Protein 8B1V (pdb70)

Structure (mmCIF, N/CA/C/O backbone):
data_8B1V
#
_entry.id   8B1V
#
_cell.length_a   72.888
_cell.length_b   79.624
_cell.length_c   130.801
_cell.angle_alpha   90.000
_cell.angle_beta   90.000
_cell.angle_gamma   90.000
#
_symmetry.space_group_name_H-M   'P 21 21 21'
#
loop_
_entity.id
_entity.type
_entity.pdbx_description
1 polymer 'Dihydroprecondylocarpine acetate synthase 2'
2 non-polymer 'precondylocarpine acetate'
3 non-polymer 'ZINC ION'
4 water water
#
loop_
_atom_site.group_PDB
_atom_site.id
_atom_site.type_symbol
_atom_site.label_atom_id
_atom_site.label_alt_id
_atom_site.label_comp_id
_atom_site.label_asym_id
_atom_site.label_entity_id
_atom_site.label_seq_id
_atom_site.pdbx_PDB_ins_code
_atom_site.Cartn_x
_atom_site.Cartn_y
_atom_site.Cartn_z
_atom_site.occupancy
_atom_site.B_iso_or_equiv
_atom_site.auth_seq_id
_atom_site.auth_comp_id
_atom_site.auth_asym_id
_atom_site.auth_atom_id
_atom_site.pdbx_PDB_model_num
ATOM 1 N N . SER A 1 5 ? 96.47213 41.81023 87.67761 1.000 62.50041 5 SER A N 1
ATOM 2 C CA . SER A 1 5 ? 95.84261 41.98826 86.37210 1.000 66.53936 5 SER A CA 1
ATOM 3 C C . SER A 1 5 ? 95.22135 40.68396 85.87977 1.000 64.95496 5 SER A C 1
ATOM 4 O O . SER A 1 5 ? 95.76275 39.60372 86.12517 1.000 64.78255 5 SER A O 1
ATOM 7 N N . PRO A 1 6 ? 94.07916 40.78755 85.19077 1.000 67.91981 6 PRO A N 1
ATOM 8 C CA . PRO A 1 6 ? 93.42936 39.57076 84.67127 1.000 56.26353 6 PRO A CA 1
ATOM 9 C C . PRO A 1 6 ? 94.32504 38.72381 83.78036 1.000 52.18703 6 PRO A C 1
ATOM 10 O O . PRO A 1 6 ? 94.27102 37.48986 83.86072 1.000 49.25014 6 PRO A O 1
ATOM 14 N N . GLU A 1 7 ? 95.16815 39.34310 82.94741 1.000 51.70569 7 GLU A N 1
ATOM 15 C CA . GLU A 1 7 ? 96.02671 38.56238 82.06145 1.000 51.26257 7 GLU A CA 1
ATOM 16 C C . GLU A 1 7 ? 97.15619 37.86256 82.81245 1.000 53.98943 7 GLU A C 1
ATOM 17 O O . GLU A 1 7 ? 97.68434 36.85863 82.31863 1.000 50.67962 7 GLU A O 1
ATOM 21 N N . GLU A 1 8 ? 97.53085 38.35923 83.99209 1.000 58.18453 8 GLU A N 1
ATOM 22 C CA . GLU A 1 8 ? 98.58306 37.75187 84.79866 1.000 58.33999 8 GLU A CA 1
ATOM 23 C C . GLU A 1 8 ? 98.04930 36.83180 85.88945 1.000 59.35865 8 GLU A C 1
ATOM 24 O O . GLU A 1 8 ? 98.83571 36.09476 86.49493 1.000 58.41914 8 GLU A O 1
ATOM 25 N N . GLU A 1 9 ? 96.73754 36.85967 86.14613 1.000 56.93350 9 GLU A N 1
ATOM 26 C CA . GLU A 1 9 ? 96.15559 36.11316 87.25934 1.000 51.49558 9 GLU A CA 1
ATOM 27 C C . GLU A 1 9 ? 96.45102 34.61986 87.17534 1.000 49.65522 9 GLU A C 1
ATOM 28 O O . GLU A 1 9 ? 96.67868 33.96760 88.20054 1.000 52.88309 9 GLU A O 1
ATOM 34 N N . HIS A 1 10 ? 96.44884 34.06175 85.97605 1.000 45.93750 10 HIS A N 1
ATOM 35 C CA . HIS A 1 10 ? 96.53995 32.62876 85.75340 1.000 43.75585 10 HIS A CA 1
ATOM 36 C C . HIS A 1 10 ? 97.61990 32.34671 84.72036 1.000 44.52503 10 HIS A C 1
ATOM 37 O O . HIS A 1 10 ? 98.04603 33.25500 83.99930 1.000 49.33861 10 HIS A O 1
ATOM 44 N N . PRO A 1 11 ? 98.09132 31.09608 84.62239 1.000 43.74450 11 PRO A N 1
ATOM 45 C CA . PRO A 1 11 ? 99.21936 30.81724 83.71168 1.000 49.24514 11 PRO A CA 1
ATOM 46 C C . PRO A 1 11 ? 98.86247 30.80309 82.22706 1.000 55.65566 11 PRO A C 1
ATOM 47 O O . PRO A 1 11 ? 99.71851 31.15717 81.40596 1.000 48.71689 11 PRO A O 1
ATOM 51 N N . VAL A 1 12 ? 97.65735 30.37918 81.84300 1.000 45.72157 12 VAL A N 1
ATOM 52 C CA . VAL A 1 12 ? 97.30007 30.20866 80.43519 1.000 48.33571 12 VAL A CA 1
ATOM 53 C C . VAL A 1 12 ? 96.51398 31.42230 79.96071 1.000 48.16730 12 VAL A C 1
ATOM 54 O O . VAL A 1 12 ? 95.48512 31.77358 80.54907 1.000 43.94725 12 VAL A O 1
ATOM 58 N N . LYS A 1 13 ? 96.98653 32.04944 78.88466 1.000 49.64817 13 LYS A N 1
ATOM 59 C CA . LYS A 1 13 ? 96.34620 33.24857 78.36273 1.000 47.65427 13 LYS A CA 1
ATOM 60 C C . LYS A 1 13 ? 95.03676 32.90874 77.65588 1.000 43.80227 13 LYS A C 1
ATOM 61 O O . LYS A 1 13 ? 94.88980 31.84915 77.04161 1.000 43.10379 13 LYS A O 1
ATOM 65 N N . ALA A 1 14 ? 94.07460 33.82348 77.75664 1.000 42.96238 14 ALA A N 1
ATOM 66 C CA . ALA A 1 14 ? 92.78956 33.65879 77.09126 1.000 40.70556 14 ALA A CA 1
ATOM 67 C C . ALA A 1 14 ? 92.27345 35.02838 76.67436 1.000 38.92728 14 ALA A C 1
ATOM 68 O O . ALA A 1 14 ? 92.77030 36.06631 77.11758 1.000 39.90409 14 ALA A O 1
ATOM 70 N N . TYR A 1 15 ? 91.25662 35.02467 75.81706 1.000 37.05445 15 TYR A N 1
ATOM 71 C CA . TYR A 1 15 ? 90.70818 36.27557 75.31946 1.000 40.25413 15 TYR A CA 1
ATOM 72 C C . TYR A 1 15 ? 89.24079 36.08522 74.97164 1.000 36.49791 15 TYR A C 1
ATOM 73 O O . TYR A 1 15 ? 88.78743 34.97159 74.70140 1.000 33.12799 15 TYR A O 1
ATOM 82 N N . GLY A 1 16 ? 88.50201 37.18503 75.01556 1.000 34.22208 16 GLY A N 1
ATOM 83 C CA . GLY A 1 16 ? 87.10144 37.18448 74.65194 1.000 39.24906 16 GLY A CA 1
ATOM 84 C C . GLY A 1 16 ? 86.56060 38.59601 74.60308 1.000 38.68488 16 GLY A C 1
ATOM 85 O O . GLY A 1 16 ? 87.29767 39.53932 74.30539 1.000 37.62568 16 GLY A O 1
ATOM 86 N N . TRP A 1 17 ? 85.27594 38.75472 74.89394 1.000 35.44345 17 TRP A N 1
ATOM 87 C CA . TRP A 1 17 ? 84.65115 40.06240 75.00454 1.000 36.70945 17 TRP A CA 1
ATOM 88 C C . TRP A 1 17 ? 84.03792 40.19539 76.38708 1.000 37.81682 17 TRP A C 1
ATOM 89 O O . TRP A 1 17 ? 83.48560 39.23194 76.92786 1.000 38.73927 17 TRP A O 1
ATOM 100 N N . ALA A 1 18 ? 84.13566 41.39243 76.95324 1.000 38.90082 18 ALA A N 1
ATOM 101 C CA . ALA A 1 18 ? 83.73638 41.62045 78.32852 1.000 39.30497 18 ALA A CA 1
ATOM 102 C C . ALA A 1 18 ? 83.10491 42.99442 78.45801 1.000 39.22026 18 ALA A C 1
ATOM 103 O O . ALA A 1 18 ? 83.41965 43.91301 77.69813 1.000 43.37430 18 ALA A O 1
ATOM 105 N N . VAL A 1 19 ? 82.19273 43.11913 79.41641 1.000 37.36795 19 VAL A N 1
ATOM 106 C CA . VAL A 1 19 ? 81.71836 44.42628 79.85579 1.000 42.02122 19 VAL A CA 1
ATOM 107 C C . VAL A 1 19 ? 82.75964 44.98090 80.82165 1.000 45.76175 19 VAL A C 1
ATOM 108 O O . VAL A 1 19 ? 82.86342 44.52598 81.96305 1.000 42.96332 19 VAL A O 1
ATOM 112 N N . LYS A 1 20 ? 83.54470 45.95466 80.35959 1.000 44.88990 20 LYS A N 1
ATOM 113 C CA . LYS A 1 20 ? 84.56965 46.54865 81.21091 1.000 48.81284 20 LYS A CA 1
ATOM 114 C C . LYS A 1 20 ? 83.97736 47.61341 82.12919 1.000 47.44932 20 LYS A C 1
ATOM 115 O O . LYS A 1 20 ? 84.34708 47.69929 83.30507 1.000 48.76187 20 LYS A O 1
ATOM 121 N N . ASP A 1 21 ? 83.02731 48.39747 81.62288 1.000 45.03984 21 ASP A N 1
ATOM 122 C CA . ASP A 1 21 ? 82.37498 49.46887 82.37056 1.000 50.16871 21 ASP A CA 1
ATOM 123 C C . ASP A 1 21 ? 80.93069 49.05026 82.62371 1.000 49.00492 21 ASP A C 1
ATOM 124 O O . ASP A 1 21 ? 80.09923 49.09228 81.71071 1.000 48.37613 21 ASP A O 1
ATOM 129 N N . ARG A 1 22 ? 80.63110 48.66196 83.86720 1.000 44.83601 22 ARG A N 1
ATOM 130 C CA . ARG A 1 22 ? 79.31444 48.11577 84.17742 1.000 48.08671 22 ARG A CA 1
ATOM 131 C C . ARG A 1 22 ? 78.19505 49.12698 83.97491 1.000 49.27502 22 ARG A C 1
ATOM 132 O O . ARG A 1 22 ? 77.04061 48.72628 83.80318 1.000 49.09614 22 ARG A O 1
ATOM 140 N N . THR A 1 23 ? 78.50394 50.42239 83.97555 1.000 48.64555 23 THR A N 1
ATOM 141 C CA . THR A 1 23 ? 77.46469 51.43258 83.83649 1.000 45.20010 23 THR A CA 1
ATOM 142 C C . THR A 1 23 ? 77.00831 51.61407 82.39170 1.000 45.50502 23 THR A C 1
ATOM 143 O O . THR A 1 23 ? 75.93926 52.18896 82.16473 1.000 48.61607 23 THR A O 1
ATOM 147 N N . THR A 1 24 ? 77.79560 51.16912 81.41234 1.000 45.62508 24 THR A N 1
ATOM 148 C CA . THR A 1 24 ? 77.37335 51.24307 80.01834 1.000 50.68238 24 THR A CA 1
ATOM 149 C C . THR A 1 24 ? 76.84743 49.92014 79.48146 1.000 48.75654 24 THR A C 1
ATOM 150 O O . THR A 1 24 ? 75.93179 49.92353 78.65421 1.000 49.23488 24 THR A O 1
ATOM 154 N N . GLY A 1 25 ? 77.39468 48.79386 79.93449 1.000 49.14219 25 GLY A N 1
ATOM 155 C CA . GLY A 1 25 ? 76.98553 47.49784 79.43597 1.000 45.14108 25 GLY A CA 1
ATOM 156 C C . GLY A 1 25 ? 77.55712 47.12002 78.08940 1.000 46.79260 25 GLY A C 1
ATOM 157 O O . GLY A 1 25 ? 77.11507 46.12658 77.50221 1.000 45.08580 25 GLY A O 1
ATOM 158 N N . ILE A 1 26 ? 78.52906 47.86972 77.58431 1.000 44.69399 26 ILE A N 1
ATOM 159 C CA . ILE A 1 26 ? 79.09332 47.63339 76.26225 1.000 46.37542 26 ILE A CA 1
ATOM 160 C C . ILE A 1 26 ? 80.21430 46.61275 76.37707 1.000 43.27372 26 ILE A C 1
ATOM 161 O O . ILE A 1 26 ? 81.13412 46.77785 77.18528 1.000 44.00116 26 ILE A O 1
ATOM 166 N N . LEU A 1 27 ? 80.14971 45.56557 75.55724 1.000 40.59034 27 LEU A N 1
ATOM 167 C CA . LEU A 1 27 ? 81.20013 44.55867 75.51328 1.000 40.21545 27 LEU A CA 1
ATOM 168 C C . LEU A 1 27 ? 82.28580 44.98366 74.53422 1.000 43.94412 27 LEU A C 1
ATOM 169 O O . LEU A 1 27 ? 82.00005 45.58741 73.49765 1.000 40.93465 27 LEU A O 1
ATOM 174 N N . SER A 1 28 ? 83.53112 44.66635 74.86894 1.000 40.50007 28 SER A N 1
ATOM 175 C CA . SER A 1 28 ? 84.66858 45.00230 74.02663 1.000 42.85391 28 SER A CA 1
ATOM 176 C C . SER A 1 28 ? 85.70663 43.90218 74.17024 1.000 44.39074 28 SER A C 1
ATOM 177 O O . SER A 1 28 ? 85.68793 43.15460 75.15600 1.000 41.13701 28 SER A O 1
ATOM 180 N N . PRO A 1 29 ? 86.62143 43.77229 73.20630 1.000 39.33130 29 PRO A N 1
ATOM 181 C CA . PRO A 1 29 ? 87.66509 42.74398 73.30696 1.000 42.47749 29 PRO A CA 1
ATOM 182 C C . PRO A 1 29 ? 88.42331 42.83287 74.62563 1.000 44.06510 29 PRO A C 1
ATOM 183 O O . PRO A 1 29 ? 88.64953 43.91805 75.16648 1.000 43.42308 29 PRO A O 1
ATOM 187 N N . PHE A 1 30 ? 88.80654 41.66869 75.14559 1.000 43.17543 30 PHE A N 1
ATOM 188 C CA . PHE A 1 30 ? 89.29213 41.55463 76.51463 1.000 42.72423 30 PHE A CA 1
ATOM 189 C C . PHE A 1 30 ? 90.29012 40.41209 76.61539 1.000 44.97848 30 PHE A C 1
ATOM 190 O O . PHE A 1 30 ? 89.97613 39.28227 76.23133 1.000 41.71370 30 PHE A O 1
ATOM 198 N N . LYS A 1 31 ? 91.48722 40.70937 77.11962 1.000 45.26095 31 LYS A N 1
ATOM 199 C CA . LYS A 1 31 ? 92.50335 39.69750 77.37669 1.000 47.17273 31 LYS A CA 1
ATOM 200 C C . LYS A 1 31 ? 92.46751 39.31277 78.84780 1.000 41.81875 31 LYS A C 1
ATOM 201 O O . LYS A 1 31 ? 92.27507 40.16648 79.71744 1.000 41.79486 31 LYS A O 1
ATOM 205 N N . PHE A 1 32 ? 92.63456 38.02484 79.11927 1.000 40.56383 32 PHE A N 1
ATOM 206 C CA . PHE A 1 32 ? 92.68146 37.54492 80.49372 1.000 43.44497 32 PHE A CA 1
ATOM 207 C C . PHE A 1 32 ? 93.41972 36.20991 80.49204 1.000 42.24811 32 PHE A C 1
ATOM 208 O O . PHE A 1 32 ? 94.17396 35.91081 79.55920 1.000 43.09427 32 PHE A O 1
ATOM 216 N N . SER A 1 33 ? 93.21076 35.41177 81.53443 1.000 41.22645 33 SER A N 1
ATOM 217 C CA . SER A 1 33 ? 93.91880 34.14958 81.66647 1.000 41.19776 33 SER A CA 1
ATOM 218 C C . SER A 1 33 ? 93.01370 33.13989 82.35167 1.000 38.92761 33 SER A C 1
ATOM 219 O O . SER A 1 33 ? 92.04808 33.49908 83.02698 1.000 41.61968 33 SER A O 1
ATOM 222 N N . ARG A 1 34 ? 93.33930 31.86632 82.16303 1.000 40.92265 34 ARG A N 1
ATOM 223 C CA . ARG A 1 34 ? 92.60496 30.76988 82.76920 1.000 38.22874 34 ARG A CA 1
ATOM 224 C C . ARG A 1 34 ? 93.57431 29.86552 83.51728 1.000 46.62522 34 ARG A C 1
ATOM 225 O O . ARG A 1 34 ? 94.74753 29.74321 83.14882 1.000 43.11501 34 ARG A O 1
ATOM 233 N N . ARG A 1 35 ? 93.07274 29.24275 84.58062 1.000 40.14794 35 ARG A N 1
ATOM 234 C CA . ARG A 1 35 ? 93.89692 28.37875 85.41114 1.000 47.91449 35 ARG A CA 1
ATOM 235 C C . ARG A 1 35 ? 94.48892 27.23436 84.59276 1.000 45.56784 35 ARG A C 1
ATOM 236 O O . ARG A 1 35 ? 93.98060 26.85753 83.53406 1.000 42.35677 35 ARG A O 1
ATOM 244 N N . ALA A 1 36 ? 95.59761 26.69352 85.09250 1.000 44.07383 36 ALA A N 1
ATOM 245 C CA . ALA A 1 36 ? 96.16353 25.48800 84.50974 1.000 45.64563 36 ALA A CA 1
ATOM 246 C C . ALA A 1 36 ? 95.20470 24.31407 84.68809 1.000 44.98438 36 ALA A C 1
ATOM 247 O O . ALA A 1 36 ? 94.32516 24.31534 85.55528 1.000 46.78911 36 ALA A O 1
ATOM 249 N N . THR A 1 37 ? 95.37839 23.30410 83.84204 1.000 43.64542 37 THR A N 1
ATOM 250 C CA . THR A 1 37 ? 94.52180 22.12245 83.86957 1.000 47.23137 37 THR A CA 1
ATOM 251 C C . THR A 1 37 ? 94.82319 21.29094 85.11039 1.000 51.56168 37 THR A C 1
ATOM 252 O O . THR A 1 37 ? 95.91141 20.72004 85.23554 1.000 49.14031 37 THR A O 1
ATOM 256 N N . GLY A 1 38 ? 93.87175 21.23622 86.03738 1.000 49.68522 38 GLY A N 1
ATOM 257 C CA . GLY A 1 38 ? 93.97969 20.34828 87.17409 1.000 46.89172 38 GLY A CA 1
ATOM 258 C C . GLY A 1 38 ? 93.76551 18.89782 86.77664 1.000 47.98536 38 GLY A C 1
ATOM 259 O O . GLY A 1 38 ? 93.44492 18.56286 85.63599 1.000 45.75053 38 GLY A O 1
ATOM 260 N N . ASP A 1 39 ? 93.91468 18.01733 87.77101 1.000 50.00633 39 ASP A N 1
ATOM 261 C CA . ASP A 1 39 ? 93.79819 16.58268 87.51965 1.000 52.28385 39 ASP A CA 1
ATOM 262 C C . ASP A 1 39 ? 92.40132 16.18778 87.05681 1.000 49.43503 39 ASP A C 1
ATOM 263 O O . ASP A 1 39 ? 92.25042 15.20306 86.32461 1.000 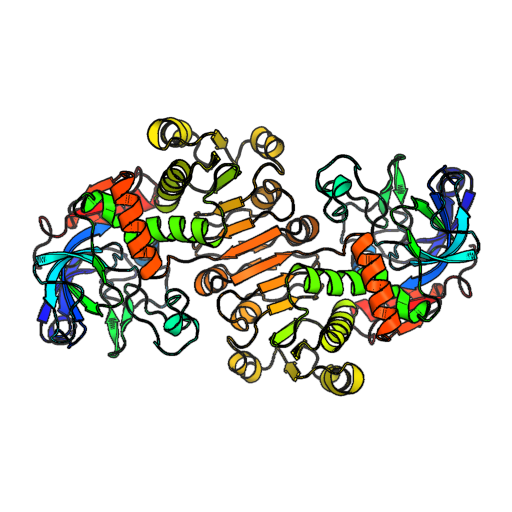50.92563 39 ASP A O 1
ATOM 268 N N . ASN A 1 40 ? 91.36808 16.91383 87.48803 1.000 47.89215 40 ASN A N 1
ATOM 269 C CA . ASN A 1 40 ? 89.99457 16.60315 87.10694 1.000 48.75807 40 ASN A CA 1
ATOM 270 C C . ASN A 1 40 ? 89.39798 17.65656 86.17834 1.000 47.10170 40 ASN A C 1
ATOM 271 O O . ASN A 1 40 ? 88.17418 17.71637 86.01961 1.000 44.29223 40 ASN A O 1
ATOM 276 N N . ASP A 1 41 ? 90.23945 18.46804 85.54631 1.000 45.07209 41 ASP A N 1
ATOM 277 C CA . ASP A 1 41 ? 89.80746 19.57685 84.71029 1.000 42.22724 41 ASP A CA 1
ATOM 278 C C . ASP A 1 41 ? 89.80073 19.17419 83.24243 1.000 43.67642 41 ASP A C 1
ATOM 279 O O . ASP A 1 41 ? 90.51983 18.26429 82.82266 1.000 43.05766 41 ASP A O 1
ATOM 284 N N . ILE A 1 42 ? 88.97020 19.86297 82.46471 1.000 39.49651 42 ILE A N 1
ATOM 285 C CA . ILE A 1 42 ? 88.91793 19.70237 81.01650 1.000 40.75415 42 ILE A CA 1
ATOM 286 C C . ILE A 1 42 ? 89.05336 21.08360 80.39371 1.000 44.52258 42 ILE A C 1
ATOM 287 O O . ILE A 1 42 ? 88.32066 22.00744 80.76675 1.000 39.89144 42 ILE A O 1
ATOM 292 N N . ARG A 1 43 ? 90.02579 21.23993 79.49537 1.000 38.78615 43 ARG A N 1
ATOM 293 C CA . ARG A 1 43 ? 90.14799 22.45041 78.69531 1.000 42.24707 43 ARG A CA 1
ATOM 294 C C . ARG A 1 43 ? 89.26017 22.30529 77.46984 1.000 41.02081 43 ARG A C 1
ATOM 295 O O . ARG A 1 43 ? 89.26470 21.25776 76.81388 1.000 38.96843 43 ARG A O 1
ATOM 303 N N . ILE A 1 44 ? 88.49410 23.34892 77.17121 1.000 38.19803 44 ILE A N 1
ATOM 304 C CA . ILE A 1 44 ? 87.49460 23.30248 76.11298 1.000 38.12924 44 ILE A CA 1
ATOM 305 C C . ILE A 1 44 ? 87.73070 24.47769 75.17976 1.000 34.64906 44 ILE A C 1
ATOM 306 O O . ILE A 1 44 ? 87.69230 25.63451 75.61374 1.000 34.58540 44 ILE A O 1
ATOM 311 N N . LYS A 1 45 ? 87.98454 24.18234 73.90712 1.000 38.21378 45 LYS A N 1
ATOM 312 C CA . LYS A 1 45 ? 87.98372 25.20431 72.86814 1.000 36.99917 45 LYS A CA 1
ATOM 313 C C . LYS A 1 45 ? 86.53471 25.48860 72.49198 1.000 29.28563 45 LYS A C 1
ATOM 314 O O . LYS A 1 45 ? 85.82680 24.59367 72.02435 1.000 33.16242 45 LYS A O 1
ATOM 318 N N . ILE A 1 46 ? 86.07858 26.71007 72.73684 1.000 32.76785 46 ILE A N 1
ATOM 319 C CA . ILE A 1 46 ? 84.66464 27.03206 72.56875 1.000 31.79206 46 ILE A CA 1
ATOM 320 C C . ILE A 1 46 ? 84.33749 27.23621 71.09511 1.000 32.89144 46 ILE A C 1
ATOM 321 O O . ILE A 1 46 ? 85.00350 28.00587 70.39236 1.000 33.98092 46 ILE A O 1
ATOM 326 N N . LEU A 1 47 ? 83.29829 26.54453 70.62987 1.000 33.15236 47 LEU A N 1
ATOM 327 C CA . LEU A 1 47 ? 82.76690 26.68934 69.28163 1.000 35.29760 47 LEU A CA 1
ATOM 328 C C . LEU A 1 47 ? 81.59217 27.65623 69.22111 1.000 37.56219 47 LEU A C 1
ATOM 329 O O . LEU A 1 47 ? 81.57975 28.57317 68.39255 1.000 35.22788 47 LEU A O 1
ATOM 334 N N . TYR A 1 48 ? 80.60786 27.47637 70.09890 1.000 31.51277 48 TYR A N 1
ATOM 335 C CA . TYR A 1 48 ? 79.39822 28.28026 70.08555 1.000 32.97398 48 TYR A CA 1
ATOM 336 C C . TYR A 1 48 ? 79.02280 28.63281 71.51346 1.000 31.84904 48 TYR A C 1
ATOM 337 O O . TYR A 1 48 ? 79.22171 27.83090 72.42902 1.000 32.14353 48 TYR A O 1
ATOM 346 N N . CYS A 1 49 ? 78.48740 29.83419 71.70101 1.000 33.17231 49 CYS A N 1
ATOM 347 C CA . CYS A 1 49 ? 77.93034 30.23837 72.98691 1.000 31.92033 49 CYS A CA 1
ATOM 348 C C . CYS A 1 49 ? 76.56741 30.87846 72.76469 1.000 32.82742 49 CYS A C 1
ATOM 349 O O . CYS A 1 49 ? 76.46393 31.90669 72.08689 1.000 31.91363 49 CYS A O 1
ATOM 352 N N . GLY A 1 50 ? 75.52498 30.26521 73.32089 1.000 29.99930 50 GLY A N 1
ATOM 353 C CA . GLY A 1 50 ? 74.21331 30.87774 73.28202 1.000 32.08299 50 GLY A CA 1
ATOM 354 C C . GLY A 1 50 ? 74.13181 32.08170 74.20118 1.000 32.45048 50 GLY A C 1
ATOM 355 O O . GLY A 1 50 ? 74.83339 32.17622 75.20799 1.000 31.95595 50 GLY A O 1
ATOM 356 N N . ILE A 1 51 ? 73.26238 33.02227 73.83853 1.000 30.05418 51 ILE A N 1
ATOM 357 C CA . ILE A 1 51 ? 73.00624 34.22404 74.62817 1.000 30.99633 51 ILE A CA 1
ATOM 358 C C . ILE A 1 51 ? 71.61374 34.12081 75.23689 1.000 34.93192 51 ILE A C 1
ATOM 359 O O . ILE A 1 51 ? 70.62837 33.91582 74.51688 1.000 30.70472 51 ILE A O 1
ATOM 364 N N . CYS A 1 52 ? 71.52551 34.26786 76.55725 1.000 32.33072 52 CYS A N 1
ATOM 365 C CA . CYS A 1 52 ? 70.24738 34.16048 77.24566 1.000 32.48529 52 CYS A CA 1
ATOM 366 C C . CYS A 1 52 ? 69.87622 35.49751 77.86940 1.000 33.29050 52 CYS A C 1
ATOM 367 O O . CYS A 1 52 ? 70.68579 36.42422 77.95186 1.000 28.55549 52 CYS A O 1
ATOM 370 N N . HIS A 1 53 ? 68.63014 35.57375 78.34241 1.000 30.92460 53 HIS A N 1
ATOM 371 C CA . HIS A 1 53 ? 68.15074 36.81616 78.93417 1.000 36.65993 53 HIS A CA 1
ATOM 372 C C . HIS A 1 53 ? 68.92900 37.18459 80.19440 1.000 35.68651 53 HIS A C 1
ATOM 373 O O . HIS A 1 53 ? 69.03531 38.37047 80.52785 1.000 36.27382 53 HIS A O 1
ATOM 380 N N . THR A 1 54 ? 69.48139 36.19558 80.90500 1.000 32.91519 54 THR A N 1
ATOM 381 C CA . THR A 1 54 ? 70.30427 36.50847 82.07402 1.000 33.06908 54 THR A CA 1
ATOM 382 C C . THR A 1 54 ? 71.57489 37.25754 81.67461 1.000 37.67811 54 THR A C 1
ATOM 383 O O . THR A 1 54 ? 72.01029 38.17178 82.38607 1.000 34.63029 54 THR A O 1
ATOM 387 N N . ASP A 1 55 ? 72.17992 36.89476 80.53459 1.000 31.81315 55 ASP A N 1
ATOM 388 C CA . ASP A 1 55 ? 73.30101 37.67967 80.01709 1.000 31.26383 55 ASP A CA 1
ATOM 389 C C . ASP A 1 55 ? 72.89599 39.13298 79.80132 1.000 34.73026 55 ASP A C 1
ATOM 390 O O . ASP A 1 55 ? 73.64870 40.05469 80.14079 1.000 34.22038 55 ASP A O 1
ATOM 395 N N . LEU A 1 56 ? 71.70972 39.35630 79.23277 1.000 31.79964 56 LEU A N 1
ATOM 396 C CA . LEU A 1 56 ? 71.23064 40.71797 79.01449 1.000 34.64318 56 LEU A CA 1
ATOM 397 C C . LEU A 1 56 ? 71.01316 41.43846 80.33916 1.000 36.96311 56 LEU A C 1
ATOM 398 O O . LEU A 1 56 ? 71.40134 42.60122 80.49853 1.000 37.25462 56 LEU A O 1
ATOM 403 N N . THR A 1 57 ? 70.37660 40.76261 81.29894 1.000 31.89638 57 THR A N 1
ATOM 404 C CA . THR A 1 57 ? 70.14808 41.36858 82.60753 1.000 38.48534 57 THR A CA 1
ATOM 405 C C . THR A 1 57 ? 71.46482 41.73146 83.28470 1.000 38.28656 57 THR A C 1
ATOM 406 O O . THR A 1 57 ? 71.57726 42.79254 83.91066 1.000 40.43883 57 THR A O 1
ATOM 410 N N . SER A 1 58 ? 72.47509 40.86544 83.16134 1.000 36.17133 58 SER A N 1
ATOM 411 C CA . SER A 1 58 ? 73.80385 41.18612 83.67290 1.000 37.47812 58 SER A CA 1
ATOM 412 C C . SER A 1 58 ? 74.37143 42.40870 82.96631 1.000 44.20987 58 SER A C 1
ATOM 413 O O . SER A 1 58 ? 74.91230 43.32029 83.60321 1.000 40.24768 58 SER A O 1
ATOM 416 N N . VAL A 1 59 ? 74.25579 42.43761 81.63732 1.000 40.74019 59 VAL A N 1
ATOM 417 C CA . VAL A 1 59 ? 74.78599 43.53996 80.84658 1.000 39.60923 59 VAL A CA 1
ATOM 418 C C . VAL A 1 59 ? 74.05657 44.84290 81.15581 1.000 41.35409 59 VAL A C 1
ATOM 419 O O . VAL A 1 59 ? 74.65352 45.92573 81.09243 1.000 43.48902 59 VAL A O 1
ATOM 423 N N . LYS A 1 60 ? 72.78453 44.77066 81.54277 1.000 38.81051 60 LYS A N 1
ATOM 424 C CA . LYS A 1 60 ? 72.04675 45.96969 81.92358 1.000 44.63759 60 LYS A CA 1
ATOM 425 C C . LYS A 1 60 ? 72.32596 46.40848 83.35426 1.000 42.86610 60 LYS A C 1
ATOM 426 O O . LYS A 1 60 ? 71.60366 47.26978 83.86930 1.000 48.96340 60 LYS A O 1
ATOM 432 N N . ASN A 1 61 ? 73.34049 45.82825 83.99907 1.000 43.71122 61 ASN A N 1
ATOM 433 C CA . ASN A 1 61 ? 73.79024 46.25148 85.32772 1.000 46.12800 61 ASN A CA 1
ATOM 434 C C . ASN A 1 61 ? 72.68384 46.09173 86.36803 1.000 47.45562 61 ASN A C 1
ATOM 435 O O . ASN A 1 61 ? 72.47403 46.95728 87.22113 1.000 49.60154 61 ASN A O 1
ATOM 440 N N . GLU A 1 62 ? 71.96333 44.97378 86.29821 1.000 44.60721 62 GLU A N 1
ATOM 441 C CA . GLU A 1 62 ? 70.86865 44.71557 87.21983 1.000 44.60781 62 GLU A CA 1
ATOM 442 C C . GLU A 1 62 ? 71.20276 43.68357 88.29005 1.000 46.31854 62 GLU A C 1
ATOM 443 O O . GLU A 1 62 ? 70.38825 43.47250 89.19521 1.000 48.60625 62 GLU A O 1
ATOM 449 N N . TYR A 1 63 ? 72.37150 43.04913 88.22106 1.000 42.30505 63 TYR A N 1
ATOM 450 C CA . TYR A 1 63 ? 72.85516 42.12728 89.24925 1.000 45.88123 63 TYR A CA 1
ATOM 451 C C . TYR A 1 63 ? 74.02656 42.79965 89.96148 1.000 47.93917 63 TYR A C 1
ATOM 452 O O . TYR A 1 63 ? 75.14565 42.83291 89.44095 1.000 46.48178 63 TYR A O 1
ATOM 461 N N . GLU A 1 64 ? 73.76111 43.34009 91.15413 1.000 52.93517 64 GLU A N 1
ATOM 462 C CA . GLU A 1 64 ? 74.79401 44.06615 91.89131 1.000 50.77219 64 GLU A CA 1
ATOM 463 C C . GLU A 1 64 ? 75.98323 43.17485 92.23347 1.000 48.57529 64 GLU A C 1
ATOM 464 O O . GLU A 1 64 ? 77.13537 43.62239 92.18800 1.000 53.08322 64 GLU A O 1
ATOM 467 N N . PHE A 1 65 ? 75.72798 41.90857 92.56658 1.000 48.63863 65 PHE A N 1
ATOM 468 C CA . PHE A 1 65 ? 76.76369 41.03136 93.10458 1.000 46.96112 65 PHE A CA 1
ATOM 469 C C . PHE A 1 65 ? 77.82107 40.62408 92.08261 1.000 47.16141 65 PHE A C 1
ATOM 470 O O . PHE A 1 65 ? 78.85214 40.07217 92.48159 1.000 45.50850 65 PHE A O 1
ATOM 478 N N . LEU A 1 66 ? 77.59945 40.86586 90.79242 1.000 43.20854 66 LEU A N 1
ATOM 479 C CA . LEU A 1 66 ? 78.55657 40.44111 89.77975 1.000 41.02693 66 LEU A CA 1
ATOM 480 C C . LEU A 1 66 ? 79.78505 41.34187 89.78098 1.000 40.75551 66 LEU A C 1
ATOM 481 O O . LEU A 1 66 ? 79.68771 42.55539 89.97953 1.000 41.37365 66 LEU A O 1
ATOM 486 N N . SER A 1 67 ? 80.94603 40.74144 89.53986 1.000 36.51565 67 SER A N 1
ATOM 487 C CA . SER A 1 67 ? 82.19835 41.47611 89.44850 1.000 45.52986 67 SER A CA 1
ATOM 488 C C . SER A 1 67 ? 82.56028 41.73950 87.99263 1.000 48.30310 67 SER A C 1
ATOM 489 O O . SER A 1 67 ? 82.30946 40.90961 87.11208 1.000 47.57423 67 SER A O 1
ATOM 492 N N . TYR A 1 68 ? 83.16181 42.89955 87.75164 1.000 45.82135 68 TYR A N 1
ATOM 493 C CA . TYR A 1 68 ? 83.55208 43.34942 86.43047 1.000 46.66375 68 TYR A CA 1
ATOM 494 C C . TYR A 1 68 ? 85.06288 43.54061 86.37431 1.000 53.02421 68 TYR A C 1
ATOM 495 O O . TYR A 1 68 ? 85.67416 43.91463 87.37970 1.000 53.15923 68 TYR A O 1
ATOM 504 N N . PRO A 1 69 ? 85.70293 43.29299 85.21519 1.000 49.72921 69 PRO A N 1
ATOM 505 C CA . PRO A 1 69 ? 85.13771 42.98862 83.88936 1.000 49.73558 69 PRO A CA 1
ATOM 506 C C . PRO A 1 69 ? 84.36820 41.66641 83.81768 1.000 47.97699 69 PRO A C 1
ATOM 507 O O . PRO A 1 69 ? 84.78848 40.65237 84.37902 1.000 49.35125 69 PRO A O 1
ATOM 511 N N . LEU A 1 70 ? 83.23465 41.69912 83.12498 1.000 42.18739 70 LEU A N 1
ATOM 512 C CA . LEU A 1 70 ? 82.28459 40.59514 83.10187 1.000 41.68982 70 LEU A CA 1
ATOM 513 C C . LEU A 1 70 ? 82.29267 39.94517 81.72476 1.000 38.09279 70 LEU A C 1
ATOM 514 O O . LEU A 1 70 ? 81.97287 40.59617 80.72446 1.000 36.75030 70 LEU A O 1
ATOM 519 N N . VAL A 1 71 ? 82.67899 38.6750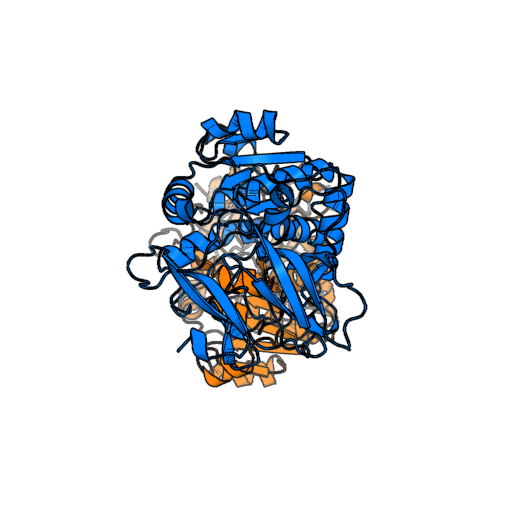6 81.67455 1.000 36.70314 71 VAL A N 1
ATOM 520 C CA . VAL A 1 71 ? 82.55314 37.87458 80.46019 1.000 37.52038 71 VAL A CA 1
ATOM 521 C C . VAL A 1 71 ? 81.32048 36.99341 80.62599 1.000 37.87552 71 VAL A C 1
ATOM 522 O O . VAL A 1 71 ? 81.36517 35.99780 81.36456 1.000 34.60117 71 VAL A O 1
ATOM 526 N N . PRO A 1 72 ? 80.19948 37.32396 79.98620 1.000 38.32673 72 PRO A N 1
ATOM 527 C CA . PRO A 1 72 ? 78.99157 36.51035 80.15941 1.000 33.50910 72 PRO A CA 1
ATOM 528 C C . PRO A 1 72 ? 78.96047 35.33274 79.20050 1.000 34.64393 72 PRO A C 1
ATOM 529 O O . PRO A 1 72 ? 79.98412 34.98960 78.60075 1.000 34.40705 72 PRO A O 1
ATOM 533 N N . GLY A 1 73 ? 77.79990 34.69897 79.05761 1.000 34.10980 73 GLY A N 1
ATOM 534 C CA . GLY A 1 73 ? 77.68769 33.51224 78.23175 1.000 31.89718 73 GLY A CA 1
ATOM 535 C C . GLY A 1 73 ? 77.76437 32.24523 79.06045 1.000 37.48210 73 GLY A C 1
ATOM 536 O O . GLY A 1 73 ? 78.79026 31.97175 79.69509 1.000 33.17422 73 GLY A O 1
ATOM 537 N N . MET A 1 74 ? 76.67600 31.46715 79.07558 1.000 31.72319 74 MET A N 1
ATOM 538 C CA . MET A 1 74 ? 76.61473 30.25241 79.87984 1.000 36.89193 74 MET A CA 1
ATOM 539 C C . MET A 1 74 ? 75.94152 29.10733 79.12936 1.000 37.39312 74 MET A C 1
ATOM 540 O O . MET A 1 74 ? 75.36600 28.20636 79.75247 1.000 39.54961 74 MET A O 1
ATOM 545 N N . GLU A 1 75 ? 76.00305 29.12078 77.79134 1.000 30.41570 75 GLU A N 1
ATOM 546 C CA . GLU A 1 75 ? 75.45532 28.04827 76.95587 1.000 31.48360 75 GLU A CA 1
ATOM 547 C C . GLU A 1 75 ? 76.56266 27.63895 75.98413 1.000 33.46526 75 GLU A C 1
ATOM 548 O O . GLU A 1 75 ? 76.51514 27.97369 74.80044 1.000 35.49795 75 GLU A O 1
ATOM 554 N N . ILE A 1 76 ? 77.55242 26.90408 76.49336 1.000 30.87055 76 ILE A N 1
ATOM 555 C CA . ILE A 1 76 ? 78.81769 26.67389 75.79994 1.000 31.58888 76 ILE A CA 1
ATOM 556 C C . ILE A 1 76 ? 78.82743 25.28483 75.17622 1.000 32.17512 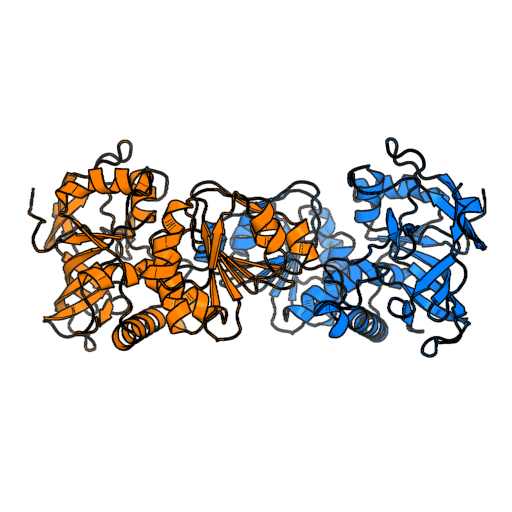76 ILE A C 1
ATOM 557 O O . ILE A 1 76 ? 78.55299 24.28558 75.85117 1.000 34.15787 76 ILE A O 1
ATOM 562 N N . VAL A 1 77 ? 79.17915 25.22105 73.89524 1.000 31.82398 77 VAL A N 1
ATOM 563 C CA . VAL A 1 77 ? 79.49331 23.97787 73.20355 1.000 34.82663 77 VAL A CA 1
ATOM 564 C C . VAL A 1 77 ? 80.90625 24.11588 72.65470 1.000 32.70473 77 VAL A C 1
ATOM 565 O O . VAL A 1 77 ? 81.25924 25.16175 72.09776 1.000 35.30009 77 VAL A O 1
ATOM 569 N N . GLY A 1 78 ? 81.71740 23.08146 72.82791 1.000 34.10894 78 GLY A N 1
ATOM 570 C CA . GLY A 1 78 ? 83.09844 23.19248 72.42344 1.000 36.89462 78 GLY A CA 1
ATOM 571 C C . GLY A 1 78 ? 83.74441 21.84923 72.16985 1.000 37.23671 78 GLY A C 1
ATOM 572 O O . GLY A 1 78 ? 83.06933 20.82552 72.03282 1.000 34.40037 78 GLY A O 1
ATOM 573 N N . ILE A 1 79 ? 85.07501 21.87970 72.09867 1.000 34.50831 79 ILE A N 1
ATOM 574 C CA . ILE A 1 79 ? 85.90475 20.70237 71.86682 1.000 36.16829 79 ILE A CA 1
ATOM 575 C C . ILE A 1 79 ? 86.89716 20.57351 73.01731 1.000 35.68711 79 ILE A C 1
ATOM 576 O O . ILE A 1 79 ? 87.56892 21.54768 73.37622 1.000 35.71473 79 ILE A O 1
ATOM 581 N N . ALA A 1 80 ? 86.98722 19.37684 73.59315 1.000 40.13400 80 ALA A N 1
ATOM 582 C CA . ALA A 1 80 ? 87.99316 19.10681 74.61430 1.000 39.23259 80 ALA A CA 1
ATOM 583 C C . ALA A 1 80 ? 89.38221 19.07033 73.98332 1.000 40.53457 80 ALA A C 1
ATOM 584 O O . ALA A 1 80 ? 89.66730 18.21531 73.13908 1.000 43.64953 80 ALA A O 1
ATOM 586 N N . THR A 1 81 ? 90.25457 19.98441 74.40256 1.000 39.76360 81 THR A N 1
ATOM 587 C CA . THR A 1 81 ? 91.61872 20.02663 73.89451 1.000 46.14257 81 THR A CA 1
ATOM 588 C C . THR A 1 81 ? 92.64126 19.48085 74.87943 1.000 48.12265 81 THR A C 1
ATOM 589 O O . THR A 1 81 ? 93.79107 19.25579 74.48847 1.000 47.14983 81 THR A O 1
ATOM 593 N N . GLU A 1 82 ? 92.25150 19.26216 76.13572 1.000 45.32619 82 GLU A N 1
ATOM 594 C CA . GLU A 1 82 ? 93.16845 18.81697 77.17682 1.000 46.96972 82 GLU A CA 1
ATOM 595 C C . GLU A 1 82 ? 92.38062 18.32826 78.38658 1.000 50.36670 82 GLU A C 1
ATOM 596 O O . GLU A 1 82 ? 91.42784 18.98988 78.81195 1.000 46.80663 82 GLU A O 1
ATOM 602 N N . VAL A 1 83 ? 92.73335 17.15670 78.92081 1.000 49.56250 83 VAL A N 1
ATOM 603 C CA . VAL A 1 83 ? 92.07867 16.60775 80.10392 1.000 50.75473 83 VAL A CA 1
ATOM 604 C C . VAL A 1 83 ? 93.13465 16.25290 81.14457 1.000 58.44257 83 VAL A C 1
ATOM 605 O O . VAL A 1 83 ? 94.26137 15.87041 80.81166 1.000 55.75256 83 VAL A O 1
ATOM 609 N N . GLY A 1 84 ? 92.77234 16.42626 82.41449 1.000 53.52808 84 GLY A N 1
ATOM 610 C CA . GLY A 1 84 ? 93.63579 16.02994 83.51238 1.000 50.11818 84 GLY A CA 1
ATOM 611 C C . GLY A 1 84 ? 93.84597 14.52591 83.57318 1.000 53.78553 84 GLY A C 1
ATOM 612 O O . GLY A 1 84 ? 93.15355 13.73004 82.93872 1.000 51.45251 84 GLY A O 1
ATOM 613 N N . SER A 1 85 ? 94.83710 14.13506 84.38264 1.000 58.60606 85 SER A N 1
ATOM 614 C CA . SER A 1 85 ? 95.21371 12.72559 84.47385 1.000 56.10548 85 SER A CA 1
ATOM 615 C C . SER A 1 85 ? 94.07073 11.87269 85.01084 1.000 58.90153 85 SER A C 1
ATOM 616 O O . SER A 1 85 ? 93.89905 10.71889 84.59769 1.000 56.88362 85 SER A O 1
ATOM 619 N N . LYS A 1 86 ? 93.28527 12.41525 85.93945 1.000 57.10627 86 LYS A N 1
ATOM 620 C CA . LYS A 1 86 ? 92.20670 11.65474 86.55613 1.000 57.26396 86 LYS A CA 1
ATOM 621 C C . LYS A 1 86 ? 90.92407 11.65263 85.73136 1.000 58.23013 86 LYS A C 1
ATOM 622 O O . LYS A 1 86 ? 89.96162 10.98183 86.12094 1.000 60.43972 86 LYS A O 1
ATOM 626 N N . VAL A 1 87 ? 90.88146 12.36696 84.60869 1.000 58.97200 87 VAL A N 1
ATOM 627 C CA . VAL A 1 87 ? 89.68299 12.40411 83.77459 1.000 56.40404 87 VAL A CA 1
ATOM 628 C C . VAL A 1 87 ? 89.67195 11.18444 82.86360 1.000 54.77264 87 VAL A C 1
ATOM 629 O O . VAL A 1 87 ? 90.65549 10.90689 82.16773 1.000 59.49204 87 VAL A O 1
ATOM 633 N N . THR A 1 88 ? 88.55223 10.45952 82.84984 1.000 58.56868 88 THR A N 1
ATOM 634 C CA . THR A 1 88 ? 88.45319 9.26115 82.02375 1.000 60.29362 88 THR A CA 1
ATOM 635 C C . THR A 1 88 ? 87.24361 9.27529 81.09296 1.000 60.04537 88 THR A C 1
ATOM 636 O O . THR A 1 88 ? 87.31455 8.73959 79.98214 1.000 67.78780 88 THR A O 1
ATOM 640 N N . LYS A 1 89 ? 86.13102 9.87854 81.52242 1.000 56.73285 89 LYS A N 1
ATOM 641 C CA . LYS A 1 89 ? 84.89512 9.77523 80.74800 1.000 58.90984 89 LYS A CA 1
ATOM 642 C C . LYS A 1 89 ? 84.94561 10.54875 79.43288 1.000 57.48554 89 LYS A C 1
ATOM 643 O O . LYS A 1 89 ? 84.16249 10.24888 78.52488 1.000 58.08430 89 LYS A O 1
ATOM 649 N N . ILE A 1 90 ? 85.83218 11.53232 79.30817 1.000 55.23580 90 ILE A N 1
ATOM 650 C CA . ILE A 1 90 ? 85.90715 12.38876 78.13013 1.000 58.72992 90 ILE A CA 1
ATOM 651 C C . ILE A 1 90 ? 87.32328 12.32068 77.57667 1.000 56.64967 90 ILE A C 1
ATOM 652 O O . ILE A 1 90 ? 88.29617 12.44381 78.33106 1.000 52.61520 90 ILE A O 1
ATOM 656 N N . LYS A 1 91 ? 87.43436 12.13690 76.26194 1.000 54.03429 91 LYS A N 1
ATOM 657 C CA . LYS A 1 91 ? 88.71346 12.04204 75.57541 1.000 54.87487 91 LYS A CA 1
ATOM 658 C C . LYS A 1 91 ? 89.00050 13.33034 74.81306 1.000 52.92245 91 LYS A C 1
ATOM 659 O O . LYS A 1 91 ? 88.08091 14.02213 74.36591 1.000 51.45829 91 LYS A O 1
ATOM 663 N N . VAL A 1 92 ? 90.29175 13.65807 74.69085 1.000 53.13647 92 VAL A N 1
ATOM 664 C CA . VAL A 1 92 ? 90.70033 14.81762 73.90512 1.000 51.52271 92 VAL A CA 1
ATOM 665 C C . VAL A 1 92 ? 90.12646 14.72014 72.49543 1.000 48.05063 92 VAL A C 1
ATOM 666 O O . VAL A 1 92 ? 90.10235 13.64541 71.88583 1.000 47.47543 92 VAL A O 1
ATOM 670 N N . GLY A 1 93 ? 89.62924 15.85070 71.98685 1.000 44.97760 93 GLY A N 1
ATOM 671 C CA . GLY A 1 93 ? 89.03318 15.91149 70.66947 1.000 46.14991 93 GLY A CA 1
ATOM 672 C C . GLY A 1 93 ? 87.53440 15.69959 70.63203 1.000 48.00836 93 GLY A C 1
ATOM 673 O O . GLY A 1 93 ? 86.91981 15.92220 69.57962 1.000 44.16172 93 GLY A O 1
ATOM 674 N N . GLU A 1 94 ? 86.92805 15.27988 71.74059 1.000 47.65504 94 GLU A N 1
ATOM 675 C CA . GLU A 1 94 ? 85.49113 15.04863 71.78592 1.000 46.95756 94 GLU A CA 1
ATOM 676 C C . GLU A 1 94 ? 84.71625 16.36084 71.80270 1.000 44.51945 94 GLU A C 1
ATOM 677 O O . GLU A 1 94 ? 85.17726 17.38171 72.32295 1.000 43.31912 94 GLU A O 1
ATOM 683 N N . LYS A 1 95 ? 83.52450 16.32224 71.21816 1.000 44.21695 95 LYS A N 1
ATOM 684 C CA . LYS A 1 95 ? 82.58685 17.42776 71.33374 1.000 45.09366 95 LYS A CA 1
ATOM 685 C C . LYS A 1 95 ? 81.96269 17.39926 72.72530 1.000 40.44118 95 LYS A C 1
ATOM 686 O O . LYS A 1 95 ? 81.45856 16.36130 73.16497 1.000 38.32334 95 LYS A O 1
ATOM 692 N N . VAL A 1 96 ? 82.02665 18.52676 73.43258 1.000 38.71045 96 VAL A N 1
ATOM 693 C CA . VAL A 1 96 ? 81.54225 18.61555 74.80483 1.000 38.81774 96 VAL A CA 1
ATOM 694 C C . VAL A 1 96 ? 80.67437 19.85971 74.95837 1.000 39.14840 96 VAL A C 1
ATOM 695 O O . VAL A 1 96 ? 80.61398 20.72563 74.08324 1.000 37.32560 96 VAL A O 1
ATOM 699 N N . ALA A 1 97 ? 79.97201 19.91634 76.08672 1.000 35.98151 97 ALA A N 1
ATOM 700 C CA . ALA A 1 97 ? 79.19073 21.07956 76.46982 1.000 35.22190 97 ALA A CA 1
ATOM 701 C C . ALA A 1 97 ? 79.36232 21.29425 77.96597 1.000 38.32545 97 ALA A C 1
ATOM 702 O O . ALA A 1 97 ? 79.72048 20.37487 78.70572 1.000 37.12056 97 ALA A O 1
ATOM 704 N N . VAL A 1 98 ? 79.12557 22.52633 78.40519 1.000 37.56034 98 VAL A N 1
ATOM 705 C CA . VAL A 1 98 ? 79.31951 22.91442 79.79703 1.000 32.55158 98 VAL A CA 1
ATOM 706 C C . VAL A 1 98 ? 77.96548 23.17037 80.44194 1.000 36.40424 98 VAL A C 1
ATOM 707 O O . VAL A 1 98 ? 77.07419 23.77268 79.83080 1.000 32.81930 98 VAL A O 1
ATOM 711 N N . ALA A 1 99 ? 77.81167 22.70188 81.67861 1.000 38.62759 99 ALA A N 1
ATOM 712 C CA . ALA A 1 99 ? 76.64001 23.04342 82.46599 1.000 36.37450 99 ALA A CA 1
ATOM 713 C C . ALA A 1 99 ? 76.58520 24.55048 82.70857 1.000 36.45005 99 ALA A C 1
ATOM 714 O O . ALA A 1 99 ? 77.58484 25.26659 82.59306 1.000 37.87184 99 ALA A O 1
ATOM 716 N N . ALA A 1 100 ? 75.38716 25.03304 83.03661 1.000 37.59095 100 ALA A N 1
ATOM 717 C CA . ALA A 1 100 ? 75.18666 26.43957 83.36519 1.000 39.69998 100 ALA A CA 1
ATOM 718 C C . ALA A 1 100 ? 75.79694 26.83209 84.70852 1.000 39.02102 100 ALA A C 1
ATOM 719 O O . ALA A 1 100 ? 75.67799 27.99546 85.10864 1.000 41.61540 100 ALA A O 1
ATOM 721 N N . TYR A 1 101 ? 76.42874 25.90469 85.41858 1.000 32.74021 101 TYR A N 1
ATOM 722 C CA . TYR A 1 101 ? 77.11339 26.21994 86.66258 1.000 34.25088 101 TYR A CA 1
ATOM 723 C C . TYR A 1 101 ? 78.42520 25.44860 86.69493 1.000 36.49916 101 TYR A C 1
ATOM 724 O O . TYR A 1 101 ? 78.58969 24.43591 86.01102 1.000 35.74670 101 TYR A O 1
ATOM 733 N N . LEU A 1 102 ? 79.36621 25.94243 87.49733 1.000 37.38798 102 LEU A N 1
ATOM 734 C CA . LEU A 1 102 ? 80.75857 25.53072 87.38785 1.000 37.17903 102 LEU A CA 1
ATOM 735 C C . LEU A 1 102 ? 81.27372 24.74957 88.58883 1.000 38.52388 102 LEU A C 1
ATOM 736 O O . LEU A 1 102 ? 82.37040 24.18229 88.51022 1.000 38.71575 102 LEU A O 1
ATOM 741 N N . GLY A 1 103 ? 80.53744 24.71231 89.68940 1.000 35.52253 103 GLY A N 1
ATOM 742 C CA . GLY A 1 103 ? 81.00235 23.99619 90.86183 1.000 35.56980 103 GLY A CA 1
ATOM 743 C C . GLY A 1 103 ? 79.95893 24.03253 91.95629 1.000 36.80131 103 GLY A C 1
ATOM 744 O O . GLY A 1 103 ? 79.02187 24.83950 91.92727 1.000 32.66215 103 GLY A O 1
ATOM 745 N N . THR A 1 104 ? 80.14153 23.13082 92.92472 1.000 35.97289 104 THR A N 1
ATOM 746 C CA . THR A 1 104 ? 79.26037 22.98826 94.07788 1.000 35.69000 104 THR A CA 1
ATOM 747 C C . THR A 1 104 ? 80.10275 22.61936 95.29530 1.000 39.76678 104 THR A C 1
ATOM 748 O O . THR A 1 104 ? 81.30804 22.37442 95.19000 1.000 37.24813 104 THR A O 1
ATOM 752 N N . CYS A 1 105 ? 79.46447 22.60505 96.47198 1.000 41.36151 105 CYS A N 1
ATOM 753 C CA . CYS A 1 105 ? 80.21099 22.32483 97.69939 1.000 44.57473 105 CYS A CA 1
ATOM 754 C C . CYS A 1 105 ? 80.73245 20.89183 97.73686 1.000 43.60805 105 CYS A C 1
ATOM 755 O O . CYS A 1 105 ? 81.78775 20.63532 98.32632 1.000 43.45010 105 CYS A O 1
ATOM 758 N N . GLY A 1 106 ? 80.01695 19.94955 97.12396 1.000 42.59015 106 GLY A N 1
ATOM 759 C CA . GLY A 1 106 ? 80.43262 18.56228 97.10610 1.000 45.26216 106 GLY A CA 1
ATOM 760 C C . GLY A 1 106 ? 80.05067 17.74125 98.32552 1.000 47.56743 106 GLY A C 1
ATOM 761 O O . GLY A 1 106 ? 80.19965 16.51296 98.28914 1.000 49.29393 106 GLY A O 1
ATOM 762 N N . LYS A 1 107 ? 79.54954 18.36414 9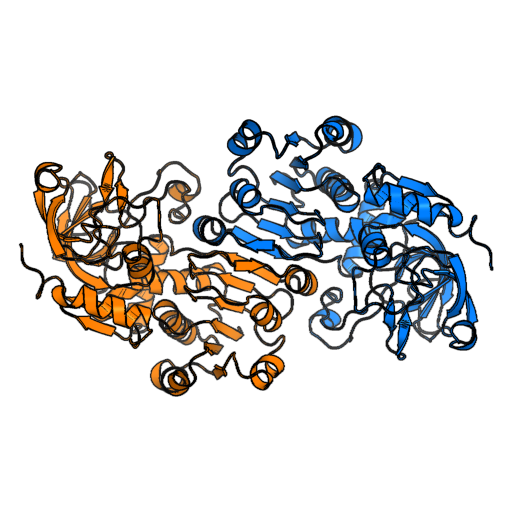9.39631 1.000 43.70525 107 LYS A N 1
ATOM 763 C CA . LYS A 1 107 ? 79.28490 17.66784 100.65474 1.000 50.37477 107 LYS A CA 1
ATOM 764 C C . LYS A 1 107 ? 77.81089 17.56945 101.02897 1.000 52.83320 107 LYS A C 1
ATOM 765 O O . LYS A 1 107 ? 77.42444 16.61499 101.70760 1.000 56.32179 107 LYS A O 1
ATOM 768 N N . CYS A 1 108 ? 76.98429 18.53240 100.62888 1.000 48.67659 108 CYS A N 1
ATOM 769 C CA . CYS A 1 108 ? 75.59784 18.57488 101.07025 1.000 41.96663 108 CYS A CA 1
ATOM 770 C C . CYS A 1 108 ? 74.78380 17.44101 100.44186 1.000 41.21250 108 CYS A C 1
ATOM 771 O O . CYS A 1 108 ? 75.26183 16.68720 99.58978 1.000 45.69877 108 CYS A O 1
ATOM 774 N N . TYR A 1 109 ? 73.53008 17.32302 100.89292 1.000 39.88915 109 TYR A N 1
ATOM 775 C CA . TYR A 1 109 ? 72.63494 16.28167 100.38944 1.000 41.00299 109 TYR A CA 1
ATOM 776 C C . TYR A 1 109 ? 72.49018 16.35857 98.87376 1.000 41.43284 109 TYR A C 1
ATOM 777 O O . TYR A 1 109 ? 72.50510 15.33361 98.18253 1.000 43.47761 109 TYR A O 1
ATOM 786 N N . ASN A 1 110 ? 72.29845 17.56789 98.34554 1.000 39.55228 110 ASN A N 1
ATOM 787 C CA . ASN A 1 110 ? 72.08631 17.73083 96.90936 1.000 41.53536 110 ASN A CA 1
ATOM 788 C C . ASN A 1 110 ? 73.28890 17.24001 96.10849 1.000 41.20278 110 ASN A C 1
ATOM 789 O O . ASN A 1 110 ? 73.13506 16.54427 95.09690 1.000 43.27332 110 ASN A O 1
ATOM 794 N N . CYS A 1 111 ? 74.49812 17.61012 96.53696 1.000 36.42014 111 CYS A N 1
ATOM 795 C CA . CYS A 1 111 ? 75.70190 17.20173 95.81411 1.000 45.00918 111 CYS A CA 1
ATOM 796 C C . CYS A 1 111 ? 75.88294 15.69002 95.84526 1.000 46.33888 111 CYS A C 1
ATOM 797 O O . CYS A 1 111 ? 76.15861 15.06290 94.81494 1.000 43.56670 111 CYS A O 1
ATOM 800 N N . VAL A 1 112 ? 75.73296 15.08947 97.02871 1.000 44.54026 112 VAL A N 1
ATOM 801 C CA . VAL A 1 112 ? 76.03349 13.67659 97.21924 1.000 47.13200 112 VAL A CA 1
ATOM 802 C C . VAL A 1 112 ? 75.02852 12.77906 96.50843 1.000 45.19467 112 VAL A C 1
ATOM 803 O O . VAL A 1 112 ? 75.36395 11.64438 96.14449 1.000 49.97069 112 VAL A O 1
ATOM 807 N N . ASN A 1 113 ? 73.81677 13.27142 96.24761 1.000 43.48462 113 ASN A N 1
ATOM 808 C CA . ASN A 1 113 ? 72.79501 12.49567 95.55430 1.000 44.38652 113 ASN A CA 1
ATOM 809 C C . ASN A 1 113 ? 72.58674 12.96189 94.11636 1.000 47.28956 113 ASN A C 1
ATOM 810 O O . ASN A 1 113 ? 71.55865 12.64451 93.50959 1.000 46.60720 113 ASN A O 1
ATOM 815 N N . ASP A 1 114 ? 73.54652 13.70530 93.56184 1.000 46.98625 114 ASP A N 1
ATOM 816 C CA . ASP A 1 114 ? 73.53192 14.10242 92.14986 1.000 46.33430 114 ASP A CA 1
ATOM 817 C C . ASP A 1 114 ? 72.32692 14.98125 91.81829 1.000 43.71823 114 ASP A C 1
ATOM 818 O O . ASP A 1 114 ? 71.71743 14.86130 90.75373 1.000 44.64040 114 ASP A O 1
ATOM 823 N N . LEU A 1 115 ? 71.99322 15.87852 92.73911 1.000 39.95389 115 LEU A N 1
ATOM 824 C CA . LEU A 1 115 ? 71.00593 16.93338 92.55260 1.000 43.21079 115 LEU A CA 1
ATOM 825 C C . LEU A 1 115 ? 71.68230 18.28402 92.73688 1.000 40.00062 115 LEU A C 1
ATOM 826 O O . LEU A 1 115 ? 71.12978 19.20894 93.33905 1.000 38.57056 115 LEU A O 1
ATOM 831 N N . GLU A 1 116 ? 72.90022 18.40280 92.21066 1.000 36.46807 116 GLU A N 1
ATOM 832 C CA . GLU A 1 116 ? 73.82842 19.42313 92.67821 1.000 39.36777 116 GLU A CA 1
ATOM 833 C C . GLU A 1 116 ? 73.52327 20.81334 92.14189 1.000 36.52023 116 GLU A C 1
ATOM 834 O O . GLU A 1 116 ? 74.07484 21.78608 92.66681 1.000 34.66772 116 GLU A O 1
ATOM 840 N N . ASN A 1 117 ? 72.66592 20.94098 91.12235 1.000 35.73655 117 ASN A N 1
ATOM 841 C CA . ASN A 1 117 ? 72.23277 22.27156 90.70625 1.000 36.22466 117 ASN A CA 1
ATOM 842 C C . ASN A 1 117 ? 71.51474 23.01007 91.82943 1.000 34.27984 117 ASN A C 1
ATOM 843 O O . ASN A 1 117 ? 71.44610 24.24377 91.80213 1.000 36.25412 117 ASN A O 1
ATOM 848 N N . TYR A 1 118 ? 70.99484 22.28950 92.82516 1.000 35.18437 118 TYR A N 1
ATOM 849 C CA . TYR A 1 118 ? 70.33049 22.89791 93.97117 1.000 37.70709 118 TYR A CA 1
ATOM 850 C C . TYR A 1 118 ? 71.23088 22.95736 95.20274 1.000 41.75425 118 TYR A C 1
ATOM 851 O O . TYR A 1 118 ? 70.72977 23.09388 96.32520 1.000 37.55747 118 TYR A O 1
ATOM 860 N N . CYS A 1 119 ? 72.54406 22.84298 95.01506 1.000 36.71086 119 CYS A N 1
ATOM 861 C CA . CYS A 1 119 ? 73.48077 23.09444 96.10035 1.000 36.05502 119 CYS A CA 1
ATOM 862 C C . CYS A 1 119 ? 73.35362 24.53986 96.56991 1.000 38.96508 119 CYS A C 1
ATOM 863 O O . CYS A 1 119 ? 73.34140 25.45754 95.73638 1.000 36.46397 119 CYS A O 1
ATOM 866 N N . PRO A 1 120 ? 73.26071 24.78729 97.87968 1.000 39.06446 120 PRO A N 1
ATOM 867 C CA . PRO A 1 120 ? 73.19779 26.17930 98.35916 1.000 39.94109 120 PRO A CA 1
ATOM 868 C C . PRO A 1 120 ? 74.42852 26.99265 98.00504 1.000 39.44622 120 PRO A C 1
ATOM 869 O O . PRO A 1 120 ? 74.34567 28.22696 97.96868 1.000 43.07368 120 PRO A O 1
ATOM 873 N N . GLU A 1 121 ? 75.56680 26.34679 97.74510 1.000 31.40584 121 GLU A N 1
ATOM 874 C CA . GLU A 1 121 ? 76.79837 27.03357 97.37957 1.000 35.00947 121 GLU A CA 1
ATOM 875 C C . GLU A 1 121 ? 77.17644 26.79001 95.92054 1.000 37.19605 121 GLU A C 1
ATOM 876 O O . GLU A 1 121 ? 78.35702 26.79514 95.56949 1.000 35.88714 121 GLU A O 1
ATOM 882 N N . VAL A 1 122 ? 76.17935 26.56431 95.06138 1.000 37.18885 122 VAL A N 1
ATOM 883 C CA . VAL A 1 122 ? 76.44979 26.37104 93.64133 1.000 34.37468 122 VAL A CA 1
ATOM 884 C C . VAL A 1 122 ? 77.14542 27.60354 93.07118 1.000 34.20845 122 VAL A C 1
ATOM 885 O O . VAL A 1 122 ? 76.84393 28.74700 93.43916 1.000 32.48975 122 VAL A O 1
ATOM 889 N N . ILE A 1 123 ? 78.11056 27.37028 92.18783 1.000 33.72659 123 ILE A N 1
ATOM 890 C CA . ILE A 1 123 ? 78.90529 28.43270 91.58397 1.000 36.07368 123 ILE A CA 1
ATOM 891 C C . ILE A 1 123 ? 78.36521 28.68228 90.18024 1.000 33.25525 123 ILE A C 1
ATOM 892 O O . ILE A 1 123 ? 78.43091 27.79676 89.32141 1.000 31.81467 123 ILE A O 1
ATOM 897 N N . ILE A 1 124 ? 77.82293 29.87958 89.94383 1.000 33.33124 124 ILE A N 1
ATOM 898 C CA . ILE A 1 124 ? 77.14809 30.17868 88.68075 1.000 34.12016 124 ILE A CA 1
ATOM 899 C C . ILE A 1 124 ? 78.16333 30.34945 87.55493 1.000 35.39807 124 ILE A C 1
ATOM 900 O O . ILE A 1 124 ? 79.37723 30.37225 87.78994 1.000 32.60683 124 ILE A O 1
ATOM 905 N N . GLY A 1 125 ? 77.66577 30.49270 86.32298 1.000 31.89085 125 GLY A N 1
ATOM 906 C CA . GLY A 1 125 ? 78.51243 30.37694 85.14639 1.000 31.12615 125 GLY A CA 1
ATOM 907 C C . GLY A 1 125 ? 79.55234 31.46747 84.98622 1.000 31.87653 125 GLY A C 1
ATOM 908 O O . GLY A 1 125 ? 80.54674 31.25316 84.28334 1.000 34.60396 125 GLY A O 1
ATOM 909 N N . TYR A 1 126 ? 79.34329 32.63437 85.59477 1.000 34.31974 126 TYR A N 1
ATOM 910 C CA . TYR A 1 126 ? 80.29984 33.72407 85.44356 1.000 31.74544 126 TYR A CA 1
ATOM 911 C C . TYR A 1 126 ? 80.04666 34.78865 86.50100 1.000 31.83246 126 TYR A C 1
ATOM 912 O O . TYR A 1 126 ? 78.96638 34.86421 87.08798 1.000 32.82476 126 TYR A O 1
ATOM 921 N N . GLY A 1 127 ? 81.07685 35.60005 86.74672 1.000 35.35976 127 GLY A N 1
ATOM 922 C CA . GLY A 1 127 ? 80.94677 36.80763 87.53120 1.000 34.71445 127 GLY A CA 1
ATOM 923 C C . GLY A 1 127 ? 81.13356 36.66045 89.02788 1.000 37.28687 127 GLY A C 1
ATOM 924 O O . GLY A 1 127 ? 81.09146 37.67391 89.73455 1.000 38.49271 127 GLY A O 1
ATOM 925 N N . THR A 1 128 ? 81.33137 35.44957 89.53264 1.000 35.42756 128 THR A N 1
ATOM 926 C CA . THR A 1 128 ? 81.51420 35.17841 90.95012 1.000 35.63290 128 THR A CA 1
ATOM 927 C C . THR A 1 128 ? 82.76548 34.33699 91.15481 1.000 39.20877 128 THR A C 1
ATOM 928 O O . THR A 1 128 ? 83.29797 33.76315 90.19797 1.000 34.31012 128 THR A O 1
ATOM 932 N N . PRO A 1 129 ? 83.28485 34.26748 92.38724 1.000 37.15064 129 PRO A N 1
ATOM 933 C CA . PRO A 1 129 ? 84.53724 33.53123 92.60711 1.000 36.36094 129 PRO A CA 1
ATOM 934 C C . PRO A 1 129 ? 84.36477 32.02792 92.44824 1.000 33.45004 129 PRO A C 1
ATOM 935 O O . PRO A 1 129 ? 83.33994 31.45510 92.82358 1.000 35.62471 129 PRO A O 1
ATOM 939 N N . TYR A 1 130 ? 85.39318 31.39413 91.88949 1.000 33.43075 130 TYR A N 1
ATOM 940 C CA . TYR A 1 130 ? 85.51022 29.94384 91.84404 1.000 34.72031 130 TYR A CA 1
ATOM 941 C C . TYR A 1 130 ? 86.07787 29.42844 93.17376 1.000 39.71161 130 TYR A C 1
ATOM 942 O O . TYR A 1 130 ? 86.33916 30.19689 94.10276 1.000 37.37193 130 TYR A O 1
ATOM 951 N N . HIS A 1 131 ? 86.26483 28.10527 93.27390 1.000 38.01256 131 HIS A N 1
ATOM 952 C CA . HIS A 1 131 ? 86.88714 27.51396 94.46032 1.000 38.72252 131 HIS A CA 1
ATOM 953 C C . HIS A 1 131 ? 88.26901 28.10081 94.74858 1.000 43.59223 131 HIS A C 1
ATOM 954 O O . HIS A 1 131 ? 88.70991 28.10004 95.90486 1.000 41.68688 131 HIS A O 1
ATOM 961 N N . ASP A 1 132 ? 88.97747 28.58145 93.72498 1.000 37.79795 132 ASP A N 1
ATOM 962 C CA . ASP A 1 132 ? 90.29972 29.16705 93.91119 1.000 37.71933 132 ASP A CA 1
ATOM 963 C C . ASP A 1 132 ? 90.25097 30.66917 94.17775 1.000 40.41002 132 ASP A C 1
ATOM 964 O O . ASP A 1 132 ? 91.30405 31.31537 94.21625 1.000 40.04732 132 ASP A O 1
ATOM 969 N N . GLY A 1 133 ? 89.05700 31.23169 94.36585 1.000 39.02359 133 GLY A N 1
ATOM 970 C CA . GLY A 1 133 ? 88.89295 32.62593 94.71850 1.000 36.60121 133 GLY A CA 1
ATOM 971 C C . GLY A 1 133 ? 88.91060 33.60673 93.56796 1.000 41.39192 133 GLY A C 1
ATOM 972 O O . GLY A 1 133 ? 88.71720 34.80670 93.80438 1.000 43.45325 133 GLY A O 1
ATOM 973 N N . THR A 1 134 ? 89.12921 33.14905 92.33690 1.000 38.45489 134 THR A N 1
ATOM 974 C CA . THR A 1 134 ? 89.17883 34.02507 91.17411 1.000 42.40416 134 THR A CA 1
ATOM 975 C C . THR A 1 134 ? 87.81967 34.08202 90.48108 1.000 42.42180 134 THR A C 1
ATOM 976 O O . THR A 1 134 ? 87.05248 33.11619 90.49272 1.000 38.50268 134 THR A O 1
ATOM 980 N N . ILE A 1 135 ? 87.51984 35.24633 89.90104 1.000 42.92585 135 ILE A N 1
ATOM 981 C CA . ILE A 1 135 ? 86.24028 35.45923 89.23493 1.000 40.77644 135 ILE A CA 1
ATOM 982 C C . ILE A 1 135 ? 86.15126 34.58626 87.98927 1.000 40.88303 135 ILE A C 1
ATOM 983 O O . ILE A 1 135 ? 87.11965 34.44911 87.22791 1.000 39.49015 135 ILE A O 1
ATOM 988 N N . ASN A 1 136 ? 84.98030 33.99232 87.77268 1.000 39.98154 136 ASN A N 1
ATOM 989 C CA . ASN A 1 136 ? 84.77034 33.14318 86.60948 1.000 38.36387 136 ASN A CA 1
ATOM 990 C C . ASN A 1 136 ? 84.41857 33.97077 85.38169 1.000 34.58390 136 ASN A C 1
ATOM 991 O O . ASN A 1 136 ? 83.62169 34.91001 85.45013 1.000 35.68393 136 ASN A O 1
ATOM 996 N N . TYR A 1 137 ? 85.03726 33.62645 84.26023 1.000 38.43757 137 TYR A N 1
ATOM 997 C CA . TYR A 1 137 ? 84.70686 34.20586 82.96820 1.000 32.71103 137 TYR A CA 1
ATOM 998 C C . TYR A 1 137 ? 83.92596 33.18998 82.14765 1.000 34.90338 137 TYR A C 1
ATOM 999 O O . TYR A 1 137 ? 84.28110 32.00663 82.10210 1.000 33.42165 137 TYR A O 1
ATOM 1008 N N . GLY A 1 138 ? 82.85816 33.66009 81.50377 1.000 33.91289 138 GLY A N 1
ATOM 1009 C CA . GLY A 1 138 ? 81.91743 32.78679 80.83112 1.000 32.10963 138 GLY A CA 1
ATOM 1010 C C . GLY A 1 138 ? 82.32947 32.40630 79.42674 1.000 33.15613 138 GLY A C 1
ATOM 1011 O O . GLY A 1 138 ? 83.51673 32.37861 79.07875 1.000 34.22914 138 GLY A O 1
ATOM 1012 N N . GLY A 1 139 ? 81.32239 32.12513 78.59804 1.000 33.79705 139 GLY A N 1
ATOM 1013 C CA . GLY A 1 139 ? 81.51577 31.49195 77.31110 1.000 32.78274 139 GLY A CA 1
ATOM 1014 C C . GLY A 1 139 ? 81.84066 32.39059 76.14671 1.000 32.40618 139 GLY A C 1
ATOM 1015 O O . GLY A 1 139 ? 82.15511 31.87817 75.06945 1.000 32.98216 139 GLY A O 1
ATOM 1016 N N . LEU A 1 140 ? 81.77164 33.71314 76.30737 1.000 29.36174 140 LEU A N 1
ATOM 1017 C CA . LEU A 1 140 ? 82.17670 34.62526 75.23492 1.000 31.53152 140 LEU A CA 1
ATOM 1018 C C . LEU A 1 140 ? 83.69856 34.78256 75.24628 1.000 31.94495 140 LEU A C 1
ATOM 1019 O O . LEU A 1 140 ? 84.25071 35.86878 75.41245 1.000 33.89007 140 LEU A O 1
ATOM 1024 N N . SER A 1 141 ? 84.37438 33.65622 75.04108 1.000 32.24287 141 SER A N 1
ATOM 1025 C CA . SER A 1 141 ? 85.82480 33.59460 75.14709 1.000 34.26214 141 SER A CA 1
ATOM 1026 C C . SER A 1 141 ? 86.31723 32.42574 74.30411 1.000 33.99267 141 SER A C 1
ATOM 1027 O O . SER A 1 141 ? 85.53338 31.58508 73.85823 1.000 34.06808 141 SER A O 1
ATOM 1030 N N . ASN A 1 142 ? 87.63599 32.38529 74.08065 1.000 35.25978 142 ASN A N 1
ATOM 1031 C CA . ASN A 1 142 ? 88.19187 31.40519 73.15266 1.000 35.20572 142 ASN A CA 1
ATOM 1032 C C . ASN A 1 142 ? 88.24603 30.00510 73.74556 1.000 35.23013 142 ASN A C 1
ATOM 1033 O O . ASN A 1 142 ? 88.11566 29.01903 73.01058 1.000 35.66836 142 ASN A O 1
ATOM 1038 N N . GLU A 1 143 ? 88.43513 29.89380 75.05630 1.000 36.32472 143 GLU A N 1
ATOM 1039 C CA . GLU A 1 143 ? 88.57025 28.60014 75.70337 1.000 38.03583 143 GLU A CA 1
ATOM 1040 C C . GLU A 1 143 ? 88.13433 28.74845 77.15087 1.000 34.42912 143 GLU A C 1
ATOM 1041 O O . GLU A 1 143 ? 88.14090 29.84832 77.70778 1.000 36.66252 143 GLU A O 1
ATOM 1047 N N . THR A 1 144 ? 87.76219 27.62584 77.75986 1.000 33.98816 144 THR A N 1
ATOM 1048 C CA . THR A 1 144 ? 87.44388 27.59712 79.18001 1.000 34.35408 144 THR A CA 1
ATOM 1049 C C . THR A 1 144 ? 88.00874 26.32347 79.79332 1.000 36.89047 144 THR A C 1
ATOM 1050 O O . THR A 1 144 ? 88.38865 25.38512 79.08821 1.000 36.51183 144 THR A O 1
ATOM 1054 N N . VAL A 1 145 ? 88.08800 26.32466 81.12359 1.000 35.77761 145 VAL A N 1
ATOM 1055 C CA . VAL A 1 145 ? 88.55000 25.18937 81.91854 1.000 37.90416 145 VAL A CA 1
ATOM 1056 C C . VAL A 1 145 ? 87.45209 24.86414 82.91957 1.000 32.47656 145 VAL A C 1
ATOM 1057 O O . VAL A 1 145 ? 87.04126 25.73659 83.69372 1.000 33.93363 145 VAL A O 1
ATOM 1061 N N . VAL A 1 146 ? 86.98095 23.61865 82.91163 1.000 31.66759 146 VAL A N 1
ATOM 1062 C CA . VAL A 1 146 ? 85.85400 23.20736 83.74100 1.000 36.16014 146 VAL A CA 1
ATOM 1063 C C . VAL A 1 146 ? 86.17134 21.87728 84.40856 1.000 37.87154 146 VAL A C 1
ATOM 1064 O O . VAL A 1 146 ? 86.73404 20.97447 83.78059 1.000 36.44790 146 VAL A O 1
ATOM 1068 N N . ASN A 1 147 ? 85.79864 21.75570 85.68248 1.000 37.38986 147 ASN A N 1
ATOM 1069 C CA . ASN A 1 147 ? 85.83392 20.45987 86.34442 1.000 36.98040 147 ASN A CA 1
ATOM 1070 C C . ASN A 1 147 ? 84.94192 19.47115 85.60221 1.000 37.80713 147 ASN A C 1
ATOM 1071 O O . ASN A 1 147 ? 83.83137 19.80773 85.18030 1.000 39.55542 147 ASN A O 1
ATOM 1076 N N . GLU A 1 148 ? 85.43652 18.23771 85.45381 1.000 41.39093 148 GLU A N 1
ATOM 1077 C CA . GLU A 1 148 ? 84.79832 17.26227 84.57100 1.000 41.67957 148 GLU A CA 1
ATOM 1078 C C . GLU A 1 148 ? 83.36194 16.94660 84.97663 1.000 44.39843 148 GLU A C 1
ATOM 1079 O O . GLU A 1 148 ? 82.55149 16.56914 84.11956 1.000 41.39559 148 GLU A O 1
ATOM 1085 N N . ARG A 1 149 ? 83.01991 17.08480 86.26377 1.000 40.00183 149 ARG A N 1
ATOM 1086 C CA . ARG A 1 149 ? 81.65199 16.78652 86.68387 1.000 41.52462 149 ARG A CA 1
ATOM 1087 C C . ARG A 1 149 ? 80.63664 17.65662 85.95301 1.000 38.58877 149 ARG A C 1
ATOM 1088 O O . ARG A 1 149 ? 79.48693 17.24583 85.75791 1.000 38.91203 149 ARG A O 1
ATOM 1096 N N . PHE A 1 150 ? 81.04247 18.85246 85.53516 1.000 32.29205 150 PHE A N 1
ATOM 1097 C CA . PHE A 1 150 ? 80.14172 19.82413 84.93398 1.000 34.32595 150 PHE A CA 1
ATOM 1098 C C . PHE A 1 150 ? 80.33119 19.92697 83.42279 1.000 35.97765 150 PHE A C 1
ATOM 1099 O O . PHE A 1 150 ? 79.90617 20.91035 82.80696 1.000 35.32919 150 PHE A O 1
ATOM 1107 N N . VAL A 1 151 ? 80.95685 18.92152 82.81643 1.000 36.51657 151 VAL A N 1
ATOM 1108 C CA . VAL A 1 151 ? 81.13462 18.83728 81.37112 1.000 36.21328 151 VAL A CA 1
ATOM 1109 C C . VAL A 1 151 ? 80.31307 17.66309 80.86552 1.000 39.43999 151 VAL A C 1
ATOM 1110 O O . VAL A 1 151 ? 80.38053 16.56452 81.42923 1.000 37.86331 151 VAL A O 1
ATOM 1114 N N . LEU A 1 152 ? 79.55243 17.88836 79.79807 1.000 33.29633 152 LEU A N 1
ATOM 1115 C CA . LEU A 1 152 ? 78.69457 16.87086 79.21423 1.000 36.70199 152 LEU A CA 1
ATOM 1116 C C . LEU A 1 152 ? 79.26730 16.41484 77.87912 1.000 38.49776 152 LEU A C 1
ATOM 1117 O O . LEU A 1 152 ? 79.98471 17.16003 77.20765 1.000 36.25685 152 LEU A O 1
ATOM 1122 N N . ARG A 1 153 ? 78.93682 15.18481 77.49673 1.000 38.46688 153 ARG A N 1
ATOM 1123 C CA . ARG A 1 153 ? 79.29248 14.67727 76.17809 1.000 44.37278 153 ARG A CA 1
ATOM 1124 C C . ARG A 1 153 ? 78.22757 15.12354 75.18611 1.000 39.18550 153 ARG A C 1
ATOM 1125 O O . ARG A 1 153 ? 77.04023 14.84161 75.37795 1.000 40.88503 153 ARG A O 1
ATOM 1131 N N . PHE A 1 154 ? 78.64770 15.82344 74.13173 1.000 42.70085 154 PHE A N 1
ATOM 1132 C CA . PHE A 1 154 ? 77.70589 16.39557 73.17858 1.000 39.68243 154 PHE A CA 1
ATOM 1133 C C . PHE A 1 154 ? 77.40252 15.38516 72.08137 1.000 42.02217 154 PHE A C 1
ATOM 1134 O O . PHE A 1 154 ? 78.32819 14.94617 71.38759 1.000 43.87543 154 PHE A O 1
ATOM 1142 N N . PRO A 1 155 ? 76.14346 14.99286 71.89556 1.000 42.49568 155 PRO A N 1
ATOM 1143 C CA . PRO A 1 155 ? 75.81785 13.96676 70.89566 1.000 47.42055 155 PRO A CA 1
ATOM 1144 C C . PRO A 1 155 ? 76.26175 14.34816 69.48907 1.000 47.49225 155 PRO A C 1
ATOM 1145 O O . PRO A 1 155 ? 76.15956 15.50353 69.07067 1.000 47.24852 155 PRO A O 1
ATOM 1149 N N . GLU A 1 156 ? 76.76946 13.34795 68.76375 1.000 49.67440 156 GLU A N 1
ATOM 1150 C CA . GLU A 1 156 ? 77.21606 13.56124 67.38988 1.000 50.78771 156 GLU A CA 1
ATOM 1151 C C . GLU A 1 156 ? 76.07742 14.04643 66.49913 1.000 48.67761 156 GLU A C 1
ATOM 1152 O O . GLU A 1 156 ? 76.29075 14.86901 65.60140 1.000 53.93613 156 GLU A O 1
ATOM 1155 N N . LYS A 1 157 ? 74.86530 13.53918 66.71895 1.000 46.30723 157 LYS A N 1
ATOM 1156 C CA . LYS A 1 157 ? 73.72867 13.84530 65.85715 1.000 52.17741 157 LYS A CA 1
ATOM 1157 C C . LYS A 1 157 ? 73.15020 15.23841 66.07865 1.000 52.48032 157 LYS A C 1
ATOM 1158 O O . LYS A 1 157 ? 72.25240 15.63870 65.33020 1.000 52.38783 157 LYS A O 1
ATOM 1163 N N . LEU A 1 158 ? 73.64540 15.99009 67.05766 1.000 48.80837 158 LEU A N 1
ATOM 1164 C CA . LEU A 1 158 ? 73.05934 17.26832 67.44411 1.000 46.96155 158 LEU A CA 1
ATOM 1165 C C . LEU A 1 158 ? 73.85312 18.42401 66.84805 1.000 41.37701 158 LEU A C 1
ATOM 1166 O O . LEU A 1 158 ? 75.08460 18.43861 66.91852 1.000 47.10088 158 LEU A O 1
ATOM 1171 N N . SER A 1 159 ? 73.14800 19.37552 66.25251 1.000 42.46049 159 SER A N 1
ATOM 1172 C CA . SER A 1 159 ? 73.77152 20.59889 65.76880 1.000 41.81633 159 SER A CA 1
ATOM 1173 C C . SER A 1 159 ? 74.48198 21.31196 66.91373 1.000 45.29003 159 SER A C 1
ATOM 1174 O O . SER A 1 159 ? 73.84839 21.59370 67.94416 1.000 42.36034 159 SER A O 1
ATOM 1177 N N . PRO A 1 160 ? 75.78031 21.60021 66.79594 1.000 44.57049 160 PRO A N 1
ATOM 1178 C CA . PRO A 1 160 ? 76.45021 22.35084 67.87051 1.000 40.51261 160 PRO A CA 1
ATOM 1179 C C . PRO A 1 160 ? 75.85034 23.72615 68.09778 1.000 40.22662 160 PRO A C 1
ATOM 1180 O O . PRO A 1 160 ? 75.68653 24.13914 69.25020 1.000 40.04062 160 PRO A O 1
ATOM 1184 N N . ALA A 1 161 ? 75.49578 24.44379 67.02971 1.000 37.76831 161 ALA A N 1
ATOM 1185 C CA . ALA A 1 161 ? 74.92414 25.77590 67.19656 1.000 36.31338 161 ALA A CA 1
ATOM 1186 C C . ALA A 1 161 ? 73.49648 25.70196 67.72911 1.000 38.21507 161 ALA A C 1
ATOM 1187 O O . ALA A 1 161 ? 73.15312 26.37391 68.71092 1.000 34.23592 161 ALA A O 1
ATOM 1189 N N . GLY A 1 162 ? 72.64875 24.88909 67.09279 1.000 35.02334 162 GLY A N 1
ATOM 1190 C CA . GLY A 1 162 ? 71.27222 24.74112 67.53575 1.000 36.58128 162 GLY A CA 1
ATOM 1191 C C . GLY A 1 162 ? 71.12440 24.05281 68.87519 1.000 38.79602 162 GLY A C 1
ATOM 1192 O O . GLY A 1 162 ? 70.11343 24.25634 69.55850 1.000 35.39050 162 GLY A O 1
ATOM 1193 N N . GLY A 1 163 ? 72.10979 23.24166 69.26764 1.000 36.91399 163 GLY A N 1
ATOM 1194 C CA . GLY A 1 163 ? 72.06850 22.59588 70.56470 1.000 37.98978 163 GLY A CA 1
ATOM 1195 C C . GLY A 1 163 ? 72.59886 23.43381 71.70535 1.000 36.67424 163 GLY A C 1
ATOM 1196 O O . GLY A 1 163 ? 72.34180 23.10455 72.86647 1.000 35.95347 163 GLY A O 1
ATOM 1197 N N . ALA A 1 164 ? 73.34896 24.49460 71.40659 1.000 37.77651 164 ALA A N 1
ATOM 1198 C CA . ALA A 1 164 ? 73.95842 25.28879 72.47211 1.000 34.86766 164 ALA A CA 1
ATOM 1199 C C . ALA A 1 164 ? 72.94611 25.87891 73.45194 1.000 33.69548 164 ALA A C 1
ATOM 1200 O O . ALA A 1 164 ? 73.22651 25.85428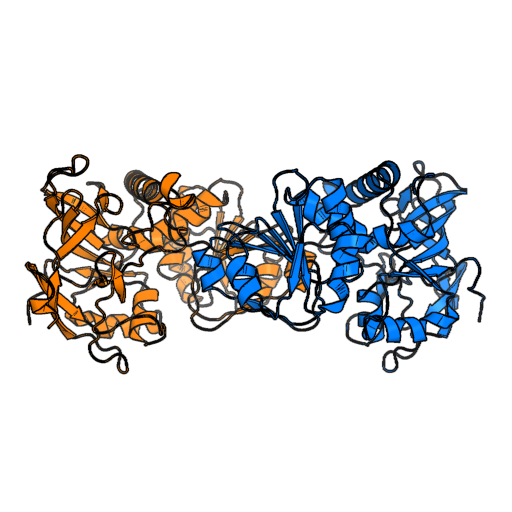 74.66342 1.000 32.68382 164 ALA A O 1
ATOM 1202 N N . PRO A 1 165 ? 71.79937 26.43334 73.02975 1.000 33.99214 165 PRO A N 1
ATOM 1203 C CA . PRO A 1 165 ? 70.83269 26.94922 74.01594 1.000 32.29543 165 PRO A CA 1
ATOM 1204 C C . PRO A 1 165 ? 70.17749 25.87484 74.86578 1.000 36.51567 165 PRO A C 1
ATOM 1205 O O . PRO A 1 165 ? 69.45562 26.22107 75.81063 1.000 36.01876 165 PRO A O 1
ATOM 1209 N N . LEU A 1 166 ? 70.37384 24.59334 74.55284 1.000 33.57309 166 LEU A N 1
ATOM 1210 C CA . LEU A 1 166 ? 69.87324 23.53785 75.42291 1.000 33.49365 166 LEU A CA 1
ATOM 1211 C C . LEU A 1 166 ? 70.56566 23.53885 76.77949 1.000 36.33930 166 LEU A C 1
ATOM 1212 O O . LEU A 1 166 ? 70.00730 23.00744 77.74556 1.000 36.53000 166 LEU A O 1
ATOM 1217 N N . LEU A 1 167 ? 71.76563 24.11840 76.87311 1.000 34.80534 167 LEU A N 1
ATOM 1218 C CA . LEU A 1 167 ? 72.56878 24.00531 78.08548 1.000 36.90832 167 LEU A CA 1
ATOM 1219 C C . LEU A 1 167 ? 72.09109 24.90392 79.22132 1.000 37.31076 167 LEU A C 1
ATOM 1220 O O . LEU A 1 167 ? 72.53835 24.71616 80.35825 1.000 39.50321 167 LEU A O 1
ATOM 1225 N N . SER A 1 168 ? 71.22683 25.88426 78.95749 1.000 34.54908 168 SER A N 1
ATOM 1226 C CA . SER A 1 168 ? 70.62760 26.62708 80.06180 1.000 40.20971 168 SER A CA 1
ATOM 1227 C C . SER A 1 168 ? 69.11667 26.72759 79.87336 1.000 39.43835 168 SER A C 1
ATOM 1228 O O . SER A 1 168 ? 68.35537 26.28928 80.74007 1.000 39.59955 168 SER A O 1
ATOM 1231 N N . ALA A 1 169 ? 68.66588 27.29251 78.74965 1.000 37.36687 169 ALA A N 1
ATOM 1232 C CA . ALA A 1 169 ? 67.22954 27.37472 78.49666 1.000 38.21321 169 ALA A CA 1
ATOM 1233 C C . ALA A 1 169 ? 66.61340 25.98644 78.34520 1.000 39.00278 169 ALA A C 1
ATOM 1234 O O . ALA A 1 169 ? 65.57314 25.68826 78.94286 1.000 39.06402 169 ALA A O 1
ATOM 1236 N N . GLY A 1 170 ? 67.24551 25.12091 77.54776 1.000 36.80037 170 GLY A N 1
ATOM 1237 C CA . GLY A 1 170 ? 66.66967 23.80707 77.29221 1.000 36.15616 170 GLY A CA 1
ATOM 1238 C C . GLY A 1 170 ? 66.55926 22.94991 78.54150 1.000 36.82077 170 GLY A C 1
ATOM 1239 O O . GLY A 1 170 ? 65.52004 22.33769 78.79978 1.000 34.87738 170 GLY A O 1
ATOM 1240 N N . ILE A 1 171 ? 67.63203 22.89586 79.33555 1.000 34.11637 171 ILE A N 1
ATOM 1241 C CA . ILE A 1 171 ? 67.63646 22.04470 80.52250 1.000 35.96274 171 ILE A CA 1
ATOM 1242 C C . ILE A 1 171 ? 66.66810 22.57388 81.57356 1.000 36.89772 171 ILE A C 1
ATOM 1243 O O . ILE A 1 171 ? 66.04716 21.79080 82.30367 1.000 38.08346 171 ILE A O 1
ATOM 1248 N N . THR A 1 172 ? 66.50923 23.89671 81.66319 1.000 35.57430 172 THR A N 1
ATOM 1249 C CA . THR A 1 172 ? 65.55687 24.47009 82.60867 1.000 36.25306 172 THR A CA 1
ATOM 1250 C C . THR A 1 172 ? 64.13677 24.00900 82.30623 1.000 36.14739 172 THR A C 1
ATOM 1251 O O . THR A 1 172 ? 63.38720 23.62876 83.21363 1.000 38.88808 172 THR A O 1
ATOM 1255 N N . ALA A 1 173 ? 63.75019 24.04075 81.03047 1.000 35.90726 173 ALA A N 1
ATOM 1256 C CA . ALA A 1 173 ? 62.42468 23.57329 80.63602 1.000 37.55025 173 ALA A CA 1
ATOM 1257 C C . ALA A 1 173 ? 62.30046 22.06470 80.81178 1.000 37.14247 173 ALA A C 1
ATOM 1258 O O . ALA A 1 173 ? 61.30543 21.56989 81.35465 1.000 41.17252 173 ALA A O 1
ATOM 1260 N N . TYR A 1 174 ? 63.30289 21.32001 80.34337 1.000 34.84644 174 TYR A N 1
ATOM 1261 C CA . TYR A 1 174 ? 63.25973 19.86319 80.39885 1.000 35.03747 174 TYR A CA 1
ATOM 1262 C C . TYR A 1 174 ? 63.16286 19.36463 81.83700 1.000 39.75403 174 TYR A C 1
ATOM 1263 O O . TYR A 1 174 ? 62.31578 18.52239 82.15676 1.000 39.16159 174 TYR A O 1
ATOM 1272 N N . SER A 1 175 ? 64.02007 19.88083 82.72302 1.000 39.52224 175 SER A N 1
ATOM 1273 C CA . SER A 1 175 ? 64.02980 19.41088 84.10707 1.000 39.97137 175 SER A CA 1
ATOM 1274 C C . SER A 1 175 ? 62.72940 19.75070 84.82085 1.000 41.03829 175 SER A C 1
ATOM 1275 O O . SER A 1 175 ? 62.16952 18.91467 85.53775 1.000 43.48232 175 SER A O 1
ATOM 1278 N N . ALA A 1 176 ? 62.25049 20.98798 84.66536 1.000 40.06238 176 ALA A N 1
ATOM 1279 C CA . ALA A 1 176 ? 60.99262 21.37544 85.29810 1.000 38.23617 176 ALA A CA 1
ATOM 1280 C C . ALA A 1 176 ? 59.85762 20.44211 84.89077 1.000 45.09411 176 ALA A C 1
ATOM 1281 O O . ALA A 1 176 ? 59.02285 20.06667 85.72201 1.000 44.34497 176 ALA A O 1
ATOM 1283 N N . MET A 1 177 ? 59.81604 20.04945 83.61646 1.000 38.97151 177 MET A N 1
ATOM 1284 C CA . MET A 1 177 ? 58.76419 19.15367 83.15087 1.000 42.77140 177 MET A CA 1
ATOM 1285 C C . MET A 1 177 ? 58.97391 17.73866 83.67730 1.000 45.34776 177 MET A C 1
ATOM 1286 O O . MET A 1 177 ? 58.03008 17.09618 84.15033 1.000 47.11450 177 MET A O 1
ATOM 1291 N N . ARG A 1 178 ? 60.20963 17.23661 83.60410 1.000 42.64910 178 ARG A N 1
ATOM 1292 C CA . ARG A 1 178 ? 60.49295 15.88579 84.08183 1.000 42.84010 178 ARG A CA 1
ATOM 1293 C C . ARG A 1 178 ? 60.27804 15.76427 85.58639 1.000 44.55301 178 ARG A C 1
ATOM 1294 O O . ARG A 1 178 ? 59.72902 14.76434 86.06207 1.000 45.82043 178 ARG A O 1
ATOM 1302 N N . ASN A 1 179 ? 60.70633 16.76991 86.35196 1.000 40.54019 179 ASN A N 1
ATOM 1303 C CA . ASN A 1 179 ? 60.63967 16.67336 87.80754 1.000 45.56955 179 ASN A CA 1
ATOM 1304 C C . ASN A 1 179 ? 59.20970 16.71136 88.33214 1.000 45.50906 179 ASN A C 1
ATOM 1305 O O . ASN A 1 179 ? 58.94225 16.19611 89.42363 1.000 45.39849 179 ASN A O 1
ATOM 1310 N N . HIS A 1 180 ? 58.28000 17.31074 87.58976 1.000 44.70265 180 HIS A N 1
ATOM 1311 C CA . HIS A 1 180 ? 56.92323 17.50318 88.08940 1.000 48.19773 180 HIS A CA 1
ATOM 1312 C C . HIS A 1 180 ? 55.88690 16.76949 87.24856 1.000 48.11929 180 HIS A C 1
ATOM 1313 O O . HIS A 1 180 ? 54.70586 17.12314 87.28052 1.000 51.25871 180 HIS A O 1
ATOM 1320 N N . GLY A 1 181 ? 56.30770 15.74596 86.50945 1.000 47.31330 181 GLY A N 1
ATOM 1321 C CA . GLY A 1 181 ? 55.38042 14.91733 85.75755 1.000 51.42520 181 GLY A CA 1
ATOM 1322 C C . GLY A 1 181 ? 54.60885 15.64301 84.67980 1.000 51.20567 181 GLY A C 1
ATOM 1323 O O . GLY A 1 181 ? 53.48685 15.24129 84.35328 1.000 55.44405 181 GLY A O 1
ATOM 1324 N N . LEU A 1 182 ? 55.18532 16.69869 84.10355 1.000 50.04786 182 LEU A N 1
ATOM 1325 C CA . LEU A 1 182 ? 54.58589 17.40117 82.97517 1.000 48.56570 182 LEU A CA 1
ATOM 1326 C C . LEU A 1 182 ? 55.09872 16.88187 81.64233 1.000 50.11725 182 LEU A C 1
ATOM 1327 O O . LEU A 1 182 ? 55.21980 17.65120 80.68040 1.000 51.12148 182 LEU A O 1
ATOM 1332 N N . ASP A 1 183 ? 55.41888 15.58877 81.57260 1.000 48.75234 183 ASP A N 1
ATOM 1333 C CA . ASP A 1 183 ? 56.04656 14.98061 80.40731 1.000 49.29259 183 ASP A CA 1
ATOM 1334 C C . ASP A 1 183 ? 55.27014 13.76670 79.91013 1.000 53.73577 183 ASP A C 1
ATOM 1335 O O . ASP A 1 183 ? 55.84806 12.89750 79.24875 1.000 54.96774 183 ASP A O 1
ATOM 1340 N N . LYS A 1 184 ? 53.97725 13.68874 80.21409 1.000 55.84378 184 LYS A N 1
ATOM 1341 C CA . LYS A 1 184 ? 53.15887 12.53603 79.88415 1.000 60.97192 184 LYS A CA 1
ATOM 1342 C C . LYS A 1 184 ? 51.95030 12.95572 79.05764 1.000 55.91446 184 LYS A C 1
ATOM 1343 O O . LYS A 1 184 ? 51.33874 13.99275 79.33923 1.000 56.39068 184 LYS A O 1
ATOM 1345 N N . PRO A 1 185 ? 51.60381 12.19958 78.01789 1.000 56.88023 185 PRO A N 1
ATOM 1346 C CA . PRO A 1 185 ? 50.37071 12.49414 77.27991 1.000 57.54609 185 PRO A CA 1
ATOM 1347 C C . PRO A 1 185 ? 49.18144 12.53009 78.22778 1.000 54.75749 185 PRO A C 1
ATOM 1348 O O . PRO A 1 185 ? 49.12086 11.78369 79.20735 1.000 58.55186 185 PRO A O 1
ATOM 1352 N N . GLY A 1 186 ? 48.24066 13.42506 77.94191 1.000 54.08362 186 GLY A N 1
ATOM 1353 C CA . GLY A 1 186 ? 47.10161 13.65460 78.79626 1.000 55.77269 186 GLY A CA 1
ATOM 1354 C C . GLY A 1 186 ? 47.18992 14.92420 79.61484 1.000 58.93598 186 GLY A C 1
ATOM 1355 O O . GLY A 1 186 ? 46.16541 15.38983 80.12723 1.000 61.22249 186 GLY A O 1
ATOM 1356 N N . ILE A 1 187 ? 48.38491 15.49184 79.74461 1.000 56.78729 187 ILE A N 1
ATOM 1357 C CA . ILE A 1 187 ? 48.60572 16.71135 80.51225 1.000 52.94055 187 ILE A CA 1
ATOM 1358 C C . ILE A 1 187 ? 48.31083 17.90918 79.61984 1.000 53.28200 187 ILE A C 1
ATOM 1359 O O . ILE A 1 187 ? 48.72885 17.94537 78.45534 1.000 51.98919 187 ILE A O 1
ATOM 1364 N N . HIS A 1 188 ? 47.57107 18.88082 80.15152 1.000 46.57228 188 HIS A N 1
ATOM 1365 C CA . HIS A 1 188 ? 47.38340 20.16743 79.49032 1.000 47.29845 188 HIS A CA 1
ATOM 1366 C C . HIS A 1 188 ? 48.31183 21.18206 80.15239 1.000 47.09194 188 HIS A C 1
ATOM 1367 O O . HIS A 1 188 ? 48.10579 21.55667 81.31310 1.000 43.11930 188 HIS A O 1
ATOM 1374 N N . LEU A 1 189 ? 49.33513 21.61479 79.41787 1.000 41.88983 189 LEU A N 1
ATOM 1375 C CA . LEU A 1 189 ? 50.37493 22.49954 79.92776 1.000 38.23189 189 LEU A CA 1
ATOM 1376 C C . LEU A 1 189 ? 50.26757 23.87515 79.28407 1.000 42.43697 189 LEU A C 1
ATOM 1377 O O . LEU A 1 189 ? 50.10309 23.99089 78.06440 1.000 41.72154 189 LEU A O 1
ATOM 1382 N N . GLY A 1 190 ? 50.39241 24.91496 80.10142 1.000 37.31530 190 GLY A N 1
ATOM 1383 C CA . GLY A 1 190 ? 50.49611 26.28148 79.61195 1.000 39.45145 190 GLY A CA 1
ATOM 1384 C C . GLY A 1 190 ? 51.92953 26.77491 79.71871 1.000 39.37452 190 GLY A C 1
ATOM 1385 O O . GLY A 1 190 ? 52.63148 26.47058 80.68357 1.000 35.77966 190 GLY A O 1
ATOM 1386 N N . VAL A 1 191 ? 52.36310 27.52313 78.70695 1.000 37.92600 191 VAL A N 1
ATOM 1387 C CA . VAL A 1 191 ? 53.69553 28.12045 78.67483 1.000 36.19465 191 VAL A CA 1
ATOM 1388 C C . VAL A 1 191 ? 53.51814 29.62754 78.56476 1.000 39.90295 191 VAL A C 1
ATOM 1389 O O . VAL A 1 191 ? 53.01372 30.12701 77.54914 1.000 40.78738 191 VAL A O 1
ATOM 1393 N N . VAL A 1 192 ? 53.90386 30.34961 79.61297 1.000 34.17948 192 VAL A N 1
ATOM 1394 C CA . VAL A 1 192 ? 53.78046 31.80367 79.64834 1.000 35.24327 192 VAL A CA 1
ATOM 1395 C C . VAL A 1 192 ? 55.08604 32.42554 79.17593 1.000 39.80399 192 VAL A C 1
ATOM 1396 O O . VAL A 1 192 ? 56.15355 32.16298 79.74349 1.000 35.45642 192 VAL A O 1
ATOM 1400 N N . GLY A 1 193 ? 54.99881 33.25832 78.14291 1.000 35.39452 193 GLY A N 1
ATOM 1401 C CA . GLY A 1 193 ? 56.17014 33.90612 77.59483 1.000 39.48362 193 GLY A CA 1
ATOM 1402 C C . GLY A 1 193 ? 56.80714 33.05626 76.52164 1.000 40.66110 193 GLY A C 1
ATOM 1403 O O . GLY A 1 193 ? 57.17225 31.90438 76.76957 1.000 41.59845 193 GLY A O 1
ATOM 1404 N N . LEU A 1 194 ? 56.95103 33.60550 75.32340 1.000 38.46727 194 LEU A N 1
ATOM 1405 C CA . LEU A 1 194 ? 57.50630 32.86353 74.20471 1.000 40.71038 194 LEU A CA 1
ATOM 1406 C C . LEU A 1 194 ? 58.84429 33.47879 73.80541 1.000 43.13572 194 LEU A C 1
ATOM 1407 O O . LEU A 1 194 ? 58.99109 34.09570 72.74799 1.000 41.45265 194 LEU A O 1
ATOM 1412 N N . GLY A 1 195 ? 59.82534 33.32479 74.69128 1.000 39.60868 195 GLY A N 1
ATOM 1413 C CA . GLY A 1 195 ? 61.18872 33.70116 74.38620 1.000 30.32425 195 GLY A CA 1
ATOM 1414 C C . GLY A 1 195 ? 62.05381 32.47192 74.22239 1.000 34.06028 195 GLY A C 1
ATOM 1415 O O . GLY A 1 195 ? 61.55740 31.41665 73.81731 1.000 34.33429 195 GLY A O 1
ATOM 1416 N N . GLY A 1 196 ? 63.34030 32.58276 74.56067 1.000 35.05804 196 GLY A N 1
ATOM 1417 C CA . GLY A 1 196 ? 64.23083 31.44021 74.41699 1.000 33.23644 196 GLY A CA 1
ATOM 1418 C C . GLY A 1 196 ? 63.76854 30.24720 75.23104 1.000 35.87414 196 GLY A C 1
ATOM 1419 O O . GLY A 1 196 ? 63.61631 29.13997 74.70750 1.000 31.55250 196 GLY A O 1
ATOM 1420 N N . LEU A 1 197 ? 63.53070 30.46246 76.52645 1.000 32.05305 197 LEU A N 1
ATOM 1421 C CA . LEU A 1 197 ? 63.07643 29.38061 77.39533 1.000 35.06484 197 LEU A CA 1
ATOM 1422 C C . LEU A 1 197 ? 61.71863 28.84855 76.94735 1.000 32.09777 197 LEU A C 1
ATOM 1423 O O . LEU A 1 197 ? 61.51809 27.63208 76.84411 1.000 33.36995 197 LEU A O 1
ATOM 1428 N N . GLY A 1 198 ? 60.77482 29.75232 76.67346 1.000 32.56894 198 GLY A N 1
ATOM 1429 C CA . GLY A 1 198 ? 59.42445 29.33184 76.32788 1.000 33.80927 198 GLY A CA 1
ATOM 1430 C C . GLY A 1 198 ? 59.35335 28.51844 75.04789 1.000 33.22133 198 GLY A C 1
ATOM 1431 O O . GLY A 1 198 ? 58.62016 27.52758 74.97072 1.000 32.53537 198 GLY A O 1
ATOM 1432 N N . HIS A 1 199 ? 60.08860 28.93661 74.01519 1.000 31.32985 199 HIS A N 1
ATOM 1433 C CA . HIS A 1 199 ? 60.00922 28.22318 72.74281 1.000 32.36345 199 HIS A CA 1
ATOM 1434 C C . HIS A 1 199 ? 60.60916 26.82831 72.85917 1.000 34.94800 199 HIS A C 1
ATOM 1435 O O . HIS A 1 199 ? 60.14616 25.89786 72.19033 1.000 32.61996 199 HIS A O 1
ATOM 1442 N N . LEU A 1 200 ? 61.58926 26.64750 73.74700 1.000 31.56175 200 LEU A N 1
ATOM 1443 C CA . LEU A 1 200 ? 62.11314 25.31047 74.00111 1.000 34.06300 200 LEU A CA 1
ATOM 1444 C C . LEU A 1 200 ? 61.16987 24.49212 74.87468 1.000 35.90151 200 LEU A C 1
ATOM 1445 O O . LEU A 1 200 ? 61.09387 23.26693 74.72008 1.000 37.03915 200 LEU A O 1
ATOM 1450 N N . ALA A 1 201 ? 60.45243 25.14466 75.79297 1.000 34.02775 201 ALA A N 1
ATOM 1451 C CA . ALA A 1 201 ? 59.44923 24.43891 76.58004 1.000 35.18664 201 ALA A CA 1
ATOM 1452 C C . ALA A 1 201 ? 58.36780 23.84227 75.68377 1.000 35.32685 201 ALA A C 1
ATOM 1453 O O . ALA A 1 201 ? 57.92111 22.71321 75.90960 1.000 37.34031 201 ALA A O 1
ATOM 1455 N N . VAL A 1 202 ? 57.93834 24.58558 74.65819 1.000 37.12027 202 VAL A N 1
ATOM 1456 C CA . VAL A 1 202 ? 56.94255 24.06642 73.71662 1.000 35.14186 202 VAL A CA 1
ATOM 1457 C C . VAL A 1 202 ? 57.49509 22.87372 72.94498 1.000 36.67752 202 VAL A C 1
ATOM 1458 O O . VAL A 1 202 ? 56.80989 21.86052 72.76122 1.000 42.01450 202 VAL A O 1
ATOM 1462 N N . LYS A 1 203 ? 58.73169 22.98395 72.45498 1.000 35.20045 203 LYS A N 1
ATOM 1463 C CA . LYS A 1 203 ? 59.30131 21.89672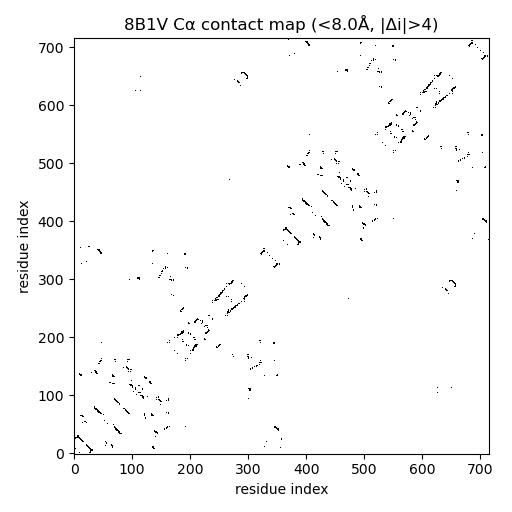 71.66458 1.000 37.97851 203 LYS A CA 1
ATOM 1464 C C . LYS A 1 203 ? 59.43682 20.62344 72.49034 1.000 40.63224 203 LYS A C 1
ATOM 1465 O O . LYS A 1 203 ? 59.11932 19.52688 72.01226 1.000 37.81450 203 LYS A O 1
ATOM 1471 N N . PHE A 1 204 ? 59.91909 20.74518 73.73042 1.000 36.38236 204 PHE A N 1
ATOM 1472 C CA . PHE A 1 204 ? 60.08757 19.56498 74.57077 1.000 39.14220 204 PHE A CA 1
ATOM 1473 C C . PHE A 1 204 ? 58.74119 18.94716 74.92809 1.000 41.95357 204 PHE A C 1
ATOM 1474 O O . PHE A 1 204 ? 58.59810 17.71891 74.94209 1.000 42.70040 204 PHE A O 1
ATOM 1482 N N . ALA A 1 205 ? 57.73969 19.78172 75.21008 1.000 38.52478 205 ALA A N 1
ATOM 1483 C CA . ALA A 1 205 ? 56.43529 19.25642 75.59455 1.000 44.79390 205 ALA A CA 1
ATOM 1484 C C . ALA A 1 205 ? 55.75559 18.55100 74.42787 1.000 42.57092 205 ALA A C 1
ATOM 1485 O O . ALA A 1 205 ? 55.09357 17.52606 74.61958 1.000 43.41009 205 ALA A O 1
ATOM 1487 N N . LYS A 1 206 ? 55.89652 19.08583 73.21283 1.000 41.11513 206 LYS A N 1
ATOM 1488 C CA . LYS A 1 206 ? 55.37098 18.38436 72.04670 1.000 44.21304 206 LYS A CA 1
ATOM 1489 C C . LYS A 1 206 ? 56.06011 17.03821 71.86681 1.000 45.11977 206 LYS A C 1
ATOM 1490 O O . LYS A 1 206 ? 55.41423 16.04161 71.52356 1.000 47.55616 206 LYS A O 1
ATOM 1495 N N . ALA A 1 207 ? 57.37243 16.98639 72.10515 1.000 41.56963 207 ALA A N 1
ATOM 1496 C CA . ALA A 1 207 ? 58.08531 15.71767 72.01722 1.000 45.54629 207 ALA A CA 1
ATOM 1497 C C . ALA A 1 207 ? 57.62255 14.73717 73.08709 1.000 50.03172 207 ALA A C 1
ATOM 1498 O O . ALA A 1 207 ? 57.70120 13.52006 72.88329 1.000 53.38407 207 ALA A O 1
ATOM 1500 N N . PHE A 1 208 ? 57.14507 15.24103 74.22742 1.000 45.45830 208 PHE A N 1
ATOM 1501 C CA . PHE A 1 208 ? 56.60896 14.38826 75.28066 1.000 47.86163 208 PHE A CA 1
ATOM 1502 C C . PHE A 1 208 ? 55.18398 13.92934 75.00607 1.000 49.64753 208 PHE A C 1
ATOM 1503 O O . PHE A 1 208 ? 54.68986 13.04824 75.71783 1.000 57.79958 208 PHE A O 1
ATOM 1511 N N . GLY A 1 209 ? 54.51505 14.49924 74.00630 1.000 48.24021 209 GLY A N 1
ATOM 1512 C CA . GLY A 1 209 ? 53.11351 14.20652 73.77980 1.000 49.07094 209 GLY A CA 1
ATOM 1513 C C . GLY A 1 209 ? 52.16124 15.04075 74.60238 1.000 51.95105 209 GLY A C 1
ATOM 1514 O O . GLY A 1 209 ? 50.97955 14.69751 74.70344 1.000 51.46318 209 GLY A O 1
ATOM 1515 N N . VAL A 1 210 ? 52.64151 16.13143 75.19037 1.000 46.59995 210 VAL A N 1
ATOM 1516 C CA . VAL A 1 210 ? 51.82596 16.99057 76.03862 1.000 44.36238 210 VAL A CA 1
ATOM 1517 C C . VAL A 1 210 ? 51.05610 17.97537 75.17163 1.000 44.03527 210 VAL A C 1
ATOM 1518 O O . VAL A 1 210 ? 51.57217 18.47994 74.16707 1.000 46.56585 210 VAL A O 1
ATOM 1522 N N . ARG A 1 211 ? 49.81150 18.24799 75.55340 1.000 43.67298 211 ARG A N 1
ATOM 1523 C CA . ARG A 1 211 ? 49.02884 19.29142 74.90830 1.000 46.67293 211 ARG A CA 1
ATOM 1524 C C . ARG A 1 211 ? 49.43838 20.64739 75.47476 1.000 45.16386 211 ARG A C 1
ATOM 1525 O O . ARG A 1 211 ? 49.40273 20.85260 76.69268 1.000 43.96308 211 ARG A O 1
ATOM 1533 N N . VAL A 1 212 ? 49.81728 21.57697 74.59837 1.000 38.95875 212 VAL A N 1
ATOM 1534 C CA . VAL A 1 212 ? 50.45125 22.82656 75.00907 1.000 41.75675 212 VAL A CA 1
ATOM 1535 C C . VAL A 1 212 ? 49.65158 24.00960 74.48998 1.000 46.38383 212 VAL A C 1
ATOM 1536 O O . VAL A 1 212 ? 49.35095 24.08806 73.29224 1.000 43.58453 212 VAL A O 1
ATOM 1540 N N . THR A 1 213 ? 49.33286 24.93549 75.38863 1.000 40.86936 213 THR A N 1
ATOM 1541 C CA . THR A 1 213 ? 48.83324 26.25773 75.03778 1.000 40.62577 213 THR A CA 1
ATOM 1542 C C . THR A 1 213 ? 49.89629 27.29533 75.36383 1.000 42.35975 213 THR A C 1
ATOM 1543 O O . THR A 1 213 ? 50.40494 27.33746 76.49012 1.000 39.34647 213 THR A O 1
ATOM 1547 N N . VAL A 1 214 ? 50.23824 28.12071 74.38446 1.000 39.19150 214 VAL A N 1
ATOM 1548 C CA . VAL A 1 214 ? 51.14043 29.23947 74.61420 1.000 41.42118 214 VAL A CA 1
ATOM 1549 C C . VAL A 1 214 ? 50.31762 30.41223 75.12382 1.000 39.87486 214 VAL A C 1
ATOM 1550 O O . VAL A 1 214 ? 49.29725 30.77277 74.52645 1.000 41.18307 214 VAL A O 1
ATOM 1554 N N . ILE A 1 215 ? 50.75013 30.99698 76.23460 1.000 40.50482 215 ILE A N 1
ATOM 1555 C CA . ILE A 1 215 ? 50.09263 32.14834 76.84019 1.000 38.60855 215 ILE A CA 1
ATOM 1556 C C . ILE A 1 215 ? 51.02227 33.33601 76.65029 1.000 43.76733 215 ILE A C 1
ATOM 1557 O O . ILE A 1 215 ? 52.12509 33.37077 77.21045 1.000 44.41705 215 ILE A O 1
ATOM 1562 N N . SER A 1 216 ? 50.57798 34.31710 75.87018 1.000 46.07975 216 SER A N 1
ATOM 1563 C CA . SER A 1 216 ? 51.44701 35.39043 75.41787 1.000 47.01984 216 SER A CA 1
ATOM 1564 C C . SER A 1 216 ? 50.71096 36.71845 75.46592 1.000 51.64982 216 SER A C 1
ATOM 1565 O O . SER A 1 216 ? 49.48011 36.77319 75.39714 1.000 49.52946 216 SER A O 1
ATOM 1568 N N . THR A 1 217 ? 51.48822 37.78973 75.59486 1.000 55.36335 217 THR A N 1
ATOM 1569 C CA . THR A 1 217 ? 50.99249 39.14901 75.44808 1.000 57.13804 217 THR A CA 1
ATOM 1570 C C . THR A 1 217 ? 51.23770 39.71649 74.05175 1.000 57.21803 217 THR A C 1
ATOM 1571 O O . THR A 1 217 ? 50.86076 40.86111 73.78582 1.000 55.39296 217 THR A O 1
ATOM 1575 N N . THR A 1 218 ? 51.82624 38.93181 73.14693 1.000 56.79379 218 THR A N 1
ATOM 1576 C CA . THR A 1 218 ? 52.16347 39.38052 71.79782 1.000 56.97606 218 THR A CA 1
ATOM 1577 C C . THR A 1 218 ? 51.33303 38.60432 70.78216 1.000 57.65350 218 THR A C 1
ATOM 1578 O O . THR A 1 218 ? 51.70017 37.47817 70.40960 1.000 56.77294 218 THR A O 1
ATOM 1582 N N . PRO A 1 219 ? 50.21074 39.15316 70.30832 1.000 57.71655 219 PRO A N 1
ATOM 1583 C CA . PRO A 1 219 ? 49.36100 38.39284 69.37387 1.000 57.53439 219 PRO A CA 1
ATOM 1584 C C . PRO A 1 219 ? 50.04013 38.03780 68.05950 1.000 53.38890 219 PRO A C 1
ATOM 1585 O O . PRO A 1 219 ? 49.67131 37.03370 67.43680 1.000 53.02474 219 PRO A O 1
ATOM 1589 N N . SER A 1 220 ? 51.02677 38.81639 67.61628 1.000 54.99446 220 SER A N 1
ATOM 1590 C CA . SER A 1 220 ? 51.72454 38.48077 66.38081 1.000 57.24472 220 SER A CA 1
ATOM 1591 C C . SER A 1 220 ? 52.55698 37.20833 66.49458 1.000 57.42855 220 SER A C 1
ATOM 1592 O O . SER A 1 220 ? 53.09619 36.75191 65.48066 1.000 55.98932 220 SER A O 1
ATOM 1595 N N . LYS A 1 221 ? 52.68694 36.63615 67.69009 1.000 52.93365 221 LYS A N 1
ATOM 1596 C CA . LYS A 1 221 ? 53.45059 35.41315 67.89044 1.000 48.68121 221 LYS A CA 1
ATOM 1597 C C . LYS A 1 221 ? 52.61442 34.15502 67.68851 1.000 47.62945 221 LYS A C 1
ATOM 1598 O O . LYS A 1 221 ? 53.16375 33.04800 67.75422 1.000 42.88826 221 LYS A O 1
ATOM 1604 N N . LYS A 1 222 ? 51.30880 34.30392 67.43274 1.000 46.31028 222 LYS A N 1
ATOM 1605 C CA . LYS A 1 222 ? 50.42433 33.15012 67.27635 1.000 44.97993 222 LYS A CA 1
ATOM 1606 C C . LYS A 1 222 ? 50.91466 32.20971 66.18181 1.000 46.33023 222 LYS A C 1
ATOM 1607 O O . LYS A 1 222 ? 50.94948 30.98706 66.36715 1.000 43.29886 222 LYS A O 1
ATOM 1613 N N . ASP A 1 223 ? 51.28896 32.76304 65.02640 1.000 45.73305 223 ASP A N 1
ATOM 1614 C CA . ASP A 1 223 ? 51.67539 31.92500 63.89571 1.000 48.40121 223 ASP A CA 1
ATOM 1615 C C . ASP A 1 223 ? 52.94023 31.13341 64.20332 1.000 47.90788 223 ASP A C 1
ATOM 1616 O O . ASP A 1 223 ? 53.01711 29.93249 63.91866 1.000 47.17457 223 ASP A O 1
ATOM 1621 N N . GLU A 1 224 ? 53.95084 31.79392 64.77132 1.000 47.96535 224 GLU A N 1
ATOM 1622 C CA . GLU A 1 224 ? 55.14435 31.07622 65.20749 1.000 49.74501 224 GLU A CA 1
ATOM 1623 C C . GLU A 1 224 ? 54.80034 29.99720 66.22791 1.000 45.05357 224 GLU A C 1
ATOM 1624 O O . GLU A 1 224 ? 55.30393 28.86944 66.14443 1.000 45.38774 224 GLU A O 1
ATOM 1630 N N . ALA A 1 225 ? 53.93322 30.32245 67.19044 1.000 45.29100 225 ALA A N 1
ATOM 1631 C CA . ALA A 1 225 ? 53.58506 29.36636 68.23795 1.000 41.78445 225 ALA A CA 1
ATOM 1632 C C . ALA A 1 225 ? 52.92113 28.12222 67.65898 1.000 46.47770 225 ALA A C 1
ATOM 1633 O O . ALA A 1 225 ? 53.30716 26.99105 67.97751 1.000 46.22868 225 ALA A O 1
ATOM 1635 N N . ILE A 1 226 ? 51.93470 28.31099 66.78279 1.000 44.25569 226 ILE A N 1
ATOM 1636 C CA . ILE A 1 226 ? 51.17200 27.17718 66.27167 1.000 44.13049 226 ILE A CA 1
ATOM 1637 C C . ILE A 1 226 ? 51.88711 26.52018 65.09840 1.000 45.03114 226 ILE A C 1
ATOM 1638 O O . ILE A 1 226 ? 52.11440 25.30510 65.09727 1.000 46.48925 226 ILE A O 1
ATOM 1643 N N . ASN A 1 227 ? 52.25990 27.30550 64.08532 1.000 43.47015 227 ASN A N 1
ATOM 1644 C CA . ASN A 1 227 ? 52.79522 26.71717 62.86133 1.000 45.73357 227 ASN A CA 1
ATOM 1645 C C . ASN A 1 227 ? 54.22793 26.22589 63.03396 1.000 49.29795 227 ASN A C 1
ATOM 1646 O O . ASN A 1 227 ? 54.56496 25.12645 62.58013 1.000 50.39456 227 ASN A O 1
ATOM 1651 N N . ASN A 1 228 ? 55.08590 27.01640 63.67744 1.000 43.77867 228 ASN A N 1
ATOM 1652 C CA . ASN A 1 228 ? 56.49917 26.66242 63.75010 1.000 46.93408 228 ASN A CA 1
ATOM 1653 C C . ASN A 1 228 ? 56.81892 25.78995 64.95840 1.000 44.76100 228 ASN A C 1
ATOM 1654 O O . ASN A 1 228 ? 57.53577 24.79350 64.83398 1.000 46.79796 228 ASN A O 1
ATOM 1659 N N . LEU A 1 229 ? 56.30704 26.14888 66.13113 1.000 42.09214 229 LEU A N 1
ATOM 1660 C CA . LEU A 1 229 ? 56.59423 25.37995 67.33309 1.000 43.12480 229 LEU A CA 1
ATOM 1661 C C . LEU A 1 229 ? 55.64563 24.20783 67.53090 1.000 44.10126 229 LEU A C 1
ATOM 1662 O O . LEU A 1 229 ? 55.98870 23.26461 68.25306 1.000 45.78523 229 LEU A O 1
ATOM 1667 N N . GLY A 1 230 ? 54.46997 24.24157 66.91070 1.000 44.31654 230 GLY A N 1
ATOM 1668 C CA . GLY A 1 230 ? 53.53751 23.13986 67.02202 1.000 44.69727 230 GLY A CA 1
ATOM 1669 C C . GLY A 1 230 ? 52.66977 23.16345 68.25613 1.000 46.18909 230 GLY A C 1
ATOM 1670 O O . GLY A 1 230 ? 52.16392 22.11356 68.66299 1.000 45.32491 230 GLY A O 1
ATOM 1671 N N . ALA A 1 231 ? 52.47141 24.32970 68.86262 1.000 41.73086 231 ALA A N 1
ATOM 1672 C CA . ALA A 1 231 ? 51.58532 24.42319 70.00959 1.000 45.01677 231 ALA A CA 1
ATOM 1673 C C . ALA A 1 231 ? 50.15003 24.12777 69.58755 1.000 50.65380 231 ALA A C 1
ATOM 1674 O O . ALA A 1 231 ? 49.72973 24.43611 68.46904 1.000 41.31929 231 ALA A O 1
ATOM 1676 N N . ASP A 1 232 ? 49.39975 23.50118 70.49394 1.000 48.85336 232 ASP A N 1
ATOM 1677 C CA . ASP A 1 232 ? 48.01850 23.14068 70.20069 1.000 46.28038 232 ASP A CA 1
ATOM 1678 C C . ASP A 1 232 ? 47.07633 24.33412 70.24653 1.000 49.35518 232 ASP A C 1
ATOM 1679 O O . ASP A 1 232 ? 46.03869 24.31131 69.57360 1.000 48.76018 232 ASP A O 1
ATOM 1684 N N . ALA A 1 233 ? 47.42216 25.38217 70.99049 1.000 42.49378 233 ALA A N 1
ATOM 1685 C CA . ALA A 1 233 ? 46.56163 26.55188 71.08444 1.000 42.39166 233 ALA A CA 1
ATOM 1686 C C . ALA A 1 233 ? 47.39464 27.75784 71.48857 1.000 42.85475 233 ALA A C 1
ATOM 1687 O O . ALA A 1 233 ? 48.50708 27.62714 72.00679 1.000 40.78120 233 ALA A O 1
ATOM 1689 N N . PHE A 1 234 ? 46.82101 28.93579 71.26429 1.000 38.24133 234 PHE A N 1
ATOM 1690 C CA . PHE A 1 234 ? 47.45061 30.20811 71.58374 1.000 41.84658 234 PHE A CA 1
ATOM 1691 C C . PHE A 1 234 ? 46.44436 31.04241 72.35352 1.000 44.61751 234 PHE A C 1
ATOM 1692 O O . PHE A 1 234 ? 45.31226 31.22630 71.89793 1.000 43.97770 234 PHE A O 1
ATOM 1700 N N . LEU A 1 235 ? 46.85591 31.53773 73.51736 1.000 45.04538 235 LEU A N 1
ATOM 1701 C CA . LEU A 1 235 ? 45.99041 32.29768 74.41103 1.000 43.22527 235 LEU A CA 1
ATOM 1702 C C . LEU A 1 235 ? 46.55008 33.70752 74.52789 1.000 45.79481 235 LEU A C 1
ATOM 1703 O O . LEU A 1 235 ? 47.61372 33.90763 75.12142 1.000 50.52758 235 LEU A O 1
ATOM 1708 N N . PHE A 1 236 ? 45.82966 34.68340 73.98438 1.000 53.28839 236 PHE A N 1
ATOM 1709 C CA . PHE A 1 236 ? 46.18911 36.08480 74.16263 1.000 55.29554 236 PHE A CA 1
ATOM 1710 C C . PHE A 1 236 ? 45.76633 36.51560 75.56112 1.000 55.48940 236 PHE A C 1
ATOM 1711 O O . PHE A 1 236 ? 44.57297 36.52186 75.87748 1.000 55.88158 236 PHE A O 1
ATOM 1719 N N . SER A 1 237 ? 46.74175 36.86352 76.40256 1.000 57.39147 237 SER A N 1
ATOM 1720 C CA . SER A 1 237 ? 46.45751 37.08505 77.81586 1.000 59.29090 237 SER A CA 1
ATOM 1721 C C . SER A 1 237 ? 45.69657 38.37615 78.08237 1.000 62.27530 237 SER A C 1
ATOM 1722 O O . SER A 1 237 ? 45.15117 38.53339 79.18002 1.000 66.26923 237 SER A O 1
ATOM 1725 N N . ARG A 1 238 ? 45.63681 39.29166 77.12025 1.000 63.61696 238 ARG A N 1
ATOM 1726 C CA . ARG A 1 238 ? 44.84857 40.50495 77.27529 1.000 65.22151 238 ARG A CA 1
ATOM 1727 C C . ARG A 1 238 ? 43.40658 40.33065 76.81735 1.000 67.30346 238 ARG A C 1
ATOM 1728 O O . ARG A 1 238 ? 42.58990 41.23464 77.02747 1.000 69.15162 238 ARG A O 1
ATOM 1731 N N . ASP A 1 239 ? 43.07707 39.19135 76.21282 1.000 66.68597 239 ASP A N 1
ATOM 1732 C CA . ASP A 1 239 ? 41.71301 38.88123 75.79099 1.000 65.04799 239 ASP A CA 1
ATOM 1733 C C . ASP A 1 239 ? 40.95509 38.29607 76.97541 1.000 65.54774 239 ASP A C 1
ATOM 1734 O O . ASP A 1 239 ? 41.10887 37.11718 77.30395 1.000 66.56439 239 ASP A O 1
ATOM 1739 N N . ASP A 1 240 ? 40.12576 39.12431 77.61842 1.000 64.99317 240 ASP A N 1
ATOM 1740 C CA . ASP A 1 240 ? 39.38534 38.67614 78.79470 1.000 63.92270 240 ASP A CA 1
ATOM 1741 C C . ASP A 1 240 ? 38.47042 37.49872 78.47640 1.000 63.60367 240 ASP A C 1
ATOM 1742 O O . ASP A 1 240 ? 38.25966 36.62921 79.33033 1.000 63.54925 240 ASP A O 1
ATOM 1744 N N . LYS A 1 241 ? 37.91238 37.45605 77.26446 1.000 63.58973 241 LYS A N 1
ATOM 1745 C CA . LYS A 1 241 ? 37.05209 36.33999 76.88140 1.000 65.42111 241 LYS A CA 1
ATOM 1746 C C . LYS A 1 241 ? 37.84257 35.03846 76.79975 1.000 62.75553 241 LYS A C 1
ATOM 1747 O O . LYS A 1 241 ? 37.39906 33.99900 77.30202 1.000 61.09424 241 LYS A O 1
ATOM 1749 N N . GLN A 1 242 ? 39.00932 35.07423 76.14855 1.000 63.00018 242 GLN A N 1
ATOM 1750 C CA . GLN A 1 242 ? 39.85822 33.88878 76.06224 1.000 58.32541 242 GLN A CA 1
ATOM 1751 C C . GLN A 1 242 ? 40.28738 33.41115 77.44556 1.000 58.92383 242 GLN A C 1
ATOM 1752 O O . GLN A 1 242 ? 40.25862 32.20795 77.73302 1.000 56.77338 242 GLN A O 1
ATOM 1758 N N . MET A 1 243 ? 40.68898 34.34384 78.31475 1.000 56.87402 243 MET A N 1
ATOM 1759 C CA . MET A 1 243 ? 41.14747 33.98071 79.65389 1.000 58.12509 243 MET A CA 1
ATOM 1760 C C . MET A 1 243 ? 40.03474 33.34283 80.47709 1.000 56.76336 243 MET A C 1
ATOM 1761 O O . MET A 1 243 ? 40.23860 32.30140 81.11270 1.000 53.72622 243 MET A O 1
ATOM 1766 N N . ARG A 1 244 ? 38.84636 33.95224 80.47702 1.000 56.62532 244 ARG A N 1
ATOM 1767 C CA . ARG A 1 244 ? 37.74116 33.39652 81.25070 1.000 57.50656 244 ARG A CA 1
ATOM 1768 C C . ARG A 1 244 ? 37.32481 32.02744 80.73110 1.000 57.97368 244 ARG A C 1
ATOM 1769 O O . ARG A 1 244 ? 36.89928 31.17011 81.51416 1.000 54.54525 244 ARG A O 1
ATOM 1771 N N . ALA A 1 245 ? 37.44926 31.79639 79.42205 1.000 53.03131 245 ALA A N 1
ATOM 1772 C CA . ALA A 1 245 ? 37.06421 30.50687 78.86288 1.000 52.69562 245 ALA A CA 1
ATOM 1773 C C . ALA A 1 245 ? 38.03803 29.39972 79.23958 1.000 56.13707 245 ALA A C 1
ATOM 1774 O O . ALA A 1 245 ? 37.67232 28.22080 79.17104 1.000 53.51705 245 ALA A O 1
ATOM 1776 N N . ALA A 1 246 ? 39.25897 29.74968 79.64362 1.000 55.38684 246 ALA A N 1
ATOM 1777 C CA . ALA A 1 246 ? 40.28467 28.77483 79.98254 1.000 51.18210 246 ALA A CA 1
ATOM 1778 C C . ALA A 1 246 ? 40.43185 28.57467 81.48610 1.000 51.35331 246 ALA A C 1
ATOM 1779 O O . ALA A 1 246 ? 41.36547 27.89056 81.91886 1.000 50.03197 246 ALA A O 1
ATOM 1781 N N . ILE A 1 247 ? 39.53629 29.15874 82.28819 1.000 49.61607 247 ILE A N 1
ATOM 1782 C CA . ILE A 1 247 ? 39.62963 29.03476 83.73903 1.000 50.41895 247 ILE A CA 1
ATOM 1783 C C . ILE A 1 247 ? 39.54142 27.57036 84.13442 1.000 46.71302 247 ILE A C 1
ATOM 1784 O O . ILE A 1 247 ? 38.65207 26.83714 83.68482 1.000 46.60140 247 ILE A O 1
ATOM 1789 N N . GLY A 1 248 ? 40.49658 27.12666 84.94662 1.000 43.79465 248 GLY A N 1
ATOM 1790 C CA . GLY A 1 248 ? 40.46477 25.77205 85.45008 1.000 42.13457 248 GLY A CA 1
ATOM 1791 C C . GLY A 1 248 ? 40.77963 24.70560 84.43179 1.000 45.80079 248 GLY A C 1
ATOM 1792 O O . GLY A 1 248 ? 40.48262 23.53451 84.67531 1.000 51.07165 248 GLY A O 1
ATOM 1793 N N . THR A 1 249 ? 41.37928 25.06720 83.29370 1.000 41.88721 249 THR A N 1
ATOM 1794 C CA . THR A 1 249 ? 41.60883 24.10013 82.22977 1.000 44.94624 249 THR A CA 1
ATOM 1795 C C . THR A 1 249 ? 43.03679 23.57139 82.17308 1.000 46.27124 249 THR A C 1
ATOM 1796 O O . THR A 1 249 ? 43.28721 22.61515 81.43233 1.000 46.95363 249 THR A O 1
ATOM 1800 N N . PHE A 1 250 ? 43.96398 24.13382 82.94663 1.000 44.12710 250 PHE A N 1
ATOM 1801 C CA . PHE A 1 250 ? 45.37413 23.76165 82.88915 1.000 41.47836 250 PHE A CA 1
ATOM 1802 C C . PHE A 1 250 ? 45.75389 22.90999 84.09171 1.000 42.91650 250 PHE A C 1
ATOM 1803 O O . PHE A 1 250 ? 45.41280 23.24662 85.23064 1.000 40.15609 250 PHE A O 1
ATOM 1811 N N . ASP A 1 251 ? 46.46858 21.81211 83.83251 1.000 42.56811 251 ASP A N 1
ATOM 1812 C CA . ASP A 1 251 ? 47.06359 21.04330 84.92064 1.000 42.83285 251 ASP A CA 1
ATOM 1813 C C . ASP A 1 251 ? 48.28299 21.75475 85.49020 1.000 44.40403 251 ASP A C 1
ATOM 1814 O O . ASP A 1 251 ? 48.52285 21.72276 86.70407 1.000 39.71935 251 ASP A O 1
ATOM 1819 N N . ALA A 1 252 ? 49.06364 22.40254 84.63148 1.000 37.59121 252 ALA A N 1
ATOM 1820 C CA . ALA A 1 252 ? 50.25020 23.11362 85.07527 1.000 40.72352 252 ALA A CA 1
ATOM 1821 C C . ALA A 1 252 ? 50.56723 24.21834 84.08600 1.000 40.68056 252 ALA A C 1
ATOM 1822 O O . ALA A 1 252 ? 50.20120 24.14559 82.90939 1.000 37.98083 252 ALA A O 1
ATOM 1824 N N . ILE A 1 253 ? 51.22691 25.25481 84.58727 1.000 37.41063 253 ILE A N 1
ATOM 1825 C CA . ILE A 1 253 ? 51.71069 26.36082 83.77400 1.000 35.98722 253 ILE A CA 1
ATOM 1826 C C . ILE A 1 253 ? 53.18316 26.57687 84.09321 1.000 41.32399 253 ILE A C 1
ATOM 1827 O O . ILE A 1 253 ? 53.56893 26.59755 85.26882 1.000 38.89879 253 ILE A O 1
ATOM 1832 N N . ILE A 1 254 ? 54.00534 26.72180 83.05496 1.000 39.05785 254 ILE A N 1
ATOM 1833 C CA . ILE A 1 254 ? 55.42033 27.04362 83.21345 1.000 38.73514 254 ILE A CA 1
ATOM 1834 C C . ILE A 1 254 ? 55.60145 28.51336 82.85321 1.000 42.10669 254 ILE A C 1
ATOM 1835 O O . ILE A 1 254 ? 55.33413 28.91804 81.71505 1.000 37.48705 254 ILE A O 1
ATOM 1840 N N . ASP A 1 255 ? 56.05956 29.31347 83.81703 1.000 38.26756 255 ASP A N 1
ATOM 1841 C CA . ASP A 1 255 ? 56.14885 30.76430 83.67286 1.000 38.14042 255 ASP A CA 1
ATOM 1842 C C . ASP A 1 255 ? 57.60181 31.14566 83.40920 1.000 42.61871 255 ASP A C 1
ATOM 1843 O O . ASP A 1 255 ? 58.45902 30.98528 84.28451 1.000 41.18240 255 ASP A O 1
ATOM 1848 N N . THR A 1 256 ? 57.87055 31.67440 82.21381 1.000 40.84298 256 THR A N 1
ATOM 1849 C CA . THR A 1 256 ? 59.22325 32.01439 81.79269 1.000 43.57796 256 THR A CA 1
ATOM 1850 C C . THR A 1 256 ? 59.49835 33.51339 81.78518 1.000 47.41328 256 THR A C 1
ATOM 1851 O O . THR A 1 256 ? 60.60764 33.91831 81.42036 1.000 49.48424 256 THR A O 1
ATOM 1855 N N . LEU A 1 257 ? 58.53067 34.34221 82.17483 1.000 45.73117 257 LEU A N 1
ATOM 1856 C CA . LEU A 1 257 ? 58.65132 35.78653 82.00315 1.000 51.47203 257 LEU A CA 1
ATOM 1857 C C . LEU A 1 257 ? 59.69945 36.38090 82.93729 1.000 59.65884 257 LEU A C 1
ATOM 1858 O O . LEU A 1 257 ? 59.81188 35.99078 84.10365 1.000 53.66438 257 LEU A O 1
ATOM 1863 N N . ALA A 1 258 ? 60.44914 37.35616 82.42109 1.000 54.11083 258 ALA A N 1
ATOM 1864 C CA . ALA A 1 258 ? 61.45074 38.07997 83.19288 1.000 61.36805 258 ALA A CA 1
ATOM 1865 C C . ALA A 1 258 ? 60.96708 39.44941 83.65696 1.000 63.71689 258 ALA A C 1
ATOM 1866 O O . ALA A 1 258 ? 61.77154 40.24026 84.15927 1.000 67.02244 258 ALA A O 1
ATOM 1868 N N . VAL A 1 259 ? 59.67894 39.74937 83.49936 1.000 62.55710 259 VAL A N 1
ATOM 1869 C CA . VAL A 1 259 ? 59.11421 41.02535 83.91458 1.000 64.32452 259 VAL A CA 1
ATOM 1870 C C . VAL A 1 259 ? 58.03688 40.76685 84.95955 1.000 66.28563 259 VAL A C 1
ATOM 1871 O O . VAL A 1 259 ? 57.52457 39.65416 85.10109 1.000 63.45688 259 VAL A O 1
ATOM 1875 N N . VAL A 1 260 ? 57.69249 41.82216 85.69801 1.000 66.96318 260 VAL A N 1
ATOM 1876 C CA . VAL A 1 260 ? 56.62247 41.72302 86.68081 1.000 66.10918 260 VAL A CA 1
ATOM 1877 C C . VAL A 1 260 ? 55.29514 41.53910 85.96130 1.000 65.93268 260 VAL A C 1
ATOM 1878 O O . VAL A 1 260 ? 55.01639 42.19917 84.95117 1.000 68.25985 260 VAL A O 1
ATOM 1882 N N . HIS A 1 261 ? 54.47250 40.63151 86.47208 1.000 59.74672 261 HIS A N 1
ATOM 1883 C CA . HIS A 1 261 ? 53.21883 40.28035 85.82478 1.000 59.94384 261 HIS A CA 1
ATOM 1884 C C . HIS A 1 261 ? 52.24087 39.81840 86.89152 1.000 60.99054 261 HIS A C 1
ATOM 1885 O O . HIS A 1 261 ? 52.65384 39.38907 87.97545 1.000 57.27080 261 HIS A O 1
ATOM 1892 N N . PRO A 1 262 ? 50.93802 39.90990 86.62571 1.000 59.46911 262 PRO A N 1
ATOM 1893 C CA . PRO A 1 262 ? 49.94859 39.40594 87.58855 1.000 58.40974 262 PRO A CA 1
ATOM 1894 C C . PRO A 1 262 ? 49.95847 37.88473 87.62371 1.000 55.79235 262 PRO A C 1
ATOM 1895 O O . PRO A 1 262 ? 49.97192 37.22625 86.58130 1.000 56.78881 262 PRO A O 1
ATOM 1899 N N . ILE A 1 263 ? 49.95004 37.32931 88.83341 1.000 52.43283 263 ILE A N 1
ATOM 1900 C CA . ILE A 1 263 ? 50.02598 35.88438 89.00775 1.000 46.91830 263 ILE A CA 1
ATOM 1901 C C . ILE A 1 263 ? 48.62578 35.30921 89.19935 1.000 47.06721 263 ILE A C 1
ATOM 1902 O O . ILE A 1 263 ? 48.35729 34.16173 88.82214 1.000 47.50057 263 ILE A O 1
ATOM 1907 N N . ALA A 1 264 ? 47.70923 36.11973 89.73446 1.000 47.42718 264 ALA A N 1
ATOM 1908 C CA . ALA A 1 264 ? 46.35267 35.63737 89.99439 1.000 50.71687 264 ALA A CA 1
ATOM 1909 C C . ALA A 1 264 ? 45.63468 35.15459 88.74126 1.000 49.28074 264 ALA A C 1
ATOM 1910 O O . ALA A 1 264 ? 44.99361 34.08945 88.80150 1.000 48.02276 264 ALA A O 1
ATOM 1912 N N . PRO A 1 265 ? 45.66456 35.86525 87.60331 1.000 49.45609 265 PRO A N 1
ATOM 1913 C CA . PRO A 1 265 ? 45.04240 35.29551 86.39627 1.000 43.85177 265 PRO A CA 1
ATOM 1914 C C . PRO A 1 265 ? 45.62315 33.94527 86.01299 1.000 47.67450 265 PRO A C 1
ATOM 1915 O O . PRO A 1 265 ? 44.88624 33.06531 85.55166 1.000 46.99113 265 PRO A O 1
ATOM 1919 N N . LEU A 1 266 ? 46.93060 33.74822 86.21210 1.000 47.42034 266 LEU A N 1
ATOM 1920 C CA . LEU A 1 266 ? 47.53305 32.45871 85.88943 1.000 43.64756 266 LEU A CA 1
ATOM 1921 C C . LEU A 1 266 ? 47.05019 31.37241 86.84116 1.000 44.51100 266 LEU A C 1
ATOM 1922 O O . LEU A 1 266 ? 46.81156 30.23329 86.42260 1.000 42.92251 266 LEU A O 1
ATOM 1927 N N . LEU A 1 267 ? 46.88935 31.70577 88.12349 1.000 41.03094 267 LEU A N 1
ATOM 1928 C CA . LEU A 1 267 ? 46.36611 30.72546 89.06630 1.000 44.82153 267 LEU A CA 1
ATOM 1929 C C . LEU A 1 267 ? 44.92861 30.34652 88.73209 1.000 42.76435 267 LEU A C 1
ATOM 1930 O O . LEU A 1 267 ? 44.54746 29.18107 88.88139 1.000 45.11408 267 LEU A O 1
ATOM 1935 N N . ASP A 1 268 ? 44.13476 31.29974 88.23518 1.000 47.26701 268 ASP A N 1
ATOM 1936 C CA . ASP A 1 268 ? 42.75447 31.00026 87.86108 1.000 47.29995 268 ASP A CA 1
ATOM 1937 C C . ASP A 1 268 ? 42.68669 30.03065 86.68878 1.000 45.05224 268 ASP A C 1
ATOM 1938 O O . ASP A 1 268 ? 41.73893 29.24456 86.59008 1.000 44.03074 268 ASP A O 1
ATOM 1943 N N . LEU A 1 269 ? 43.68400 30.06091 85.80360 1.000 40.29506 269 LEU A N 1
ATOM 1944 C CA . LEU A 1 269 ? 43.72711 29.12376 84.68946 1.000 44.28359 269 LEU A CA 1
ATOM 1945 C C . LEU A 1 269 ? 43.96745 27.69155 85.14508 1.000 40.93839 269 LEU A C 1
ATOM 1946 O O . LEU A 1 269 ? 43.61575 26.75406 84.41904 1.000 42.37206 269 LEU A O 1
ATOM 1951 N N . LEU A 1 270 ? 44.53739 27.49825 86.32996 1.000 39.50963 270 LEU A N 1
ATOM 1952 C CA . LEU A 1 270 ? 44.85606 26.15983 86.79609 1.000 37.58824 270 LEU A CA 1
ATOM 1953 C C . LEU A 1 270 ? 43.63260 25.49183 87.40908 1.000 40.64156 270 LEU A C 1
ATOM 1954 O O . LEU A 1 270 ? 42.82506 26.13432 88.08387 1.000 38.08643 270 LEU A O 1
ATOM 1959 N N . ARG A 1 271 ? 43.51966 24.18449 87.20090 1.000 41.11422 271 ARG A N 1
ATOM 1960 C CA . ARG A 1 271 ? 42.55142 23.41672 87.95787 1.000 42.97976 271 ARG A CA 1
ATOM 1961 C C . ARG A 1 271 ? 42.99896 23.34199 89.41377 1.000 45.78900 271 ARG A C 1
ATOM 1962 O O . ARG A 1 271 ? 44.12833 23.70629 89.76268 1.000 38.19652 271 ARG A O 1
ATOM 1970 N N . SER A 1 272 ? 42.10145 22.85518 90.26961 1.000 45.42352 272 SER A N 1
ATOM 1971 C CA . SER A 1 272 ? 42.45739 22.65109 91.66550 1.000 43.21713 272 SER A CA 1
ATOM 1972 C C . SER A 1 272 ? 43.67708 21.74742 91.76137 1.000 40.54778 272 SER A C 1
ATOM 1973 O O . SER A 1 272 ? 43.80698 20.77342 91.01476 1.000 42.09719 272 SER A O 1
ATOM 1976 N N . HIS A 1 273 ? 44.59073 22.10633 92.66275 1.000 39.54654 273 HIS A N 1
ATOM 1977 C CA . HIS A 1 273 ? 45.85525 21.42061 92.91472 1.000 42.40532 273 HIS A CA 1
ATOM 1978 C C . HIS A 1 273 ? 46.83840 21.53286 91.75708 1.000 41.73178 273 HIS A C 1
ATOM 1979 O O . HIS A 1 273 ? 47.85181 20.82884 91.75742 1.000 39.93010 273 HIS A O 1
ATOM 1986 N N . GLY A 1 274 ? 46.56396 22.38272 90.76698 1.000 40.93384 274 GLY A N 1
ATOM 1987 C CA . GLY A 1 274 ? 47.50645 22.61186 89.69104 1.000 36.77356 274 GLY A CA 1
ATOM 1988 C C . GLY A 1 274 ? 48.77276 23.29760 90.17370 1.000 39.55123 274 GLY A C 1
ATOM 1989 O O . GLY A 1 274 ? 48.85660 23.83670 91.27811 1.000 39.00001 274 GLY A O 1
ATOM 1990 N N . LYS A 1 275 ? 49.76739 23.32191 89.29244 1.000 41.34713 275 LYS A N 1
ATOM 1991 C CA . LYS A 1 275 ? 51.10311 23.80045 89.61889 1.000 39.28164 275 LYS A CA 1
ATOM 1992 C C . LYS A 1 275 ? 51.46563 24.96315 88.71006 1.000 40.97793 275 LYS A C 1
ATOM 1993 O O . LYS A 1 275 ? 51.26870 24.88846 87.49298 1.000 37.97038 275 LYS A O 1
ATOM 1999 N N . LEU A 1 276 ? 51.99228 26.02987 89.29836 1.000 36.83572 276 LEU A N 1
ATOM 2000 C CA . LEU A 1 276 ? 52.58965 27.13160 88.54888 1.000 37.42494 276 LEU A CA 1
ATOM 2001 C C . LEU A 1 276 ? 54.09721 27.06315 88.77834 1.000 38.75949 276 LEU A C 1
ATOM 2002 O O . LEU A 1 276 ? 54.58149 27.39698 89.86378 1.000 36.27623 276 LEU A O 1
ATOM 2007 N N . VAL A 1 277 ? 54.83264 26.60836 87.76432 1.000 34.39854 277 VAL A N 1
ATOM 2008 C CA . VAL A 1 277 ? 56.28337 26.45908 87.85294 1.000 37.82719 277 VAL A CA 1
ATOM 2009 C C . VAL A 1 277 ? 56.95103 27.74364 87.37849 1.000 39.11849 277 VAL A C 1
ATOM 2010 O O . VAL A 1 277 ? 56.82056 28.13059 86.21187 1.000 38.22676 277 VAL A O 1
ATOM 2014 N N . LEU A 1 278 ? 57.66902 28.40272 88.28374 1.000 33.50174 278 LEU A N 1
ATOM 2015 C CA . LEU A 1 278 ? 58.36704 29.64287 87.97714 1.000 37.25144 278 LEU A CA 1
ATOM 2016 C C . LEU A 1 278 ? 59.80944 29.33401 87.59317 1.000 38.85039 278 LEU A C 1
ATOM 2017 O O . LEU A 1 278 ? 60.58409 28.84250 88.42107 1.000 38.54817 278 LEU A O 1
ATOM 2022 N N . VAL A 1 279 ? 60.16700 29.62816 86.34529 1.000 36.76840 279 VAL A N 1
ATOM 2023 C CA . VAL A 1 279 ? 61.54279 29.48575 85.88547 1.000 38.62945 279 VAL A CA 1
ATOM 2024 C C . VAL A 1 279 ? 62.15006 30.80220 85.42403 1.000 40.88847 279 VAL A C 1
ATOM 2025 O O . VAL A 1 279 ? 63.38209 30.88469 85.28822 1.000 40.57465 279 VAL A O 1
ATOM 2029 N N . GLY A 1 280 ? 61.34572 31.82964 85.16463 1.000 46.25131 280 GLY A N 1
ATOM 2030 C CA . GLY A 1 280 ? 61.88694 33.14012 84.89557 1.000 49.82631 280 GLY A CA 1
ATOM 2031 C C . GLY A 1 280 ? 62.28064 33.85814 86.16819 1.000 50.35774 280 GLY A C 1
ATOM 2032 O O . GLY A 1 280 ? 61.77829 33.57557 87.25458 1.000 51.26888 280 GLY A O 1
ATOM 2033 N N . ALA A 1 281 ? 63.21650 34.79832 86.03052 1.000 55.78013 281 ALA A N 1
ATOM 2034 C CA . ALA A 1 281 ? 63.77769 35.53346 87.16231 1.000 62.68896 281 ALA A CA 1
ATOM 2035 C C . ALA A 1 281 ? 63.50729 37.02244 86.98126 1.000 65.80501 281 ALA A C 1
ATOM 2036 O O . ALA A 1 281 ? 64.38958 37.77091 86.53424 1.000 70.38283 281 ALA A O 1
ATOM 2038 N N . PRO A 1 282 ? 62.30095 37.48753 87.30962 1.000 67.10467 282 PRO A N 1
ATOM 2039 C CA . PRO A 1 282 ? 62.04961 38.93307 87.30717 1.000 71.72362 282 PRO A CA 1
ATOM 2040 C C . PRO A 1 282 ? 62.95813 39.63035 88.30767 1.000 74.64261 282 PRO A C 1
ATOM 2041 O O . PRO A 1 282 ? 63.16297 39.15017 89.42432 1.000 73.51095 282 PRO A O 1
ATOM 2045 N N . SER A 1 283 ? 63.51646 40.77057 87.89230 1.000 80.44887 283 SER A N 1
ATOM 2046 C CA . SER A 1 283 ? 64.42606 41.50074 88.77100 1.000 82.18349 283 SER A CA 1
ATOM 2047 C C . SER A 1 283 ? 63.68535 42.14619 89.93686 1.000 80.81464 283 SER A C 1
ATOM 2048 O O . SER A 1 283 ? 64.26569 42.32877 91.01288 1.000 81.53543 283 SER A O 1
ATOM 2051 N N . LYS A 1 284 ? 62.42363 42.50394 89.74188 1.000 80.39198 284 LYS A N 1
ATOM 2052 C CA . LYS A 1 284 ? 61.53934 43.04986 90.75640 1.000 81.81204 284 LYS A CA 1
ATOM 2053 C C . LYS A 1 284 ? 60.64805 41.94861 91.32911 1.000 79.30944 284 LYS A C 1
ATOM 2054 O O . LYS A 1 284 ? 60.40011 40.93357 90.67013 1.000 82.00031 284 LYS A O 1
ATOM 2057 N N . PRO A 1 285 ? 60.14669 42.10455 92.55614 1.000 78.00794 285 PRO A N 1
ATOM 2058 C CA . PRO A 1 285 ? 59.38550 41.02053 93.17576 1.000 76.00967 285 PRO A CA 1
ATOM 2059 C C . PRO A 1 285 ? 57.92728 40.95628 92.72628 1.000 73.40492 285 PRO A C 1
ATOM 2060 O O . PRO A 1 285 ? 57.35745 41.90533 92.18464 1.000 70.98386 285 PRO A O 1
ATOM 2064 N N . LEU A 1 286 ? 57.33895 39.78168 92.92934 1.000 69.11803 286 LEU A N 1
ATOM 2065 C CA . LEU A 1 286 ? 55.96950 39.50435 92.52558 1.000 62.79177 286 LEU A CA 1
ATOM 2066 C C . LEU A 1 286 ? 55.03341 39.52208 93.72897 1.000 62.40796 286 LEU A C 1
ATOM 2067 O O . LEU A 1 286 ? 55.45412 39.38981 94.88082 1.000 63.85005 286 LEU A O 1
ATOM 2072 N N . GLU A 1 287 ? 53.74663 39.68840 93.43897 1.000 56.28496 287 GLU A N 1
ATOM 2073 C CA . GLU A 1 287 ? 52.69774 39.71369 94.44949 1.000 61.60991 287 GLU A CA 1
ATOM 2074 C C . GLU A 1 287 ? 52.03517 38.34427 94.50728 1.000 61.39014 287 GLU A C 1
ATOM 2075 O O . GLU A 1 287 ? 51.71260 37.76606 93.46578 1.000 60.35807 287 GLU A O 1
ATOM 2077 N N . LEU A 1 288 ? 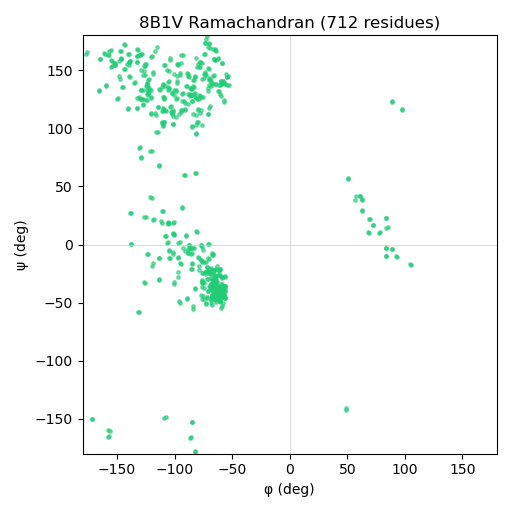51.86873 37.81682 95.72246 1.000 62.33870 288 LEU A N 1
ATOM 2078 C CA . LEU A 1 288 ? 51.30035 36.48929 95.92573 1.000 60.91009 288 LEU A CA 1
ATOM 2079 C C . LEU A 1 288 ? 49.80095 36.58587 96.17957 1.000 61.94367 288 LEU A C 1
ATOM 2080 O O . LEU A 1 288 ? 49.39480 37.13655 97.21535 1.000 62.87942 288 LEU A O 1
ATOM 2084 N N . PRO A 1 289 ? 48.94491 36.07821 95.28477 1.000 65.97678 289 PRO A N 1
ATOM 2085 C CA . PRO A 1 289 ? 47.50577 36.05821 95.58081 1.000 63.34201 289 PRO A CA 1
ATOM 2086 C C . PRO A 1 289 ? 47.18366 34.95536 96.57135 1.000 60.43108 289 PRO A C 1
ATOM 2087 O O . PRO A 1 289 ? 47.13357 33.78074 96.19236 1.000 60.65146 289 PRO A O 1
ATOM 2091 N N . THR A 1 290 ? 46.96798 35.30883 97.83754 1.000 57.40337 290 THR A N 1
ATOM 2092 C CA . THR A 1 290 ? 46.82049 34.28062 98.86168 1.000 56.80957 290 THR A CA 1
ATOM 2093 C C . THR A 1 290 ? 45.52627 33.49183 98.68425 1.000 52.31754 290 THR A C 1
ATOM 2094 O O . THR A 1 290 ? 45.54753 32.25587 98.64327 1.000 50.32901 290 THR A O 1
ATOM 2098 N N . ILE A 1 291 ? 44.39152 34.18514 98.54801 1.000 53.55239 291 ILE A N 1
ATOM 2099 C CA . ILE A 1 291 ? 43.09739 33.49894 98.48041 1.000 53.30772 291 ILE A CA 1
ATOM 2100 C C . ILE A 1 291 ? 43.00803 32.53326 97.29190 1.000 53.19783 291 ILE A C 1
ATOM 2101 O O . ILE A 1 291 ? 42.59220 31.38577 97.48920 1.000 49.41920 291 ILE A O 1
ATOM 2106 N N . PRO A 1 292 ? 43.34652 32.93803 96.05642 1.000 54.27141 292 PRO A N 1
ATOM 2107 C CA . PRO A 1 292 ? 43.32814 31.94091 94.96645 1.000 51.74261 292 PRO A CA 1
ATOM 2108 C C . PRO A 1 292 ? 44.24119 30.75575 95.22535 1.000 48.22283 292 PRO A C 1
ATOM 2109 O O . PRO A 1 292 ? 43.87361 29.61542 94.91515 1.000 45.89277 292 PRO A O 1
ATOM 2113 N N . LEU A 1 293 ? 45.42627 30.99237 95.79002 1.000 45.00379 293 LEU A N 1
ATOM 2114 C CA . LEU A 1 293 ? 46.33155 29.89016 96.09522 1.000 42.66647 293 LEU A CA 1
ATOM 2115 C C . LEU A 1 293 ? 45.73317 28.96134 97.14572 1.000 42.67361 293 LEU A C 1
ATOM 2116 O O . LEU A 1 293 ? 45.77693 27.73431 96.99962 1.000 42.69635 293 LEU A O 1
ATOM 2121 N N . LEU A 1 294 ? 45.17418 29.52989 98.21949 1.000 41.83323 294 LEU A N 1
ATOM 2122 C CA . LEU A 1 294 ? 44.58781 28.70660 99.27530 1.000 39.45806 294 LEU A CA 1
ATOM 2123 C C . LEU A 1 294 ? 43.34701 27.96943 98.78512 1.000 38.50358 294 LEU A C 1
ATOM 2124 O O . LEU A 1 294 ? 43.23887 26.74763 98.93763 1.000 39.08673 294 LEU A O 1
ATOM 2129 N N . SER A 1 295 ? 42.39738 28.70109 98.19275 1.000 43.67886 295 SER A N 1
ATOM 2130 C CA . SER A 1 295 ? 41.10252 28.11978 97.83920 1.000 43.32428 295 SER A CA 1
ATOM 2131 C C . SER A 1 295 ? 41.23374 27.04490 96.76887 1.000 43.46212 295 SER A C 1
ATOM 2132 O O . SER A 1 295 ? 40.40767 26.12632 96.70817 1.000 39.49806 295 SER A O 1
ATOM 2135 N N . GLY A 1 296 ? 42.22693 27.16429 95.89340 1.000 42.64242 296 GLY A N 1
ATOM 2136 C CA . GLY A 1 296 ? 42.45424 26.15953 94.87718 1.000 41.04272 296 GLY A CA 1
ATOM 2137 C C . GLY A 1 296 ? 43.40252 25.05642 95.27310 1.000 41.99636 296 GLY A C 1
ATOM 2138 O O . GLY A 1 296 ? 43.57805 24.10119 94.51106 1.000 39.38516 296 GLY A O 1
ATOM 2139 N N . GLY A 1 297 ? 44.02182 25.16084 96.44617 1.000 40.28397 297 GLY A N 1
ATOM 2140 C CA . GLY A 1 297 ? 45.06349 24.21666 96.82002 1.000 39.12997 297 GLY A CA 1
ATOM 2141 C C . GLY A 1 297 ? 46.19198 24.16911 95.81395 1.000 37.84080 297 GLY A C 1
ATOM 2142 O O . GLY A 1 297 ? 46.72856 23.09107 95.53459 1.000 39.19567 297 GLY A O 1
ATOM 2143 N N . LYS A 1 298 ? 46.56779 25.31810 95.26773 1.000 33.33904 298 LYS A N 1
ATOM 2144 C CA . LYS A 1 298 ? 47.51787 25.38310 94.16861 1.000 36.85551 298 LYS A CA 1
ATOM 2145 C C . LYS A 1 298 ? 48.93784 25.61859 94.68726 1.000 40.80206 298 LYS A C 1
ATOM 2146 O O . LYS A 1 298 ? 49.14918 26.01312 95.83756 1.000 37.93030 298 LYS A O 1
ATOM 2152 N N . SER A 1 299 ? 49.91862 25.34673 93.82468 1.000 36.34589 299 SER A N 1
ATOM 2153 C CA . SER A 1 299 ? 51.32753 25.37858 94.19786 1.000 37.91889 299 SER A CA 1
ATOM 2154 C C . SER A 1 299 ? 52.11064 26.33301 93.30619 1.000 41.74653 299 SER A C 1
ATOM 2155 O O . SER A 1 299 ? 51.89806 26.37833 92.08927 1.000 39.14551 299 SER A O 1
ATOM 2158 N N . LEU A 1 300 ? 53.01726 27.08977 93.92588 1.000 38.10121 300 LEU A N 1
ATOM 2159 C CA . LEU A 1 300 ? 54.02922 27.88787 93.23809 1.000 38.78341 300 LEU A CA 1
ATOM 2160 C C . LEU A 1 300 ? 55.37114 27.19823 93.45522 1.000 39.71699 300 LEU A C 1
ATOM 2161 O O . LEU A 1 300 ? 55.85635 27.12670 94.58735 1.000 40.75087 300 LEU A O 1
ATOM 2166 N N . ILE A 1 301 ? 55.97596 26.69931 92.38267 1.000 36.09038 301 ILE A N 1
ATOM 2167 C CA . ILE A 1 301 ? 57.18525 25.89030 92.47312 1.000 33.81050 301 ILE A CA 1
ATOM 2168 C C . ILE A 1 301 ? 58.29601 26.57466 91.69196 1.000 41.05214 301 ILE A C 1
ATOM 2169 O O . ILE A 1 301 ? 58.11217 26.92275 90.52101 1.000 38.57602 301 ILE A O 1
ATOM 2174 N N . GLY A 1 302 ? 59.43667 26.78415 92.34634 1.000 35.62679 302 GLY A N 1
ATOM 2175 C CA . GLY A 1 302 ? 60.61138 27.29180 91.67119 1.000 33.46469 302 GLY A CA 1
ATOM 2176 C C . GLY A 1 302 ? 61.45485 26.16869 91.09320 1.000 39.40564 302 GLY A C 1
ATOM 2177 O O . GLY A 1 302 ? 61.52167 25.07363 91.64326 1.000 37.45398 302 GLY A O 1
ATOM 2178 N N . SER A 1 303 ? 62.08991 26.45148 89.95590 1.000 38.96420 303 SER A N 1
ATOM 2179 C CA . SER A 1 303 ? 62.98171 25.49465 89.31467 1.000 39.67689 303 SER A CA 1
ATOM 2180 C C . SER A 1 303 ? 64.10030 26.24885 88.60886 1.000 39.31728 303 SER A C 1
ATOM 2181 O O . SER A 1 303 ? 63.86871 27.31648 88.03607 1.000 37.94723 303 SER A O 1
ATOM 2184 N N . ALA A 1 304 ? 65.30888 25.68491 88.64678 1.000 36.29945 304 ALA A N 1
ATOM 2185 C CA . ALA A 1 304 ? 66.48580 26.32665 88.06645 1.000 37.53924 304 ALA A CA 1
ATOM 2186 C C . ALA A 1 304 ? 67.35103 25.27460 87.39291 1.000 36.66170 304 ALA A C 1
ATOM 2187 O O . ALA A 1 304 ? 67.86498 24.37437 88.06314 1.000 37.89345 304 ALA A O 1
ATOM 2189 N N . ALA A 1 305 ? 67.51976 25.40076 86.07578 1.000 37.30019 305 ALA A N 1
ATOM 2190 C CA . ALA A 1 305 ? 68.35076 24.49208 85.29470 1.000 38.39378 305 ALA A CA 1
ATOM 2191 C C . ALA A 1 305 ? 68.02342 23.03364 85.59456 1.000 37.91890 305 ALA A C 1
ATOM 2192 O O . ALA A 1 305 ? 66.85786 22.68298 85.80064 1.000 41.11381 305 ALA A O 1
ATOM 2194 N N . GLY A 1 306 ? 69.04748 22.18666 85.63065 1.000 36.86787 306 GLY A N 1
ATOM 2195 C CA . GLY A 1 306 ? 68.88893 20.78665 85.97881 1.000 36.18511 306 GLY A CA 1
ATOM 2196 C C . GLY A 1 306 ? 70.23199 20.23659 86.39489 1.000 36.21102 306 GLY A C 1
ATOM 2197 O O . GLY A 1 306 ? 71.27117 20.85744 86.15318 1.000 38.25379 306 GLY A O 1
ATOM 2198 N N . ASN A 1 307 ? 70.20843 19.07475 87.04666 1.000 35.94383 307 ASN A N 1
ATOM 2199 C CA . ASN A 1 307 ? 71.46575 18.46176 87.45692 1.000 39.61612 307 ASN A CA 1
ATOM 2200 C C . ASN A 1 307 ? 72.19587 17.87594 86.24742 1.000 36.56091 307 ASN A C 1
ATOM 2201 O O . ASN A 1 307 ? 71.61855 17.69028 85.17257 1.000 39.06355 307 ASN A O 1
ATOM 2206 N N . VAL A 1 308 ? 73.49211 17.59376 86.42944 1.000 38.22768 308 VAL A N 1
ATOM 2207 C CA . VAL A 1 308 ? 74.33208 17.25663 85.27713 1.000 37.61161 308 VAL A CA 1
ATOM 2208 C C . VAL A 1 308 ? 73.93554 15.91683 84.66866 1.000 40.63223 308 VAL A C 1
ATOM 2209 O O . VAL A 1 308 ? 74.01826 15.74098 83.44730 1.000 41.55585 308 VAL A O 1
ATOM 2213 N N . LYS A 1 309 ? 73.49008 14.95767 85.48551 1.000 39.83584 309 LYS A N 1
ATOM 2214 C CA . LYS A 1 309 ? 73.01217 13.69180 84.93177 1.000 41.04016 309 LYS A CA 1
ATOM 2215 C C . LYS A 1 309 ? 71.74165 13.89385 84.11797 1.000 42.92781 309 LYS A C 1
ATOM 2216 O O . LYS A 1 309 ? 71.57347 13.28611 83.05325 1.000 45.34517 309 LYS A O 1
ATOM 2219 N N . GLN A 1 310 ? 70.83334 14.73754 84.61268 1.000 38.82174 310 GLN A N 1
ATOM 2220 C CA . GLN A 1 310 ? 69.63058 15.08886 83.86459 1.000 41.71399 310 GLN A CA 1
ATOM 2221 C C . GLN A 1 310 ? 69.96384 15.84477 82.58300 1.000 40.21194 310 GLN A C 1
ATOM 2222 O O . GLN A 1 310 ? 69.27809 15.67984 81.56765 1.000 41.82811 310 GLN A O 1
ATOM 2228 N N . THR A 1 311 ? 71.01238 16.67299 82.61132 1.000 38.44541 311 THR A N 1
ATOM 2229 C CA . THR A 1 311 ? 71.41425 17.41716 81.42189 1.000 41.37322 311 THR A CA 1
ATOM 2230 C C . THR A 1 311 ? 71.94665 16.48778 80.33732 1.000 44.01204 311 THR A C 1
ATOM 2231 O O . THR A 1 311 ? 71.60995 16.64784 79.15778 1.000 42.62821 311 THR A O 1
ATOM 2235 N N . GLN A 1 312 ? 72.78987 15.52022 80.71177 1.000 44.44546 312 GLN A N 1
ATOM 2236 C CA . GLN A 1 312 ? 73.25234 14.53148 79.74065 1.000 43.35551 312 GLN A CA 1
ATOM 2237 C C . GLN A 1 312 ? 72.08092 13.76409 79.14607 1.000 42.21106 312 GLN A C 1
ATOM 2238 O O . GLN A 1 312 ? 72.03618 13.51642 77.93473 1.000 46.05793 312 GLN A O 1
ATOM 2244 N N . GLU A 1 313 ? 71.12291 13.37936 79.99027 1.000 43.69627 313 GLU A N 1
ATOM 2245 C CA . GLU A 1 313 ? 69.93235 12.68581 79.51380 1.000 44.58320 313 GLU A CA 1
ATOM 2246 C C . GLU A 1 313 ? 69.12975 13.56215 78.55717 1.000 46.32747 313 GLU A C 1
ATOM 2247 O O . GLU A 1 313 ? 68.60622 13.07486 77.54667 1.000 47.84358 313 GLU A O 1
ATOM 2253 N N . MET A 1 314 ? 69.01815 14.85971 78.86077 1.000 42.64542 314 MET A N 1
ATOM 2254 C CA . MET A 1 314 ? 68.31960 15.77312 77.95955 1.000 43.10915 314 MET A CA 1
ATOM 2255 C C . MET A 1 314 ? 69.00868 15.86067 76.60181 1.000 42.25342 314 MET A C 1
ATOM 2256 O O . MET A 1 314 ? 68.34168 15.84912 75.56116 1.000 40.61538 314 MET A O 1
ATOM 2261 N N . LEU A 1 315 ? 70.34103 15.96740 76.58960 1.000 41.01668 315 LEU A N 1
ATOM 2262 C CA . LEU A 1 315 ? 71.05733 16.07873 75.31935 1.000 44.31946 315 LEU A CA 1
ATOM 2263 C C . LEU A 1 315 ? 70.82558 14.85165 74.44448 1.000 45.34257 315 LEU A C 1
ATOM 2264 O O . LEU A 1 315 ? 70.66771 14.97084 73.22287 1.000 44.50090 315 LEU A O 1
ATOM 2269 N N . ASP A 1 316 ? 70.80238 13.66336 75.05272 1.000 44.42620 316 ASP A N 1
ATOM 2270 C CA . ASP A 1 316 ? 70.53340 12.44458 74.29674 1.000 44.80499 316 ASP A CA 1
ATOM 2271 C C . ASP A 1 316 ? 69.09065 12.40902 73.80073 1.000 46.27368 316 ASP A C 1
ATOM 2272 O O . ASP A 1 316 ? 68.82420 11.94153 72.68788 1.000 46.66028 316 ASP A O 1
ATOM 2277 N N . PHE A 1 317 ? 68.14590 12.88114 74.62052 1.000 43.59592 317 PHE A N 1
ATOM 2278 C CA . PHE A 1 317 ? 66.75791 12.99283 74.18055 1.000 45.71505 317 PHE A CA 1
ATOM 2279 C C . PHE A 1 317 ? 66.62219 13.96066 73.01183 1.000 47.50725 317 PHE A C 1
ATOM 2280 O O . PHE A 1 317 ? 65.90325 13.68174 72.04540 1.000 49.94850 317 PHE A O 1
ATOM 2288 N N . ALA A 1 318 ? 67.30100 15.10853 73.08527 1.000 43.65014 318 ALA A N 1
ATOM 2289 C CA . ALA A 1 318 ? 67.20622 16.09361 72.01280 1.000 47.40976 318 ALA A CA 1
ATOM 2290 C C . ALA A 1 318 ? 67.79842 15.55698 70.71667 1.000 49.40531 318 ALA A C 1
ATOM 2291 O O . ALA A 1 318 ? 67.30031 15.86139 69.62616 1.000 49.41543 318 ALA A O 1
ATOM 2293 N N . ALA A 1 319 ? 68.86466 14.76179 70.81526 1.000 45.30201 319 ALA A N 1
ATOM 2294 C CA . ALA A 1 319 ? 69.47633 14.19423 69.61872 1.000 50.82929 319 ALA A CA 1
ATOM 2295 C C . ALA A 1 319 ? 68.55054 13.18521 68.95181 1.000 51.64809 319 ALA A C 1
ATOM 2296 O O . ALA A 1 319 ? 68.41902 13.17229 67.72267 1.000 55.80848 319 ALA A O 1
ATOM 2298 N N . GLU A 1 320 ? 67.89911 12.33265 69.74423 1.000 51.65157 320 GLU A N 1
ATOM 2299 C CA . GLU A 1 320 ? 67.03967 11.30708 69.16478 1.000 54.59224 320 GLU A CA 1
ATOM 2300 C C . GLU A 1 320 ? 65.74341 11.88907 68.61153 1.000 58.04226 320 GLU A C 1
ATOM 2301 O O . GLU A 1 320 ? 65.15114 11.30711 67.69586 1.000 59.45323 320 GLU A O 1
ATOM 2304 N N . HIS A 1 321 ? 65.29271 13.03178 69.13089 1.000 53.65859 321 HIS A N 1
ATOM 2305 C CA . HIS A 1 321 ? 64.04437 13.64169 68.68646 1.000 53.43090 321 HIS A CA 1
ATOM 2306 C C . HIS A 1 321 ? 64.26400 14.90088 67.85710 1.000 52.33164 321 HIS A C 1
ATOM 2307 O O . HIS A 1 321 ? 63.29150 15.58963 67.53179 1.000 53.67264 321 HIS A O 1
ATOM 2314 N N . ASP A 1 322 ? 65.51170 15.20988 67.50634 1.000 53.81843 322 ASP A N 1
ATOM 2315 C CA . ASP A 1 322 ? 65.86908 16.38435 66.70916 1.000 55.59589 322 ASP A CA 1
ATOM 2316 C C . ASP A 1 322 ? 65.23939 17.65954 67.27364 1.000 53.25910 322 ASP A C 1
ATOM 2317 O O . ASP A 1 322 ? 64.51034 18.38695 66.59495 1.000 52.36596 322 ASP A O 1
ATOM 2322 N N . ILE A 1 323 ? 65.53782 17.92238 68.54097 1.000 49.97188 323 ILE A N 1
ATOM 2323 C CA . ILE A 1 323 ? 65.10396 19.14053 69.21254 1.000 45.80392 323 ILE A CA 1
ATOM 2324 C C . ILE A 1 323 ? 66.29313 20.08840 69.26408 1.000 46.51169 323 ILE A C 1
ATOM 2325 O O . ILE A 1 323 ? 67.30210 19.80433 69.91850 1.000 48.39702 323 ILE A O 1
ATOM 2330 N N . THR A 1 324 ? 66.17972 21.20768 68.55659 1.000 43.79934 324 THR A N 1
ATOM 2331 C CA . THR A 1 324 ? 67.15106 22.28687 68.61169 1.000 42.53595 324 THR A CA 1
ATOM 2332 C C . THR A 1 324 ? 66.40876 23.60383 68.76694 1.000 42.37962 324 THR A C 1
ATOM 2333 O O . THR A 1 324 ? 65.20715 23.69681 68.50727 1.000 40.87214 324 THR A O 1
ATOM 2337 N N . ALA A 1 325 ? 67.13771 24.62872 69.19047 1.000 40.01526 325 ALA A N 1
ATOM 2338 C CA . ALA A 1 325 ? 66.55862 25.95920 69.26518 1.000 39.82841 325 ALA A CA 1
ATOM 2339 C C . ALA A 1 325 ? 66.50308 26.58845 67.87833 1.000 39.71147 325 ALA A C 1
ATOM 2340 O O . ALA A 1 325 ? 67.30578 26.26865 66.99545 1.000 36.74075 325 ALA A O 1
ATOM 2342 N N . ASN A 1 326 ? 65.54141 27.49267 67.69278 1.000 37.45702 326 ASN A N 1
ATOM 2343 C CA . ASN A 1 326 ? 65.49571 28.33809 66.50335 1.000 37.72411 326 ASN A CA 1
ATOM 2344 C C . ASN A 1 326 ? 66.45504 29.49644 66.73791 1.000 36.16483 326 ASN A C 1
ATOM 2345 O O . ASN A 1 326 ? 66.21535 30.34176 67.60596 1.000 34.82049 326 ASN A O 1
ATOM 2350 N N . ILE A 1 327 ? 67.55172 29.53347 65.98685 1.000 32.87961 327 ILE A N 1
ATOM 2351 C CA . ILE A 1 327 ? 68.67484 30.38321 66.35176 1.000 36.49902 327 ILE A CA 1
ATOM 2352 C C . ILE A 1 327 ? 69.03628 31.31275 65.20378 1.000 39.23599 327 ILE A C 1
ATOM 2353 O O . ILE A 1 327 ? 68.73387 31.05650 64.03559 1.000 36.01570 327 ILE A O 1
ATOM 2358 N N . GLU A 1 328 ? 69.65845 32.43139 65.56832 1.000 31.81827 328 GLU A N 1
ATOM 2359 C CA . GLU A 1 328 ? 70.41974 33.26751 64.64587 1.000 36.31665 328 GLU A CA 1
ATOM 2360 C C . GLU A 1 328 ? 71.88470 33.21849 65.07094 1.000 38.10664 328 GLU A C 1
ATOM 2361 O O . GLU A 1 328 ? 72.21799 33.61607 66.19251 1.000 31.03299 328 GLU A O 1
ATOM 2367 N N . VAL A 1 329 ? 72.74946 32.71375 64.19181 1.000 36.73219 329 VAL A N 1
ATOM 2368 C CA . VAL A 1 329 ? 74.18164 32.64378 64.47813 1.000 32.63253 329 VAL A CA 1
ATOM 2369 C C . VAL A 1 329 ? 74.81096 33.99802 64.18137 1.000 38.00758 329 VAL A C 1
ATOM 2370 O O . VAL A 1 329 ? 74.64076 34.54942 63.08720 1.000 36.91770 329 VAL A O 1
ATOM 2374 N N . ILE A 1 330 ? 75.52509 34.54809 65.15765 1.000 31.06225 330 ILE A N 1
ATOM 2375 C CA . ILE A 1 330 ? 76.06504 35.89856 65.02699 1.000 30.71454 330 ILE A CA 1
ATOM 2376 C C . ILE A 1 330 ? 77.56781 35.90968 65.28482 1.000 34.60781 330 ILE A C 1
ATOM 2377 O O . ILE A 1 330 ? 78.08963 35.02996 65.98845 1.000 32.16497 330 ILE A O 1
ATOM 2382 N N . PRO A 1 331 ? 78.30033 36.86390 64.71766 1.000 36.78043 331 PRO A N 1
ATOM 2383 C CA . PRO A 1 331 ? 79.69308 37.07286 65.11851 1.000 32.52144 331 PRO A CA 1
ATOM 2384 C C . PRO A 1 331 ? 79.76703 37.83348 66.43118 1.000 32.38104 331 PRO A C 1
ATOM 2385 O O . PRO A 1 331 ? 78.84109 38.55167 66.81637 1.000 32.63839 331 PRO A O 1
ATOM 2389 N N . ILE A 1 332 ? 80.90281 37.67105 67.11824 1.000 29.53452 332 ILE A N 1
ATOM 2390 C CA . ILE A 1 332 ? 80.99849 38.20885 68.47150 1.000 31.50795 332 ILE A CA 1
ATOM 2391 C C . ILE A 1 332 ? 80.93247 39.73134 68.44499 1.000 32.28956 332 ILE A C 1
ATOM 2392 O O . ILE A 1 332 ? 80.37018 40.34651 69.35515 1.000 32.57817 332 ILE A O 1
ATOM 2397 N N . ASP A 1 333 ? 81.43684 40.37196 67.38662 1.000 36.39068 333 ASP A N 1
ATOM 2398 C CA . ASP A 1 333 ? 81.39892 41.83110 67.38734 1.000 33.48810 333 ASP A CA 1
ATOM 2399 C C . ASP A 1 333 ? 80.01747 42.38998 67.06268 1.000 32.69042 333 ASP A C 1
ATOM 2400 O O . ASP A 1 333 ? 79.84399 43.61401 67.05727 1.000 34.64280 333 ASP A O 1
ATOM 2405 N N . TYR A 1 334 ? 79.03536 41.52912 66.81247 1.000 31.52356 334 TYR A N 1
ATOM 2406 C CA . TYR A 1 334 ? 77.63064 41.91463 66.74935 1.000 33.55255 334 TYR A CA 1
ATOM 2407 C C . TYR A 1 334 ? 76.94841 41.89851 68.12209 1.000 36.10319 334 TYR A C 1
ATOM 2408 O O . TYR A 1 334 ? 75.78626 42.30580 68.22671 1.000 34.34854 334 TYR A O 1
ATOM 2417 N N . ILE A 1 335 ? 77.65689 41.48480 69.18193 1.000 36.44529 335 ILE A N 1
ATOM 2418 C CA . ILE A 1 335 ? 77.00736 41.15796 70.45586 1.000 31.48493 335 ILE A CA 1
ATOM 2419 C C . ILE A 1 335 ? 76.25432 42.35205 71.03748 1.000 34.96789 335 ILE A C 1
ATOM 2420 O O . ILE A 1 335 ? 75.18118 42.18813 71.62946 1.000 33.84256 335 ILE A O 1
ATOM 2425 N N . ASN A 1 336 ? 76.78731 43.56637 70.88803 1.000 35.50057 336 ASN A N 1
ATOM 2426 C CA . ASN A 1 336 ? 76.11229 44.71230 71.49536 1.000 37.08339 336 ASN A CA 1
ATOM 2427 C C . ASN A 1 336 ? 74.79629 45.02232 70.79374 1.000 39.01243 336 ASN A C 1
ATOM 2428 O O . ASN A 1 336 ? 73.81873 45.41084 71.44485 1.000 38.47431 336 ASN A O 1
ATOM 2433 N N . THR A 1 337 ? 74.74466 44.84452 69.47327 1.000 35.32720 337 THR A N 1
ATOM 2434 C CA . THR A 1 337 ? 73.48744 45.03854 68.76083 1.000 37.25667 337 THR A CA 1
ATOM 2435 C C . THR A 1 337 ? 72.49892 43.92309 69.07738 1.000 35.29112 337 THR A C 1
ATOM 2436 O O . THR A 1 337 ? 71.29852 44.17608 69.23283 1.000 35.59072 337 THR A O 1
ATOM 2440 N N . ALA A 1 338 ? 72.98306 42.68135 69.16817 1.000 31.34447 338 ALA A N 1
ATOM 2441 C CA . ALA A 1 338 ? 72.10889 41.57496 69.54522 1.000 34.75762 338 ALA A CA 1
ATOM 2442 C C . ALA A 1 338 ? 71.49472 41.80433 70.91766 1.000 36.43885 338 ALA A C 1
ATOM 2443 O O . ALA A 1 338 ? 70.33512 41.44501 71.15402 1.000 34.85197 338 ALA A O 1
ATOM 2445 N N . MET A 1 339 ? 72.26400 42.38622 71.84355 1.000 34.63150 339 MET A N 1
ATOM 2446 C CA . MET A 1 339 ? 71.72681 42.65703 73.17012 1.000 36.57509 339 MET A CA 1
ATOM 2447 C C . MET A 1 339 ? 70.55264 43.62277 73.07899 1.000 38.97661 339 MET A C 1
ATOM 2448 O O . MET A 1 339 ? 69.54329 43.46164 73.77373 1.000 36.54092 339 MET A O 1
ATOM 2453 N N . GLU A 1 340 ? 70.67240 44.63727 72.21851 1.000 40.77338 340 GLU A N 1
ATOM 2454 C CA . GLU A 1 340 ? 69.56648 45.56193 71.99667 1.000 41.71609 340 GLU A CA 1
ATOM 2455 C C . GLU A 1 340 ? 68.36781 44.85364 71.38336 1.000 38.30748 340 GLU A C 1
ATOM 2456 O O . GLU A 1 340 ? 67.22528 45.09376 71.78891 1.000 41.61077 340 GLU A O 1
ATOM 2462 N N . ARG A 1 341 ? 68.60143 43.98503 70.39575 1.000 37.65787 341 ARG A N 1
ATOM 2463 C CA . ARG A 1 341 ? 67.48445 43.26809 69.78830 1.000 38.63428 341 ARG A CA 1
ATOM 2464 C C . ARG A 1 341 ? 66.84024 42.31508 70.78474 1.000 40.66843 341 ARG A C 1
ATOM 2465 O O . ARG A 1 341 ? 65.61235 42.16829 70.80903 1.000 41.73954 341 ARG A O 1
ATOM 2473 N N . LEU A 1 342 ? 67.65120 41.67601 71.62939 1.000 35.80186 342 LEU A N 1
ATOM 2474 C CA . LEU A 1 342 ? 67.10077 40.81851 72.67294 1.000 36.46062 342 LEU A CA 1
ATOM 2475 C C . LEU A 1 342 ? 66.27130 41.62742 73.66043 1.000 37.04974 342 LEU A C 1
ATOM 2476 O O . LEU A 1 342 ? 65.21644 41.17207 74.11748 1.000 39.47626 342 LEU A O 1
ATOM 2481 N N . ASP A 1 343 ? 66.73245 42.83614 73.99523 1.000 37.00072 343 ASP A N 1
ATOM 2482 C CA . ASP A 1 343 ? 65.98016 43.70225 74.89721 1.000 39.47058 343 ASP A CA 1
ATOM 2483 C C . ASP A 1 343 ? 64.60946 44.05075 74.32366 1.000 41.81970 343 ASP A C 1
ATOM 2484 O O . ASP A 1 343 ? 63.62536 44.14480 75.06630 1.000 41.16504 343 ASP A O 1
ATOM 2489 N N . LYS A 1 344 ? 64.52379 44.24448 73.00628 1.000 39.01396 344 LYS A N 1
ATOM 2490 C CA . LYS A 1 344 ? 63.26582 44.56984 72.34129 1.000 42.37924 344 LYS A CA 1
ATOM 2491 C C . LYS A 1 344 ? 62.46054 43.33688 71.94446 1.000 44.75789 344 LYS A C 1
ATOM 2492 O O . LYS A 1 344 ? 61.36636 43.48242 71.38906 1.000 46.56798 344 LYS A O 1
ATOM 2498 N N . GLY A 1 345 ? 62.96486 42.13441 72.21536 1.000 42.69439 345 GLY A N 1
ATOM 2499 C CA . GLY A 1 345 ? 62.30703 40.93187 71.74375 1.000 40.70660 345 GLY A CA 1
ATOM 2500 C C . GLY A 1 345 ? 62.36211 40.71480 70.24710 1.000 43.16518 345 GLY A C 1
ATOM 2501 O O . GLY A 1 345 ? 61.53740 39.97237 69.70932 1.000 45.88558 345 GLY A O 1
ATOM 2502 N N . ASP A 1 346 ? 63.32649 41.32120 69.55556 1.000 43.02970 346 ASP A N 1
ATOM 2503 C CA . ASP A 1 346 ? 63.43059 41.19705 68.10068 1.000 41.74561 346 ASP A CA 1
ATOM 2504 C C . ASP A 1 346 ? 64.33437 40.01543 67.72872 1.000 42.89633 346 ASP A C 1
ATOM 2505 O O . ASP A 1 346 ? 65.36555 40.15068 67.06726 1.000 44.55512 346 ASP A O 1
ATOM 2510 N N . ILE A 1 347 ? 63.92547 38.82861 68.17274 1.000 38.71334 347 ILE A N 1
ATOM 2511 C CA . ILE A 1 347 ? 64.67077 37.60630 67.88337 1.000 38.33226 347 ILE A CA 1
ATOM 2512 C C . ILE A 1 347 ? 63.73298 36.41916 68.06084 1.000 40.34759 347 ILE A C 1
ATOM 2513 O O . ILE A 1 347 ? 62.96493 36.35655 69.02467 1.000 40.50428 347 ILE A O 1
ATOM 2518 N N . ARG A 1 348 ? 63.80386 35.46813 67.11517 1.000 34.36715 348 ARG A N 1
ATOM 2519 C CA . ARG A 1 348 ? 62.94383 34.27714 67.09648 1.000 40.32436 348 ARG A CA 1
ATOM 2520 C C . ARG A 1 348 ? 63.83068 33.04348 66.90528 1.000 40.67261 348 ARG A C 1
ATOM 2521 O O . ARG A 1 348 ? 63.96096 32.55041 65.78235 1.000 38.02359 348 ARG A O 1
ATOM 2529 N N . PHE A 1 349 ? 64.41713 32.52071 67.98808 1.000 35.37364 349 PHE A N 1
ATOM 2530 C CA . PHE A 1 349 ? 64.15425 32.93713 69.36114 1.000 36.10438 349 PHE A CA 1
ATOM 2531 C C . PHE A 1 349 ? 65.44400 33.03994 70.19835 1.000 37.53718 349 PHE A C 1
ATOM 2532 O O . PHE A 1 349 ? 65.37889 33.34976 71.38498 1.000 36.58260 349 PHE A O 1
ATOM 2540 N N . ARG A 1 350 ? 66.59951 32.75856 69.58961 1.000 30.58104 350 ARG A N 1
ATOM 2541 C CA . ARG A 1 350 ? 67.85777 32.66632 70.32110 1.000 32.88202 350 ARG A CA 1
ATOM 2542 C C . ARG A 1 350 ? 69.01659 33.17245 69.47201 1.000 33.43044 350 ARG A C 1
ATOM 2543 O O . ARG A 1 350 ? 69.13217 32.81648 68.29765 1.000 32.13822 350 ARG A O 1
ATOM 2551 N N . PHE A 1 351 ? 69.88425 33.97999 70.08058 1.000 29.79126 351 PHE A N 1
ATOM 2552 C CA . PHE A 1 351 ? 71.18413 34.30176 69.50377 1.000 31.03998 351 PHE A CA 1
ATOM 2553 C C . PHE A 1 351 ? 72.20997 33.27811 69.97076 1.000 33.69427 351 PHE A C 1
ATOM 2554 O O . PHE A 1 351 ? 72.23590 32.90033 71.14706 1.000 31.91858 351 PHE A O 1
ATOM 2562 N N . VAL A 1 352 ? 73.04017 32.82110 69.03759 1.000 31.48352 352 VAL A N 1
ATOM 2563 C CA . VAL A 1 352 ? 74.17827 31.95665 69.32413 1.000 28.12069 352 VAL A CA 1
ATOM 2564 C C . VAL A 1 352 ? 75.40368 32.55992 68.65423 1.000 33.85766 352 VAL A C 1
ATOM 2565 O O . VAL A 1 352 ? 75.38924 32.82188 67.44633 1.000 31.00089 352 VAL A O 1
ATOM 2569 N N . VAL A 1 353 ? 76.45467 32.79188 69.42841 1.000 28.02283 353 VAL A N 1
ATOM 2570 C CA . VAL A 1 353 ? 77.66124 33.41648 68.90204 1.000 29.81560 353 VAL A CA 1
ATOM 2571 C C . VAL A 1 353 ? 78.57995 32.33721 68.34749 1.000 34.43575 353 VAL A C 1
ATOM 2572 O O . VAL A 1 353 ? 78.84840 31.33441 69.01631 1.000 31.77721 353 VAL A O 1
ATOM 2576 N N . ASP A 1 354 ? 79.04160 32.52842 67.11253 1.000 31.72108 354 ASP A N 1
ATOM 2577 C CA . ASP A 1 354 ? 80.04857 31.64984 66.51522 1.000 34.68874 354 ASP A CA 1
ATOM 2578 C C . ASP A 1 354 ? 81.40772 32.10606 67.02950 1.000 36.28906 354 ASP A C 1
ATOM 2579 O O . ASP A 1 354 ? 82.02815 33.01382 66.46678 1.000 39.53491 354 ASP A O 1
ATOM 2584 N N . ILE A 1 355 ? 81.88748 31.45754 68.08994 1.000 34.73022 355 ILE A N 1
ATOM 2585 C CA . ILE A 1 355 ? 83.11723 31.89466 68.74267 1.000 34.78778 355 ILE A CA 1
ATOM 2586 C C . ILE A 1 355 ? 84.33997 31.51792 67.91129 1.000 36.33642 355 ILE A C 1
ATOM 2587 O O . ILE A 1 355 ? 85.23994 32.33848 67.69634 1.000 38.00356 355 ILE A O 1
ATOM 2592 N N . GLU A 1 356 ? 84.39169 30.27387 67.42920 1.000 35.29543 356 GLU A N 1
ATOM 2593 C CA . GLU A 1 356 ? 85.60644 29.78094 66.78322 1.000 42.27650 356 GLU A CA 1
ATOM 2594 C C . GLU A 1 356 ? 85.98333 30.61565 65.56423 1.000 45.29158 356 GLU A C 1
ATOM 2595 O O . GLU A 1 356 ? 87.16756 30.88314 65.32856 1.000 42.16228 356 GLU A O 1
ATOM 2601 N N . ASN A 1 357 ? 84.99427 31.05011 64.78697 1.000 42.60101 357 ASN A N 1
ATOM 2602 C CA . ASN A 1 357 ? 85.27398 31.68580 63.50548 1.000 42.22567 357 ASN A CA 1
ATOM 2603 C C . ASN A 1 357 ? 85.32754 33.20637 63.56080 1.000 42.62859 357 ASN A C 1
ATOM 2604 O O . ASN A 1 357 ? 85.84049 33.82276 62.62046 1.000 39.45661 357 ASN A O 1
ATOM 2609 N N . THR A 1 358 ? 84.82258 33.83546 64.62310 1.000 35.74876 358 THR A N 1
ATOM 2610 C CA . THR A 1 358 ? 84.69821 35.28584 64.63176 1.000 34.18352 358 THR A CA 1
ATOM 2611 C C . THR A 1 358 ? 85.41081 35.98133 65.78132 1.000 39.52775 358 THR A C 1
ATOM 2612 O O . THR A 1 358 ? 85.50070 37.21505 65.76468 1.000 41.17146 358 THR A O 1
ATOM 2616 N N . LEU A 1 359 ? 85.93242 35.24603 66.76034 1.000 40.70028 359 LEU A N 1
ATOM 2617 C CA . LEU A 1 359 ? 86.65778 35.84639 67.87388 1.000 40.73965 359 LEU A CA 1
ATOM 2618 C C . LEU A 1 359 ? 88.14950 35.89358 67.56511 1.000 39.67989 359 LEU A C 1
ATOM 2619 O O . LEU A 1 359 ? 88.73657 34.88651 67.16011 1.000 41.65503 359 LEU A O 1
ATOM 2624 N N . THR A 1 360 ? 88.75123 37.05944 67.75540 1.000 43.92222 360 THR A N 1
ATOM 2625 C CA . THR A 1 360 ? 90.18394 37.27765 67.63028 1.000 51.32345 360 THR A CA 1
ATOM 2626 C C . THR A 1 360 ? 90.67084 38.06622 68.83710 1.000 48.90269 360 THR A C 1
ATOM 2627 O O . THR A 1 360 ? 89.88092 38.75602 69.49375 1.000 52.21067 360 THR A O 1
ATOM 2631 N N . PRO A 1 361 ? 91.96209 37.98363 69.16475 1.000 53.95169 361 PRO A N 1
ATOM 2632 C CA . PRO A 1 361 ? 92.47835 38.70364 70.34766 1.000 52.56092 361 PRO A CA 1
ATOM 2633 C C . PRO A 1 361 ? 92.38496 40.20789 70.16500 1.000 55.93698 361 PRO A C 1
ATOM 2634 O O . PRO A 1 361 ? 92.25634 40.70179 69.03319 1.000 57.24314 361 PRO A O 1
ATOM 2638 N N . PRO A 1 362 ? 92.41577 40.97742 71.26479 1.000 54.54758 362 PRO A N 1
ATOM 2639 C CA . PRO A 1 362 ? 92.46557 42.44132 71.19875 1.000 54.57298 362 PRO A CA 1
ATOM 2640 C C . PRO A 1 362 ? 93.80237 42.93619 70.65148 1.000 57.64179 362 PRO A C 1
ATOM 2641 O O . PRO A 1 362 ? 93.82146 43.61750 69.62859 1.000 65.87813 362 PRO A O 1
ATOM 2645 N N . SER B 1 5 ? 12.24633 41.03811 105.38272 1.000 64.60091 5 SER B N 1
ATOM 2646 C CA . SER B 1 5 ? 12.87172 41.05059 106.70316 1.000 62.44104 5 SER B CA 1
ATOM 2647 C C . SER B 1 5 ? 13.56415 39.72164 106.99239 1.000 59.64947 5 SER B C 1
ATOM 2648 O O . SER B 1 5 ? 13.09015 38.66503 106.57027 1.000 58.17457 5 SER B O 1
ATOM 2651 N N . PRO B 1 6 ? 14.69970 39.77801 107.69543 1.000 59.91217 6 PRO B N 1
ATOM 2652 C CA . PRO B 1 6 ? 15.40946 38.52913 108.02840 1.000 52.35823 6 PRO B CA 1
ATOM 2653 C C . PRO B 1 6 ? 14.55099 37.52915 108.78496 1.000 45.91043 6 PRO B C 1
ATOM 2654 O O . PRO B 1 6 ? 14.68078 36.31724 108.56782 1.000 46.86965 6 PRO B O 1
ATOM 2658 N N . GLU B 1 7 ? 13.67067 38.00073 109.66949 1.000 49.10007 7 GLU B N 1
ATOM 2659 C CA . GLU B 1 7 ? 12.84211 37.08591 110.44656 1.000 49.93712 7 GLU B CA 1
ATOM 2660 C C . GLU B 1 7 ? 11.74411 36.43221 109.61201 1.000 49.64127 7 GLU B C 1
ATOM 2661 O O . GLU B 1 7 ? 11.26363 35.35330 109.97846 1.000 47.92940 7 GLU B O 1
ATOM 2667 N N . GLU B 1 8 ? 11.34313 37.05058 108.50185 1.000 51.04150 8 GLU B N 1
ATOM 2668 C CA . GLU B 1 8 ? 10.30257 36.50894 107.63534 1.000 53.00256 8 GLU B CA 1
ATOM 2669 C C . GLU B 1 8 ? 10.85293 35.74100 106.43883 1.000 55.02558 8 GLU B C 1
ATOM 2670 O O . GLU B 1 8 ? 10.07663 35.08327 105.73502 1.000 51.42529 8 GLU B O 1
ATOM 2672 N N . GLU B 1 9 ? 12.16153 35.83119 106.18467 1.000 47.46459 9 GLU B N 1
ATOM 2673 C CA . GLU B 1 9 ? 12.75433 35.22409 104.99725 1.000 49.08081 9 GLU B CA 1
ATOM 2674 C C . GLU B 1 9 ? 12.50261 33.71899 104.94228 1.000 49.25994 9 GLU B C 1
ATOM 2675 O O . GLU B 1 9 ? 12.31125 33.15369 103.85783 1.000 45.08464 9 GLU B O 1
ATOM 2681 N N . HIS B 1 10 ? 12.51819 33.05738 106.09126 1.000 41.96263 10 HIS B N 1
ATOM 2682 C CA . HIS B 1 10 ? 12.41130 31.61373 106.23260 1.000 44.25384 10 HIS B CA 1
ATOM 2683 C C . HIS B 1 10 ? 11.35792 31.28796 107.28060 1.000 41.17331 10 HIS B C 1
ATOM 2684 O O . HIS B 1 10 ? 10.98873 32.14959 108.08373 1.000 41.42779 10 HIS B O 1
ATOM 2691 N N . PRO B 1 11 ? 10.85946 30.04469 107.30962 1.000 45.01259 11 PRO B N 1
ATOM 2692 C CA . PRO B 1 11 ? 9.74381 29.73421 108.22538 1.000 48.19381 11 PRO B CA 1
ATOM 2693 C C . PRO B 1 11 ? 10.12970 29.60516 109.69478 1.000 49.16776 11 PRO B C 1
ATOM 2694 O O . PRO B 1 11 ? 9.29709 29.91262 110.55563 1.000 46.92394 11 PRO B O 1
ATOM 2698 N N . VAL B 1 12 ? 11.33476 29.13934 110.02311 1.000 47.39713 12 VAL B N 1
ATOM 2699 C CA . VAL B 1 12 ? 11.70672 28.83903 111.40592 1.000 46.62954 12 VAL B CA 1
ATOM 2700 C C . VAL B 1 12 ? 12.49696 30.00239 111.99209 1.000 46.12160 12 VAL B C 1
ATOM 2701 O O . VAL B 1 12 ? 13.51889 30.41547 111.43176 1.000 44.77797 12 VAL B O 1
ATOM 2705 N N . LYS B 1 13 ? 12.03983 30.51122 113.13521 1.000 46.44928 13 LYS B N 1
ATOM 2706 C CA . LYS B 1 13 ? 12.68100 31.65695 113.76822 1.000 46.82453 13 LYS B CA 1
ATOM 2707 C C . LYS B 1 13 ? 14.02082 31.27205 114.39143 1.000 40.37922 13 LYS B C 1
ATOM 2708 O O . LYS B 1 13 ? 14.20877 30.15861 114.88666 1.000 43.65002 13 LYS B O 1
ATOM 2711 N N . ALA B 1 14 ? 14.96270 32.21211 114.35204 1.000 41.63914 14 ALA B N 1
ATOM 2712 C CA . ALA B 1 14 ? 16.27438 32.01603 114.95267 1.000 39.40031 14 ALA B CA 1
ATOM 2713 C C . ALA B 1 14 ? 16.78165 33.35563 115.46928 1.000 36.85243 14 ALA B C 1
ATOM 2714 O O . ALA B 1 14 ? 16.26065 34.41875 115.12080 1.000 39.54849 14 ALA B O 1
ATOM 2716 N N . TYR B 1 15 ? 17.82677 33.29943 116.29095 1.000 39.23467 15 TYR B N 1
ATOM 2717 C CA . TYR B 1 15 ? 18.39350 34.51433 116.85562 1.000 40.98177 15 TYR B CA 1
ATOM 2718 C C . TYR B 1 15 ? 19.87213 34.30207 117.14963 1.000 36.06984 15 TYR B C 1
ATOM 2719 O O . TYR B 1 15 ? 20.32570 33.17464 117.36067 1.000 34.81801 15 TYR B O 1
ATOM 2728 N N . GLY B 1 16 ? 20.61849 35.40318 117.15113 1.000 36.51125 16 GLY B N 1
ATOM 2729 C CA . GLY B 1 16 ? 22.03202 35.37488 117.47255 1.000 36.89717 16 GLY B CA 1
ATOM 2730 C C . GLY B 1 16 ? 22.60512 36.76971 117.60839 1.000 35.45122 16 GLY B C 1
ATOM 2731 O O . GLY B 1 16 ? 21.89772 37.70118 118.00057 1.000 34.41191 16 GLY B O 1
ATOM 2732 N N . TRP B 1 17 ? 23.88464 36.93165 117.29619 1.000 30.94886 17 TRP B N 1
ATOM 2733 C CA . TRP B 1 17 ? 24.52050 38.23925 117.27320 1.000 30.49198 17 TRP B CA 1
ATOM 2734 C C . TRP B 1 17 ? 25.10727 38.47618 115.89407 1.000 32.74441 17 TRP B C 1
ATOM 2735 O O . TRP B 1 17 ? 25.65376 37.55571 115.28036 1.000 34.79018 17 TRP B O 1
ATOM 2746 N N . ALA B 1 18 ? 24.99865 39.71265 115.41187 1.000 32.48454 18 ALA B N 1
ATOM 2747 C CA . ALA B 1 18 ? 25.37535 40.03244 114.04661 1.000 37.11643 18 ALA B CA 1
ATOM 2748 C C . ALA B 1 18 ? 26.01218 41.41038 113.98655 1.000 37.03924 18 ALA B C 1
ATOM 2749 O O . ALA B 1 18 ? 25.71065 42.28643 114.79910 1.000 39.31507 18 ALA B O 1
ATOM 2751 N N . VAL B 1 19 ? 26.90335 41.58954 113.01358 1.000 32.22943 19 VAL B N 1
ATOM 2752 C CA . VAL B 1 19 ? 27.38004 42.91726 112.63424 1.000 38.89634 19 VAL B CA 1
ATOM 2753 C C . VAL B 1 19 ? 26.30332 43.53477 111.74665 1.000 43.43432 19 VAL B C 1
ATOM 2754 O O . VAL B 1 19 ? 26.14586 43.15329 110.58503 1.000 42.89353 19 VAL B O 1
ATOM 2758 N N . LYS B 1 20 ? 25.54405 44.48133 112.29717 1.000 42.95009 20 LYS B N 1
ATOM 2759 C CA . LYS B 1 20 ? 24.50951 45.13985 111.50686 1.000 45.65162 20 LYS B CA 1
ATOM 2760 C C . LYS B 1 20 ? 25.09288 46.26075 110.65260 1.000 47.17690 20 LYS B C 1
ATOM 2761 O O . LYS B 1 20 ? 24.67707 46.45103 109.50460 1.000 48.01603 20 LYS B O 1
ATOM 2767 N N . ASP B 1 21 ? 26.06773 46.99439 111.18451 1.000 49.51813 21 ASP B N 1
ATOM 2768 C CA . ASP B 1 21 ? 26.71887 48.09697 110.47966 1.000 48.59373 21 ASP B CA 1
ATOM 2769 C C . ASP B 1 21 ? 28.14773 47.66044 110.16384 1.000 49.59499 21 ASP B C 1
ATOM 2770 O O . ASP B 1 21 ? 29.01193 47.64360 111.04620 1.000 48.51501 21 ASP B O 1
ATOM 2775 N N . ARG B 1 22 ? 28.39674 47.32895 108.89462 1.000 45.94706 22 ARG B N 1
ATOM 2776 C CA . ARG B 1 22 ? 29.68893 46.77668 108.50304 1.000 47.64979 22 ARG B CA 1
ATOM 2777 C C . ARG B 1 22 ? 30.83302 47.75499 108.72867 1.000 52.16307 22 ARG B C 1
ATOM 2778 O O . ARG B 1 22 ? 31.99366 47.33274 108.78469 1.000 53.69462 22 ARG B O 1
ATOM 2786 N N . THR B 1 23 ? 30.53592 49.04703 108.86680 1.000 53.67836 23 THR B N 1
ATOM 2787 C CA . THR B 1 23 ? 31.58331 50.04823 109.00183 1.000 53.05929 23 THR B CA 1
ATOM 2788 C C . THR B 1 23 ? 32.15684 50.10905 110.41310 1.000 53.04664 23 THR B C 1
ATOM 2789 O O . THR B 1 23 ? 33.28287 50.58713 110.58919 1.000 54.60607 23 THR B O 1
ATOM 2793 N N . THR B 1 24 ? 31.41431 49.63560 111.41570 1.000 47.89571 24 THR B N 1
ATOM 2794 C CA . THR B 1 24 ? 31.88595 49.60657 112.79626 1.000 50.25483 24 THR B CA 1
ATOM 2795 C C . THR B 1 24 ? 32.37962 48.23669 113.23715 1.000 47.88296 24 THR B C 1
ATOM 2796 O O . THR B 1 24 ? 33.27110 48.15737 114.08788 1.000 46.83267 24 THR B O 1
ATOM 2800 N N . GLY B 1 25 ? 31.79774 47.16066 112.71484 1.000 47.49815 25 GLY B N 1
ATOM 2801 C CA . GLY B 1 25 ? 32.18522 45.82484 113.11184 1.000 45.64515 25 GLY B CA 1
ATOM 2802 C C . GLY B 1 25 ? 31.64265 45.37433 114.44646 1.000 43.87103 25 GLY B C 1
ATOM 2803 O O . GLY B 1 25 ? 32.04836 44.31340 114.93640 1.000 42.05569 25 GLY B O 1
ATOM 2804 N N . ILE B 1 26 ? 30.71967 46.12590 115.03602 1.000 44.08680 26 ILE B N 1
ATOM 2805 C CA . ILE B 1 26 ? 30.18823 45.81837 116.35761 1.000 41.77720 26 ILE B CA 1
ATOM 2806 C C . ILE B 1 26 ? 29.02942 44.84595 116.20378 1.000 38.21966 26 ILE B C 1
ATOM 2807 O O . ILE B 1 26 ? 28.12174 45.07050 115.39395 1.000 40.05469 26 ILE B O 1
ATOM 2812 N N . LEU B 1 27 ? 29.07449 43.75283 116.95843 1.000 35.04412 27 LEU B N 1
ATOM 2813 C CA . LEU B 1 27 ? 27.99652 42.77538 116.97752 1.000 36.76788 27 LEU B CA 1
ATOM 2814 C C . LEU B 1 27 ? 26.95312 43.15316 118.01973 1.000 36.60253 27 LEU B C 1
ATOM 2815 O O . LEU B 1 27 ? 27.27675 43.69465 119.07990 1.000 39.15998 27 LEU B O 1
ATOM 2820 N N . SER B 1 28 ? 25.69477 42.86266 117.70629 1.000 33.40816 28 SER B N 1
ATOM 2821 C CA . SER B 1 28 ? 24.57417 43.12925 118.59814 1.000 38.97023 28 SER B CA 1
ATOM 2822 C C . SER B 1 28 ? 23.52951 42.04300 118.38836 1.000 36.33509 28 SER B C 1
ATOM 2823 O O . SER B 1 28 ? 23.54521 41.35887 117.35794 1.000 36.62859 28 SER B O 1
ATOM 2826 N N . PRO B 1 29 ? 22.62027 41.84504 119.34853 1.000 35.67517 29 PRO B N 1
ATOM 2827 C CA . PRO B 1 29 ? 21.57824 40.82139 119.17788 1.000 35.55017 29 PRO B CA 1
ATOM 2828 C C . PRO B 1 29 ? 20.79758 41.00558 117.88142 1.000 38.34983 29 PRO B C 1
ATOM 2829 O O . PRO B 1 29 ? 20.52403 42.12620 117.44796 1.000 38.76712 29 PRO B O 1
ATOM 2833 N N . PHE B 1 30 ? 20.42466 39.88550 117.26752 1.000 34.98234 30 PHE B N 1
ATOM 2834 C CA . PHE B 1 30 ? 19.90873 39.89814 115.90412 1.000 38.28287 30 PHE B CA 1
ATOM 2835 C C . PHE B 1 30 ? 18.90671 38.76532 115.75157 1.000 41.67556 30 PHE B C 1
ATOM 2836 O O . PHE B 1 30 ? 19.21555 37.61419 116.07464 1.000 38.33160 30 PHE B O 1
ATOM 2844 N N . LYS B 1 31 ? 17.70222 39.10277 115.29925 1.000 43.24921 31 LYS B N 1
ATOM 2845 C CA . LYS B 1 31 ? 16.66013 38.12473 115.02478 1.000 43.15136 31 LYS B CA 1
ATOM 2846 C C . LYS B 1 31 ? 16.63957 37.81119 113.53643 1.000 40.78701 31 LYS B C 1
ATOM 2847 O O . LYS B 1 31 ? 16.75315 38.71272 112.70110 1.000 41.09025 31 LYS B O 1
ATOM 2852 N N . PHE B 1 32 ? 16.47448 36.53573 113.20834 1.000 38.65408 32 PHE B N 1
ATOM 2853 C CA . PHE B 1 32 ? 16.41038 36.13389 111.80798 1.000 42.88257 32 PHE B CA 1
ATOM 2854 C C . PHE B 1 32 ? 15.65132 34.81004 111.72772 1.000 40.53771 32 PHE B C 1
ATOM 2855 O O . PHE B 1 32 ? 14.89515 34.46198 112.64226 1.000 42.27236 32 PHE B O 1
ATOM 2863 N N . SER B 1 33 ? 15.82462 34.08920 110.62485 1.000 39.60877 33 SER B N 1
ATOM 2864 C CA . SER B 1 33 ? 15.08768 32.85331 110.41659 1.000 41.79182 33 SER B CA 1
ATOM 2865 C C . SER B 1 33 ? 15.94296 31.89063 109.60917 1.000 39.22194 33 SER B C 1
ATOM 2866 O O . SER B 1 33 ? 16.87080 32.29584 108.90409 1.000 41.65847 33 SER B O 1
ATOM 2869 N N . ARG B 1 34 ? 15.62002 30.60425 109.72510 1.000 37.41941 34 ARG B N 1
ATOM 2870 C CA . ARG B 1 34 ? 16.31687 29.55532 108.99706 1.000 41.37701 34 ARG B CA 1
ATOM 2871 C C . ARG B 1 34 ? 15.31752 28.66247 108.27098 1.000 45.25876 34 ARG B C 1
ATOM 2872 O O . ARG B 1 34 ? 14.17177 28.49863 108.70232 1.000 41.58882 34 ARG B O 1
ATOM 2880 N N . ARG B 1 35 ? 15.76533 28.10489 107.14945 1.000 41.27140 35 ARG B N 1
ATOM 2881 C CA . ARG B 1 35 ? 14.92519 27.26392 106.30997 1.000 43.11993 35 ARG B CA 1
ATOM 2882 C C . ARG B 1 35 ? 14.39874 26.05269 107.07963 1.000 44.25872 35 ARG B C 1
ATOM 2883 O O . ARG B 1 35 ? 14.96866 25.61598 108.08307 1.000 43.44106 35 ARG B O 1
ATOM 2891 N N . ALA B 1 36 ? 13.27347 25.52421 106.60003 1.000 41.67645 36 ALA B N 1
ATOM 2892 C CA . ALA B 1 36 ? 12.74782 24.26889 107.11150 1.000 46.13949 36 ALA B CA 1
ATOM 2893 C C . ALA B 1 36 ? 13.70364 23.11961 106.79646 1.000 43.82264 36 ALA B C 1
ATOM 2894 O O . ALA B 1 36 ? 14.53643 23.19344 105.88836 1.000 43.20372 36 ALA B O 1
ATOM 2896 N N . THR B 1 37 ? 13.56985 22.04122 107.56231 1.000 46.11643 37 THR B N 1
ATOM 2897 C CA . THR B 1 37 ? 14.43120 20.87333 107.39892 1.000 51.64607 37 THR B CA 1
ATOM 2898 C C . THR B 1 37 ? 14.09051 20.15039 106.10140 1.000 50.86138 37 THR B C 1
ATOM 2899 O O . THR B 1 37 ? 13.00849 19.57053 105.96905 1.000 54.38601 37 THR B O 1
ATOM 2903 N N . GLY B 1 38 ? 15.00896 20.18422 105.14358 1.000 51.34199 38 GLY B N 1
ATOM 2904 C CA . GLY B 1 38 ? 14.86905 19.41061 103.92931 1.000 53.55055 38 GLY B CA 1
ATOM 2905 C C . GLY B 1 38 ? 15.07018 17.92428 104.18020 1.000 52.82741 38 GLY B C 1
ATOM 2906 O O . GLY B 1 38 ? 15.34076 17.47119 105.29195 1.000 49.76437 38 GLY B O 1
ATOM 2907 N N . ASP B 1 39 ? 14.94090 17.14934 103.09835 1.000 54.54773 39 ASP B N 1
ATOM 2908 C CA . ASP B 1 39 ? 15.05496 15.69709 103.20603 1.000 55.12415 39 ASP B CA 1
ATOM 2909 C C . ASP B 1 39 ? 16.43784 15.26456 103.67612 1.000 54.57207 39 ASP B C 1
ATOM 2910 O O . ASP B 1 39 ? 16.56860 14.24917 104.37056 1.000 53.72351 39 ASP B O 1
ATOM 2915 N N . ASN B 1 40 ? 17.47842 16.01405 103.31329 1.000 48.82821 40 ASN B N 1
ATOM 2916 C CA . ASN B 1 40 ? 18.84739 15.66900 103.67369 1.000 53.97137 40 ASN B CA 1
ATOM 2917 C C . ASN B 1 40 ? 19.45491 16.65292 104.66734 1.000 51.99987 40 ASN B C 1
ATOM 2918 O O . ASN B 1 40 ? 20.68133 16.73549 104.78184 1.000 52.48943 40 ASN B O 1
ATOM 2923 N N . ASP B 1 41 ? 18.62231 17.40250 105.38063 1.000 50.37291 41 ASP B N 1
ATOM 2924 C CA . ASP B 1 41 ? 19.07580 18.43216 106.30283 1.000 48.89759 41 ASP B CA 1
ATOM 2925 C C . ASP B 1 41 ? 19.10816 17.90328 107.73103 1.000 49.90502 41 ASP B C 1
ATOM 2926 O O . ASP B 1 41 ? 18.40242 16.95275 108.08148 1.000 49.77959 41 ASP B O 1
ATOM 2931 N N . ILE B 1 42 ? 19.95587 18.52342 108.54946 1.000 46.61507 42 ILE B N 1
ATOM 2932 C CA . ILE B 1 42 ? 20.02306 18.25951 109.98108 1.000 43.60250 42 ILE B CA 1
ATOM 2933 C C . ILE B 1 42 ? 19.91844 19.59752 110.69859 1.000 44.04534 42 ILE B C 1
ATOM 2934 O O . ILE B 1 42 ? 20.68571 20.52113 110.40197 1.000 40.10512 42 ILE B O 1
ATOM 2939 N N . ARG B 1 43 ? 18.95339 19.71377 111.61196 1.000 44.67672 43 ARG B N 1
ATOM 2940 C CA . ARG B 1 43 ? 18.84491 20.87218 112.49143 1.000 43.28648 43 ARG B CA 1
ATOM 2941 C C . ARG B 1 43 ? 19.74209 20.66092 113.70187 1.000 42.27318 43 ARG B C 1
ATOM 2942 O O . ARG B 1 43 ? 19.72258 19.58870 114.31542 1.000 44.70890 43 ARG B O 1
ATOM 2950 N N . ILE B 1 44 ? 20.51290 21.68538 114.05641 1.000 37.62029 44 ILE B N 1
ATOM 2951 C CA . ILE B 1 44 ? 21.53608 21.56279 115.08867 1.000 38.61862 44 ILE B CA 1
ATOM 2952 C C . ILE B 1 44 ? 21.33545 22.66085 116.12116 1.000 40.25447 44 ILE B C 1
ATOM 2953 O O . ILE B 1 44 ? 21.37668 23.84930 115.78219 1.000 38.96754 44 ILE B O 1
ATOM 2958 N N . LYS B 1 45 ? 21.12934 22.26682 117.37547 1.000 41.45868 45 LYS B N 1
ATOM 2959 C CA . LYS B 1 45 ? 21.16088 23.20711 118.48760 1.000 40.63219 45 LYS B CA 1
ATOM 2960 C C . LYS B 1 45 ? 22.61514 23.48887 118.84517 1.000 37.80010 45 LYS B C 1
ATOM 2961 O O . LYS B 1 45 ? 23.33705 22.58293 119.27238 1.000 37.83032 45 LYS B O 1
ATOM 2966 N N . ILE B 1 46 ? 23.04817 24.73374 118.67259 1.000 36.17553 46 ILE B N 1
ATOM 2967 C CA . ILE B 1 46 ? 24.46056 25.06721 118.83002 1.000 36.37688 46 ILE B CA 1
ATOM 2968 C C . ILE B 1 46 ? 24.81461 25.16123 120.30719 1.000 38.41313 46 ILE B C 1
ATOM 2969 O O . ILE B 1 46 ? 24.16259 25.87770 121.07564 1.000 40.24143 46 ILE B O 1
ATOM 2974 N N . LEU B 1 47 ? 25.86023 24.43733 120.70486 1.000 34.98176 47 LEU B N 1
ATOM 2975 C CA . LEU B 1 47 ? 26.38810 24.48353 122.06290 1.000 40.54712 47 LEU B CA 1
ATOM 2976 C C . LEU B 1 47 ? 27.56966 25.43613 122.19216 1.000 37.33879 47 LEU B C 1
ATOM 2977 O O . LEU B 1 47 ? 27.60612 26.25925 123.11227 1.000 34.87956 47 LEU B O 1
ATOM 2982 N N . TYR B 1 48 ? 28.54581 25.32711 121.29137 1.000 33.03283 48 TYR B N 1
ATOM 2983 C CA . TYR B 1 48 ? 29.75843 26.13113 121.33702 1.000 34.87480 48 TYR B CA 1
ATOM 2984 C C . TYR B 1 48 ? 30.12276 26.56712 119.92735 1.000 35.24751 48 TYR B C 1
ATOM 2985 O O . TYR B 1 48 ? 29.91529 25.81977 118.96738 1.000 34.02999 48 TYR B O 1
ATOM 2994 N N . CYS B 1 49 ? 30.66281 27.77745 119.80285 1.000 32.70506 49 CYS B N 1
ATOM 2995 C CA . CYS B 1 49 ? 31.18669 28.25902 118.52940 1.000 31.43513 49 CYS B CA 1
ATOM 2996 C C . CYS B 1 49 ? 32.56174 28.86707 118.75749 1.000 33.64479 49 CYS B C 1
ATOM 2997 O O . CYS B 1 49 ? 32.69392 29.85879 119.48284 1.000 32.82231 49 CYS B O 1
ATOM 3000 N N . GLY B 1 50 ? 33.58037 28.27549 118.13974 1.000 30.99709 50 GLY B N 1
ATOM 3001 C CA . GLY B 1 50 ? 34.90154 28.85949 118.19541 1.000 32.46713 50 GLY B CA 1
ATOM 3002 C C . GLY B 1 50 ? 34.97616 30.13946 117.38627 1.000 33.77423 50 GLY B C 1
ATOM 3003 O O . GLY B 1 50 ? 34.24406 30.33548 116.41544 1.000 34.38060 50 GLY B O 1
ATOM 3004 N N . ILE B 1 51 ? 35.86511 31.03307 117.81475 1.000 29.91945 51 ILE B N 1
ATOM 3005 C CA . ILE B 1 51 ? 36.11823 32.30022 117.13718 1.000 33.22740 51 ILE B CA 1
ATOM 3006 C C . ILE B 1 51 ? 37.49278 32.23153 116.49043 1.000 34.95708 51 ILE B C 1
ATOM 3007 O O . ILE B 1 51 ? 38.49229 31.95200 117.16381 1.000 32.44829 51 ILE B O 1
ATOM 3012 N N . CYS B 1 52 ? 37.54429 32.49383 115.19185 1.000 32.61446 52 CYS B N 1
ATOM 3013 C CA . CYS B 1 52 ? 38.77347 32.41572 114.41868 1.000 33.34936 52 CYS B CA 1
ATOM 3014 C C . CYS B 1 52 ? 39.15587 33.78201 113.85223 1.000 31.87495 52 CYS B C 1
ATOM 3015 O O . CYS B 1 52 ? 38.36767 34.72968 113.86097 1.000 33.94786 52 CYS B O 1
ATOM 3018 N N . HIS B 1 53 ? 40.39747 33.88873 113.36506 1.000 32.67439 53 HIS B N 1
ATOM 3019 C CA . HIS B 1 53 ? 40.86052 35.17554 112.85015 1.000 34.61649 53 HIS B CA 1
ATOM 3020 C C . HIS B 1 53 ? 40.07071 35.61091 111.62201 1.000 35.33645 53 HIS B C 1
ATOM 3021 O O . HIS B 1 53 ? 39.97309 36.81176 111.34104 1.000 36.84452 53 HIS B O 1
ATOM 3028 N N . THR B 1 54 ? 39.51436 34.66069 110.86798 1.000 32.80097 54 THR B N 1
ATOM 3029 C CA . THR B 1 54 ? 38.66648 35.04585 109.74425 1.000 35.03728 54 THR B CA 1
ATOM 3030 C C . THR B 1 54 ? 37.41401 35.77245 110.22533 1.000 34.25822 54 THR B C 1
ATOM 3031 O O . THR B 1 54 ? 36.95839 36.72418 109.57887 1.000 34.39956 54 THR B O 1
ATOM 3035 N N . ASP B 1 55 ? 36.84239 35.34427 111.36000 1.000 31.96444 55 ASP B N 1
ATOM 3036 C CA . ASP B 1 55 ? 35.73922 36.10037 111.95519 1.000 31.55286 55 ASP B CA 1
ATOM 3037 C C . ASP B 1 55 ? 36.15993 37.53311 112.24676 1.000 35.94340 55 ASP B C 1
ATOM 3038 O O . ASP B 1 55 ? 35.40659 38.47828 111.98524 1.000 34.70881 55 ASP B O 1
ATOM 3043 N N . LEU B 1 56 ? 37.36404 37.71001 112.79369 1.000 33.84701 56 LEU B N 1
ATOM 3044 C CA . LEU B 1 56 ? 37.87514 39.04907 113.05486 1.000 34.60051 56 LEU B CA 1
ATOM 3045 C C . LEU B 1 56 ? 38.07703 39.82155 111.75593 1.000 35.07204 56 LEU B C 1
ATOM 3046 O O . LEU B 1 56 ? 37.69515 40.99019 111.65092 1.000 36.39538 56 LEU B O 1
ATOM 3051 N N . THR B 1 57 ? 38.68424 39.18381 110.75493 1.000 32.38505 57 THR B N 1
ATOM 3052 C CA . THR B 1 57 ? 38.88941 39.85135 109.47209 1.000 38.75465 57 THR B CA 1
ATOM 3053 C C . THR B 1 57 ? 37.56167 40.27504 108.85474 1.000 37.72370 57 THR B C 1
ATOM 3054 O O . THR B 1 57 ? 37.46212 41.35090 108.25385 1.000 40.39498 57 THR B O 1
ATOM 3058 N N . SER B 1 58 ? 36.53271 39.43627 108.98348 1.000 35.28574 58 SER B N 1
ATOM 3059 C CA . SER B 1 58 ? 35.20092 39.81346 108.51940 1.000 39.46731 58 SER B CA 1
ATOM 3060 C C . SER B 1 58 ? 34.64459 41.00976 109.29357 1.000 44.39710 58 SER B C 1
ATOM 3061 O O . SER B 1 58 ? 34.12169 41.95480 108.69145 1.000 38.27000 58 SER B O 1
ATOM 3064 N N . VAL B 1 59 ? 34.73237 40.99031 110.63136 1.000 38.94467 59 VAL B N 1
ATOM 3065 C CA . VAL B 1 59 ? 34.15185 42.10339 111.38607 1.000 42.75894 59 VAL B CA 1
ATOM 3066 C C . VAL B 1 59 ? 34.91593 43.39950 111.12805 1.000 42.15036 59 VAL B C 1
ATOM 3067 O O . VAL B 1 59 ? 34.35475 44.49077 111.27074 1.000 47.00744 59 VAL B O 1
ATOM 3071 N N . LYS B 1 60 ? 36.18981 43.31953 110.75373 1.000 40.51234 60 LYS B N 1
ATOM 3072 C CA . LYS B 1 60 ? 36.93035 44.52038 110.37758 1.000 44.72627 60 LYS B CA 1
ATOM 3073 C C . LYS B 1 60 ? 36.64872 44.97439 108.94453 1.000 45.34968 60 LYS B C 1
ATOM 3074 O O . LYS B 1 60 ? 37.36465 45.84731 108.44039 1.000 46.88418 60 LYS B O 1
ATOM 3080 N N . ASN B 1 61 ? 35.63497 44.40008 108.28773 1.000 46.25225 61 ASN B N 1
ATOM 3081 C CA . ASN B 1 61 ? 35.16400 44.85833 106.97571 1.000 46.95501 61 ASN B CA 1
ATOM 3082 C C . ASN B 1 61 ? 36.25444 44.75463 105.90771 1.000 50.94017 61 ASN B C 1
ATOM 3083 O O . ASN B 1 61 ? 36.41528 45.64240 105.06663 1.000 49.48870 61 ASN B O 1
ATOM 3088 N N . GLU B 1 62 ? 37.00041 43.65227 105.92201 1.000 46.41731 62 GLU B N 1
ATOM 3089 C CA . GLU B 1 62 ? 38.09694 43.45989 104.98388 1.000 44.46366 62 GLU B CA 1
ATOM 3090 C C . GLU B 1 62 ? 37.76190 42.47690 103.86624 1.000 48.71543 62 GLU B C 1
ATOM 3091 O O . GLU B 1 62 ? 38.57312 42.30041 102.95228 1.000 48.28716 62 GLU B O 1
ATOM 3097 N N . TYR B 1 63 ? 36.58850 41.84236 103.91290 1.000 46.08765 63 TYR B N 1
ATOM 3098 C CA . TYR B 1 63 ? 36.09327 40.96803 102.84836 1.000 47.67416 63 TYR B CA 1
ATOM 3099 C C . TYR B 1 63 ? 34.91371 41.66169 102.16998 1.000 49.22815 63 TYR B C 1
ATOM 3100 O O . TYR B 1 63 ? 33.80166 41.68783 102.70861 1.000 47.77919 63 TYR B O 1
ATOM 3109 N N . GLU B 1 64 ? 35.16615 42.22468 100.98479 1.000 50.39838 64 GLU B N 1
ATOM 3110 C CA . GLU B 1 64 ? 34.13348 42.97421 100.27143 1.000 49.55686 64 GLU B CA 1
ATOM 3111 C C . GLU B 1 64 ? 32.91790 42.10870 99.94619 1.000 48.66833 64 GLU B C 1
ATOM 3112 O O . GLU B 1 64 ? 31.78086 42.59241 99.97834 1.000 51.04566 64 GLU B O 1
ATOM 3115 N N . PHE B 1 65 ? 33.13303 40.82910 99.62916 1.000 49.93523 65 PHE B N 1
ATOM 3116 C CA . PHE B 1 65 ? 32.06348 39.97396 99.11870 1.000 48.07292 65 PHE B CA 1
ATOM 3117 C C . PHE B 1 65 ? 31.02061 39.59391 100.16576 1.000 48.03764 65 PHE B C 1
ATOM 3118 O O . PHE B 1 65 ? 29.97474 39.04996 99.79518 1.000 49.00742 65 PHE B O 1
ATOM 3126 N N . LEU B 1 66 ? 31.26844 39.83862 101.44858 1.000 42.44068 66 LEU B N 1
ATOM 3127 C CA . LEU B 1 66 ? 30.31593 39.44302 102.47635 1.000 43.37448 66 LEU B CA 1
ATOM 3128 C C . LEU B 1 66 ? 29.11683 40.38461 102.51390 1.000 43.13460 66 LEU B C 1
ATOM 3129 O O . LEU B 1 66 ? 29.24945 41.59614 102.31867 1.000 46.87613 66 LEU B O 1
ATOM 3134 N N . SER B 1 67 ? 27.94131 39.81492 102.76115 1.000 40.62631 67 SER B N 1
ATOM 3135 C CA . SER B 1 67 ? 26.70671 40.56840 102.92574 1.000 41.83310 67 SER B CA 1
ATOM 3136 C C . SER B 1 67 ? 26.37046 40.72510 104.40375 1.000 46.40947 67 SER B C 1
ATOM 3137 O O . SER B 1 67 ? 26.66326 39.84919 105.22246 1.000 43.87664 67 SER B O 1
ATOM 3140 N N . TYR B 1 68 ? 25.75717 41.86081 104.73680 1.000 43.79294 68 TYR B N 1
ATOM 3141 C CA . TYR B 1 68 ? 25.37635 42.22029 106.09206 1.000 45.03074 68 TYR B CA 1
ATOM 3142 C C . TYR B 1 68 ? 23.86181 42.39839 106.19834 1.000 48.92680 68 TYR B C 1
ATOM 3143 O O . TYR B 1 68 ? 23.21979 42.81822 105.23090 1.000 51.73683 68 TYR B O 1
ATOM 3152 N N . PRO B 1 69 ? 23.25263 42.08925 107.36074 1.000 46.25203 69 PRO B N 1
ATOM 3153 C CA . PRO B 1 69 ? 23.84090 41.71249 108.65802 1.000 46.02233 69 PRO B CA 1
ATOM 3154 C C . PRO B 1 69 ? 24.61721 40.40305 108.60857 1.000 46.22915 69 PRO B C 1
ATOM 3155 O O . PRO B 1 69 ? 24.17402 39.44055 107.97515 1.000 45.14351 69 PRO B O 1
ATOM 3159 N N . LEU B 1 70 ? 25.77154 40.38630 109.27017 1.000 40.68431 70 LEU B N 1
ATOM 3160 C CA . LEU B 1 70 ? 26.72072 39.28566 109.19272 1.000 36.55365 70 LEU B CA 1
ATOM 3161 C C . LEU B 1 70 ? 26.74118 38.54854 110.52179 1.000 34.99712 70 LEU B C 1
ATOM 3162 O O . LEU B 1 70 ? 27.11209 39.12796 111.54881 1.000 35.19426 70 LEU B O 1
ATOM 3167 N N . VAL B 1 71 ? 26.33914 37.28117 110.49948 1.000 35.22894 71 VAL B N 1
ATOM 3168 C CA . VAL B 1 71 ? 26.48896 36.39463 111.65063 1.000 35.93087 71 VAL B CA 1
ATOM 3169 C C . VAL B 1 71 ? 27.69977 35.50879 111.39004 1.000 35.69121 71 VAL B C 1
ATOM 3170 O O . VAL B 1 71 ? 27.62092 34.57059 110.57884 1.000 32.99319 71 VAL B O 1
ATOM 3174 N N . PRO B 1 72 ? 28.83850 35.77788 112.03103 1.000 33.03403 72 PRO B N 1
ATOM 3175 C CA . PRO B 1 72 ? 30.03056 34.96445 111.78404 1.000 32.47765 72 PRO B CA 1
ATOM 3176 C C . PRO B 1 72 ? 30.06675 33.73264 112.67000 1.000 34.68872 72 PRO B C 1
ATOM 3177 O O . PRO B 1 72 ? 29.06030 33.37808 113.29414 1.000 32.62270 72 PRO B O 1
ATOM 3181 N N . GLY B 1 73 ? 31.22703 33.08118 112.73448 1.000 35.64539 73 GLY B N 1
ATOM 3182 C CA . GLY B 1 73 ? 31.37213 31.84872 113.48372 1.000 33.96234 73 GLY B CA 1
ATOM 3183 C C . GLY B 1 73 ? 31.26331 30.62864 112.59136 1.000 37.49538 73 GLY B C 1
ATOM 3184 O O . GLY B 1 73 ? 30.20423 30.37972 112.00477 1.000 35.07394 73 GLY B O 1
ATOM 3185 N N . MET B 1 74 ? 32.35141 29.85380 112.48438 1.000 34.26800 74 MET B N 1
ATOM 3186 C CA . MET B 1 74 ? 32.37985 28.68854 111.60835 1.000 36.23022 74 MET B CA 1
ATOM 3187 C C . MET B 1 74 ? 33.06340 27.49975 112.27769 1.000 36.65005 74 MET B C 1
ATOM 3188 O O . MET B 1 74 ? 33.62478 26.63749 111.59342 1.000 39.58457 74 MET B O 1
ATOM 3193 N N . GLU B 1 75 ? 33.02416 27.43450 113.61058 1.000 32.77550 75 GLU B N 1
ATOM 3194 C CA . GLU B 1 75 ? 33.58005 26.31772 114.37684 1.000 33.11938 75 GLU B CA 1
ATOM 3195 C C . GLU B 1 75 ? 32.49135 25.83877 115.34443 1.000 35.53922 75 GLU B C 1
ATOM 3196 O O . GLU B 1 75 ? 32.56412 26.07548 116.55267 1.000 35.85884 75 GLU B O 1
ATOM 3202 N N . ILE B 1 76 ? 31.48651 25.14800 114.79896 1.000 31.06040 76 ILE B N 1
ATOM 3203 C CA . ILE B 1 76 ? 30.22824 24.87756 115.49231 1.000 34.67887 76 ILE B CA 1
ATOM 3204 C C . ILE B 1 76 ? 30.21230 23.44511 116.00549 1.000 37.97883 76 ILE B C 1
ATOM 3205 O O . ILE B 1 76 ? 30.47795 22.50172 115.25074 1.000 36.98034 76 ILE B O 1
ATOM 3210 N N . VAL B 1 77 ? 29.87676 23.28106 117.28283 1.000 34.29602 77 VAL B N 1
ATOM 3211 C CA . VAL B 1 77 ? 29.56251 21.98550 117.87545 1.000 37.28787 77 VAL B CA 1
ATOM 3212 C C . VAL B 1 77 ? 28.16897 22.08575 118.48064 1.000 38.72753 77 VAL B C 1
ATOM 3213 O O . VAL B 1 77 ? 27.84886 23.08235 119.13723 1.000 35.91417 77 VAL B O 1
ATOM 3217 N N . GLY B 1 78 ? 27.34040 21.07773 118.24841 1.000 40.21549 78 GLY B N 1
ATOM 3218 C CA . GLY B 1 78 ? 25.97604 21.13338 118.71914 1.000 39.51264 78 GLY B CA 1
ATOM 3219 C C . GLY B 1 78 ? 25.32449 19.77509 118.87804 1.000 44.26057 78 GLY B C 1
ATOM 3220 O O . GLY B 1 78 ? 25.99365 18.74048 118.90547 1.000 44.71105 78 GLY B O 1
ATOM 3221 N N . ILE B 1 79 ? 23.99694 19.79858 119.00345 1.000 42.65162 79 ILE B N 1
ATOM 3222 C CA . ILE B 1 79 ? 23.17715 18.59991 119.14846 1.000 43.16027 79 ILE B CA 1
ATOM 3223 C C . ILE B 1 79 ? 22.15470 18.58023 118.02468 1.000 42.18887 79 ILE B C 1
ATOM 3224 O O . ILE B 1 79 ? 21.45984 19.57738 117.79505 1.000 42.65804 79 ILE B O 1
ATOM 3229 N N . ALA B 1 80 ? 22.05486 17.44488 117.33709 1.000 43.02399 80 ALA B N 1
ATOM 3230 C CA . ALA B 1 80 ? 21.02463 17.26339 116.32367 1.000 40.95757 80 ALA B CA 1
ATOM 3231 C C . ALA B 1 80 ? 19.65604 17.17764 116.98917 1.000 45.56872 80 ALA B C 1
ATOM 3232 O O . ALA B 1 80 ? 19.41444 16.29495 117.81738 1.000 47.80996 80 ALA B O 1
ATOM 3234 N N . THR B 1 81 ? 18.76747 18.10718 116.64538 1.000 46.33807 81 THR B N 1
ATOM 3235 C CA . THR B 1 81 ? 17.41119 18.11108 117.17164 1.000 47.15824 81 THR B CA 1
ATOM 3236 C C . THR B 1 81 ? 16.37804 17.63609 116.15861 1.000 48.85938 81 THR B C 1
ATOM 3237 O O . THR B 1 81 ? 15.23418 17.37115 116.54103 1.000 48.28990 81 THR B O 1
ATOM 3241 N N . GLU B 1 82 ? 16.75500 17.51094 114.88937 1.000 45.67238 82 GLU B N 1
ATOM 3242 C CA . GLU B 1 82 ? 15.82419 17.14690 113.82876 1.000 47.60989 82 GLU B CA 1
ATOM 3243 C C . GLU B 1 82 ? 16.60417 16.73993 112.58393 1.000 52.32341 82 GLU B C 1
ATOM 3244 O O . GLU B 1 82 ? 17.55806 17.42237 112.19410 1.000 47.44185 82 GLU B O 1
ATOM 3248 N N . VAL B 1 83 ? 16.22825 15.62026 111.96803 1.000 52.17512 83 VAL B N 1
ATOM 3249 C CA . VAL B 1 83 ? 16.88073 15.13447 110.75892 1.000 51.47073 83 VAL B CA 1
ATOM 3250 C C . VAL B 1 83 ? 15.83195 14.91491 109.67792 1.000 52.51929 83 VAL B C 1
ATOM 3251 O O . VAL B 1 83 ? 14.68677 14.54804 109.95880 1.000 52.69674 83 VAL B O 1
ATOM 3255 N N . GLY B 1 84 ? 16.22503 15.16859 108.43433 1.000 53.12124 84 GLY B N 1
ATOM 3256 C CA . GLY B 1 84 ? 15.35177 14.89799 107.30868 1.000 55.14891 84 GLY B CA 1
ATOM 3257 C C . GLY B 1 84 ? 15.04853 13.41620 107.17713 1.000 55.06463 84 GLY B C 1
ATOM 3258 O O . GLY B 1 84 ? 15.68270 12.55162 107.78313 1.000 56.16266 84 GLY B O 1
ATOM 3259 N N . SER B 1 85 ? 14.03657 13.12361 106.35743 1.000 57.10572 85 SER B N 1
ATOM 3260 C CA . SER B 1 85 ? 13.58492 11.74276 106.21482 1.000 57.63162 85 SER B CA 1
ATOM 3261 C C . SER B 1 85 ? 14.67837 10.85668 105.63028 1.000 60.17071 85 SER B C 1
ATOM 3262 O O . SER B 1 85 ? 14.81900 9.69226 106.02334 1.000 61.68885 85 SER B O 1
ATOM 3265 N N . LYS B 1 86 ? 15.47248 11.39385 104.70406 1.000 58.75395 86 LYS B N 1
ATOM 3266 C CA . LYS B 1 86 ? 16.50907 10.62262 104.02751 1.000 56.14453 86 LYS B CA 1
ATOM 3267 C C . LYS B 1 86 ? 17.80554 10.52944 104.82196 1.000 58.15115 86 LYS B C 1
ATOM 3268 O O . LYS B 1 86 ? 18.73784 9.85197 104.37561 1.000 56.31482 86 LYS B O 1
ATOM 3272 N N . VAL B 1 87 ? 17.88951 11.17664 105.97839 1.000 57.90016 87 VAL B N 1
ATOM 3273 C CA . VAL B 1 87 ? 19.10532 11.14817 106.78258 1.000 57.21645 87 VAL B CA 1
ATOM 3274 C C . VAL B 1 87 ? 19.12716 9.86911 107.60652 1.000 57.44074 87 VAL B C 1
ATOM 3275 O O . VAL B 1 87 ? 18.14628 9.53244 108.27914 1.000 63.31535 87 VAL B O 1
ATOM 3279 N N . THR B 1 88 ? 20.24772 9.14964 107.55417 1.000 58.79998 88 THR B N 1
ATOM 3280 C CA . THR B 1 88 ? 20.37834 7.89913 108.29203 1.000 61.26520 88 THR B CA 1
ATOM 3281 C C . THR B 1 88 ? 21.61692 7.89521 109.18224 1.000 62.68862 88 THR B C 1
ATOM 3282 O O . THR B 1 88 ? 21.60666 7.29226 110.26028 1.000 65.22573 88 THR B O 1
ATOM 3286 N N . LYS B 1 89 ? 22.68594 8.57092 108.74981 1.000 60.38630 89 LYS B N 1
ATOM 3287 C CA . LYS B 1 89 ? 23.95834 8.47796 109.45956 1.000 61.48395 89 LYS B CA 1
ATOM 3288 C C . LYS B 1 89 ? 23.92560 9.14183 110.83039 1.000 62.18986 89 LYS B C 1
ATOM 3289 O O . LYS B 1 89 ? 24.73099 8.78083 111.69598 1.000 60.58517 89 LYS B O 1
ATOM 3291 N N . ILE B 1 90 ? 23.02774 10.09988 111.04895 1.000 60.59424 90 ILE B N 1
ATOM 3292 C CA . ILE B 1 90 ? 22.95655 10.84057 112.30296 1.000 61.25663 90 ILE B CA 1
ATOM 3293 C C . ILE B 1 90 ? 21.53219 10.78440 112.83562 1.000 58.86978 90 ILE B C 1
ATOM 3294 O O . ILE B 1 90 ? 20.57490 11.01712 112.08851 1.000 58.07742 90 ILE B O 1
ATOM 3299 N N . LYS B 1 91 ? 21.39851 10.47638 114.12329 1.000 58.73968 91 LYS B N 1
ATOM 3300 C CA . LYS B 1 91 ? 20.11645 10.39508 114.80665 1.000 61.10024 91 LYS B CA 1
ATOM 3301 C C . LYS B 1 91 ? 19.93371 11.59222 115.73491 1.000 59.75860 91 LYS B C 1
ATOM 3302 O O . LYS B 1 91 ? 20.90573 12.16238 116.24262 1.000 60.26503 91 LYS B O 1
ATOM 3305 N N . VAL B 1 92 ? 18.66915 11.97871 115.93090 1.000 57.77415 92 VAL B N 1
ATOM 3306 C CA . VAL B 1 92 ? 18.33768 13.06729 116.84360 1.000 56.72788 92 VAL B CA 1
ATOM 3307 C C . VAL B 1 92 ? 18.96126 12.81441 118.21245 1.000 51.35330 92 VAL B C 1
ATOM 3308 O O . VAL B 1 92 ? 18.95001 11.69159 118.72709 1.000 55.83130 92 VAL B O 1
ATOM 3312 N N . GLY B 1 93 ? 19.52081 13.87017 118.80213 1.000 51.32789 93 GLY B N 1
ATOM 3313 C CA . GLY B 1 93 ? 20.17784 13.78078 120.08552 1.000 49.44516 93 GLY B CA 1
ATOM 3314 C C . GLY B 1 93 ? 21.66921 13.53719 120.02015 1.000 52.99811 93 GLY B C 1
ATOM 3315 O O . GLY B 1 93 ? 22.34217 13.63620 121.05404 1.000 51.29752 93 GLY B O 1
ATOM 3316 N N . GLU B 1 94 ? 22.20647 13.21881 118.84553 1.000 53.55093 94 GLU B N 1
ATOM 3317 C CA . GLU B 1 94 ? 23.63790 12.99672 118.71153 1.000 55.12145 94 GLU B CA 1
ATOM 3318 C C . GLU B 1 94 ? 24.39686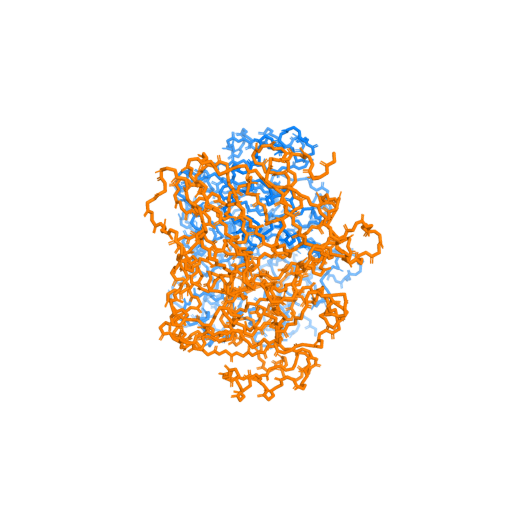 14.31708 118.75742 1.000 50.12634 94 GLU B C 1
ATOM 3319 O O . GLU B 1 94 ? 23.92061 15.35343 118.28797 1.000 51.26201 94 GLU B O 1
ATOM 3325 N N . LYS B 1 95 ? 25.59738 14.26774 119.32278 1.000 53.34526 95 LYS B N 1
ATOM 3326 C CA . LYS B 1 95 ? 26.49936 15.40777 119.28085 1.000 49.94422 95 LYS B CA 1
ATOM 3327 C C . LYS B 1 95 ? 27.12888 15.49133 117.89249 1.000 48.48071 95 LYS B C 1
ATOM 3328 O O . LYS B 1 95 ? 27.67364 14.50554 117.38611 1.000 45.98121 95 LYS B O 1
ATOM 3334 N N . VAL B 1 96 ? 27.02708 16.66008 117.26090 1.000 43.58352 96 VAL B N 1
ATOM 3335 C CA . VAL B 1 96 ? 27.47095 16.83827 115.88689 1.000 41.66039 96 VAL B CA 1
ATOM 3336 C C . VAL B 1 96 ? 28.33495 18.08885 115.78626 1.000 41.20216 96 VAL B C 1
ATOM 3337 O O . VAL B 1 96 ? 28.38068 18.92238 116.69124 1.000 42.47859 96 VAL B O 1
ATOM 3341 N N . ALA B 1 97 ? 29.01687 18.21080 114.65004 1.000 39.82314 97 ALA B N 1
ATOM 3342 C CA . ALA B 1 97 ? 29.79464 19.39422 114.32614 1.000 38.41721 97 ALA B CA 1
ATOM 3343 C C . ALA B 1 97 ? 29.59163 19.72370 112.85405 1.000 43.28904 97 ALA B C 1
ATOM 3344 O O . ALA B 1 97 ? 29.22444 18.86512 112.04691 1.000 42.05131 97 ALA B O 1
ATOM 3346 N N . VAL B 1 98 ? 29.82561 20.98437 112.50790 1.000 36.88521 98 VAL B N 1
ATOM 3347 C CA . VAL B 1 98 ? 29.60390 21.47687 111.15513 1.000 37.27281 98 VAL B CA 1
ATOM 3348 C C . VAL B 1 98 ? 30.95211 21.76151 110.50861 1.000 36.81922 98 VAL B C 1
ATOM 3349 O O . VAL B 1 98 ? 31.85340 22.31882 111.14462 1.000 35.56426 98 VAL B O 1
ATOM 3353 N N . ALA B 1 99 ? 31.09139 21.37184 109.24439 1.000 42.09642 99 ALA B N 1
ATOM 3354 C CA . ALA B 1 99 ? 32.26560 21.75678 108.47720 1.000 40.69820 99 ALA B CA 1
ATOM 3355 C C . ALA B 1 99 ? 32.32808 23.27652 108.32865 1.000 41.36264 99 ALA B C 1
ATOM 3356 O O . ALA B 1 99 ? 31.33220 23.98806 108.48914 1.000 40.97604 99 ALA B O 1
ATOM 3358 N N . ALA B 1 100 ? 33.52375 23.77443 108.01654 1.000 37.84570 100 ALA B N 1
ATOM 3359 C CA . ALA B 1 100 ? 33.71401 25.20206 107.78467 1.000 41.94873 100 ALA B CA 1
ATOM 3360 C C . ALA B 1 100 ? 33.06926 25.69158 106.48756 1.000 44.19213 100 ALA B C 1
ATOM 3361 O O . ALA B 1 100 ? 33.17642 26.88166 106.17013 1.000 44.26941 100 ALA B O 1
ATOM 3363 N N . TYR B 1 101 ? 32.41595 24.81873 105.72797 1.000 36.82181 101 TYR B N 1
ATOM 3364 C CA . TYR B 1 101 ? 31.69459 25.22548 104.53506 1.000 35.75075 101 TYR B CA 1
ATOM 3365 C C . TYR B 1 101 ? 30.38240 24.45764 104.49031 1.000 38.52391 101 TYR B C 1
ATOM 3366 O O . TYR B 1 101 ? 30.23973 23.39673 105.10297 1.000 38.72607 101 TYR B O 1
ATOM 3375 N N . LEU B 1 102 ? 29.41813 25.01004 103.75504 1.000 38.12569 102 LEU B N 1
ATOM 3376 C CA . LEU B 1 102 ? 28.02940 24.58898 103.86505 1.000 38.59706 102 LEU B CA 1
ATOM 3377 C C . LEU B 1 102 ? 27.48983 23.90922 102.61468 1.000 40.24469 102 LEU B C 1
ATOM 3378 O O . LEU B 1 102 ? 26.40624 23.31869 102.67272 1.000 40.79065 102 LEU B O 1
ATOM 3383 N N . GLY B 1 103 ? 28.20185 23.96907 101.49925 1.000 37.60915 103 GLY B N 1
ATOM 3384 C CA . GLY B 1 103 ? 27.70462 23.36169 100.27977 1.000 41.14638 103 GLY B CA 1
ATOM 3385 C C . GLY B 1 103 ? 28.72523 23.48230 99.17200 1.000 42.90842 103 GLY B C 1
ATOM 3386 O O . GLY B 1 103 ? 29.69294 24.24792 99.26227 1.000 38.84013 103 GLY B O 1
ATOM 3387 N N . THR B 1 104 ? 28.49279 22.69657 98.11864 1.000 38.61951 104 THR B N 1
ATOM 3388 C CA . THR B 1 104 ? 29.34373 22.66922 96.93672 1.000 40.03691 104 THR B CA 1
ATOM 3389 C C . THR B 1 104 ? 28.46383 22.47845 95.70572 1.000 44.77620 104 THR B C 1
ATOM 3390 O O . THR B 1 104 ? 27.26275 22.21387 95.81143 1.000 43.66600 104 THR B O 1
ATOM 3394 N N . CYS B 1 105 ? 29.07870 22.60435 94.52307 1.000 47.60344 105 CYS B N 1
ATOM 3395 C CA . CYS B 1 105 ? 28.31672 22.49508 93.28043 1.000 48.49163 105 CYS B CA 1
ATOM 3396 C C . CYS B 1 105 ? 27.74596 21.09582 93.09417 1.000 50.22648 105 CYS B C 1
ATOM 3397 O O . CYS B 1 105 ? 26.67724 20.93837 92.49472 1.000 52.28314 105 CYS B O 1
ATOM 3400 N N . GLY B 1 106 ? 28.43486 20.07246 93.59948 1.000 47.58320 106 GLY B N 1
ATOM 3401 C CA . GLY B 1 106 ? 27.96248 18.70850 93.50683 1.000 49.98528 106 GLY B CA 1
ATOM 3402 C C . GLY B 1 106 ? 28.27352 18.00018 92.20780 1.000 55.79699 106 GLY B C 1
ATOM 3403 O O . GLY B 1 106 ? 28.06524 16.78239 92.12322 1.000 54.91667 106 GLY B O 1
ATOM 3404 N N . LYS B 1 107 ? 28.76951 18.71180 91.19468 1.000 56.30122 107 LYS B N 1
ATOM 3405 C CA . LYS B 1 107 ? 28.96949 18.14625 89.86611 1.000 58.51124 107 LYS B CA 1
ATOM 3406 C C . LYS B 1 107 ? 30.42858 18.03141 89.44985 1.000 60.33061 107 LYS B C 1
ATOM 3407 O O . LYS B 1 107 ? 30.76227 17.13040 88.67815 1.000 65.85606 107 LYS B O 1
ATOM 3410 N N . CYS B 1 108 ? 31.29930 18.91918 89.92694 1.000 57.66976 108 CYS B N 1
ATOM 3411 C CA . CYS B 1 108 ? 32.68519 18.95331 89.48006 1.000 53.31599 108 CYS B CA 1
ATOM 3412 C C . CYS B 1 108 ? 33.46399 17.73744 89.99463 1.000 51.43019 108 CYS B C 1
ATOM 3413 O O . CYS B 1 108 ? 32.97253 16.93582 90.79535 1.000 54.07575 108 CYS B O 1
ATOM 3416 N N . TYR B 1 109 ? 34.70139 17.60557 89.50292 1.000 50.46451 109 TYR B N 1
ATOM 3417 C CA . TYR B 1 109 ? 35.55058 16.47255 89.87090 1.000 55.82443 109 TYR B CA 1
ATOM 3418 C C . TYR B 1 109 ? 35.75777 16.38154 91.37837 1.000 56.22080 109 TYR B C 1
ATOM 3419 O O . TYR B 1 109 ? 35.70098 15.29199 91.96204 1.000 55.89223 109 TYR B O 1
ATOM 3428 N N . ASN B 1 110 ? 36.05328 17.51539 92.01559 1.000 54.44297 110 ASN B N 1
ATOM 3429 C CA . ASN B 1 110 ? 36.33162 17.52222 93.44813 1.000 52.76962 110 ASN B CA 1
ATOM 3430 C C . ASN B 1 110 ? 35.14171 17.01209 94.25302 1.000 51.43169 110 ASN B C 1
ATOM 3431 O O . ASN B 1 110 ? 35.31370 16.24923 95.21254 1.000 52.24193 110 ASN B O 1
ATOM 3436 N N . CYS B 1 111 ? 33.92817 17.43411 93.88897 1.000 49.89932 111 CYS B N 1
ATOM 3437 C CA . CYS B 1 111 ? 32.74536 17.01280 94.63354 1.000 53.10279 111 CYS B CA 1
ATOM 3438 C C . CYS B 1 111 ? 32.53090 15.50628 94.53509 1.000 55.42763 111 CYS B C 1
ATOM 3439 O O . CYS B 1 111 ? 32.33979 14.82811 95.55115 1.000 56.11618 111 CYS B O 1
ATOM 3442 N N . VAL B 1 112 ? 32.57135 14.95963 93.31637 1.000 55.68930 112 VAL B N 1
ATOM 3443 C CA . VAL B 1 112 ? 32.22911 13.55293 93.12920 1.000 56.00690 112 VAL B CA 1
ATOM 3444 C C . VAL B 1 112 ? 33.28785 12.62252 93.71025 1.000 57.67994 112 VAL B C 1
ATOM 3445 O O . VAL B 1 112 ? 32.99062 11.45713 93.99689 1.000 62.04536 112 VAL B O 1
ATOM 3449 N N . ASN B 1 113 ? 34.51747 13.10180 93.90177 1.000 57.58347 113 ASN B N 1
ATOM 3450 C CA . ASN B 1 113 ? 35.59677 12.28566 94.44473 1.000 56.18846 113 ASN B CA 1
ATOM 3451 C C . ASN B 1 113 ? 35.93448 12.63444 95.89016 1.000 59.47086 113 ASN B C 1
ATOM 3452 O O . ASN B 1 113 ? 37.03416 12.31897 96.35732 1.000 60.25563 113 ASN B O 1
ATOM 3457 N N . ASP B 1 114 ? 35.01393 13.29067 96.59987 1.000 60.16453 114 ASP B N 1
ATOM 3458 C CA . ASP B 1 114 ? 35.14865 13.55028 98.03593 1.000 56.86476 114 ASP B CA 1
ATOM 3459 C C . ASP B 1 114 ? 36.36022 14.42797 98.34325 1.000 51.78435 114 ASP B C 1
ATOM 3460 O O . ASP B 1 114 ? 37.05641 14.23132 99.34120 1.000 52.91617 114 ASP B O 1
ATOM 3465 N N . LEU B 1 115 ? 36.60848 15.40719 97.47892 1.000 51.30280 115 LEU B N 1
ATOM 3466 C CA . LEU B 1 115 ? 37.59713 16.45632 97.69776 1.000 50.27108 115 LEU B CA 1
ATOM 3467 C C . LEU B 1 115 ? 36.92261 17.82134 97.64815 1.000 47.78721 115 LEU B C 1
ATOM 3468 O O . LEU B 1 115 ? 37.46240 18.78511 97.10024 1.000 47.20000 115 LEU B O 1
ATOM 3473 N N . GLU B 1 116 ? 35.73005 17.91830 98.23938 1.000 44.73946 116 GLU B N 1
ATOM 3474 C CA . GLU B 1 116 ? 34.80494 18.99231 97.90259 1.000 46.02097 116 GLU B CA 1
ATOM 3475 C C . GLU B 1 116 ? 35.17458 20.33377 98.51956 1.000 41.41764 116 GLU B C 1
ATOM 3476 O O . GLU B 1 116 ? 34.64653 21.35876 98.07289 1.000 39.36257 116 GLU B O 1
ATOM 3482 N N . ASN B 1 117 ? 36.07470 20.36692 99.50730 1.000 38.83073 117 ASN B N 1
ATOM 3483 C CA . ASN B 1 117 ? 36.53607 21.65388 100.01665 1.000 37.90402 117 ASN B CA 1
ATOM 3484 C C . ASN B 1 117 ? 37.21761 22.48583 98.93587 1.000 42.03936 117 ASN B C 1
ATOM 3485 O O . ASN B 1 117 ? 37.28725 23.71340 99.06550 1.000 40.37818 117 ASN B O 1
ATOM 3490 N N . TYR B 1 118 ? 37.70305 21.85374 97.86587 1.000 37.11065 118 TYR B N 1
ATOM 3491 C CA . TYR B 1 118 ? 38.32839 22.56208 96.75773 1.000 41.23186 118 TYR B CA 1
ATOM 3492 C C . TYR B 1 118 ? 37.39231 22.71114 95.56121 1.000 45.20860 118 TYR B C 1
ATOM 3493 O O . TYR B 1 118 ? 37.85786 22.95085 94.44094 1.000 45.62030 118 TYR B O 1
ATOM 3502 N N . CYS B 1 119 ? 36.08854 22.55984 95.77357 1.000 39.47678 119 CYS B N 1
ATOM 3503 C CA . CYS B 1 119 ? 35.12445 22.89209 94.73625 1.000 41.14095 119 CYS B CA 1
ATOM 3504 C C . CYS B 1 119 ? 35.22174 24.37728 94.40111 1.000 44.57354 119 CYS B C 1
ATOM 3505 O O . CYS B 1 119 ? 35.24750 25.21459 95.31572 1.000 44.21572 119 CYS B O 1
ATOM 3508 N N . PRO B 1 120 ? 35.28251 24.74478 93.11872 1.000 48.40283 120 PRO B N 1
ATOM 3509 C CA . PRO B 1 120 ? 35.32978 26.17207 92.76264 1.000 46.19634 120 PRO B CA 1
ATOM 3510 C C . PRO B 1 120 ? 34.10605 26.95564 93.20426 1.000 40.39620 120 PRO B C 1
ATOM 3511 O O . PRO B 1 120 ? 34.18808 28.18363 93.32082 1.000 43.34876 120 PRO B O 1
ATOM 3515 N N . GLU B 1 121 ? 32.97290 26.29576 93.43901 1.000 41.56049 121 GLU B N 1
ATOM 3516 C CA . GLU B 1 121 ? 31.75028 26.96210 93.87384 1.000 46.64429 121 GLU B CA 1
ATOM 3517 C C . GLU B 1 121 ? 31.39466 26.61806 95.31873 1.000 40.65820 121 GLU B C 1
ATOM 3518 O O . GLU B 1 121 ? 30.21941 26.61681 95.69141 1.000 41.73725 121 GLU B O 1
ATOM 3521 N N . VAL B 1 122 ? 32.40549 26.32618 96.14188 1.000 41.77198 122 VAL B N 1
ATOM 3522 C CA . VAL B 1 122 ? 32.16497 26.01198 97.54458 1.000 41.00435 122 VAL B CA 1
ATOM 3523 C C . VAL B 1 122 ? 31.47551 27.18491 98.23434 1.000 40.90113 122 VAL B C 1
ATOM 3524 O O . VAL B 1 122 ? 31.76171 28.35867 97.95755 1.000 38.51483 122 VAL B O 1
ATOM 3528 N N . ILE B 1 123 ? 30.53379 26.86642 99.11763 1.000 36.76856 123 ILE B N 1
ATOM 3529 C CA . ILE B 1 123 ? 29.76836 27.86528 99.85380 1.000 37.73340 123 ILE B CA 1
ATOM 3530 C C . ILE B 1 123 ? 30.36764 27.95860 101.25207 1.000 38.13480 123 ILE B C 1
ATOM 3531 O O . ILE B 1 123 ? 30.29701 27.00437 102.03465 1.000 34.00487 123 ILE B O 1
ATOM 3536 N N . ILE B 1 124 ? 30.94913 29.11358 101.57161 1.000 35.71348 124 ILE B N 1
ATOM 3537 C CA . ILE B 1 124 ? 31.66835 29.29457 102.82799 1.000 38.01715 124 ILE B CA 1
ATOM 3538 C C . ILE B 1 124 ? 30.67665 29.38389 103.98072 1.000 37.26630 124 ILE B C 1
ATOM 3539 O O . ILE B 1 124 ? 29.45895 29.42903 103.76786 1.000 32.14456 124 ILE B O 1
ATOM 3544 N N . GLY B 1 125 ? 31.19571 29.42167 105.21224 1.000 35.18245 125 GLY B N 1
ATOM 3545 C CA . GLY B 1 125 ? 30.36563 29.21348 106.38581 1.000 34.56364 125 GLY B CA 1
ATOM 3546 C C . GLY B 1 125 ? 29.33154 30.29120 106.64213 1.000 35.35086 125 GLY B C 1
ATOM 3547 O O . GLY B 1 125 ? 28.33131 30.01868 107.31269 1.000 38.07775 125 GLY B O 1
ATOM 3548 N N . TYR B 1 126 ? 29.54222 31.50241 106.13121 1.000 33.66313 126 TYR B N 1
ATOM 3549 C CA . TYR B 1 126 ? 28.59484 32.58194 106.37812 1.000 35.49530 126 TYR B CA 1
ATOM 3550 C C . TYR B 1 126 ? 28.84398 33.71853 105.40112 1.000 32.62828 126 TYR B C 1
ATOM 3551 O O . TYR B 1 126 ? 29.92462 33.83736 104.81843 1.000 35.19016 126 TYR B O 1
ATOM 3560 N N . GLY B 1 127 ? 27.81657 34.55088 105.22630 1.000 33.95197 127 GLY B N 1
ATOM 3561 C CA . GLY B 1 127 ? 27.96253 35.81243 104.53390 1.000 36.36053 127 GLY B CA 1
ATOM 3562 C C . GLY B 1 127 ? 27.77237 35.78452 103.03132 1.000 38.09604 127 GLY B C 1
ATOM 3563 O O . GLY B 1 127 ? 27.83553 36.85022 102.40565 1.000 37.81942 127 GLY B O 1
ATOM 3564 N N . THR B 1 128 ? 27.56013 34.61818 102.43220 1.000 37.31732 128 THR B N 1
ATOM 3565 C CA . THR B 1 128 ? 27.33935 34.47000 101.00184 1.000 37.33391 128 THR B CA 1
ATOM 3566 C C . THR B 1 128 ? 26.07581 33.65516 100.76218 1.000 37.91515 128 THR B C 1
ATOM 3567 O O . THR B 1 128 ? 25.56566 33.00178 101.67990 1.000 34.53003 128 THR B O 1
ATOM 3571 N N . PRO B 1 129 ? 25.52764 33.69090 99.54157 1.000 41.16768 129 PRO B N 1
ATOM 3572 C CA . PRO B 1 129 ? 24.26428 32.98514 99.28525 1.000 37.92490 129 PRO B CA 1
ATOM 3573 C C . PRO B 1 129 ? 24.41491 31.47170 99.32854 1.000 35.80683 129 PRO B C 1
ATOM 3574 O O . PRO B 1 129 ? 25.41142 30.91137 98.86548 1.000 36.34428 129 PRO B O 1
ATOM 3578 N N . TYR B 1 130 ? 23.39230 30.81479 99.87360 1.000 36.19952 130 TYR B N 1
ATOM 3579 C CA . TYR B 1 130 ? 23.25540 29.36700 99.82477 1.000 38.23988 130 TYR B CA 1
ATOM 3580 C C . TYR B 1 130 ? 22.64209 28.96850 98.47605 1.000 40.39433 130 TYR B C 1
ATOM 3581 O O . TYR B 1 130 ? 22.39553 29.81270 97.61260 1.000 39.16057 130 TYR B O 1
ATOM 3590 N N . HIS B 1 131 ? 22.40822 27.66343 98.27871 1.000 37.01772 131 HIS B N 1
ATOM 3591 C CA . HIS B 1 131 ? 21.76200 27.18673 97.05337 1.000 41.49784 131 HIS B CA 1
ATOM 3592 C C . HIS B 1 131 ? 20.40241 27.83990 96.80900 1.000 44.66838 131 HIS B C 1
ATOM 3593 O O . HIS B 1 131 ? 19.97160 27.94796 95.65306 1.000 39.81290 131 HIS B O 1
ATOM 3600 N N . ASP B 1 132 ? 19.70428 28.25972 97.86603 1.000 38.66618 132 ASP B N 1
ATOM 3601 C CA . ASP B 1 132 ? 18.39430 28.88778 97.72917 1.000 36.96976 132 ASP B CA 1
ATOM 3602 C C . ASP B 1 132 ? 18.47084 30.40111 97.58438 1.000 38.63635 132 ASP B C 1
ATOM 3603 O O . ASP B 1 132 ? 17.43246 31.06659 97.63934 1.000 37.88675 132 ASP B O 1
ATOM 3608 N N . GLY B 1 133 ? 19.67031 30.95812 97.42678 1.000 38.63409 133 GLY B N 1
ATOM 3609 C CA . GLY B 1 133 ? 19.83186 32.37816 97.19870 1.000 34.65993 133 GLY B CA 1
ATOM 3610 C C . GLY B 1 133 ? 19.83513 33.24650 98.43749 1.000 41.58081 133 GLY B C 1
ATOM 3611 O O . GLY B 1 133 ? 20.02937 34.46209 98.31367 1.000 44.32590 133 GLY B O 1
ATOM 3612 N N . THR B 1 134 ? 19.63136 32.67714 99.62291 1.000 37.61572 134 THR B N 1
ATOM 3613 C CA . THR B 1 134 ? 19.60273 33.44721 100.85917 1.000 45.51260 134 THR B CA 1
ATOM 3614 C C . THR B 1 134 ? 20.97126 33.42999 101.53367 1.000 41.19643 134 THR B C 1
ATOM 3615 O O . THR B 1 134 ? 21.71003 32.44409 101.45903 1.000 40.27758 134 THR B O 1
ATOM 3619 N N . ILE B 1 135 ? 21.30431 34.54416 102.18941 1.000 41.26939 135 ILE B N 1
ATOM 3620 C CA . ILE B 1 135 ? 22.60298 34.68228 102.84066 1.000 39.23749 135 ILE B CA 1
ATOM 3621 C C . ILE B 1 135 ? 22.69684 33.71934 104.01819 1.000 39.12467 135 ILE B C 1
ATOM 3622 O O . ILE B 1 135 ? 21.73363 33.53438 104.77223 1.000 37.76286 135 ILE B O 1
ATOM 3627 N N . ASN B 1 136 ? 23.85979 33.09095 104.17818 1.000 38.67466 136 ASN B N 1
ATOM 3628 C CA . ASN B 1 136 ? 24.05965 32.15286 105.27411 1.000 37.12819 136 ASN B CA 1
ATOM 3629 C C . ASN B 1 136 ? 24.44504 32.87638 106.55684 1.000 34.23386 136 ASN B C 1
ATOM 3630 O O . ASN B 1 136 ? 25.27288 33.79030 106.54881 1.000 34.45809 136 ASN B O 1
ATOM 3635 N N . TYR B 1 137 ? 23.83706 32.45728 107.66104 1.000 33.55076 137 TYR B N 1
ATOM 3636 C CA . TYR B 1 137 ? 24.18120 32.94881 108.98738 1.000 31.79143 137 TYR B CA 1
ATOM 3637 C C . TYR B 1 137 ? 24.98293 31.88243 109.71571 1.000 33.08376 137 TYR B C 1
ATOM 3638 O O . TYR B 1 137 ? 24.60417 30.70520 109.70970 1.000 33.03149 137 TYR B O 1
ATOM 3647 N N . GLY B 1 138 ? 26.07469 32.30247 110.36047 1.000 33.33021 138 GLY B N 1
ATOM 3648 C CA . GLY B 1 138 ? 27.02843 31.38286 110.95117 1.000 32.94955 138 GLY B CA 1
ATOM 3649 C C . GLY B 1 138 ? 26.66325 30.91007 112.34218 1.000 33.64647 138 GLY B C 1
ATOM 3650 O O . GLY B 1 138 ? 25.48985 30.86918 112.73091 1.000 33.44373 138 GLY B O 1
ATOM 3651 N N . GLY B 1 139 ? 27.69500 30.57200 113.11703 1.000 35.53842 139 GLY B N 1
ATOM 3652 C CA . GLY B 1 139 ? 27.52961 29.84767 114.36497 1.000 32.36767 139 GLY B CA 1
ATOM 3653 C C . GLY B 1 139 ? 27.22448 30.67793 115.58948 1.000 34.77953 139 GLY B C 1
ATOM 3654 O O . GLY B 1 139 ? 26.95151 30.10191 116.64763 1.000 33.63771 139 GLY B O 1
ATOM 3655 N N . LEU B 1 140 ? 27.27895 32.00602 115.49564 1.000 31.46234 140 LEU B N 1
ATOM 3656 C CA . LEU B 1 140 ? 26.89118 32.85927 116.61797 1.000 32.06596 140 LEU B CA 1
ATOM 3657 C C . LEU B 1 140 ? 25.36836 33.01979 116.64223 1.000 32.86228 140 LEU B C 1
ATOM 3658 O O . LEU B 1 140 ? 24.81546 34.11058 116.50628 1.000 32.38035 140 LEU B O 1
ATOM 3663 N N . SER B 1 141 ? 24.69528 31.88244 116.81360 1.000 34.72049 141 SER B N 1
ATOM 3664 C CA . SER B 1 141 ? 23.24109 31.80052 116.75014 1.000 35.10703 141 SER B CA 1
ATOM 3665 C C . SER B 1 141 ? 22.79042 30.57269 117.53231 1.000 33.83620 141 SER B C 1
ATOM 3666 O O . SER B 1 141 ? 23.59631 29.70797 117.88048 1.000 34.87887 141 SER B O 1
ATOM 3669 N N . ASN B 1 142 ? 21.48227 30.50008 117.80444 1.000 32.52240 142 ASN B N 1
ATOM 3670 C CA . ASN B 1 142 ? 20.98292 29.44196 118.68036 1.000 37.14421 142 ASN B CA 1
ATOM 3671 C C . ASN B 1 142 ? 20.91491 28.08853 117.98293 1.000 36.19993 142 ASN B C 1
ATOM 3672 O O . ASN B 1 142 ? 21.04703 27.05168 118.64259 1.000 37.09685 142 ASN B O 1
ATOM 3677 N N . GLU B 1 143 ? 20.67940 28.06899 116.67414 1.000 36.82095 143 GLU B N 1
ATOM 3678 C CA . GLU B 1 143 ? 20.56387 26.81496 115.94570 1.000 40.90741 143 GLU B CA 1
ATOM 3679 C C . GLU B 1 143 ? 20.91817 27.06390 114.48779 1.000 36.50786 143 GLU B C 1
ATOM 3680 O O . GLU B 1 143 ? 20.89182 28.20057 114.01008 1.000 37.32783 143 GLU B O 1
ATOM 3686 N N . THR B 1 144 ? 21.27914 25.99035 113.78720 1.000 36.20077 144 THR B N 1
ATOM 3687 C CA . THR B 1 144 ? 21.52582 26.07210 112.35613 1.000 36.45219 144 THR B CA 1
ATOM 3688 C C . THR B 1 144 ? 20.96764 24.83401 111.66521 1.000 40.64763 144 THR B C 1
ATOM 3689 O O . THR B 1 144 ? 20.65169 23.82941 112.30603 1.000 39.36343 144 THR B O 1
ATOM 3693 N N . VAL B 1 145 ? 20.83546 24.93214 110.34096 1.000 35.62980 145 VAL B N 1
ATOM 3694 C CA . VAL B 1 145 ? 20.37072 23.84205 109.48443 1.000 39.32595 145 VAL B CA 1
ATOM 3695 C C . VAL B 1 145 ? 21.43412 23.59990 108.42513 1.000 35.50628 145 VAL B C 1
ATOM 3696 O O . VAL B 1 145 ? 21.80711 24.52739 107.69690 1.000 37.03743 145 VAL B O 1
ATOM 3700 N N . VAL B 1 146 ? 21.91454 22.36015 108.32827 1.000 34.43143 146 VAL B N 1
ATOM 3701 C CA . VAL B 1 146 ? 23.00244 22.00989 107.42068 1.000 37.57270 146 VAL B CA 1
ATOM 3702 C C . VAL B 1 146 ? 22.65784 20.72737 106.67322 1.000 39.04145 146 VAL B C 1
ATOM 3703 O O . VAL B 1 146 ? 22.10997 19.78439 107.25495 1.000 39.54658 146 VAL B O 1
ATOM 3707 N N . ASN B 1 147 ? 22.98681 20.69428 105.38242 1.000 38.63650 147 ASN B N 1
ATOM 3708 C CA . ASN B 1 147 ? 22.91618 19.45135 104.62255 1.000 40.68778 147 ASN B CA 1
ATOM 3709 C C . ASN B 1 147 ? 23.81533 18.39995 105.26833 1.000 45.61071 147 ASN B C 1
ATOM 3710 O O . ASN B 1 147 ? 24.92793 18.69907 105.71321 1.000 42.56886 147 ASN B O 1
ATOM 3714 N N . GLU B 1 148 ? 23.31860 17.15950 105.32967 1.000 43.93812 148 GLU B N 1
ATOM 3715 C CA . GLU B 1 148 ? 23.97602 16.12431 106.12921 1.000 43.57907 148 GLU B CA 1
ATOM 3716 C C . GLU B 1 148 ? 25.40925 15.85322 105.68083 1.000 42.94392 148 GLU B C 1
ATOM 3717 O O . GLU B 1 148 ? 26.23497 15.41701 106.49207 1.000 47.15763 148 GLU B O 1
ATOM 3723 N N . ARG B 1 149 ? 25.72695 16.09479 104.40559 1.000 44.41996 149 ARG B N 1
ATOM 3724 C CA . ARG B 1 149 ? 27.08593 15.85320 103.92125 1.000 45.57850 149 ARG B CA 1
ATOM 3725 C C . ARG B 1 149 ? 28.11588 16.67708 104.68444 1.000 47.49117 149 ARG B C 1
ATOM 3726 O O . ARG B 1 149 ? 29.27486 16.26401 104.81538 1.000 47.17274 149 ARG B O 1
ATOM 3734 N N . PHE B 1 150 ? 27.71320 17.83841 105.19375 1.000 44.42006 150 PHE B N 1
ATOM 3735 C CA . PHE B 1 150 ? 28.61491 18.77641 105.84464 1.000 39.14964 150 PHE B CA 1
ATOM 3736 C C . PHE B 1 150 ? 28.43923 18.78223 107.35703 1.000 41.77991 150 PHE B C 1
ATOM 3737 O O . PHE B 1 150 ? 28.84217 19.73844 108.02630 1.000 42.04608 150 PHE B O 1
ATOM 3745 N N . VAL B 1 151 ? 27.83246 17.73255 107.90322 1.000 42.62618 151 VAL B N 1
ATOM 3746 C CA . VAL B 1 151 ? 27.68449 17.54508 109.34062 1.000 39.72895 151 VAL B CA 1
ATOM 3747 C C . VAL B 1 151 ? 28.52108 16.33913 109.74165 1.000 43.79552 151 VAL B C 1
ATOM 3748 O O . VAL B 1 151 ? 28.48213 15.30065 109.07020 1.000 43.72694 151 VAL B O 1
ATOM 3752 N N . LEU B 1 152 ? 29.29198 16.48385 110.81680 1.000 36.64553 152 LEU B N 1
ATOM 3753 C CA . LEU B 1 152 ? 30.17620 15.44141 111.31589 1.000 42.05930 152 LEU B CA 1
ATOM 3754 C C . LEU B 1 152 ? 29.64259 14.88066 112.62687 1.000 44.74428 152 LEU B C 1
ATOM 3755 O O . LEU B 1 152 ? 28.93255 15.56453 113.36668 1.000 45.09917 152 LEU B O 1
ATOM 3760 N N . ARG B 1 153 ? 30.00396 13.63437 112.91995 1.000 46.15701 153 ARG B N 1
ATOM 3761 C CA . ARG B 1 153 ? 29.70142 13.02815 114.21088 1.000 47.68598 153 ARG B CA 1
ATOM 3762 C C . ARG B 1 153 ? 30.79505 13.41066 115.20038 1.000 46.07071 153 ARG B C 1
ATOM 3763 O O . ARG B 1 153 ? 31.97861 13.15997 114.95030 1.000 48.24272 153 ARG B O 1
ATOM 3766 N N . PHE B 1 154 ? 30.40120 14.02780 116.31296 1.000 48.23167 154 PHE B N 1
ATOM 3767 C CA . PHE B 1 154 ? 31.35759 14.51885 117.29896 1.000 45.68890 154 PHE B CA 1
ATOM 3768 C C . PHE B 1 154 ? 31.63372 13.44267 118.34116 1.000 47.08756 154 PHE B C 1
ATOM 3769 O O . PHE B 1 154 ? 30.69105 12.97277 118.99007 1.000 49.50170 154 PHE B O 1
ATOM 3777 N N . PRO B 1 155 ? 32.88528 13.01770 118.52213 1.000 50.30386 155 PRO B N 1
ATOM 3778 C CA . PRO B 1 155 ? 33.17967 11.94516 119.48405 1.000 52.12375 155 PRO B CA 1
ATOM 3779 C C . PRO B 1 155 ? 32.72585 12.28951 120.89622 1.000 55.27181 155 PRO B C 1
ATOM 3780 O O . PRO B 1 155 ? 32.89848 13.41485 121.36990 1.000 55.35186 155 PRO B O 1
ATOM 3784 N N . GLU B 1 156 ? 32.15464 11.29015 121.57496 1.000 58.88307 156 GLU B N 1
ATOM 3785 C CA . GLU B 1 156 ? 31.67083 11.49122 122.93800 1.000 59.17759 156 GLU B CA 1
ATOM 3786 C C . GLU B 1 156 ? 32.79753 11.88131 123.88973 1.000 58.03954 156 GLU B C 1
ATOM 3787 O O . GLU B 1 156 ? 32.61336 12.74199 124.75757 1.000 60.62041 156 GLU B O 1
ATOM 3789 N N . LYS B 1 157 ? 33.97265 11.27255 123.73968 1.000 57.38255 157 LYS B N 1
ATOM 3790 C CA . LYS B 1 157 ? 35.06761 11.49082 124.67987 1.000 60.88436 157 LYS B CA 1
ATOM 3791 C C . LYS B 1 157 ? 35.76257 12.83532 124.49129 1.000 60.80143 157 LYS B C 1
ATOM 3792 O O . LYS B 1 157 ? 36.68102 13.15321 125.25496 1.000 59.40063 157 LYS B O 1
ATOM 3795 N N . LEU B 1 158 ? 35.34817 13.62972 123.51008 1.000 58.12658 158 LEU B N 1
ATOM 3796 C CA . LEU B 1 158 ? 36.00665 14.88504 123.17535 1.000 54.15005 158 LEU B CA 1
ATOM 3797 C C . LEU B 1 158 ? 35.24305 16.03566 123.81795 1.000 50.94493 158 LEU B C 1
ATOM 3798 O O . LEU B 1 158 ? 34.01009 16.07994 123.75111 1.000 54.36778 158 LEU B O 1
ATOM 3803 N N . SER B 1 159 ? 35.97092 16.93822 124.46439 1.000 51.44205 159 SER B N 1
ATOM 3804 C CA . SER B 1 159 ? 35.37849 18.15215 125.01402 1.000 47.01673 159 SER B CA 1
ATOM 3805 C C . SER B 1 159 ? 34.67091 18.94305 123.91852 1.000 46.29165 159 SER B C 1
ATOM 3806 O O . SER B 1 159 ? 35.30347 19.28526 122.90720 1.000 45.32337 159 SER B O 1
ATOM 3809 N N . PRO B 1 160 ? 33.37416 19.23468 124.05932 1.000 49.79995 160 PRO B N 1
ATOM 3810 C CA . PRO B 1 160 ? 32.70348 20.06007 123.03940 1.000 46.69744 160 PRO B CA 1
ATOM 3811 C C . PRO B 1 160 ? 33.30123 21.44979 122.90988 1.000 43.27733 160 PRO B C 1
ATOM 3812 O O . PRO B 1 160 ? 33.43591 21.95971 121.79106 1.000 43.77943 160 PRO B O 1
ATOM 3816 N N . ALA B 1 161 ? 33.66296 22.08110 124.02903 1.000 39.21355 161 ALA B N 1
ATOM 3817 C CA . ALA B 1 161 ? 34.24464 23.41757 123.97028 1.000 38.76678 161 ALA B CA 1
ATOM 3818 C C . ALA B 1 161 ? 35.67155 23.37583 123.42948 1.000 37.78360 161 ALA B C 1
ATOM 3819 O O . ALA B 1 161 ? 36.01931 24.12350 122.50714 1.000 36.59667 161 ALA B O 1
ATOM 3821 N N . GLY B 1 162 ? 36.51866 22.51251 123.99520 1.000 38.16331 162 GLY B N 1
ATOM 3822 C CA . GLY B 1 162 ? 37.88804 22.39571 123.51610 1.000 40.57941 162 GLY B CA 1
ATOM 3823 C C . GLY B 1 162 ? 38.00414 21.79761 122.12926 1.000 40.62529 162 GLY B C 1
ATOM 3824 O O . GLY B 1 162 ? 39.00479 22.03401 121.44096 1.000 37.80982 162 GLY B O 1
ATOM 3825 N N . GLY B 1 163 ? 37.00501 21.01609 121.70877 1.000 39.32129 163 GLY B N 1
ATOM 3826 C CA . GLY B 1 163 ? 37.00039 20.45102 120.37355 1.000 38.88269 163 GLY B CA 1
ATOM 3827 C C . GLY B 1 163 ? 36.44021 21.36374 119.30889 1.000 40.79744 163 GLY B C 1
ATOM 3828 O O . GLY B 1 163 ? 36.64030 21.09786 118.11958 1.000 36.75655 163 GLY B O 1
ATOM 3829 N N . ALA B 1 164 ? 35.71994 22.41680 119.70184 1.000 36.06304 164 ALA B N 1
ATOM 3830 C CA . ALA B 1 164 ? 35.09363 23.27953 118.70232 1.000 39.61156 164 ALA B CA 1
ATOM 3831 C C . ALA B 1 164 ? 36.09265 23.89705 117.72585 1.000 33.47830 164 ALA B C 1
ATOM 3832 O O . ALA B 1 164 ? 35.81447 23.87373 116.51426 1.000 35.34168 164 ALA B O 1
ATOM 3834 N N . PRO B 1 165 ? 37.24969 24.42611 118.14791 1.000 36.04418 165 PRO B N 1
ATOM 3835 C CA . PRO B 1 165 ? 38.19668 24.98550 117.16705 1.000 33.77250 165 PRO B CA 1
ATOM 3836 C C . PRO B 1 165 ? 38.82174 23.95455 116.23839 1.000 37.24172 165 PRO B C 1
ATOM 3837 O O . PRO B 1 165 ? 39.51899 24.34940 115.29573 1.000 36.03247 165 PRO B O 1
ATOM 3841 N N . LEU B 1 166 ? 38.60824 22.65853 116.46833 1.000 36.11725 166 LEU B N 1
ATOM 3842 C CA . LEU B 1 166 ? 39.08378 21.65793 115.52069 1.000 40.86689 166 LEU B CA 1
ATOM 3843 C C . LEU B 1 166 ? 38.38690 21.76396 114.17104 1.000 38.67607 166 LEU B C 1
ATOM 3844 O O . LEU B 1 166 ? 38.93457 21.30000 113.16570 1.000 37.75275 166 LEU B O 1
ATOM 3849 N N . LEU B 1 167 ? 37.19799 22.36489 114.12305 1.000 37.21185 167 LEU B N 1
ATOM 3850 C CA . LEU B 1 167 ? 36.38975 22.34729 112.91094 1.000 37.22340 167 LEU B CA 1
ATOM 3851 C C . LEU B 1 167 ? 36.87891 23.31884 111.84296 1.000 38.48006 167 LEU B C 1
ATOM 3852 O O . LEU B 1 167 ? 36.43643 23.21802 110.69248 1.000 38.90993 167 LEU B O 1
ATOM 3857 N N . SER B 1 168 ? 37.76589 24.25456 112.18005 1.000 36.48996 168 SER B N 1
ATOM 3858 C CA . SER B 1 168 ? 38.36480 25.08945 111.14469 1.000 43.85156 168 SER B CA 1
ATOM 3859 C C . SER B 1 168 ? 39.88104 25.12652 111.29825 1.000 40.50979 168 SER B C 1
ATOM 3860 O O . SER B 1 168 ? 40.60628 24.74523 110.37437 1.000 38.40818 168 SER B O 1
ATOM 3863 N N . ALA B 1 169 ? 40.37258 25.56875 112.45822 1.000 39.54285 169 ALA B N 1
ATOM 3864 C CA . ALA B 1 169 ? 41.81494 25.58211 112.69201 1.000 40.68690 169 ALA B CA 1
ATOM 3865 C C . ALA B 1 169 ? 42.38468 24.16672 112.70668 1.000 40.89931 169 ALA B C 1
ATOM 3866 O O . ALA B 1 169 ? 43.40404 23.88915 112.06544 1.000 40.89768 169 ALA B O 1
ATOM 3868 N N . GLY B 1 170 ? 41.73724 23.25573 113.43656 1.000 40.08364 170 GLY B N 1
ATOM 3869 C CA . GLY B 1 170 ? 42.27144 21.90717 113.55757 1.000 38.33817 170 GLY B CA 1
ATOM 3870 C C . GLY B 1 170 ? 42.33150 21.18306 112.22597 1.000 41.50352 170 GLY B C 1
ATOM 3871 O O . GLY B 1 170 ? 43.34840 20.57422 111.88036 1.000 40.57175 170 GLY B O 1
ATOM 3872 N N . ILE B 1 171 ? 41.24380 21.24900 111.45236 1.000 37.63639 171 ILE B N 1
ATOM 3873 C CA . ILE B 1 171 ? 41.21520 20.54192 110.17493 1.000 37.03025 171 ILE B CA 1
ATOM 3874 C C . ILE B 1 171 ? 42.17706 21.17506 109.17854 1.000 39.74988 171 ILE B C 1
ATOM 3875 O O . ILE B 1 171 ? 42.77910 20.46969 108.36131 1.000 38.16927 171 ILE B O 1
ATOM 3880 N N . THR B 1 172 ? 42.34849 22.49940 109.22564 1.000 38.83488 172 THR B N 1
ATOM 3881 C CA . THR B 1 172 ? 43.30455 23.14835 108.33424 1.000 36.35999 172 THR B CA 1
ATOM 3882 C C . THR B 1 172 ? 44.72503 22.65727 108.59934 1.000 39.54415 172 THR B C 1
ATOM 3883 O O . THR B 1 172 ? 45.47391 22.36637 107.65891 1.000 36.86619 172 THR B O 1
ATOM 3887 N N . ALA B 1 173 ? 45.11214 22.55390 109.87386 1.000 38.34021 173 ALA B N 1
ATOM 3888 C CA . ALA B 1 173 ? 46.44321 22.05341 110.20931 1.000 37.98865 173 ALA B CA 1
ATOM 3889 C C . ALA B 1 173 ? 46.57828 20.57392 109.86655 1.000 40.81943 173 ALA B C 1
ATOM 3890 O O . ALA B 1 173 ? 47.55394 20.15858 109.22983 1.000 43.59837 173 ALA B O 1
ATOM 3892 N N . TYR B 1 174 ? 45.59386 19.77034 110.27172 1.000 38.18992 174 TYR B N 1
ATOM 3893 C CA . TYR B 1 174 ? 45.63589 18.32751 110.05263 1.000 39.75595 174 TYR B CA 1
ATOM 3894 C C . TYR B 1 174 ? 45.69524 17.98838 108.56578 1.000 42.53956 174 TYR B C 1
ATOM 3895 O O . TYR B 1 174 ? 46.50805 17.16155 108.13731 1.000 43.81071 174 TYR B O 1
ATOM 3904 N N . SER B 1 175 ? 44.82191 18.60223 107.76545 1.000 40.86843 175 SER B N 1
ATOM 3905 C CA . SER B 1 175 ? 44.76741 18.28469 106.34118 1.000 42.33663 175 SER B CA 1
ATOM 3906 C C . SER B 1 175 ? 46.04703 18.69701 105.62960 1.000 44.77943 175 SER B C 1
ATOM 3907 O O . SER B 1 175 ? 46.57972 17.94195 104.80883 1.000 43.88257 175 SER B O 1
ATOM 3910 N N . ALA B 1 176 ? 46.53325 19.91065 105.90337 1.000 40.78297 176 ALA B N 1
ATOM 3911 C CA . ALA B 1 176 ? 47.77092 20.36842 105.28271 1.000 43.75790 176 ALA B CA 1
ATOM 3912 C C . ALA B 1 176 ? 48.91927 19.40555 105.56312 1.000 48.69920 176 ALA B C 1
ATOM 3913 O O . ALA B 1 176 ? 49.72810 19.11811 104.67173 1.000 47.03252 176 ALA B O 1
ATOM 3915 N N . MET B 1 177 ? 48.99592 18.88365 106.79199 1.000 42.33825 177 MET B N 1
ATOM 3916 C CA . MET B 1 177 ? 50.07385 17.96517 107.14659 1.000 45.50514 177 MET B CA 1
ATOM 3917 C C . MET B 1 177 ? 49.88302 16.60685 106.48613 1.000 47.60444 177 MET B C 1
ATOM 3918 O O . MET B 1 177 ? 50.82643 16.04003 105.92420 1.000 50.20249 177 MET B O 1
ATOM 3923 N N . ARG B 1 178 ? 48.66545 16.06766 106.54584 1.000 46.18556 178 ARG B N 1
ATOM 3924 C CA . ARG B 1 178 ? 48.40194 14.77021 105.93571 1.000 46.44843 178 ARG B CA 1
ATOM 3925 C C . ARG B 1 178 ? 48.55607 14.82060 104.41943 1.000 47.19739 178 ARG B C 1
ATOM 3926 O O . ARG B 1 178 ? 49.08788 13.88279 103.81600 1.000 51.19251 178 ARG B O 1
ATOM 3934 N N . ASN B 1 179 ? 48.08546 15.90021 103.78307 1.000 47.37118 179 ASN B N 1
ATOM 3935 C CA . ASN B 1 179 ? 48.09794 15.96896 102.32113 1.000 47.34904 179 ASN B CA 1
ATOM 3936 C C . ASN B 1 179 ? 49.50803 16.09210 101.75680 1.000 49.40330 179 ASN B C 1
ATOM 3937 O O . ASN B 1 179 ? 49.73683 15.74333 100.59240 1.000 52.19952 179 ASN B O 1
ATOM 3942 N N . HIS B 1 180 ? 50.45290 16.61720 102.53593 1.000 44.39310 180 HIS B N 1
ATOM 3943 C CA . HIS B 1 180 ? 51.79984 16.86982 102.03956 1.000 48.88877 180 HIS B CA 1
ATOM 3944 C C . HIS B 1 180 ? 52.85552 16.08379 102.80988 1.000 49.87182 180 HIS B C 1
ATOM 3945 O O . HIS B 1 180 ? 54.03549 16.44804 102.78644 1.000 49.66698 180 HIS B O 1
ATOM 3952 N N . GLY B 1 181 ? 52.45249 15.00388 103.47650 1.000 51.46869 181 GLY B N 1
ATOM 3953 C CA . GLY B 1 181 ? 53.39175 14.11884 104.14801 1.000 52.80516 181 GLY B CA 1
ATOM 3954 C C . GLY B 1 181 ? 54.17755 14.74721 105.27564 1.000 53.70840 181 GLY B C 1
ATOM 3955 O O . GLY B 1 181 ? 55.30485 14.32141 105.54810 1.000 58.06423 181 GLY B O 1
ATOM 3956 N N . LEU B 1 182 ? 53.60804 15.74011 105.95947 1.000 52.50884 182 LEU B N 1
ATOM 3957 C CA . LEU B 1 182 ? 54.24483 16.32768 107.13148 1.000 52.21674 182 LEU B CA 1
ATOM 3958 C C . LEU B 1 182 ? 53.78362 15.67010 108.42381 1.000 51.65111 182 LEU B C 1
ATOM 3959 O O . LEU B 1 182 ? 53.72575 16.32837 109.47030 1.000 56.89290 182 LEU B O 1
ATOM 3964 N N . ASP B 1 183 ? 53.46456 14.37386 108.37227 1.000 51.51040 183 ASP B N 1
ATOM 3965 C CA . ASP B 1 183 ? 52.90730 13.63927 109.50099 1.000 53.63007 183 ASP B CA 1
ATOM 3966 C C . ASP B 1 183 ? 53.73660 12.40268 109.82932 1.000 54.78080 183 ASP B C 1
ATOM 3967 O O . ASP B 1 183 ? 53.21301 11.44535 110.40729 1.000 58.30254 183 ASP B O 1
ATOM 3972 N N . LYS B 1 184 ? 55.01357 12.39473 109.45705 1.000 60.96052 184 LYS B N 1
ATOM 3973 C CA . LYS B 1 184 ? 55.85651 11.23461 109.67011 1.000 63.56211 184 LYS B CA 1
ATOM 3974 C C . LYS B 1 184 ? 57.09740 11.62304 110.46452 1.000 58.92172 184 LYS B C 1
ATOM 3975 O O . LYS B 1 184 ? 57.70455 12.66613 110.19527 1.000 58.26762 184 LYS B O 1
ATOM 3978 N N . PRO B 1 185 ? 57.48150 10.82113 111.45617 1.000 56.84699 185 PRO B N 1
ATOM 3979 C CA . PRO B 1 185 ? 58.73688 11.07771 112.16795 1.000 54.18495 185 PRO B CA 1
ATOM 3980 C C . PRO B 1 185 ? 59.90727 11.15417 111.19814 1.000 55.07498 185 PRO B C 1
ATOM 3981 O O . PRO B 1 185 ? 59.92636 10.48738 110.16203 1.000 57.20815 185 PRO B O 1
ATOM 3985 N N . GLY B 1 186 ? 60.87699 12.00266 111.53191 1.000 56.60079 186 GLY B N 1
ATOM 3986 C CA . GLY B 1 186 ? 62.01055 12.28240 110.67696 1.000 56.19152 186 GLY B CA 1
ATOM 3987 C C . GLY B 1 186 ? 61.93907 13.62980 109.99468 1.000 58.84828 186 GLY B C 1
ATOM 3988 O O . GLY B 1 186 ? 62.96445 14.12003 109.50369 1.000 61.41815 186 GLY B O 1
ATOM 3989 N N . ILE B 1 187 ? 60.75739 14.23333 109.94831 1.000 60.42432 187 ILE B N 1
ATOM 3990 C CA . ILE B 1 187 ? 60.54970 15.53901 109.33545 1.000 58.31343 187 ILE B CA 1
ATOM 3991 C C . ILE B 1 187 ? 60.84279 16.61597 110.37258 1.000 54.33705 187 ILE B C 1
ATOM 3992 O O . ILE B 1 187 ? 60.39632 16.51752 111.52152 1.000 58.64091 187 ILE B O 1
ATOM 3996 N N . HIS B 1 188 ? 61.59399 17.64590 109.97665 1.000 50.94114 188 HIS B N 1
ATOM 3997 C CA . HIS B 1 188 ? 61.77436 18.83643 110.80271 1.000 48.62495 188 HIS B CA 1
ATOM 3998 C C . HIS B 1 188 ? 60.80918 19.90000 110.29415 1.000 48.09273 188 HIS B C 1
ATOM 3999 O O . HIS B 1 188 ? 61.00067 20.45757 109.20822 1.000 42.98286 188 HIS B O 1
ATOM 4006 N N . LEU B 1 189 ? 59.78902 20.19347 111.09210 1.000 44.97624 189 LEU B N 1
ATOM 4007 C CA . LEU B 1 189 ? 58.70212 21.07624 110.70085 1.000 41.92061 189 LEU B CA 1
ATOM 4008 C C . LEU B 1 189 ? 58.80037 22.39114 111.45571 1.000 41.30646 189 LEU B C 1
ATOM 4009 O O . LEU B 1 189 ? 59.06595 22.40839 112.66140 1.000 40.12134 189 LEU B O 1
ATOM 4014 N N . GLY B 1 190 ? 58.60504 23.48726 110.73525 1.000 35.07602 190 GLY B N 1
ATOM 4015 C CA . GLY B 1 190 ? 58.47539 24.80840 111.33021 1.000 37.49880 190 GLY B CA 1
ATOM 4016 C C . GLY B 1 190 ? 57.02242 25.24699 111.28441 1.000 38.72179 190 GLY B C 1
ATOM 4017 O O . GLY B 1 190 ? 56.32351 24.99982 110.30032 1.000 36.33614 190 GLY B O 1
ATOM 4018 N N . VAL B 1 191 ? 56.56905 25.87897 112.36188 1.000 42.01539 191 VAL B N 1
ATOM 4019 C CA . VAL B 1 191 ? 55.22099 26.43038 112.44925 1.000 36.61915 191 VAL B CA 1
ATOM 4020 C C . VAL B 1 191 ? 55.38443 27.91941 112.70235 1.000 38.60288 191 VAL B C 1
ATOM 4021 O O . VAL B 1 191 ? 55.85347 28.31910 113.77463 1.000 38.21670 191 VAL B O 1
ATOM 4025 N N . VAL B 1 192 ? 55.01303 28.74275 111.72692 1.000 32.95095 192 VAL B N 1
ATOM 4026 C CA . VAL B 1 192 ? 55.14198 30.19054 111.85896 1.000 36.40171 192 VAL B CA 1
ATOM 4027 C C . VAL B 1 192 ? 53.84428 30.74951 112.41907 1.000 40.54268 192 VAL B C 1
ATOM 4028 O O . VAL B 1 192 ? 52.76753 30.53791 111.84972 1.000 39.61560 192 VAL B O 1
ATOM 4032 N N . GLY B 1 193 ? 53.94851 31.45695 113.54017 1.000 39.67958 193 GLY B N 1
ATOM 4033 C CA . GLY B 1 193 ? 52.78934 32.03174 114.18466 1.000 39.21280 193 GLY B CA 1
ATOM 4034 C C . GLY B 1 193 ? 52.17309 31.06420 115.16709 1.000 40.58491 193 GLY B C 1
ATOM 4035 O O . GLY B 1 193 ? 51.83626 29.93427 114.80351 1.000 42.69054 193 GLY B O 1
ATOM 4036 N N . LEU B 1 194 ? 52.04398 31.48260 116.42006 1.000 40.33948 194 LEU B N 1
ATOM 4037 C CA . LEU B 1 194 ? 51.47283 30.64968 117.46717 1.000 37.07688 194 LEU B CA 1
ATOM 4038 C C . LEU B 1 194 ? 50.15672 31.26719 117.92871 1.000 40.21016 194 LEU B C 1
ATOM 4039 O O . LEU B 1 194 ? 50.01469 31.74187 119.05940 1.000 40.77775 194 LEU B O 1
ATOM 4044 N N . GLY B 1 195 ? 49.18141 31.24969 117.02687 1.000 39.37581 195 GLY B N 1
ATOM 4045 C CA . GLY B 1 195 ? 47.83288 31.65404 117.35341 1.000 32.78269 195 GLY B CA 1
ATOM 4046 C C . GLY B 1 195 ? 46.95479 30.42763 117.40482 1.000 37.76978 195 GLY B C 1
ATOM 4047 O O . GLY B 1 195 ? 47.44010 29.34605 117.75349 1.000 36.35143 195 GLY B O 1
ATOM 4048 N N . GLY B 1 196 ? 45.67426 30.56987 117.05175 1.000 33.87163 196 GLY B N 1
ATOM 4049 C CA . GLY B 1 196 ? 44.77785 29.42546 117.10827 1.000 34.55064 196 GLY B CA 1
ATOM 4050 C C . GLY B 1 196 ? 45.23281 28.28805 116.21527 1.000 36.11788 196 GLY B C 1
ATOM 4051 O O . GLY B 1 196 ? 45.39984 27.15144 116.66660 1.000 33.61083 196 GLY B O 1
ATOM 4052 N N . LEU B 1 197 ? 45.44770 28.58343 114.93246 1.000 33.40110 197 LEU B N 1
ATOM 4053 C CA . LEU B 1 197 ? 45.87627 27.55290 113.99254 1.000 38.00259 197 LEU B CA 1
ATOM 4054 C C . LEU B 1 197 ? 47.25066 27.00477 114.37176 1.000 33.32174 197 LEU B C 1
ATOM 4055 O O . LEU B 1 197 ? 47.47510 25.78956 114.34754 1.000 35.35762 197 LEU B O 1
ATOM 4060 N N . GLY B 1 198 ? 48.18850 27.89277 114.70709 1.000 31.99734 198 GLY B N 1
ATOM 4061 C CA . GLY B 1 198 ? 49.55119 27.45510 114.98430 1.000 31.43096 198 GLY B CA 1
ATOM 4062 C C . GLY B 1 198 ? 49.65430 26.52678 116.18000 1.000 36.33515 198 GLY B C 1
ATOM 4063 O O . GLY B 1 198 ? 50.37576 25.52587 116.14073 1.000 34.67600 198 GLY B O 1
ATOM 4064 N N . HIS B 1 199 ? 48.95026 26.85039 117.26789 1.000 32.07016 199 HIS B N 1
ATOM 4065 C CA . HIS B 1 199 ? 49.05903 26.02123 118.46227 1.000 35.32772 199 HIS B CA 1
ATOM 4066 C C . HIS B 1 199 ? 48.43222 24.64895 118.23717 1.000 34.81515 199 HIS B C 1
ATOM 4067 O O . HIS B 1 199 ? 48.89140 23.65831 118.81429 1.000 38.19106 199 HIS B O 1
ATOM 4074 N N . LEU B 1 200 ? 47.42871 24.55402 117.36159 1.000 34.44203 200 LEU B N 1
ATOM 4075 C CA . LEU B 1 200 ? 46.88802 23.24360 117.02113 1.000 33.95992 200 LEU B CA 1
ATOM 4076 C C . LEU B 1 200 ? 47.80792 22.48557 116.06892 1.000 38.67547 200 LEU B C 1
ATOM 4077 O O . LEU B 1 200 ? 47.89024 21.25384 116.14166 1.000 42.35755 200 LEU B O 1
ATOM 4082 N N . ALA B 1 201 ? 48.51045 23.19792 115.18383 1.000 33.82018 201 ALA B N 1
ATOM 4083 C CA . ALA B 1 201 ? 49.48912 22.54642 114.32003 1.000 38.63151 201 ALA B CA 1
ATOM 4084 C C . ALA B 1 201 ? 50.58684 21.87694 115.14073 1.000 37.51138 201 ALA B C 1
ATOM 4085 O O . ALA B 1 201 ? 51.03099 20.77025 114.81205 1.000 39.39006 201 ALA B O 1
ATOM 4087 N N . VAL B 1 202 ? 51.03514 22.53248 116.21363 1.000 36.39439 202 VAL B N 1
ATOM 4088 C CA . VAL B 1 202 ? 52.03448 21.92992 117.09498 1.000 39.08671 202 VAL B CA 1
ATOM 4089 C C . VAL B 1 202 ? 51.48372 20.66547 117.74375 1.000 41.40528 202 VAL B C 1
ATOM 4090 O O . VAL B 1 202 ? 52.15789 19.62928 117.79321 1.000 42.47549 202 VAL B O 1
ATOM 4094 N N . LYS B 1 203 ? 50.24941 20.73035 118.25265 1.000 37.76087 203 LYS B N 1
ATOM 4095 C CA . LYS B 1 203 ? 49.67320 19.57184 118.93027 1.000 40.49292 203 LYS B CA 1
ATOM 4096 C C . LYS B 1 203 ? 49.53496 18.38637 117.98459 1.000 44.63247 203 LYS B C 1
ATOM 4097 O O . LYS B 1 203 ? 49.84870 17.24958 118.35709 1.000 44.45305 203 LYS B O 1
ATOM 4103 N N . PHE B 1 204 ? 49.05694 18.62831 116.75882 1.000 40.06293 204 PHE B N 1
ATOM 4104 C CA . PHE B 1 204 ? 48.89011 17.53531 115.80461 1.000 43.94946 204 PHE B CA 1
ATOM 4105 C C . PHE B 1 204 ? 50.23536 16.95904 115.38208 1.000 44.96985 204 PHE B C 1
ATOM 4106 O O . PHE B 1 204 ? 50.37226 15.74141 115.21943 1.000 46.56683 204 PHE B O 1
ATOM 4114 N N . ALA B 1 205 ? 51.23627 17.81768 115.18568 1.000 42.59397 205 ALA B N 1
ATOM 4115 C CA . ALA B 1 205 ? 52.54144 17.33166 114.75536 1.000 48.52758 205 ALA B CA 1
ATOM 4116 C C . ALA B 1 205 ? 53.21968 16.51760 115.85221 1.000 50.46852 205 ALA B C 1
ATOM 4117 O O . ALA B 1 205 ? 53.88156 15.51374 115.56492 1.000 51.87909 205 ALA B O 1
ATOM 4119 N N . LYS B 1 206 ? 53.07687 16.93578 117.11310 1.000 45.30183 206 LYS B N 1
ATOM 4120 C CA . LYS B 1 206 ? 53.60984 16.13592 118.21174 1.000 47.85581 206 LYS B CA 1
ATOM 4121 C C . LYS B 1 206 ? 52.94014 14.76938 118.26994 1.000 51.52688 206 LYS B C 1
ATOM 4122 O O . LYS B 1 206 ? 53.60065 13.75644 118.52948 1.000 52.23550 206 LYS B O 1
ATOM 4125 N N . ALA B 1 207 ? 51.62708 14.72045 118.02864 1.000 50.39950 207 ALA B N 1
ATOM 4126 C CA . ALA B 1 207 ? 50.93049 13.43994 117.98633 1.000 52.48557 207 ALA B CA 1
ATOM 4127 C C . ALA B 1 207 ? 51.40056 12.58353 116.81635 1.000 52.96292 207 ALA B C 1
ATOM 4128 O O . ALA B 1 207 ? 51.36174 11.35127 116.90191 1.000 57.40179 207 ALA B O 1
ATOM 4130 N N . PHE B 1 208 ? 51.85264 13.21009 115.72580 1.000 49.81254 208 PHE B N 1
ATOM 4131 C CA . PHE B 1 208 ? 52.40886 12.48085 114.59201 1.000 48.02905 208 PHE B CA 1
ATOM 4132 C C . PHE B 1 208 ? 53.84716 12.03526 114.82505 1.000 54.07562 208 PHE B C 1
ATOM 4133 O O . PHE B 1 208 ? 54.36799 11.24028 114.03410 1.000 58.42379 208 PHE B O 1
ATOM 4141 N N . GLY B 1 209 ? 54.50005 12.52858 115.87578 1.000 48.59736 209 GLY B N 1
ATOM 4142 C CA . GLY B 1 209 ? 55.90239 12.25012 116.10148 1.000 52.56017 209 GLY B CA 1
ATOM 4143 C C . GLY B 1 209 ? 56.85901 13.14850 115.35201 1.000 55.52444 209 GLY B C 1
ATOM 4144 O O . GLY B 1 209 ? 58.05170 12.83324 115.27936 1.000 55.77030 209 GLY B O 1
ATOM 4145 N N . VAL B 1 210 ? 56.38148 14.26414 114.81007 1.000 52.74975 210 VAL B N 1
ATOM 4146 C CA . VAL B 1 210 ? 57.21555 15.16701 114.02594 1.000 51.08983 210 VAL B CA 1
ATOM 4147 C C . VAL B 1 210 ? 57.97151 16.10314 114.95797 1.000 47.43344 210 VAL B C 1
ATOM 4148 O O . VAL B 1 210 ? 57.43634 16.56099 115.97380 1.000 48.19371 210 VAL B O 1
ATOM 4152 N N . ARG B 1 211 ? 59.22535 16.39254 114.61465 1.000 49.49100 211 ARG B N 1
ATOM 4153 C CA . ARG B 1 211 ? 59.99703 17.39724 115.33338 1.000 49.91918 211 ARG B CA 1
ATOM 4154 C C . ARG B 1 211 ? 59.57104 18.78574 114.87282 1.000 49.03910 211 ARG B C 1
ATOM 4155 O O . ARG B 1 211 ? 59.59042 19.08135 113.67331 1.000 48.00809 211 ARG B O 1
ATOM 4163 N N . VAL B 1 212 ? 59.17797 19.63428 115.82316 1.000 45.52221 212 VAL B N 1
ATOM 4164 C CA . VAL B 1 212 ? 58.53692 20.91108 115.52491 1.000 43.68904 212 VAL B CA 1
ATOM 4165 C C . VAL B 1 212 ? 59.31793 22.03916 116.17772 1.000 44.82185 212 VAL B C 1
ATOM 4166 O O . VAL B 1 212 ? 59.61571 21.98513 117.37672 1.000 46.67759 212 VAL B O 1
ATOM 4170 N N . THR B 1 213 ? 59.63519 23.05947 115.39031 1.000 37.94069 213 THR B N 1
ATOM 4171 C CA . THR B 1 213 ? 60.12158 24.33751 115.88856 1.000 37.59308 213 THR B CA 1
ATOM 4172 C C . THR B 1 213 ? 59.04623 25.39601 115.68226 1.000 42.45794 213 THR B C 1
ATOM 4173 O O . THR B 1 213 ? 58.54274 25.56917 114.56667 1.000 40.18661 213 THR B O 1
ATOM 4177 N N . VAL B 1 214 ? 58.69647 26.09591 116.75410 1.000 40.98596 214 VAL B N 1
ATOM 4178 C CA . VAL B 1 214 ? 57.77933 27.22359 116.66184 1.000 38.10719 214 VAL B CA 1
ATOM 4179 C C . VAL B 1 214 ? 58.57152 28.46719 116.28491 1.000 39.70482 214 VAL B C 1
ATOM 4180 O O . VAL B 1 214 ? 59.58197 28.79140 116.92001 1.000 41.15972 214 VAL B O 1
ATOM 4184 N N . ILE B 1 215 ? 58.11751 29.16414 115.24686 1.000 38.26988 215 ILE B N 1
ATOM 4185 C CA . ILE B 1 215 ? 58.74054 30.39560 114.77431 1.000 36.65162 215 ILE B CA 1
ATOM 4186 C C . ILE B 1 215 ? 57.78525 31.53768 115.09103 1.000 40.14774 215 ILE B C 1
ATOM 4187 O O . ILE B 1 215 ? 56.66876 31.58615 114.56095 1.000 40.48425 215 ILE B O 1
ATOM 4192 N N . SER B 1 216 ? 58.20917 32.44134 115.97180 1.000 40.83226 216 SER B N 1
ATOM 4193 C CA . SER B 1 216 ? 57.32658 33.46286 116.51668 1.000 45.08424 216 SER B CA 1
ATOM 4194 C C . SER B 1 216 ? 58.07223 34.78233 116.65973 1.000 50.99647 216 SER B C 1
ATOM 4195 O O . SER B 1 216 ? 59.30019 34.81189 116.78692 1.000 48.34946 216 SER B O 1
ATOM 4198 N N . THR B 1 217 ? 57.30962 35.87658 116.63928 1.000 51.11418 217 THR B N 1
ATOM 4199 C CA . THR B 1 217 ? 57.82321 37.20447 116.95279 1.000 55.62735 217 THR B CA 1
ATOM 4200 C C . THR B 1 217 ? 57.58510 37.59248 118.40514 1.000 51.06875 217 THR B C 1
ATOM 4201 O O . THR B 1 217 ? 57.92919 38.71067 118.80040 1.000 52.24164 217 THR B O 1
ATOM 4205 N N . THR B 1 218 ? 56.99840 36.70346 119.20026 1.000 51.12291 218 THR B N 1
ATOM 4206 C CA . THR B 1 218 ? 56.67895 36.97978 120.60054 1.000 50.36313 218 THR B CA 1
ATOM 4207 C C . THR B 1 218 ? 57.48970 36.05005 121.49047 1.000 50.60032 218 THR B C 1
ATOM 4208 O O . THR B 1 218 ? 57.08471 34.89533 121.71596 1.000 51.26559 218 THR B O 1
ATOM 4212 N N . PRO B 1 219 ? 58.63416 36.49229 122.01669 1.000 56.95462 219 PRO B N 1
ATOM 4213 C CA . PRO B 1 219 ? 59.44710 35.59602 122.85733 1.000 55.32806 219 PRO B CA 1
ATOM 4214 C C . PRO B 1 219 ? 58.74292 35.11986 124.12004 1.000 52.72494 219 PRO B C 1
ATOM 4215 O O . PRO B 1 219 ? 59.09388 34.05048 124.63357 1.000 53.00604 219 PRO B O 1
ATOM 4219 N N . SER B 1 220 ? 57.75908 35.86088 124.63675 1.000 50.46182 220 SER B N 1
ATOM 4220 C CA . SER B 1 220 ? 57.06480 35.41182 125.83984 1.000 55.01579 220 SER B CA 1
ATOM 4221 C C . SER B 1 220 ? 56.25017 34.14364 125.62229 1.000 55.92761 220 SER B C 1
ATOM 4222 O O . SER B 1 220 ? 55.77045 33.56455 126.60431 1.000 50.46601 220 SER B O 1
ATOM 4225 N N . LYS B 1 221 ? 56.09482 33.69024 124.37900 1.000 50.37178 221 LYS B N 1
ATOM 4226 C CA . LYS B 1 221 ? 55.36790 32.46180 124.09233 1.000 48.91892 221 LYS B CA 1
ATOM 4227 C C . LYS B 1 221 ? 56.26050 31.23282 124.17208 1.000 49.07724 221 LYS B C 1
ATOM 4228 O O . LYS B 1 221 ? 55.75998 30.11123 124.03124 1.000 48.26562 221 LYS B O 1
ATOM 4234 N N . LYS B 1 222 ? 57.56230 31.42332 124.41021 1.000 51.59245 222 LYS B N 1
ATOM 4235 C CA . LYS B 1 222 ? 58.50260 30.30630 124.43670 1.000 46.43919 222 LYS B CA 1
ATOM 4236 C C . LYS B 1 222 ? 58.08306 29.24415 125.44542 1.000 50.53305 222 LYS B C 1
ATOM 4237 O O . LYS B 1 222 ? 58.07152 28.04795 125.13228 1.000 51.19431 222 LYS B O 1
ATOM 4243 N N . ASP B 1 223 ? 57.71377 29.66429 126.65975 1.000 54.44007 223 ASP B N 1
ATOM 4244 C CA . ASP B 1 223 ? 57.42454 28.70169 127.72012 1.000 52.18292 223 ASP B CA 1
ATOM 4245 C C . ASP B 1 223 ? 56.20418 27.84955 127.38865 1.000 53.46411 223 ASP B C 1
ATOM 4246 O O . ASP B 1 223 ? 56.24073 26.61998 127.52045 1.000 54.72387 223 ASP B O 1
ATOM 4251 N N . GLU B 1 224 ? 55.10839 28.48466 126.96062 1.000 51.29839 224 GLU B N 1
ATOM 4252 C CA . GLU B 1 224 ? 53.94741 27.72024 126.51030 1.000 53.61269 224 GLU B CA 1
ATOM 4253 C C . GLU B 1 224 ? 54.29826 26.81660 125.33452 1.000 48.11407 224 GLU B C 1
ATOM 4254 O O . GLU B 1 224 ? 53.82759 25.67460 125.25928 1.000 47.66071 224 GLU B O 1
ATOM 4260 N N . ALA B 1 225 ? 55.10734 27.31752 124.39735 1.000 50.11687 225 ALA B N 1
ATOM 4261 C CA . ALA B 1 225 ? 55.47475 26.52475 123.22700 1.000 46.36981 225 ALA B CA 1
ATOM 4262 C C . ALA B 1 225 ? 56.19466 25.24500 123.63583 1.000 50.79027 225 ALA B C 1
ATOM 4263 O O . ALA B 1 225 ? 55.88162 24.15796 123.13662 1.000 50.05911 225 ALA B O 1
ATOM 4265 N N . ILE B 1 226 ? 57.16047 25.35446 124.55028 1.000 49.37613 226 ILE B N 1
ATOM 4266 C CA . ILE B 1 226 ? 57.96508 24.19644 124.93378 1.000 52.04787 226 ILE B CA 1
ATOM 4267 C C . ILE B 1 226 ? 57.25988 23.36749 126.00214 1.000 55.15000 226 ILE B C 1
ATOM 4268 O O . ILE B 1 226 ? 57.04133 22.16218 125.83197 1.000 57.23255 226 ILE B O 1
ATOM 4273 N N . ASN B 1 227 ? 56.88905 23.99839 127.11926 1.000 52.43726 227 ASN B N 1
ATOM 4274 C CA . ASN B 1 227 ? 56.38353 23.22857 128.25386 1.000 59.36617 227 ASN B CA 1
ATOM 4275 C C . ASN B 1 227 ? 54.94185 22.77432 128.05627 1.000 57.32820 227 ASN B C 1
ATOM 4276 O O . ASN B 1 227 ? 54.61134 21.62323 128.36207 1.000 63.18071 227 ASN B O 1
ATOM 4281 N N . ASN B 1 228 ? 54.06838 23.65055 127.55972 1.000 53.97761 228 ASN B N 1
ATOM 4282 C CA . ASN B 1 228 ? 52.65279 23.30620 127.46857 1.000 51.66078 228 ASN B CA 1
ATOM 4283 C C . ASN B 1 228 ? 52.29759 22.62278 126.14932 1.000 55.62281 228 ASN B C 1
ATOM 4284 O O . ASN B 1 228 ? 51.61878 21.59098 126.14688 1.000 52.16997 228 ASN B O 1
ATOM 4287 N N . LEU B 1 229 ? 52.75976 23.16566 125.02310 1.000 51.87199 229 LEU B N 1
ATOM 4288 C CA . LEU B 1 229 ? 52.42323 22.59309 123.72631 1.000 50.07641 229 LEU B CA 1
ATOM 4289 C C . LEU B 1 229 ? 53.34644 21.45387 123.31960 1.000 53.36299 229 LEU B C 1
ATOM 4290 O O . LEU B 1 229 ? 52.96006 20.63309 122.47833 1.000 54.94815 229 LEU B O 1
ATOM 4295 N N . GLY B 1 230 ? 54.54302 21.37819 123.89669 1.000 50.00764 230 GLY B N 1
ATOM 4296 C CA . GLY B 1 230 ? 55.44985 20.29114 123.59416 1.000 52.86567 230 GLY B CA 1
ATOM 4297 C C . GLY B 1 230 ? 56.28874 20.47516 122.35336 1.000 52.64716 230 GLY B C 1
ATOM 4298 O O . GLY B 1 230 ? 56.74935 19.48295 121.78073 1.000 51.69138 230 GLY B O 1
ATOM 4299 N N . ALA B 1 231 ? 56.50196 21.71207 121.91417 1.000 47.30146 231 ALA B N 1
ATOM 4300 C CA . ALA B 1 231 ? 57.37064 21.95105 120.77382 1.000 48.15044 231 ALA B CA 1
ATOM 4301 C C . ALA B 1 231 ? 58.80950 21.59842 121.12718 1.000 50.37647 231 ALA B C 1
ATOM 4302 O O . ALA B 1 231 ? 59.25740 21.77753 122.26340 1.000 47.04745 231 ALA B O 1
ATOM 4304 N N . ASP B 1 232 ? 59.53668 21.08207 120.13766 1.000 46.71285 232 ASP B N 1
ATOM 4305 C CA . ASP B 1 232 ? 60.92502 20.70195 120.36572 1.000 47.84950 232 ASP B CA 1
ATOM 4306 C C . ASP B 1 232 ? 61.86374 21.89884 120.42200 1.000 49.86144 232 ASP B C 1
ATOM 4307 O O . ASP B 1 232 ? 62.92740 21.80009 121.04240 1.000 51.30556 232 ASP B O 1
ATOM 4312 N N . ALA B 1 233 ? 61.49816 23.02238 119.80779 1.000 46.04090 233 ALA B N 1
ATOM 4313 C CA . ALA B 1 233 ? 62.35440 24.20043 119.82721 1.000 41.73183 233 ALA B CA 1
ATOM 4314 C C . ALA B 1 233 ? 61.51128 25.43981 119.56348 1.000 43.93744 233 ALA B C 1
ATOM 4315 O O . ALA B 1 233 ? 60.38004 25.35492 119.07782 1.000 41.98422 233 ALA B O 1
ATOM 4317 N N . PHE B 1 234 ? 62.08400 26.59530 119.89595 1.000 42.30789 234 PHE B N 1
ATOM 4318 C CA . PHE B 1 234 ? 61.43886 27.88901 119.71828 1.000 41.22043 234 PHE B CA 1
ATOM 4319 C C . PHE B 1 234 ? 62.42943 28.82851 119.05214 1.000 48.37636 234 PHE B C 1
ATOM 4320 O O . PHE B 1 234 ? 63.54609 29.00708 119.54817 1.000 47.66574 234 PHE B O 1
ATOM 4328 N N . LEU B 1 235 ? 62.01750 29.43418 117.93992 1.000 47.10490 235 LEU B N 1
ATOM 4329 C CA . LEU B 1 235 ? 62.87154 30.30831 117.14200 1.000 43.63194 235 LEU B CA 1
ATOM 4330 C C . LEU B 1 235 ? 62.26792 31.70766 117.15258 1.000 47.31809 235 LEU B C 1
ATOM 4331 O O . LEU B 1 235 ? 61.17460 31.92118 116.61591 1.000 45.91047 235 LEU B O 1
ATOM 4336 N N . PHE B 1 236 ? 62.97213 32.65255 117.77319 1.000 47.90432 236 PHE B N 1
ATOM 4337 C CA . PHE B 1 236 ? 62.59128 34.06134 117.73535 1.000 51.49766 236 PHE B CA 1
ATOM 4338 C C . PHE B 1 236 ? 63.00281 34.63130 116.38265 1.000 53.04670 236 PHE B C 1
ATOM 4339 O O . PHE B 1 236 ? 64.19614 34.73972 116.08443 1.000 55.10064 236 PHE B O 1
ATOM 4347 N N . SER B 1 237 ? 62.01666 34.99956 115.56121 1.000 53.47981 237 SER B N 1
ATOM 4348 C CA . SER B 1 237 ? 62.29781 35.36072 114.17533 1.000 55.00205 237 SER B CA 1
ATOM 4349 C C . SER B 1 237 ? 62.94421 36.73245 114.03185 1.000 60.29275 237 SER B C 1
ATOM 4350 O O . SER B 1 237 ? 63.48209 37.03444 112.96057 1.000 62.46744 237 SER B O 1
ATOM 4353 N N . ARG B 1 238 ? 62.90409 37.56960 115.06825 1.000 58.73074 238 ARG B N 1
ATOM 4354 C CA . ARG B 1 238 ? 63.58565 38.85640 115.01729 1.000 59.33870 238 ARG B CA 1
ATOM 4355 C C . ARG B 1 238 ? 65.03388 38.77106 115.47558 1.000 60.51094 238 ARG B C 1
ATOM 4356 O O . ARG B 1 238 ? 65.76845 39.75562 115.34415 1.000 64.70439 238 ARG B O 1
ATOM 4360 N N . ASP B 1 239 ? 65.45849 37.62316 115.99961 1.000 61.30015 239 ASP B N 1
ATOM 4361 C CA . ASP B 1 239 ? 66.85140 37.39160 116.37892 1.000 63.94909 239 ASP B CA 1
ATOM 4362 C C . ASP B 1 239 ? 67.59824 36.93497 115.13071 1.000 61.92239 239 ASP B C 1
ATOM 4363 O O . ASP B 1 239 ? 67.49595 35.77533 114.72255 1.000 63.00336 239 ASP B O 1
ATOM 4368 N N . ASP B 1 240 ? 68.35372 37.85472 114.52061 1.000 63.84425 240 ASP B N 1
ATOM 4369 C CA . ASP B 1 240 ? 69.05489 37.54269 113.27774 1.000 59.63347 240 ASP B CA 1
ATOM 4370 C C . ASP B 1 240 ? 70.02715 36.38057 113.44363 1.000 60.95143 240 ASP B C 1
ATOM 4371 O O . ASP B 1 240 ? 70.20767 35.58862 112.51091 1.000 65.13368 240 ASP B O 1
ATOM 4373 N N . LYS B 1 241 ? 70.65392 36.25330 114.61455 1.000 56.55548 241 LYS B N 1
ATOM 4374 C CA . LYS B 1 241 ? 71.56924 35.13954 114.84528 1.000 58.40427 241 LYS B CA 1
ATOM 4375 C C . LYS B 1 241 ? 70.82583 33.80918 114.82916 1.000 57.64121 241 LYS B C 1
ATOM 4376 O O . LYS B 1 241 ? 71.27060 32.84395 114.19719 1.000 59.76996 241 LYS B O 1
ATOM 4380 N N . GLN B 1 242 ? 69.69339 33.73973 115.53193 1.000 59.02036 242 GLN B N 1
ATOM 4381 C CA . GLN B 1 242 ? 68.88563 32.52468 115.53755 1.000 57.14811 242 GLN B CA 1
ATOM 4382 C C . GLN B 1 242 ? 68.41471 32.16597 114.13244 1.000 56.58953 242 GLN B C 1
ATOM 4383 O O . GLN B 1 242 ? 68.47256 30.99855 113.72766 1.000 52.27487 242 GLN B O 1
ATOM 4389 N N . MET B 1 243 ? 67.94867 33.16051 113.37396 1.000 54.07960 243 MET B N 1
ATOM 4390 C CA . MET B 1 243 ? 67.46390 32.90538 112.02150 1.000 54.46697 243 MET B CA 1
ATOM 4391 C C . MET B 1 243 ? 68.58997 32.40536 111.12604 1.000 55.60316 243 MET B C 1
ATOM 4392 O O . MET B 1 243 ? 68.42204 31.43377 110.37961 1.000 51.95766 243 MET B O 1
ATOM 4397 N N . ARG B 1 244 ? 69.75173 33.06386 111.18961 1.000 56.32167 244 ARG B N 1
ATOM 4398 C CA . ARG B 1 244 ? 70.89002 32.64952 110.37528 1.000 58.34294 244 ARG B CA 1
ATOM 4399 C C . ARG B 1 244 ? 71.37302 31.25455 110.75027 1.000 54.72830 244 ARG B C 1
ATOM 4400 O O . ARG B 1 244 ? 71.86170 30.51532 109.88953 1.000 56.16239 244 ARG B O 1
ATOM 4405 N N . ALA B 1 245 ? 71.24008 30.87300 112.02076 1.000 54.79165 245 ALA B N 1
ATOM 4406 C CA . ALA B 1 245 ? 71.69064 29.55590 112.45431 1.000 55.35591 245 ALA B CA 1
ATOM 4407 C C . ALA B 1 245 ? 70.80129 28.42792 111.94625 1.000 51.02739 245 ALA B C 1
ATOM 4408 O O . ALA B 1 245 ? 71.24245 27.27424 111.92177 1.000 51.62285 245 ALA B O 1
ATOM 4410 N N . ALA B 1 246 ? 69.56754 28.72407 111.54273 1.000 50.41379 246 ALA B N 1
ATOM 4411 C CA . ALA B 1 246 ? 68.62749 27.69929 111.10974 1.000 50.03209 246 ALA B CA 1
ATOM 4412 C C . ALA B 1 246 ? 68.51060 27.59583 109.59182 1.000 47.61029 246 ALA B C 1
ATOM 4413 O O . ALA B 1 246 ? 67.62863 26.88291 109.10050 1.000 44.93913 246 ALA B O 1
ATOM 4415 N N . ILE B 1 247 ? 69.37859 28.28417 108.84334 1.000 49.14017 247 ILE B N 1
ATOM 4416 C CA . ILE B 1 247 ? 69.29331 28.27961 107.38467 1.000 43.10657 247 ILE B CA 1
ATOM 4417 C C . ILE B 1 247 ? 69.42756 26.86059 106.85419 1.000 47.33641 247 ILE B C 1
ATOM 4418 O O . ILE B 1 247 ? 70.37239 26.13663 107.19005 1.000 46.20865 247 ILE B O 1
ATOM 4423 N N . GLY B 1 248 ? 68.47299 26.45549 106.01933 1.000 43.43566 248 GLY B N 1
ATOM 4424 C CA . GLY B 1 248 ? 68.53534 25.15318 105.38996 1.000 43.34622 248 GLY B CA 1
ATOM 4425 C C . GLY B 1 248 ? 68.26459 23.98267 106.30344 1.000 46.06077 248 GLY B C 1
ATOM 4426 O O . GLY B 1 248 ? 68.58950 22.84828 105.94446 1.000 47.78851 248 GLY B O 1
ATOM 4427 N N . THR B 1 249 ? 67.67386 24.21792 107.47775 1.000 45.63947 249 THR B N 1
ATOM 4428 C CA . THR B 1 249 ? 67.46941 23.16078 108.46089 1.000 46.38113 249 THR B CA 1
ATOM 4429 C C . THR B 1 249 ? 66.04576 22.61141 108.49907 1.000 44.89807 249 THR B C 1
ATOM 4430 O O . THR B 1 249 ? 65.80617 21.63423 109.21382 1.000 47.67567 249 THR B O 1
ATOM 4434 N N . PHE B 1 250 ? 65.10158 23.20392 107.76807 1.000 43.11650 250 PHE B N 1
ATOM 4435 C CA . PHE B 1 250 ? 63.69757 22.80573 107.81459 1.000 41.58311 250 PHE B CA 1
ATOM 4436 C C . PHE B 1 250 ? 63.30952 22.03702 106.55726 1.000 45.07639 250 PHE B C 1
ATOM 4437 O O . PHE B 1 250 ? 63.61657 22.46896 105.44137 1.000 41.90551 250 PHE B O 1
ATOM 4445 N N . ASP B 1 251 ? 62.62184 20.90561 106.74307 1.000 43.17705 251 ASP B N 1
ATOM 4446 C CA . ASP B 1 251 ? 62.03467 20.18150 105.61724 1.000 43.46842 251 ASP B CA 1
ATOM 4447 C C . ASP B 1 251 ? 60.77606 20.86549 105.10311 1.000 45.03957 251 ASP B C 1
ATOM 4448 O O . ASP B 1 251 ? 60.50535 20.85557 103.89602 1.000 41.83104 251 ASP B O 1
ATOM 4453 N N . ALA B 1 252 ? 59.97988 21.42709 106.00569 1.000 40.49477 252 ALA B N 1
ATOM 4454 C CA . ALA B 1 252 ? 58.75308 22.10652 105.62643 1.000 41.60143 252 ALA B CA 1
ATOM 4455 C C . ALA B 1 252 ? 58.41543 23.12511 106.69927 1.000 42.09312 252 ALA B C 1
ATOM 4456 O O . ALA B 1 252 ? 58.79809 22.97333 107.86302 1.000 37.26039 252 ALA B O 1
ATOM 4458 N N . ILE B 1 253 ? 57.71807 24.17763 106.28708 1.000 37.48687 253 ILE B N 1
ATOM 4459 C CA . ILE B 1 253 ? 57.22057 25.20418 107.19230 1.000 39.88647 253 ILE B CA 1
ATOM 4460 C C . ILE B 1 253 ? 55.73829 25.41701 106.91477 1.000 42.06893 253 ILE B C 1
ATOM 4461 O O . ILE B 1 253 ? 55.32847 25.52467 105.75272 1.000 38.31003 253 ILE B O 1
ATOM 4466 N N . ILE B 1 254 ? 54.93729 25.46028 107.97479 1.000 36.17041 254 ILE B N 1
ATOM 4467 C CA . ILE B 1 254 ? 53.52038 25.78780 107.88089 1.000 36.40245 254 ILE B CA 1
ATOM 4468 C C . ILE B 1 254 ? 53.34930 27.21961 108.35988 1.000 39.62935 254 ILE B C 1
ATOM 4469 O O . ILE B 1 254 ? 53.66947 27.53986 109.51026 1.000 37.47092 254 ILE B O 1
ATOM 4474 N N . ASP B 1 255 ? 52.85408 28.08227 107.48260 1.000 38.81473 255 ASP B N 1
ATOM 4475 C CA . ASP B 1 255 ? 52.73833 29.50574 107.76571 1.000 38.09503 255 ASP B CA 1
ATOM 4476 C C . ASP B 1 255 ? 51.27721 29.76961 108.10829 1.000 41.06205 255 ASP B C 1
ATOM 4477 O O . ASP B 1 255 ? 50.40161 29.65833 107.24532 1.000 40.56625 255 ASP B O 1
ATOM 4482 N N . THR B 1 256 ? 51.01725 30.12396 109.36592 1.000 39.94345 256 THR B N 1
ATOM 4483 C CA . THR B 1 256 ? 49.65939 30.31438 109.85562 1.000 43.39266 256 THR B CA 1
ATOM 4484 C C . THR B 1 256 ? 49.30054 31.77825 110.04362 1.000 46.41246 256 THR B C 1
ATOM 4485 O O . THR B 1 256 ? 48.18434 32.07539 110.48325 1.000 46.96994 256 THR B O 1
ATOM 4489 N N . LEU B 1 257 ? 50.20269 32.69441 109.70910 1.000 41.40977 257 LEU B N 1
ATOM 4490 C CA . LEU B 1 257 ? 50.00832 34.09225 110.05473 1.000 46.83858 257 LEU B CA 1
ATOM 4491 C C . LEU B 1 257 ? 48.85273 34.68906 109.26361 1.000 53.93216 257 LEU B C 1
ATOM 4492 O O . LEU B 1 257 ? 48.66783 34.39527 108.07940 1.000 51.20279 257 LEU B O 1
ATOM 4497 N N . ALA B 1 258 ? 48.07207 35.53549 109.93214 1.000 52.74097 258 ALA B N 1
ATOM 4498 C CA . ALA B 1 258 ? 46.98214 36.26393 109.30273 1.000 55.51641 258 ALA B CA 1
ATOM 4499 C C . ALA B 1 258 ? 47.37045 37.69818 108.97375 1.000 56.45624 258 ALA B C 1
ATOM 4500 O O . ALA B 1 258 ? 46.50652 38.49275 108.59129 1.000 57.29806 258 ALA B O 1
ATOM 4502 N N . VAL B 1 259 ? 48.65067 38.04183 109.11583 1.000 53.84865 259 VAL B N 1
ATOM 4503 C CA . VAL B 1 259 ? 49.16064 39.37476 108.83204 1.000 57.00911 259 VAL B CA 1
ATOM 4504 C C . VAL B 1 259 ? 50.22274 39.26820 107.74493 1.000 56.22687 259 VAL B C 1
ATOM 4505 O O . VAL B 1 259 ? 50.77739 38.19759 107.48581 1.000 56.62863 259 VAL B O 1
ATOM 4509 N N . VAL B 1 260 ? 50.50434 40.40329 107.10269 1.000 59.95033 260 VAL B N 1
ATOM 4510 C CA . VAL B 1 260 ? 51.56685 40.45184 106.10531 1.000 56.51922 260 VAL B CA 1
ATOM 4511 C C . VAL B 1 260 ? 52.91933 40.32614 106.79306 1.000 57.36803 260 VAL B C 1
ATOM 4512 O O . VAL B 1 260 ? 53.16320 40.93618 107.84294 1.000 61.19482 260 VAL B O 1
ATOM 4516 N N . HIS B 1 261 ? 53.80334 39.52428 106.20757 1.000 55.66191 261 HIS B N 1
ATOM 4517 C CA . HIS B 1 261 ? 55.10204 39.22401 106.79105 1.000 54.37049 261 HIS B CA 1
ATOM 4518 C C . HIS B 1 261 ? 56.06812 38.90653 105.66183 1.000 52.49875 261 HIS B C 1
ATOM 4519 O O . HIS B 1 261 ? 55.64241 38.50662 104.57125 1.000 53.19969 261 HIS B O 1
ATOM 4526 N N . PRO B 1 262 ? 57.37261 39.06963 105.88563 1.000 54.09373 262 PRO B N 1
ATOM 4527 C CA . PRO B 1 262 ? 58.34456 38.70799 104.84342 1.000 51.68392 262 PRO B CA 1
ATOM 4528 C C . PRO B 1 262 ? 58.42772 37.19646 104.67812 1.000 50.65187 262 PRO B C 1
ATOM 4529 O O . PRO B 1 262 ? 58.55227 36.45646 105.65518 1.000 50.17251 262 PRO B O 1
ATOM 4533 N N . ILE B 1 263 ? 58.36595 36.73882 103.42916 1.000 47.84382 263 ILE B N 1
ATOM 4534 C CA . ILE B 1 263 ? 58.39360 35.30649 103.15624 1.000 48.40399 263 ILE B CA 1
ATOM 4535 C C . ILE B 1 263 ? 59.78912 34.81106 102.78522 1.000 48.98041 263 ILE B C 1
ATOM 4536 O O . ILE B 1 263 ? 60.07123 33.61439 102.95564 1.000 47.44406 263 ILE B O 1
ATOM 4540 N N . ALA B 1 264 ? 60.66251 35.68525 102.28258 1.000 45.33817 264 ALA B N 1
ATOM 4541 C CA . ALA B 1 264 ? 62.00664 35.25388 101.90948 1.000 49.17815 264 ALA B CA 1
ATOM 4542 C C . ALA B 1 264 ? 62.79413 34.66793 103.07775 1.000 46.52334 264 ALA B C 1
ATOM 4543 O O . ALA B 1 264 ? 63.43983 33.62400 102.87891 1.000 47.69742 264 ALA B O 1
ATOM 4545 N N . PRO B 1 265 ? 62.80143 35.25373 104.28550 1.000 51.12835 265 PRO B N 1
ATOM 4546 C CA . PRO B 1 265 ? 63.48781 34.57409 105.39916 1.000 49.26023 265 PRO B CA 1
ATOM 4547 C C . PRO B 1 265 ? 62.97726 33.16618 105.64841 1.000 48.05286 265 PRO B C 1
ATOM 4548 O O . PRO B 1 265 ? 63.76536 32.27846 105.99643 1.000 46.85028 265 PRO B O 1
ATOM 4552 N N . LEU B 1 266 ? 61.67502 32.93087 105.46920 1.000 44.50849 266 LEU B N 1
ATOM 4553 C CA . LEU B 1 266 ? 61.14089 31.58952 105.67519 1.000 41.48329 266 LEU B CA 1
ATOM 4554 C C . LEU B 1 266 ? 61.62661 30.63067 104.59885 1.000 41.34904 266 LEU B C 1
ATOM 4555 O O . LEU B 1 266 ? 61.90128 29.45922 104.88165 1.000 40.69162 266 LEU B O 1
ATOM 4560 N N . LEU B 1 267 ? 61.73954 31.10439 103.35752 1.000 44.15083 267 LEU B N 1
ATOM 4561 C CA . LEU B 1 267 ? 62.28351 30.25180 102.30862 1.000 44.24153 267 LEU B CA 1
ATOM 4562 C C . LEU B 1 267 ? 63.74361 29.90447 102.58033 1.000 44.85976 267 LEU B C 1
ATOM 4563 O O . LEU B 1 267 ? 64.18234 28.79060 102.27158 1.000 43.98047 267 LEU B O 1
ATOM 4568 N N . ASP B 1 268 ? 64.50391 30.83329 103.17277 1.000 46.52951 268 ASP B N 1
ATOM 4569 C CA . ASP B 1 268 ? 65.89842 30.55590 103.51528 1.000 46.19815 268 ASP B CA 1
ATOM 4570 C C . ASP B 1 268 ? 66.01851 29.48942 104.59517 1.000 45.62569 268 ASP B C 1
ATOM 4571 O O . ASP B 1 268 ? 67.01246 28.75456 104.62898 1.000 44.90333 268 ASP B O 1
ATOM 4576 N N . LEU B 1 269 ? 65.03197 29.40107 105.49034 1.000 41.87338 269 LEU B N 1
ATOM 4577 C CA . LEU B 1 269 ? 65.04001 28.37036 106.52094 1.000 43.35477 269 LEU B CA 1
ATOM 4578 C C . LEU B 1 269 ? 64.83672 26.97851 105.94179 1.000 43.13608 269 LEU B C 1
ATOM 4579 O O . LEU B 1 269 ? 65.18163 25.98893 106.59587 1.000 40.56736 269 LEU B O 1
ATOM 4584 N N . LEU B 1 270 ? 64.27873 26.87857 104.74095 1.000 39.85621 270 LEU B N 1
ATOM 4585 C CA . LEU B 1 270 ? 64.00198 25.58260 104.14737 1.000 38.68804 270 LEU B CA 1
ATOM 4586 C C . LEU B 1 270 ? 65.25234 25.01395 103.48801 1.000 40.38407 270 LEU B C 1
ATOM 4587 O O . LEU B 1 270 ? 66.07775 25.74479 102.93296 1.000 38.19803 270 LEU B O 1
ATOM 4592 N N . ARG B 1 271 ? 65.39160 23.69460 103.56202 1.000 37.56866 271 ARG B N 1
ATOM 4593 C CA . ARG B 1 271 ? 66.37060 23.02372 102.72748 1.000 41.32330 271 ARG B CA 1
ATOM 4594 C C . ARG B 1 271 ? 65.89154 23.04437 101.27745 1.000 41.42080 271 ARG B C 1
ATOM 4595 O O . ARG B 1 271 ? 64.74896 23.40474 100.97919 1.000 37.98282 271 ARG B O 1
ATOM 4603 N N . SER B 1 272 ? 66.78076 22.65522 100.36650 1.000 41.22997 272 SER B N 1
ATOM 4604 C CA . SER B 1 272 ? 66.39977 22.54642 98.96428 1.000 41.43035 272 SER B CA 1
ATOM 4605 C C . SER B 1 272 ? 65.22357 21.59036 98.80595 1.000 40.94019 272 SER B C 1
ATOM 4606 O O . SER B 1 272 ? 65.14843 20.55924 99.47976 1.000 38.33770 272 SER B O 1
ATOM 4609 N N . HIS B 1 273 ? 64.28501 21.96227 97.93067 1.000 38.16878 273 HIS B N 1
ATOM 4610 C CA . HIS B 1 273 ? 63.03757 21.24820 97.65862 1.000 35.79646 273 HIS B CA 1
ATOM 4611 C C . HIS B 1 273 ? 62.06751 21.29771 98.82999 1.000 40.58003 273 HIS B C 1
ATOM 4612 O O . HIS B 1 273 ? 61.04852 20.59306 98.80789 1.000 39.94043 273 HIS B O 1
ATOM 4619 N N . GLY B 1 274 ? 62.33918 22.11404 99.84209 1.000 37.94072 274 GLY B N 1
ATOM 4620 C CA . GLY B 1 274 ? 61.41432 22.25142 100.94941 1.000 40.58575 274 GLY B CA 1
ATOM 4621 C C . GLY B 1 274 ? 60.10023 22.87244 100.51367 1.000 37.84522 274 GLY B C 1
ATOM 4622 O O . GLY B 1 274 ? 59.94789 23.41081 99.41871 1.000 37.25691 274 GLY B O 1
ATOM 4623 N N . LYS B 1 275 ? 59.13082 22.80162 101.41665 1.000 37.28933 275 LYS B N 1
ATOM 4624 C CA . LYS B 1 275 ? 57.77116 23.25100 101.16079 1.000 40.17558 275 LYS B CA 1
ATOM 4625 C C . LYS B 1 275 ? 57.40580 24.31470 102.17981 1.000 39.73474 275 LYS B C 1
ATOM 4626 O O . LYS B 1 275 ? 57.64404 24.13791 103.37861 1.000 38.20428 275 LYS B O 1
ATOM 4632 N N . LEU B 1 276 ? 56.83784 25.41282 101.70512 1.000 38.36983 276 LEU B N 1
ATOM 4633 C CA . LEU B 1 276 ? 56.22978 26.42132 102.56381 1.000 40.61455 276 LEU B CA 1
ATOM 4634 C C . LEU B 1 276 ? 54.72372 26.31314 102.34297 1.000 42.15696 276 LEU B C 1
ATOM 4635 O O . LEU B 1 276 ? 54.21861 26.68936 101.27766 1.000 39.32566 276 LEU B O 1
ATOM 4640 N N . VAL B 1 277 ? 54.02202 25.74084 103.31813 1.000 38.36658 277 VAL B N 1
ATOM 4641 C CA . VAL B 1 277 ? 52.58042 25.53054 103.22832 1.000 37.50158 277 VAL B CA 1
ATOM 4642 C C . VAL B 1 277 ? 51.86780 26.73653 103.82589 1.000 39.04516 277 VAL B C 1
ATOM 4643 O O . VAL B 1 277 ? 51.97696 27.00254 105.02770 1.000 38.73090 277 VAL B O 1
ATOM 4647 N N . LEU B 1 278 ? 51.12520 27.45658 102.99020 1.000 36.27369 278 LEU B N 1
ATOM 4648 C CA . LEU B 1 278 ? 50.39818 28.64461 103.41867 1.000 40.01152 278 LEU B CA 1
ATOM 4649 C C . LEU B 1 278 ? 48.97486 28.26681 103.80162 1.000 38.52339 278 LEU B C 1
ATOM 4650 O O . LEU B 1 278 ? 48.19421 27.82698 102.95110 1.000 38.92814 278 LEU B O 1
ATOM 4655 N N . VAL B 1 279 ? 48.63641 28.44869 105.07478 1.000 37.83054 279 VAL B N 1
ATOM 4656 C CA . VAL B 1 279 ? 47.27217 28.23223 105.53451 1.000 36.75475 279 VAL B CA 1
ATOM 4657 C C . VAL B 1 279 ? 46.63920 29.48640 106.12227 1.000 41.70709 279 VAL B C 1
ATOM 4658 O O . VAL B 1 279 ? 45.40245 29.54967 106.21988 1.000 42.09730 279 VAL B O 1
ATOM 4662 N N . GLY B 1 280 ? 47.42123 30.49102 106.51143 1.000 42.32850 280 GLY B N 1
ATOM 4663 C CA . GLY B 1 280 ? 46.84440 31.76268 106.89664 1.000 47.40558 280 GLY B CA 1
ATOM 4664 C C . GLY B 1 280 ? 46.50337 32.60533 105.68112 1.000 49.39400 280 GLY B C 1
ATOM 4665 O O . GLY B 1 280 ? 47.10937 32.48311 104.61667 1.000 50.63182 280 GLY B O 1
ATOM 4666 N N . ALA B 1 281 ? 45.51233 33.48284 105.84848 1.000 49.50703 281 ALA B N 1
ATOM 4667 C CA . ALA B 1 281 ? 44.99390 34.31571 104.76454 1.000 54.68152 281 ALA B CA 1
ATOM 4668 C C . ALA B 1 281 ? 45.14288 35.78729 105.13390 1.000 56.28288 281 ALA B C 1
ATOM 4669 O O . ALA B 1 281 ? 44.17879 36.42078 105.59040 1.000 54.44182 281 ALA B O 1
ATOM 4671 N N . PRO B 1 282 ? 46.33312 36.36265 104.95906 1.000 58.66184 282 PRO B N 1
ATOM 4672 C CA . PRO B 1 282 ? 46.48297 37.81048 105.15194 1.000 59.02230 282 PRO B CA 1
ATOM 4673 C C . PRO B 1 282 ? 45.60175 38.58525 104.18249 1.000 59.86016 282 PRO B C 1
ATOM 4674 O O . PRO B 1 282 ? 45.49824 38.24393 103.00237 1.000 59.09803 282 PRO B O 1
ATOM 4678 N N . SER B 1 283 ? 44.94885 39.63152 104.70021 1.000 60.07070 283 SER B N 1
ATOM 4679 C CA . SER B 1 283 ? 44.06582 40.44424 103.86600 1.000 59.73643 283 SER B CA 1
ATOM 4680 C C . SER B 1 283 ? 44.83922 41.30778 102.88019 1.000 61.67039 283 SER B C 1
ATOM 4681 O O . SER B 1 283 ? 44.33475 41.60589 101.79209 1.000 66.46702 283 SER B O 1
ATOM 4684 N N . LYS B 1 284 ? 46.04053 41.70981 103.22760 1.000 62.62945 284 LYS B N 1
ATOM 4685 C CA . LYS B 1 284 ? 46.87010 42.46492 102.30905 1.000 64.08158 284 LYS B CA 1
ATOM 4686 C C . LYS B 1 284 ? 47.79375 41.50978 101.57242 1.000 64.36092 284 LYS B C 1
ATOM 4687 O O . LYS B 1 284 ? 48.07153 40.40881 102.05637 1.000 64.12041 284 LYS B O 1
ATOM 4689 N N . PRO B 1 285 ? 48.28356 41.87434 100.39145 1.000 67.89531 285 PRO B N 1
ATOM 4690 C CA . PRO B 1 285 ? 49.02802 40.90394 99.58716 1.000 65.67292 285 PRO B CA 1
ATOM 4691 C C . PRO B 1 285 ? 50.43989 40.69525 100.11206 1.000 63.55496 285 PRO B C 1
ATOM 4692 O O . PRO B 1 285 ? 51.01590 41.53845 100.80203 1.000 66.80730 285 PRO B O 1
ATOM 4696 N N . LEU B 1 286 ? 50.98503 39.53279 99.77170 1.000 61.83838 286 LEU B N 1
ATOM 4697 C CA . LEU B 1 286 ? 52.32099 39.12772 100.17477 1.000 61.74856 286 LEU B CA 1
ATOM 4698 C C . LEU B 1 286 ? 53.27002 39.25863 98.99268 1.000 58.67589 286 LEU B C 1
ATOM 4699 O O . LEU B 1 286 ? 52.85239 39.26652 97.83265 1.000 62.42142 286 LEU B O 1
ATOM 4704 N N . GLU B 1 287 ? 54.55963 39.35842 99.30011 1.000 60.12401 287 GLU B N 1
ATOM 4705 C CA . GLU B 1 287 ? 55.59644 39.49028 98.28476 1.000 61.30654 287 GLU B CA 1
ATOM 4706 C C . GLU B 1 287 ? 56.26661 38.14314 98.05596 1.000 63.55026 287 GLU B C 1
ATOM 4707 O O . GLU B 1 287 ? 56.70060 37.49116 99.01128 1.000 66.68685 287 GLU B O 1
ATOM 4710 N N . LEU B 1 288 ? 56.35061 37.73140 96.79014 1.000 62.96570 288 LEU B N 1
ATOM 4711 C CA . LEU B 1 288 ? 56.95013 36.45238 96.44683 1.000 63.20011 288 LEU B CA 1
ATOM 4712 C C . LEU B 1 288 ? 58.40589 36.65654 96.05651 1.000 63.85968 288 LEU B C 1
ATOM 4713 O O . LEU B 1 288 ? 58.67579 37.26993 95.01265 1.000 65.54944 288 LEU B O 1
ATOM 4717 N N . PRO B 1 289 ? 59.37011 36.17538 96.84426 1.000 65.83320 289 PRO B N 1
ATOM 4718 C CA . PRO B 1 289 ? 60.77582 36.25721 96.42101 1.000 64.15338 289 PRO B CA 1
ATOM 4719 C C . PRO B 1 289 ? 61.15893 35.13987 95.46120 1.000 64.01890 289 PRO B C 1
ATOM 4720 O O . PRO B 1 289 ? 61.38606 34.00214 95.88776 1.000 60.43123 289 PRO B O 1
ATOM 4722 N N . THR B 1 290 ? 61.25432 35.45727 94.16747 1.000 63.06810 290 THR B N 1
ATOM 4723 C CA . THR B 1 290 ? 61.46989 34.42527 93.15547 1.000 57.77695 290 THR B CA 1
ATOM 4724 C C . THR B 1 290 ? 62.84761 33.78573 93.28787 1.000 53.35195 290 THR B C 1
ATOM 4725 O O . THR B 1 290 ? 62.97904 32.55847 93.20522 1.000 53.30102 290 THR B O 1
ATOM 4729 N N . ILE B 1 291 ? 63.89141 34.60092 93.46763 1.000 55.92735 291 ILE B N 1
ATOM 4730 C CA . ILE B 1 291 ? 65.25323 34.06061 93.48844 1.000 56.24758 291 ILE B CA 1
ATOM 4731 C C . ILE B 1 291 ? 65.43226 32.99502 94.56623 1.000 54.26759 291 ILE B C 1
ATOM 4732 O O . ILE B 1 291 ? 65.94650 31.90987 94.24612 1.000 51.19727 291 ILE B O 1
ATOM 4734 N N . PRO B 1 292 ? 65.05001 33.21685 95.83426 1.000 53.19349 292 PRO B N 1
ATOM 4735 C CA . PRO B 1 292 ? 65.12109 32.10875 96.80358 1.000 50.26510 292 PRO B CA 1
ATOM 4736 C C . PRO B 1 292 ? 64.27995 30.90869 96.39904 1.000 46.70917 292 PRO B C 1
ATOM 4737 O O . PRO B 1 292 ? 64.71303 29.76226 96.57480 1.000 42.79213 292 PRO B O 1
ATOM 4741 N N . LEU B 1 293 ? 63.08252 31.14563 95.85596 1.000 43.44528 293 LEU B N 1
ATOM 4742 C CA . LEU B 1 293 ? 62.23550 30.04638 95.40895 1.000 42.33688 293 LEU B CA 1
ATOM 4743 C C . LEU B 1 293 ? 62.90798 29.28175 94.28136 1.000 40.65707 293 LEU B C 1
ATOM 4744 O O . LEU B 1 293 ? 62.93124 28.05093 94.27330 1.000 38.47581 293 LEU B O 1
ATOM 4749 N N . LEU B 1 294 ? 63.47260 30.00606 93.31959 1.000 42.00603 294 LEU B N 1
ATOM 4750 C CA . LEU B 1 294 ? 64.14284 29.39150 92.16973 1.000 42.13665 294 LEU B CA 1
ATOM 4751 C C . LEU B 1 294 ? 65.41773 28.64727 92.59140 1.000 38.70522 294 LEU B C 1
ATOM 4752 O O . LEU B 1 294 ? 65.63022 27.49529 92.22895 1.000 37.61346 294 LEU B O 1
ATOM 4757 N N . SER B 1 295 ? 66.22655 29.26722 93.46215 1.000 40.81955 295 SER B N 1
ATOM 4758 C CA . SER B 1 295 ? 67.56741 28.78071 93.86209 1.000 45.87133 295 SER B CA 1
ATOM 4759 C C . SER B 1 295 ? 67.43471 27.39279 94.49891 1.000 44.02651 295 SER B C 1
ATOM 4760 O O . SER B 1 295 ? 68.12418 26.42291 94.14261 1.000 43.62136 295 SER B O 1
ATOM 4763 N N . GLY B 1 296 ? 66.44265 27.23837 95.38568 1.000 37.97574 296 GLY B N 1
ATOM 4764 C CA . GLY B 1 296 ? 66.27412 26.00038 96.17471 1.000 36.43264 296 GLY B CA 1
ATOM 4765 C C . GLY B 1 296 ? 65.35470 24.95182 95.60221 1.000 37.00389 296 GLY B C 1
ATOM 4766 O O . GLY B 1 296 ? 65.14096 23.90254 96.21772 1.000 34.84642 296 GLY B O 1
ATOM 4767 N N . GLY B 1 297 ? 64.73221 25.27665 94.47713 1.000 35.06060 297 GLY B N 1
ATOM 4768 C CA . GLY B 1 297 ? 63.68812 24.41905 93.97893 1.000 33.17166 297 GLY B CA 1
ATOM 4769 C C . GLY B 1 297 ? 62.59890 24.25403 95.01019 1.000 35.73471 297 GLY B C 1
ATOM 4770 O O . GLY B 1 297 ? 62.12907 23.13475 95.21830 1.000 34.91915 297 GLY B O 1
ATOM 4771 N N . LYS B 1 298 ? 62.22622 25.33107 95.69641 1.000 31.24461 298 LYS B N 1
ATOM 4772 C CA . LYS B 1 298 ? 61.27968 25.28502 96.79885 1.000 32.85247 298 LYS B CA 1
ATOM 4773 C C . LYS B 1 298 ? 59.85744 25.54777 96.30238 1.000 37.61573 298 LYS B C 1
ATOM 4774 O O . LYS B 1 298 ? 59.64035 26.02829 95.18684 1.000 37.72912 298 LYS B O 1
ATOM 4780 N N . SER B 1 299 ? 58.88291 25.19095 97.13937 1.000 35.06989 299 SER B N 1
ATOM 4781 C CA . SER B 1 299 ? 57.46829 25.25358 96.79213 1.000 35.73973 299 SER B CA 1
ATOM 4782 C C . SER B 1 299 ? 56.69680 26.10894 97.78937 1.000 42.82745 299 SER B C 1
ATOM 4783 O O . SER B 1 299 ? 56.92396 26.02635 99.00105 1.000 37.53502 299 SER B O 1
ATOM 4786 N N . LEU B 1 300 ? 55.78464 26.92765 97.26718 1.000 37.88791 300 LEU B N 1
ATOM 4787 C CA . LEU B 1 300 ? 54.77211 27.62381 98.05458 1.000 40.39573 300 LEU B CA 1
ATOM 4788 C C . LEU B 1 300 ? 53.42860 26.97110 97.76132 1.000 42.15748 300 LEU B C 1
ATOM 4789 O O . LEU B 1 300 ? 52.94273 27.03457 96.62628 1.000 40.15461 300 LEU B O 1
ATOM 4794 N N . ILE B 1 301 ? 52.82881 26.35158 98.77373 1.000 38.32662 301 ILE B N 1
ATOM 4795 C CA . ILE B 1 301 ? 51.62979 25.54324 98.59458 1.000 37.07002 301 ILE B CA 1
ATOM 4796 C C . ILE B 1 301 ? 50.50133 26.11734 99.43876 1.000 39.16016 301 ILE B C 1
ATOM 4797 O O . ILE B 1 301 ? 50.66273 26.32409 100.64720 1.000 37.73922 301 ILE B O 1
ATOM 4802 N N . GLY B 1 302 ? 49.36656 26.38468 98.79476 1.000 37.80137 302 GLY B N 1
ATOM 4803 C CA . GLY B 1 302 ? 48.17111 26.79918 99.50035 1.000 36.39726 302 GLY B CA 1
ATOM 4804 C C . GLY B 1 302 ? 47.32613 25.61215 99.92883 1.000 38.08551 302 GLY B C 1
ATOM 4805 O O . GLY B 1 302 ? 47.28576 24.58099 99.26232 1.000 38.13142 302 GLY B O 1
ATOM 4806 N N . SER B 1 303 ? 46.65916 25.76609 101.07048 1.000 35.15588 303 SER B N 1
ATOM 4807 C CA . SER B 1 303 ? 45.76400 24.73865 101.58430 1.000 39.92735 303 SER B CA 1
ATOM 4808 C C . SER B 1 303 ? 44.63433 25.41278 102.34883 1.000 37.75514 303 SER B C 1
ATOM 4809 O O . SER B 1 303 ? 44.84632 26.44186 102.99472 1.000 39.07643 303 SER B O 1
ATOM 4812 N N . ALA B 1 304 ? 43.43609 24.83795 102.26324 1.000 39.15026 304 ALA B N 1
ATOM 4813 C CA . ALA B 1 304 ? 42.25317 25.42338 102.88885 1.000 42.33203 304 ALA B CA 1
ATOM 4814 C C . ALA B 1 304 ? 41.39609 24.32154 103.49003 1.000 38.60422 304 ALA B C 1
ATOM 4815 O O . ALA B 1 304 ? 40.87641 23.47257 102.75966 1.000 43.77179 304 ALA B O 1
ATOM 4817 N N . ALA B 1 305 ? 41.23625 24.35205 104.81497 1.000 39.27573 305 ALA B N 1
ATOM 4818 C CA . ALA B 1 305 ? 40.41812 23.38346 105.53848 1.000 40.20967 305 ALA B CA 1
ATOM 4819 C C . ALA B 1 305 ? 40.74275 21.95217 105.12471 1.000 41.29149 305 ALA B C 1
ATOM 4820 O O . ALA B 1 305 ? 41.90957 21.60976 104.91316 1.000 43.96281 305 ALA B O 1
ATOM 4822 N N . GLY B 1 306 ? 39.71295 21.11813 105.02025 1.000 40.56003 306 GLY B N 1
ATOM 4823 C CA . GLY B 1 306 ? 39.84682 19.74449 104.57445 1.000 40.44140 306 GLY B CA 1
ATOM 4824 C C . GLY B 1 306 ? 38.49152 19.24157 104.13574 1.000 44.12740 306 GLY B C 1
ATOM 4825 O O . GLY B 1 306 ? 37.46267 19.86556 104.41508 1.000 39.76229 306 GLY B O 1
ATOM 4826 N N . ASN B 1 307 ? 38.49263 18.12081 103.41656 1.000 39.66171 307 ASN B N 1
ATOM 4827 C CA . ASN B 1 307 ? 37.21767 17.55976 102.99395 1.000 43.93312 307 ASN B CA 1
ATOM 4828 C C . ASN B 1 307 ? 36.52059 16.89289 104.18092 1.000 43.62804 307 ASN B C 1
ATOM 4829 O O . ASN B 1 307 ? 37.12809 16.63263 105.22355 1.000 43.67515 307 ASN B O 1
ATOM 4834 N N . VAL B 1 308 ? 35.21781 16.63473 104.02256 1.000 42.41558 308 VAL B N 1
ATOM 4835 C CA . VAL B 1 308 ? 34.42236 16.20432 105.17205 1.000 43.11960 308 VAL B CA 1
ATOM 4836 C C . VAL B 1 308 ? 34.83432 14.81597 105.64705 1.000 46.17222 308 VAL B C 1
ATOM 4837 O O . VAL B 1 308 ? 34.76940 14.52471 106.84721 1.000 43.20011 308 VAL B O 1
ATOM 4841 N N . LYS B 1 309 ? 35.26316 13.93733 104.73795 1.000 46.23986 309 LYS B N 1
ATOM 4842 C CA . LYS B 1 309 ? 35.76077 12.63802 105.17939 1.000 45.23297 309 LYS B CA 1
ATOM 4843 C C . LYS B 1 309 ? 37.04004 12.79697 105.98877 1.000 44.65389 309 LYS B C 1
ATOM 4844 O O . LYS B 1 309 ? 37.21629 12.14097 107.02155 1.000 44.80254 309 LYS B O 1
ATOM 4847 N N . GLN B 1 310 ? 37.93599 13.67972 105.53989 1.000 44.25432 310 GLN B N 1
ATOM 4848 C CA . GLN B 1 310 ? 39.13686 13.99029 106.30639 1.000 44.32047 310 GLN B CA 1
ATOM 4849 C C . GLN B 1 310 ? 38.79618 14.64332 107.64016 1.000 44.24403 310 GLN B C 1
ATOM 4850 O O . GLN B 1 310 ? 39.50768 14.44445 108.63179 1.000 43.26413 310 GLN B O 1
ATOM 4856 N N . THR B 1 311 ? 37.72446 15.43703 107.68158 1.000 41.22054 311 THR B N 1
ATOM 4857 C CA . THR B 1 311 ? 37.33772 16.09083 108.92666 1.000 42.86603 311 THR B CA 1
ATOM 4858 C C . THR B 1 311 ? 36.86481 15.07071 109.95583 1.000 44.62468 311 THR B C 1
ATOM 4859 O O . THR B 1 311 ? 37.25118 15.13478 111.12935 1.000 44.14953 311 THR B O 1
ATOM 4863 N N . GLN B 1 312 ? 36.02994 14.11690 109.53125 1.000 44.81730 312 GLN B N 1
ATOM 4864 C CA . GLN B 1 312 ? 35.62866 13.03348 110.42427 1.000 46.65695 312 GLN B CA 1
ATOM 4865 C C . GLN B 1 312 ? 36.84197 12.25258 110.90440 1.000 48.07670 312 GLN B C 1
ATOM 4866 O O . GLN B 1 312 ? 36.93834 11.89323 112.08464 1.000 49.72185 312 GLN B O 1
ATOM 4872 N N . GLU B 1 313 ? 37.77783 11.98237 109.99322 1.000 49.40010 313 GLU B N 1
ATOM 4873 C CA . GLU B 1 313 ? 39.01113 11.29290 110.35195 1.000 49.36719 313 GLU B CA 1
ATOM 4874 C C . GLU B 1 313 ? 39.81802 12.09836 111.36445 1.000 49.44492 313 GLU B C 1
ATOM 4875 O O . GLU B 1 313 ? 40.34462 11.54141 112.33599 1.000 51.79090 313 GLU B O 1
ATOM 4881 N N . MET B 1 314 ? 39.89684 13.41814 111.17116 1.000 48.61421 314 MET B N 1
ATOM 4882 C CA . MET B 1 314 ? 40.60089 14.27484 112.12194 1.000 43.77182 314 MET B CA 1
ATOM 4883 C C . MET B 1 314 ? 39.95407 14.22055 113.50146 1.000 46.68578 314 MET B C 1
ATOM 4884 O O . MET B 1 314 ? 40.65208 14.14153 114.52081 1.000 45.03596 314 MET B O 1
ATOM 4889 N N . LEU B 1 315 ? 38.61943 14.28522 113.55475 1.000 45.29227 315 LEU B N 1
ATOM 4890 C CA . LEU B 1 315 ? 37.92494 14.27488 114.83957 1.000 47.36989 315 LEU B CA 1
ATOM 4891 C C . LEU B 1 315 ? 38.18059 12.98014 115.60209 1.000 46.70597 315 LEU B C 1
ATOM 4892 O O . LEU B 1 315 ? 38.37285 12.99741 116.82336 1.000 45.95301 315 LEU B O 1
ATOM 4897 N N . ASP B 1 316 ? 38.18628 11.84606 114.89905 1.000 47.33603 316 ASP B N 1
ATOM 4898 C CA . ASP B 1 316 ? 38.45975 10.57344 115.55909 1.000 49.39392 316 ASP B CA 1
ATOM 4899 C C . ASP B 1 316 ? 39.90647 10.49577 116.03052 1.000 51.58346 316 ASP B C 1
ATOM 4900 O O . ASP B 1 316 ? 40.18182 9.97554 117.11731 1.000 50.64936 316 ASP B O 1
ATOM 4905 N N . PHE B 1 317 ? 40.84105 11.02005 115.23152 1.000 48.06516 317 PHE B N 1
ATOM 4906 C CA . PHE B 1 317 ? 42.23410 11.10197 115.65953 1.000 49.31586 317 PHE B CA 1
ATOM 4907 C C . PHE B 1 317 ? 42.37729 11.96118 116.90881 1.000 51.07268 317 PHE B C 1
ATOM 4908 O O . PHE B 1 317 ? 43.13896 11.62091 117.82141 1.000 50.64102 317 PHE B O 1
ATOM 4916 N N . ALA B 1 318 ? 41.67158 13.09328 116.95762 1.000 49.78663 318 ALA B N 1
ATOM 4917 C CA . ALA B 1 318 ? 41.76715 13.97096 118.11965 1.000 50.37114 318 ALA B CA 1
ATOM 4918 C C . ALA B 1 318 ? 41.20876 13.30008 119.36703 1.000 49.98516 318 ALA B C 1
ATOM 4919 O O . ALA B 1 318 ? 41.72260 13.50831 120.47166 1.000 51.56332 318 ALA B O 1
ATOM 4921 N N . ALA B 1 319 ? 40.15436 12.49473 119.21343 1.000 47.64394 319 ALA B N 1
ATOM 4922 C CA . ALA B 1 319 ? 39.57342 11.82165 120.37111 1.000 52.48137 319 ALA B CA 1
ATOM 4923 C C . ALA B 1 319 ? 40.52376 10.77647 120.94443 1.000 53.86855 319 ALA B C 1
ATOM 4924 O O . ALA B 1 319 ? 40.71380 10.70515 122.16381 1.000 51.51368 319 ALA B O 1
ATOM 4926 N N . GLU B 1 320 ? 41.14512 9.96914 120.08309 1.000 51.93098 320 GLU B N 1
ATOM 4927 C CA . GLU B 1 320 ? 42.02337 8.91235 120.57104 1.000 55.65539 320 GLU B CA 1
ATOM 4928 C C . GLU B 1 320 ? 43.34886 9.44892 121.09721 1.000 56.63426 320 GLU B C 1
ATOM 4929 O O . GLU B 1 320 ? 43.98086 8.78614 121.92642 1.000 61.20148 320 GLU B O 1
ATOM 4932 N N . HIS B 1 321 ? 43.78022 10.62898 120.65002 1.000 54.96994 321 HIS B N 1
ATOM 4933 C CA . HIS B 1 321 ? 45.05196 11.20484 121.07172 1.000 54.50305 321 HIS B CA 1
ATOM 4934 C C . HIS B 1 321 ? 44.88133 12.38924 122.01612 1.000 54.30313 321 HIS B C 1
ATOM 4935 O O . HIS B 1 321 ? 45.87211 13.04982 122.34714 1.000 53.20294 321 HIS B O 1
ATOM 4942 N N . ASP B 1 322 ? 43.65523 12.66395 122.46080 1.000 57.85942 322 ASP B N 1
ATOM 4943 C CA . ASP B 1 322 ? 43.34716 13.75514 123.38895 1.000 55.96538 322 ASP B CA 1
ATOM 4944 C C . ASP B 1 322 ? 43.95055 15.08340 122.92237 1.000 54.89596 322 ASP B C 1
ATOM 4945 O O . ASP B 1 322 ? 44.73164 15.73107 123.62108 1.000 62.08342 322 ASP B O 1
ATOM 4950 N N . ILE B 1 323 ? 43.57266 15.48293 121.71380 1.000 54.31234 323 ILE B N 1
ATOM 4951 C CA . ILE B 1 323 ? 43.97597 16.76464 121.14797 1.000 50.42478 323 ILE B CA 1
ATOM 4952 C C . ILE B 1 323 ? 42.80048 17.72435 121.27355 1.000 50.61677 323 ILE B C 1
ATOM 4953 O O . ILE B 1 323 ? 41.75520 17.52699 120.64431 1.000 48.03022 323 ILE B O 1
ATOM 4958 N N . THR B 1 324 ? 42.96316 18.76406 122.08673 1.000 44.75857 324 THR B N 1
ATOM 4959 C CA . THR B 1 324 ? 41.99257 19.84280 122.16817 1.000 45.86327 324 THR B CA 1
ATOM 4960 C C . THR B 1 324 ? 42.73326 21.16770 122.11044 1.000 44.44363 324 THR B C 1
ATOM 4961 O O . THR B 1 324 ? 43.94437 21.23462 122.33253 1.000 44.47491 324 THR B O 1
ATOM 4965 N N . ALA B 1 325 ? 41.98838 22.22528 121.80983 1.000 42.50102 325 ALA B N 1
ATOM 4966 C CA . ALA B 1 325 ? 42.54785 23.56679 121.82510 1.000 41.87435 325 ALA B CA 1
ATOM 4967 C C . ALA B 1 325 ? 42.63801 24.09674 123.25159 1.000 40.24395 325 ALA B C 1
ATOM 4968 O O . ALA B 1 325 ? 41.88490 23.68459 124.13832 1.000 40.63287 325 ALA B O 1
ATOM 4970 N N . ASN B 1 326 ? 43.58910 25.00266 123.47188 1.000 38.47086 326 ASN B N 1
ATOM 4971 C CA . ASN B 1 326 ? 43.65207 25.77683 124.71037 1.000 42.34690 326 ASN B CA 1
ATOM 4972 C C . ASN B 1 326 ? 42.71319 26.96898 124.56071 1.000 38.21562 326 ASN B C 1
ATOM 4973 O O . ASN B 1 326 ? 42.96316 27.86433 123.74766 1.000 33.54646 326 ASN B O 1
ATOM 4978 N N . ILE B 1 327 ? 41.62478 26.98205 125.32564 1.000 35.57541 327 ILE B N 1
ATOM 4979 C CA . ILE B 1 327 ? 40.51296 27.87655 125.04594 1.000 35.89345 327 ILE B CA 1
ATOM 4980 C C . ILE B 1 327 ? 40.16236 28.71505 126.26584 1.000 41.67286 327 ILE B C 1
ATOM 4981 O O . ILE B 1 327 ? 40.43434 28.33916 127.41055 1.000 37.10788 327 ILE B O 1
ATOM 4986 N N . GLU B 1 328 ? 39.56329 29.87317 126.00464 1.000 35.81628 328 GLU B N 1
ATOM 4987 C CA . GLU B 1 328 ? 38.82840 30.63016 127.00760 1.000 36.10617 328 GLU B CA 1
ATOM 4988 C C . GLU B 1 328 ? 37.36674 30.62442 126.57602 1.000 37.94818 328 GLU B C 1
ATOM 4989 O O . GLU B 1 328 ? 37.04094 31.10961 125.48498 1.000 34.05256 328 GLU B O 1
ATOM 4995 N N . VAL B 1 329 ? 36.49860 30.05036 127.40595 1.000 34.52537 329 VAL B N 1
ATOM 4996 C CA . VAL B 1 329 ? 35.06984 30.01553 127.10950 1.000 35.03571 329 VAL B CA 1
ATOM 4997 C C . VAL B 1 329 ? 34.46098 31.34980 127.51010 1.000 39.10110 329 VAL B C 1
ATOM 4998 O O . VAL B 1 329 ? 34.62197 31.80002 128.65049 1.000 38.47435 329 VAL B O 1
ATOM 5002 N N . ILE B 1 330 ? 33.76375 31.99051 126.57758 1.000 31.31571 330 ILE B N 1
ATOM 5003 C CA . ILE B 1 330 ? 33.24804 33.33520 126.82269 1.000 31.39481 330 ILE B CA 1
ATOM 5004 C C . ILE B 1 330 ? 31.74409 33.38710 126.57653 1.000 37.52112 330 ILE B C 1
ATOM 5005 O O . ILE B 1 330 ? 31.21207 32.58359 125.79422 1.000 35.16697 330 ILE B O 1
ATOM 5010 N N . PRO B 1 331 ? 31.02268 34.29975 127.22356 1.000 36.06702 331 PRO B N 1
ATOM 5011 C CA . PRO B 1 331 ? 29.62479 34.53225 126.86199 1.000 32.10529 331 PRO B CA 1
ATOM 5012 C C . PRO B 1 331 ? 29.53306 35.37449 125.59964 1.000 33.25041 331 PRO B C 1
ATOM 5013 O O . PRO B 1 331 ? 30.45082 36.11493 125.24370 1.000 30.89478 331 PRO B O 1
ATOM 5017 N N . ILE B 1 332 ? 28.39388 35.25123 124.91629 1.000 32.52044 332 ILE B N 1
ATOM 5018 C CA . ILE B 1 332 ? 28.30141 35.86825 123.59783 1.000 31.14912 332 ILE B CA 1
ATOM 5019 C C . ILE B 1 332 ? 28.35889 37.39136 123.68917 1.000 32.18171 332 ILE B C 1
ATOM 5020 O O . ILE B 1 332 ? 28.86688 38.04784 122.77461 1.000 30.77170 332 ILE B O 1
ATOM 5025 N N . ASP B 1 333 ? 27.86867 37.99018 124.77939 1.000 34.73589 333 ASP B N 1
ATOM 5026 C CA . ASP B 1 333 ? 27.90453 39.44916 124.83727 1.000 36.11501 333 ASP B CA 1
ATOM 5027 C C . ASP B 1 333 ? 29.29348 39.99703 125.16504 1.000 33.99369 333 ASP B C 1
ATOM 5028 O O . ASP B 1 333 ? 29.46842 41.21981 125.20321 1.000 36.37937 333 ASP B O 1
ATOM 5033 N N . TYR B 1 334 ? 30.27961 39.12502 125.36697 1.000 31.75127 334 TYR B N 1
ATOM 5034 C CA . TYR B 1 334 ? 31.69250 39.48668 125.42330 1.000 31.89806 334 TYR B CA 1
ATOM 5035 C C . TYR B 1 334 ? 32.34857 39.54252 124.03966 1.000 34.48367 334 TYR B C 1
ATOM 5036 O O . TYR B 1 334 ? 33.52540 39.90552 123.94193 1.000 34.49084 334 TYR B O 1
ATOM 5045 N N . ILE B 1 335 ? 31.61631 39.21137 122.96760 1.000 31.79123 335 ILE B N 1
ATOM 5046 C CA . ILE B 1 335 ? 32.24999 38.96478 121.66758 1.000 30.55248 335 ILE B CA 1
ATOM 5047 C C . ILE B 1 335 ? 33.00672 40.19148 121.16319 1.000 34.33154 335 ILE B C 1
ATOM 5048 O O . ILE B 1 335 ? 34.05770 40.06199 120.52323 1.000 31.42005 335 ILE B O 1
ATOM 5053 N N . ASN B 1 336 ? 32.48787 41.39623 121.41594 1.000 33.96706 336 ASN B N 1
ATOM 5054 C CA . ASN B 1 336 ? 33.16319 42.58457 120.89792 1.000 35.65491 336 ASN B CA 1
ATOM 5055 C C . ASN B 1 336 ? 34.48504 42.83186 121.61892 1.000 38.43586 336 ASN B C 1
ATOM 5056 O O . ASN B 1 336 ? 35.45917 43.27984 121.00218 1.000 38.10914 336 ASN B O 1
ATOM 5061 N N . THR B 1 337 ? 34.54551 42.54004 122.91847 1.000 33.99966 337 THR B N 1
ATOM 5062 C CA . THR B 1 337 ? 35.81593 42.65801 123.62896 1.000 36.61358 337 THR B CA 1
ATOM 5063 C C . THR B 1 337 ? 36.78318 41.55924 123.20785 1.000 37.15470 337 THR B C 1
ATOM 5064 O O . THR B 1 337 ? 37.98824 41.80357 123.07048 1.000 36.10120 337 THR B O 1
ATOM 5068 N N . ALA B 1 338 ? 36.27408 40.33936 123.01497 1.000 34.58734 338 ALA B N 1
ATOM 5069 C CA . ALA B 1 338 ? 37.11710 39.24797 122.54034 1.000 34.65775 338 ALA B CA 1
ATOM 5070 C C . ALA B 1 338 ? 37.73353 39.57059 121.18392 1.000 32.78309 338 ALA B C 1
ATOM 5071 O O . ALA B 1 338 ? 38.88635 39.21107 120.91814 1.000 35.15984 338 ALA B O 1
ATOM 5073 N N . MET B 1 339 ? 36.97968 40.22986 120.30152 1.000 36.34977 339 MET B N 1
ATOM 5074 C CA . MET B 1 339 ? 37.55046 40.59649 119.00774 1.000 36.52664 339 MET B CA 1
ATOM 5075 C C . MET B 1 339 ? 38.72313 41.55383 119.17555 1.000 36.71759 339 MET B C 1
ATOM 5076 O O . MET B 1 339 ? 39.72716 41.44996 118.45860 1.000 35.03248 339 MET B O 1
ATOM 5081 N N . GLU B 1 340 ? 38.60468 42.50428 120.10791 1.000 37.37849 340 GLU B N 1
ATOM 5082 C CA . GLU B 1 340 ? 39.70752 43.42015 120.38269 1.000 39.78521 340 GLU B CA 1
ATOM 5083 C C . GLU B 1 340 ? 40.92485 42.66785 120.89656 1.000 39.86698 340 GLU B C 1
ATOM 5084 O O . GLU B 1 340 ? 42.05540 42.94312 120.47791 1.000 39.12382 340 GLU B O 1
ATOM 5090 N N . ARG B 1 341 ? 40.71205 41.71935 121.81516 1.000 33.36862 341 ARG B N 1
ATOM 5091 C CA . ARG B 1 341 ? 41.82288 40.93796 122.34821 1.000 36.80836 341 ARG B CA 1
ATOM 5092 C C . ARG B 1 341 ? 42.42875 40.04086 121.27706 1.000 38.66374 341 ARG B C 1
ATOM 5093 O O . ARG B 1 341 ? 43.64900 39.84548 121.24115 1.000 35.83111 341 ARG B O 1
ATOM 5101 N N . LEU B 1 342 ? 41.59030 39.48111 120.40011 1.000 35.10399 342 LEU B N 1
ATOM 5102 C CA . LEU B 1 342 ? 42.10448 38.67541 119.29803 1.000 35.21480 342 LEU B CA 1
ATOM 5103 C C . LEU B 1 342 ? 42.94144 39.52254 118.34981 1.000 38.28175 342 LEU B C 1
ATOM 5104 O O . LEU B 1 342 ? 43.98086 39.07204 117.85444 1.000 37.08962 342 LEU B O 1
ATOM 5109 N N . ASP B 1 343 ? 42.50403 40.75867 118.09287 1.000 38.31544 343 ASP B N 1
ATOM 5110 C CA . ASP B 1 343 ? 43.26703 41.66680 117.24081 1.000 39.17657 343 ASP B CA 1
ATOM 5111 C C . ASP B 1 343 ? 44.65037 41.94799 117.81797 1.000 41.41508 343 ASP B C 1
ATOM 5112 O O . ASP B 1 343 ? 45.62743 42.07175 117.07247 1.000 43.87181 343 ASP B O 1
ATOM 5117 N N . LYS B 1 344 ? 44.75388 42.05238 119.13916 1.000 40.59169 344 LYS B N 1
ATOM 5118 C CA . LYS B 1 344 ? 46.02263 42.31843 119.80597 1.000 42.84088 344 LYS B CA 1
ATOM 5119 C C . LYS B 1 344 ? 46.81730 41.05390 120.11359 1.000 43.09053 344 LYS B C 1
ATOM 5120 O O . LYS B 1 344 ? 47.90864 41.15308 120.68238 1.000 47.26912 344 LYS B O 1
ATOM 5126 N N . GLY B 1 345 ? 46.30098 39.87613 119.76339 1.000 40.95868 345 GLY B N 1
ATOM 5127 C CA . GLY B 1 345 ? 46.94414 38.63069 120.13877 1.000 40.47525 345 GLY B CA 1
ATOM 5128 C C . GLY B 1 345 ? 46.90115 38.30203 121.61635 1.000 41.87271 345 GLY B C 1
ATOM 5129 O O . GLY B 1 345 ? 47.71573 37.50244 122.08595 1.000 41.59943 345 GLY B O 1
ATOM 5130 N N . ASP B 1 346 ? 45.95091 38.87214 122.35852 1.000 40.83887 346 ASP B N 1
ATOM 5131 C CA . ASP B 1 346 ? 45.84924 38.67754 123.80717 1.000 41.39043 346 ASP B CA 1
ATOM 5132 C C . ASP B 1 346 ? 44.93259 37.49373 124.14149 1.000 42.22073 346 ASP B C 1
ATOM 5133 O O . ASP B 1 346 ? 43.91470 37.62465 124.82218 1.000 42.67274 346 ASP B O 1
ATOM 5138 N N . ILE B 1 347 ? 45.31001 36.31493 123.64886 1.000 39.57757 347 ILE B N 1
ATOM 5139 C CA . ILE B 1 347 ? 44.54192 35.09793 123.90593 1.000 39.46479 347 ILE B CA 1
ATOM 5140 C C . ILE B 1 347 ? 45.44707 33.89789 123.66111 1.000 41.79469 347 ILE B C 1
ATOM 5141 O O . ILE B 1 347 ? 46.20060 33.86173 122.68397 1.000 44.35592 347 ILE B O 1
ATOM 5146 N N . ARG B 1 348 ? 45.36037 32.90360 124.55878 1.000 38.59632 348 ARG B N 1
ATOM 5147 C CA . ARG B 1 348 ? 46.18964 31.69033 124.51577 1.000 42.58107 348 ARG B CA 1
ATOM 5148 C C . ARG B 1 348 ? 45.27928 30.46186 124.63254 1.000 42.09545 348 ARG B C 1
ATOM 5149 O O . ARG B 1 348 ? 45.13062 29.90822 125.72296 1.000 42.29732 348 ARG B O 1
ATOM 5157 N N . PHE B 1 349 ? 44.69978 30.00849 123.51862 1.000 36.42740 349 PHE B N 1
ATOM 5158 C CA . PHE B 1 349 ? 45.00099 30.50122 122.18151 1.000 35.74544 349 PHE B CA 1
ATOM 5159 C C . PHE B 1 349 ? 43.72341 30.67476 121.35028 1.000 35.99942 349 PHE B C 1
ATOM 5160 O O . PHE B 1 349 ? 43.79712 31.06891 120.18953 1.000 35.84694 349 PHE B O 1
ATOM 5168 N N . ARG B 1 350 ? 42.56409 30.37295 121.94220 1.000 31.67061 350 ARG B N 1
ATOM 5169 C CA . ARG B 1 350 ? 41.29626 30.34733 121.21910 1.000 33.14394 350 ARG B CA 1
ATOM 5170 C C . ARG B 1 350 ? 40.15980 30.82262 122.11407 1.000 34.00619 350 ARG B C 1
ATOM 5171 O O . ARG B 1 350 ? 40.06062 30.41054 123.27170 1.000 32.71292 350 ARG B O 1
ATOM 5179 N N . PHE B 1 351 ? 39.29489 31.67234 121.56400 1.000 31.20389 351 PHE B N 1
ATOM 5180 C CA . PHE B 1 351 ? 38.01706 31.99533 122.19025 1.000 32.30741 351 PHE B CA 1
ATOM 5181 C C . PHE B 1 351 ? 36.96144 31.01590 121.69904 1.000 33.01316 351 PHE B C 1
ATOM 5182 O O . PHE B 1 351 ? 36.89081 30.71028 120.50325 1.000 33.27761 351 PHE B O 1
ATOM 5190 N N . VAL B 1 352 ? 36.14073 30.52549 122.62230 1.000 28.45755 352 VAL B N 1
ATOM 5191 C CA . VAL B 1 352 ? 34.99040 29.69490 122.29022 1.000 27.29012 352 VAL B CA 1
ATOM 5192 C C . VAL B 1 352 ? 33.77583 30.27266 123.00011 1.000 30.91017 352 VAL B C 1
ATOM 5193 O O . VAL B 1 352 ? 33.79263 30.43595 124.22357 1.000 30.45428 352 VAL B O 1
ATOM 5197 N N . VAL B 1 353 ? 32.72058 30.56652 122.24798 1.000 30.59792 353 VAL B N 1
ATOM 5198 C CA . VAL B 1 353 ? 31.52029 31.16369 122.82418 1.000 31.57714 353 VAL B CA 1
ATOM 5199 C C . VAL B 1 353 ? 30.60928 30.05424 123.33328 1.000 33.61770 353 VAL B C 1
ATOM 5200 O O . VAL B 1 353 ? 30.32384 29.09151 122.61354 1.000 33.89602 353 VAL B O 1
ATOM 5204 N N . ASP B 1 354 ? 30.17065 30.17801 124.58472 1.000 30.82255 354 ASP B N 1
ATOM 5205 C CA . ASP B 1 354 ? 29.17890 29.27251 125.16288 1.000 37.58878 354 ASP B CA 1
ATOM 5206 C C . ASP B 1 354 ? 27.80572 29.74035 124.70062 1.000 38.00206 354 ASP B C 1
ATOM 5207 O O . ASP B 1 354 ? 27.19725 30.61971 125.31602 1.000 37.23541 354 ASP B O 1
ATOM 5212 N N . ILE B 1 355 ? 27.30358 29.14031 123.62023 1.000 34.49004 355 ILE B N 1
ATOM 5213 C CA . ILE B 1 355 ? 26.05681 29.61112 123.02567 1.000 35.42256 355 ILE B CA 1
ATOM 5214 C C . ILE B 1 355 ? 24.85237 29.16780 123.85013 1.000 36.56686 355 ILE B C 1
ATOM 5215 O O . ILE B 1 355 ? 23.95717 29.96923 124.14369 1.000 36.98936 355 ILE B O 1
ATOM 5220 N N . GLU B 1 356 ? 24.80428 27.88835 124.23408 1.000 38.29648 356 GLU B N 1
ATOM 5221 C CA . GLU B 1 356 ? 23.59347 27.35965 124.86125 1.000 46.88316 356 GLU B CA 1
ATOM 5222 C C . GLU B 1 356 ? 23.27857 28.06861 126.17368 1.000 45.27876 356 GLU B C 1
ATOM 5223 O O . GLU B 1 356 ? 22.10673 28.29995 126.49470 1.000 47.34713 356 GLU B O 1
ATOM 5229 N N . ASN B 1 357 ? 24.30402 28.41688 126.94941 1.000 42.34683 357 ASN B N 1
ATOM 5230 C CA . ASN B 1 357 ? 24.06992 28.95961 128.28055 1.000 43.57212 357 ASN B CA 1
ATOM 5231 C C . ASN B 1 357 ? 24.03636 30.48106 128.32659 1.000 41.88081 357 ASN B C 1
ATOM 5232 O O . ASN B 1 357 ? 23.55338 31.03914 129.31749 1.000 43.93625 357 ASN B O 1
ATOM 5237 N N . THR B 1 358 ? 24.53095 31.17443 127.29796 1.000 40.02154 358 THR B N 1
ATOM 5238 C CA . THR B 1 358 ? 24.66727 32.62318 127.38055 1.000 38.60415 358 THR B CA 1
ATOM 5239 C C . THR B 1 358 ? 23.96094 33.39969 126.27728 1.000 39.65867 358 THR B C 1
ATOM 5240 O O . THR B 1 358 ? 23.90780 34.63175 126.36185 1.000 41.81916 358 THR B O 1
ATOM 5244 N N . LEU B 1 359 ? 23.42704 32.74272 125.24989 1.000 38.34846 359 LEU B N 1
ATOM 5245 C CA . LEU B 1 359 ? 22.70718 33.44917 124.19608 1.000 40.11598 359 LEU B CA 1
ATOM 5246 C C . LEU B 1 359 ? 21.21294 33.46590 124.50192 1.000 42.72214 359 LEU B C 1
ATOM 5247 O O . LEU B 1 359 ? 20.61940 32.41912 124.77780 1.000 41.91493 359 LEU B O 1
ATOM 5252 N N . THR B 1 360 ? 20.61123 34.64697 124.43519 1.000 47.86896 360 THR B N 1
ATOM 5253 C CA . THR B 1 360 ? 19.18127 34.85371 124.60539 1.000 49.91391 360 THR B CA 1
ATOM 5254 C C . THR B 1 360 ? 18.65819 35.74660 123.48917 1.000 49.69984 360 THR B C 1
ATOM 5255 O O . THR B 1 360 ? 19.42574 36.49774 122.87447 1.000 51.97427 360 THR B O 1
ATOM 5259 N N . PRO B 1 361 ? 17.35984 35.68158 123.18874 1.000 55.47771 361 PRO B N 1
ATOM 5260 C CA . PRO B 1 361 ? 16.80315 36.51653 122.10309 1.000 58.12674 361 PRO B CA 1
ATOM 5261 C C . PRO B 1 361 ? 16.88782 37.99384 122.44567 1.000 60.21546 361 PRO B C 1
ATOM 5262 O O . PRO B 1 361 ? 17.00132 38.36111 123.62557 1.000 65.00130 361 PRO B O 1
ATOM 5266 N N . PRO B 1 362 ? 16.82500 38.88253 121.43751 1.000 57.57688 362 PRO B N 1
ATOM 5267 C CA . PRO B 1 362 ? 16.83582 40.33264 121.67302 1.000 58.57642 362 PRO B CA 1
ATOM 5268 C C . PRO B 1 362 ? 15.58601 40.81831 122.40262 1.000 61.78108 362 PRO B C 1
ATOM 5269 O O . PRO B 1 362 ? 14.63827 40.04555 122.53604 1.000 62.82378 362 PRO B O 1
#

Sequence (716 aa):
SPEEEHPVKAYGWAVKDRTTGILSPFKFSRRATGDNDIRIKILYCGICHTDLTSVKNEYEFLSYPLVPGMEIVGIATEVGSKVTKIKVGEKVAVAAYLGTCGKCYNCVNDLENYCPEVIIGYGTPYHDGTINYGGLSNETVVNERFVLRFPEKLSPAGGAPLLSAGITAYSAMRNHGLDKPGIHLGVVGLGGLGHLAVKFAKAFGVRVTVISTTPSKKDEAINNLGADAFLFSRDDKQMRAAIGTFDAIIDTLAVVHPIAPLLDLLRSHGKLVLVGAPSKPLELPTIPLLSGGKSLIGSAAGNVKQTQEMLDFAAEHDITANIEVIPIDYINTAMERLDKGDIRFRFVVDIENTLTPPSPEEEHPVKAYGWAVKDRTTGILSPFKFSRRATGDNDIRIKILYCGICHTDLTSVKNEYEFLSYPLVPGMEIVGIATEVGSKVTKIKVGEKVAVAAYLGTCGKCYNCVNDLENYCPEVIIGYGTPYHDGTINYGGLSNETVVNERFVLRFPEKLSPAGGAPLLSAGITAYSAMRNHGLDKPGIHLGVVGLGGLGHLAVKFAKAFGVRVTVISTTPSKKDEAINNLGADAFLFSRDDKQMRAAIGTFDAIIDTLAVVHPIAPLLDLLRSHGKLVLVGAPSKPLELPTIPLLSGGKSLIGSAAGNVKQTQEMLDFAAEHDITANIEVIPIDYINTAMERLDKGDIRFRFVVDIENTLTPP

Radius of gyration: 29.5 Å; Cα contacts (8 Å, |Δi|>4): 1873; chains: 2; bounding box: 90×44×65 Å

Foldseek 3Di:
DQAPPADAKWKFWFDADLCQLDIDIDIGGAHDAAQQKWKWFWFKFWDDVVSLCSSNNLDVQFDPRAADTQLTKTFTQDGHNNDDPDDHGFIKTFAQFADAPCPDPCNVVLFGVPHPRTGGAFRAQDPVGDTHHHRRIRMHMGRNQGMAGFDPLADRQQCSLCRFLVQQLQCVCVVPVVLAAPAEEEEEDQAQNRLNNLQNNVVSNYAYEYEYCDVVCQCCVCVVSNHPYYANNVPPVSLVVQFQVHQEYEYADQAEDACLSVLRNHHQQHEYEYEHHHSDDYDDDVVSCVVRVYYYHYTGGGGSVSSNVSSVVCSVVVRGADEDEDESVCVVVVSVCVVVCVDRYIYMYRNNPHDDHD/DQQPPEDAKWKFWFDADLCQLDIDIDIGGAHDAAQQKWKWFWFKFWDDVVNLCSSNVLDVQFDPRAADTQLTKTFTQDGHNNDDPDDGGFIKTFAQFFDAPCPDPCNVVLFGVPHPRTGGQFRAQDPVGDTHHHRRIRMHMGRNQGMAGFDPLADRQQCSLCRFLVQQLQCLCVVVVVLAAPFEEEEEDQAQNRLNNLQNNVVSNYAYEYEYCDVVCQCCCCPVSNHPYYANNVPVVSLVVQFQPHQEYEYADQAEDACLSVLRNHHAQHEYEYEHHHSDDYDDDVCSCVVRVYYYHYTGGGGSVSSNVSSVSCSVSVRGADEDEAASSCVVVVSVCVVVCNTRYIYMYRNVPHDDHD

Organism: Tabernanthe iboga (NCBI:txid141617)

Solvent-accessible surface area: 26193 Å² total; per-residue (Å²): 112,48,59,60,82,30,101,54,112,3,64,0,29,0,0,112,73,70,107,80,5,99,2,35,48,13,76,0,2,21,46,56,36,31,82,54,10,0,9,0,59,1,19,46,0,0,2,10,78,51,0,4,11,1,12,91,61,79,50,117,125,6,42,44,37,1,0,0,0,29,0,10,0,0,41,0,62,82,40,9,98,92,11,117,98,2,105,91,48,46,72,0,0,1,6,16,12,18,1,10,49,40,105,35,163,10,3,100,68,73,62,0,12,11,4,107,123,48,17,68,9,7,0,24,75,28,118,71,56,25,46,12,16,2,0,0,0,33,23,5,8,1,42,30,68,9,0,6,88,10,23,136,156,6,51,33,12,4,0,0,0,0,1,13,5,0,2,14,0,1,0,0,0,77,77,41,40,6,34,43,104,75,36,13,0,0,0,8,8,4,34,11,32,0,0,0,0,0,42,0,0,66,36,16,42,2,129,0,8,0,2,8,94,44,77,90,30,99,96,45,0,60,108,101,10,31,5,76,44,14,7,54,40,90,56,82,77,70,26,66,86,14,102,34,65,2,31,0,0,0,2,18,50,33,98,83,22,100,4,34,59,8,0,55,2,3,104,19,75,1,69,0,0,4,12,9,42,12,67,68,85,3,58,4,24,13,89,35,1,10,58,7,7,19,13,0,10,1,1,32,16,2,17,13,79,23,3,46,81,0,0,68,32,0,14,105,91,118,9,32,7,42,52,63,73,4,56,2,98,65,0,36,62,0,8,101,50,22,73,156,34,78,18,90,3,11,1,0,0,17,3,97,112,46,15,94,85,89,107,49,72,80,81,27,103,52,83,3,61,1,30,0,0,106,71,74,106,82,9,98,3,34,46,13,82,0,1,20,47,57,40,33,84,67,11,0,15,0,77,1,24,45,0,0,2,9,58,48,0,4,8,1,10,87,62,81,29,114,114,6,41,44,40,1,0,0,0,31,0,10,0,0,44,0,57,61,41,6,98,92,12,125,80,8,70,85,49,56,61,0,0,3,5,16,12,20,1,9,50,41,110,37,155,12,2,92,74,72,66,0,12,11,3,108,79,43,16,67,8,6,0,24,74,31,118,72,54,26,43,13,17,2,0,0,0,31,27,6,9,2,28,46,81,10,9,8,49,10,22,93,100,5,52,36,12,5,0,0,0,0,1,14,4,0,3,14,0,1,0,0,0,82,72,45,39,6,32,56,98,81,22,15,0,0,0,10,8,3,34,10,28,0,0,0,0,0,44,0,0,49,36,17,43,5,130,0,8,0,1,7,86,47,75,84,28,103,98,54,0,58,111,83,10,37,5,85,41,17,10,49,32,110,49,69,120,66,25,119,82,16,99,35,64,2,38,1,0,0,1,15,44,29,86,80,21,104,8,32,56,8,0,59,2,2,101,13,68,0,70,0,0,6,12,6,24,4,60,50,96,2,79,0,21,10,62,36,0,16,72,5,8,19,14,1,10,1,1,30,17,2,18,16,77,22,3,48,84,0,0,75,29,0,20,96,92,118,8,32,6,44,51,63,71,5,58,3,99,61,0,39,63,0,11,106,52,22,70,156,36,78,17,82,2,13,2,0,0,19,3,100,109,47,13,95,80,86

B-factor: mean 45.14, std 8.89, range [27.12, 82.18]

InterPro domains:
  IPR011032 GroES-like superfamily [SSF50129] (24-186)
  IPR013149 Alcohol dehydrogenase-like, C-terminal [PF00107] (196-319)
  IPR013154 Alcohol dehydrogenase-like, N-terminal [PF08240] (38-155)
  IPR020843 Enoylreductase domain [SM00829] (25-353)
  IPR036291 NAD(P)-binding domain superfamily [SSF51735] (158-323)
  IPR047109 Cinnamyl alcohol dehydrogenase-like [PTHR42683] (9-358)
  IPR047109 Cinnamyl alcohol dehydrogenase-like [cd05283] (16-354)

GO terms:
  GO:0009820 alkaloid metabolic process (P, IDA)
  GO:0042802 identical protein binding (F, IDA)
  GO:0042803 protein homodimerization activity (F, IDA)
  GO:0004022 alcohol dehydrogenase (NAD+) activity (F, IDA)
  GO:0009820 alkaloid metabolic process (P, IMP)
  GO:0004022 alcohol dehydrogenase (NAD+) activity (F, IMP)

Nearest PDB structures (foldseek):
  8b1v-assembly1_A  TM=1.003E+00  e=1.502E-83  Tabernanthe iboga
  1yqd-assembly1_A  TM=9.873E-01  e=6.002E-62  Populus tremuloides
  6k3g-assembly1_B  TM=9.867E-01  e=1.361E-58  Catharanthus roseus
  5z0c-assembly1_A-2  TM=9.716E-01  e=1.617E-57  Persicaria minor
  2cf6-assembly1_A  TM=9.723E-01  e=2.090E-45  Arabidopsis thaliana

Secondary structure (DSSP, 8-state):
-HHHHSSEEEEEEEESSTTT--EEEEEEEE----TTEEEEEEEEEEE-HHHHHHHTT--TT--SSB----EEEEEEEEE-TT--SS-TT-EEEE-SEEE--SSSHHHHTT-GGG-TT-EESSSSB-TTSPBP--SSBSEEEEEGGGEEEPPTTS-HHHHGGGGTHHHHHHHHHHHTT-SSTT-EEEEE--SHHHHHHHHHHHHHT-EEEEEES-GGGHHIIIIIT--SEEEETT-HHHHHHTTT-EEEEEE---S---SHHHHHHEEEEEEEEE----SSPEEE-HHHHHHHT-EEEE--S--HHHHHHHHHHHHHHT----EEEE-GGGHHHHHHHHHTT-SSSEEEEEHHHH----/-TTTSSSEEEEEEEESSTTT--EEEEEEEE----TTEEEEEEEEEEE-HHHHHHHTT--TT--SSB----EEEEEEEEE-TT--SS-TT-EEEE-SEEE--SSSHHHHTT-GGG-TT-EESSSSB-TTSPBP--SSBSEEEEEGGGEEEPPTTS-HHHHGGGGTHHHHHHHHHHHTT-SSTT-EEEEE--SHHHHHHHHHHHHHT-EEEEEES-GGGHHIIIIIS--SEEEETT-HHHHHHTTT-EEEEEE--SS---SHHHHHHEEEEEEEEE----SS-EEE-HHHHHHHT-EEEE--S--HHHHHHHHHHHHHHT----EEEE-GGGHHHHHHHHHTT-SSSEEEEEHHHH----